Protein 5BPK (pdb70)

Nearest PDB structures (foldseek):
  2qmc-assembly1_B  TM=1.003E+00  e=9.556E-37  Helicobacter pylori
  3fnm-assembly2_D  TM=9.958E-01  e=1.438E-36  Helicobacter pylori
  2dbu-assembly1_B  TM=9.810E-01  e=2.357E-26  Escherichia coli K-12
  7d9x-assembly2_D  TM=9.218E-01  e=6.226E-23  Pseudomonas nitroreducens
  6xpc-assembly1_B  TM=9.062E-01  e=2.144E-18  Homo sapiens

Sequence (1072 aa):
ASYPPIKNTKVGLALSSHPLASEIGQKVLEEGGNAIDAAVAIGFALAVVHPAAGNIGGGGFAVIHLANGENVALDFREKAPLKATKNMFLDKQGNVVPKLSEDGYLAAGVPGTVAGMEAMLKKYGTKKLSQLIDPAIKLAENGYAISQRQAETLKEARERFLKYSSSKKYFFKKGHLDYQEGDLFVQKKDLAKTLNQIKTLGAKGFYQGQVAELIEKDMKKNGGIITKEDLASYNVKWRKPVVGSYRGYKIISMSPPSSGGTHLIQILNVMENADLSALGYGASKNIHIAAEAMRQAYADRSVVYMMGDADFVSVPVDKLINKAYAKKIFDTIQPDTVTPSSQIKPGMGQLTTTHYSVADRRWGNAVSVTYTINASYGSAASIDGAGFLLNNEMDDFSIKPGNPNLYGLVGGDANAIEANKRPLSSMSPTIVLKNNKVFLVVGSPGGSRIITTVLQVISNVIDYNMNISEAVSSAPRFHMQWLPDELRIEKFGMPADVKDNLTKMGYQIVTKPVMGDVNAIQVLPKTKGSVFYGSTDPRKEFASYPPIKNTKVGLALSSHPLASEIGQKVLEEGGNAIDAAVAIGFALAVVHPAAGNIGGGGFAVIHLANGENVALDFREKAPLKATKNMFLDKQGNVVPKLSEDGYLAAGVPGTVAGMEAMLKKYGTKKLSQLIDPAIKLAENGYAISQRQAETLKEARERFLKYSSSKKYFFKKGHLDYQEGDLFVQKDLAKTLNQIKTLGAKGFYQGQVAELIEKDMKKNGGIITKEDLASYNVKWRKPVVVGSYRGYKIIISMSPPSSGGTHLLIQILNVMENADLSSALGYGASKNIHIAAEAMRQAYADRSVYMMGDADFVVSVPVDKLINKAYAKKIFDTIQQPPDDTTVTPSSQIKPGMGQLTTTHYSVADRWGNAVSVTYTINASYGSAASIDGAGFLLNNEMDDFSIKPGNPNLYGLVGGDANAIEANKRPLSSMSPTIVLKNNKVFLVVGSPGGSRIITTVLQVISNVIDYNMNISEAVSSAPRFHMQWLPDELRIEKFGMPADVKDNLTKMGYQIVVTKPVMGDVNAIQVLPKTKGSVFYGSTDPRKEF

Foldseek 3Di:
DDDDDDDDDPQDFQDDPDPLLRVLLVVCSVVPKHNLLSVLLSLLQCCQVVVVPRHQQAFDKDWDQDPVGDTWIKGQGFAAFPPDDDQVQADPVSHGDPCCCPADAAVGGHGRSLVRSLVSCVPPIDDAPLSSNVSSLCCQAFFDFQAQVNLVVLVVCVVRLVVDPVSLVQQADPVSHHRHGGDGRHHVVSSVLSVLCNVPNLCSCLHDPNQVVSQVVCVVTVYDHHSVRSVPRDMDIDAFDWADAPHDIDTHHDPVDLVSLLVLLLSLLLSVDPAPVQDPPDPQSVQSSVLSNLQSVLLCVPQHHHCVVDPHPSVLSNDSVLSPVSNVPRDRPDHDDSVRHDHSSVPD/DFWDKDADQVQDIDIDDDDLPPDQAPVDDDPPPPHGHRVQVQLAQDDAPDQGPQGDGDDPVRHDDPPDGGDFPWDFDFDDDVNGTFKTKWWDFTLCGNQLRVQLVCCCPVVVDDNACSQAQWGWDADPVVQAIETEPVRADPVRVVVVVVVPHHYDYDHGGIWMWMWGWADDPPTIDIDIDTHPSPVD/DDDDDDDDDDQDAADDPDPLLRVLLVVCSVVPKDNLLSVLLSLLQCCQVVVVPRHQQAFDKDWDQDPVGDTWIKGQGFAQFPPDDDQPQADPVSHGDPCCCPADAAVGGQGRSLVRSLVSCVPPIDDASLVSNVSSLCCQAVFDFQAQVNLVVLVVCLVRLVVDPVSLVQQADPVSHHRDGGDTRHHVVSSVLSVLCSVPNLCSCLHDPNQCVSQVVCVVTVHDDHSVRSVPRDMDIGQFDWDDAPHDIDGHHDPVDLPSLLVLLLSLLLSVDPAPVVDPPDPQSVQSSVLSVLQSVLLCVPQHHHCVVPPHPSVLSNDSVLSPVSNVPRDRPDHDPSVRHDHSNVPD/DFWDKDADQVQDIDIDDDDLPPDLAPVDADPPPPHGHRVQVQLAADDAPDQGPQGDGDDDVRHDDPPDGRDFPWDFDFDDDVNGTFKTKWWDFTLCTNQLGVQLVCCCVVVVDDNACSQAQWGWDADPVVQAIETEVVRADPVRVVVVVVVPHHYDYDHGGIWMWMWGWADDPPTIDIDIDTHPSPPD

Structure (mmCIF, N/CA/C/O backbone):
data_5BPK
#
_entry.id   5BPK
#
_cell.length_a   53.777
_cell.length_b   112.006
_cell.length_c   91.854
_cell.angle_alpha   90.000
_cell.angle_beta   90.790
_cell.angle_gamma   90.000
#
_symmetry.space_group_name_H-M   'P 1 21 1'
#
loop_
_entity.id
_entity.type
_entity.pdbx_description
1 polymer 'Gamma-glutamyltranspeptidase (Ggt)'
2 polymer 'Gamma-glutamyltranspeptidase (Ggt)'
3 non-polymer 1,2-ETHANEDIOL
4 non-polymer '(2S)-amino[(5S)-4,5-dihydro-1,2-oxazol-5-yl]acetic acid'
5 water water
#
loop_
_atom_site.group_PDB
_atom_site.id
_atom_site.type_symbol
_atom_site.label_atom_id
_atom_site.label_alt_id
_atom_site.label_comp_id
_atom_site.label_asym_id
_atom_site.label_entity_id
_atom_site.label_seq_id
_atom_site.pdbx_PDB_ins_code
_atom_site.Cartn_x
_atom_site.Cartn_y
_atom_site.Cartn_z
_atom_site.occupancy
_atom_site.B_iso_or_equiv
_atom_site.auth_seq_id
_atom_site.auth_comp_id
_atom_site.auth_asym_id
_atom_site.auth_atom_id
_atom_site.pdbx_PDB_model_num
ATOM 1 N N . ALA A 1 27 ? 10.977 6.549 15.729 1.00 12.08 27 ALA A N 1
ATOM 2 C CA . ALA A 1 27 ? 9.999 5.415 15.733 1.00 13.67 27 ALA A CA 1
ATOM 3 C C . ALA A 1 27 ? 10.501 4.305 16.639 1.00 12.89 27 ALA A C 1
ATOM 4 O O . ALA A 1 27 ? 11.710 4.142 16.799 1.00 12.83 27 ALA A O 1
ATOM 6 N N . SER A 1 28 ? 9.563 3.539 17.205 1.00 12.49 28 SER A N 1
ATOM 7 C CA . SER A 1 28 ? 9.864 2.450 18.136 1.00 12.72 28 SER A CA 1
ATOM 8 C C . SER A 1 28 ? 9.298 1.155 17.600 1.00 9.86 28 SER A C 1
ATOM 9 O O . SER A 1 28 ? 8.287 1.145 16.899 1.00 12.86 28 SER A O 1
ATOM 12 N N . TYR A 1 29 ? 9.936 0.053 17.954 1.00 11.70 29 TYR A N 1
ATOM 13 C CA . TYR A 1 29 ? 9.434 -1.246 17.547 1.00 12.30 29 TYR A CA 1
ATOM 14 C C . TYR A 1 29 ? 8.075 -1.492 18.220 1.00 15.01 29 TYR A C 1
ATOM 15 O O . TYR A 1 29 ? 7.783 -0.933 19.290 1.00 13.13 29 TYR A O 1
ATOM 24 N N . PRO A 1 30 ? 7.213 -2.293 17.576 1.00 15.19 30 PRO A N 1
ATOM 25 C CA . PRO A 1 30 ? 5.899 -2.508 18.160 1.00 17.42 30 PRO A CA 1
ATOM 26 C C . PRO A 1 30 ? 5.987 -3.257 19.481 1.00 14.33 30 PRO A C 1
ATOM 27 O O . PRO A 1 30 ? 6.908 -4.054 19.689 1.00 14.05 30 PRO A O 1
ATOM 31 N N . PRO A 1 31 ? 5.039 -2.998 20.383 1.00 14.39 31 PRO A N 1
ATOM 32 C CA . PRO A 1 31 ? 4.971 -3.817 21.594 1.00 14.00 31 PRO A CA 1
ATOM 33 C C . PRO A 1 31 ? 4.796 -5.315 21.303 1.00 14.88 31 PRO A C 1
ATOM 34 O O . PRO A 1 31 ? 4.196 -5.707 20.287 1.00 15.92 31 PRO A O 1
ATOM 38 N N . ILE A 1 32 ? 5.316 -6.127 22.211 1.00 13.05 32 ILE A N 1
ATOM 39 C CA . ILE A 1 32 ? 4.989 -7.542 22.299 1.00 14.68 32 ILE A CA 1
ATOM 40 C C . ILE A 1 32 ? 3.487 -7.602 22.575 1.00 14.68 32 ILE A C 1
ATOM 41 O O . ILE A 1 32 ? 2.957 -6.753 23.303 1.00 14.60 32 ILE A O 1
ATOM 46 N N . LYS A 1 33 ? 2.802 -8.591 21.998 1.00 16.56 33 LYS A N 1
ATOM 47 C CA . LYS A 1 33 ? 1.353 -8.717 22.142 1.00 15.94 33 LYS A CA 1
ATOM 48 C C . LYS A 1 33 ? 0.950 -10.129 22.567 1.00 16.16 33 LYS A C 1
ATOM 49 O O . LYS A 1 33 ? 1.478 -11.113 22.052 1.00 17.18 33 LYS A O 1
ATOM 55 N N . ASN A 1 34 ? 0.034 -10.212 23.531 1.00 13.99 34 ASN A N 1
ATOM 56 C CA . ASN A 1 34 ? -0.619 -11.470 23.887 1.00 14.74 34 ASN A CA 1
ATOM 57 C C . ASN A 1 34 ? -2.099 -11.232 24.125 1.00 16.17 34 ASN A C 1
ATOM 58 O O . ASN A 1 34 ? -2.491 -10.215 24.706 1.00 16.61 34 ASN A O 1
ATOM 63 N N . THR A 1 35 ? -2.933 -12.157 23.652 1.00 16.47 35 THR A N 1
ATOM 64 C CA . THR A 1 35 ? -4.381 -12.018 23.801 1.00 19.16 35 THR A CA 1
ATOM 65 C C . THR A 1 35 ? -5.022 -13.213 24.513 1.00 19.37 35 THR A C 1
ATOM 66 O O . THR A 1 35 ? -6.251 -13.362 24.472 1.00 21.07 35 THR A O 1
ATOM 70 N N . LYS A 1 36 ? -4.204 -14.047 25.165 1.00 19.03 36 LYS A N 1
ATOM 71 C CA . LYS A 1 36 ? -4.673 -15.322 25.733 1.00 21.10 36 LYS A CA 1
ATOM 72 C C . LYS A 1 36 ? -4.358 -15.510 27.225 1.00 20.91 36 LYS A C 1
ATOM 73 O O . LYS A 1 36 ? -5.273 -15.671 28.041 1.00 26.22 36 LYS A O 1
ATOM 79 N N . VAL A 1 37 ? -3.072 -15.532 27.571 1.00 17.18 37 VAL A N 1
ATOM 80 C CA . VAL A 1 37 ? -2.632 -15.865 28.935 1.00 14.91 37 VAL A CA 1
ATOM 81 C C . VAL A 1 37 ? -1.884 -14.743 29.654 1.00 13.67 37 VAL A C 1
ATOM 82 O O . VAL A 1 37 ? -1.578 -14.860 30.835 1.00 14.45 37 VAL A O 1
ATOM 86 N N . GLY A 1 38 ? -1.600 -13.653 28.956 1.00 13.94 38 GLY A N 1
ATOM 87 C CA . GLY A 1 38 ? -0.873 -12.544 29.556 1.00 13.24 38 GLY A CA 1
ATOM 88 C C . GLY A 1 38 ? 0.589 -12.516 29.145 1.00 12.34 38 GLY A C 1
ATOM 89 O O . GLY A 1 38 ? 0.972 -13.124 28.145 1.00 12.61 38 GLY A O 1
ATOM 90 N N . LEU A 1 39 ? 1.398 -11.778 29.902 1.00 12.37 39 LEU A N 1
ATOM 91 C CA . LEU A 1 39 ? 2.826 -11.622 29.607 1.00 10.89 39 LEU A CA 1
ATOM 92 C C . LEU A 1 39 ? 3.663 -11.718 30.869 1.00 10.56 39 LEU A C 1
ATOM 93 O O . LEU A 1 39 ? 3.250 -11.269 31.947 1.00 11.37 39 LEU A O 1
ATOM 98 N N . ALA A 1 40 ? 4.847 -12.294 30.712 1.00 12.39 40 ALA A N 1
ATOM 99 C CA . ALA A 1 40 ? 5.865 -12.350 31.760 1.00 13.22 40 ALA A CA 1
ATOM 100 C C . ALA A 1 40 ? 7.162 -11.834 31.135 1.00 13.74 40 ALA A C 1
ATOM 101 O O . ALA A 1 40 ? 7.754 -12.504 30.283 1.00 14.80 40 ALA A O 1
ATOM 103 N N . LEU A 1 41 ? 7.585 -10.640 31.531 1.00 12.84 41 LEU A N 1
ATOM 104 C CA . LEU A 1 41 ? 8.724 -9.976 30.895 1.00 13.21 41 LEU A CA 1
ATOM 105 C C . LEU A 1 41 ? 9.850 -9.679 31.871 1.00 11.58 41 LEU A C 1
ATOM 106 O O . LEU A 1 41 ? 9.629 -9.074 32.924 1.00 12.25 41 LEU A O 1
ATOM 111 N N . SER A 1 42 ? 11.047 -10.107 31.494 1.00 10.57 42 SER A N 1
ATOM 112 C CA . SER A 1 42 ? 12.264 -9.878 32.257 1.00 12.01 42 SER A CA 1
ATOM 113 C C . SER A 1 42 ? 13.374 -9.432 31.308 1.00 11.91 42 SER A C 1
ATOM 114 O O . SER A 1 42 ? 13.193 -9.412 30.091 1.00 13.42 42 SER A O 1
ATOM 117 N N . SER A 1 43 ? 14.532 -9.109 31.877 1.00 10.80 43 SER A N 1
ATOM 118 C CA . SER A 1 43 ? 15.694 -8.692 31.106 1.00 11.97 43 SER A CA 1
ATOM 119 C C . SER A 1 43 ? 16.506 -9.845 30.508 1.00 13.85 43 SER A C 1
ATOM 120 O O . SER A 1 43 ? 17.524 -9.593 29.869 1.00 17.51 43 SER A O 1
ATOM 123 N N . HIS A 1 44 ? 16.099 -11.095 30.722 1.00 11.24 44 HIS A N 1
ATOM 124 C CA . HIS A 1 44 ? 16.789 -12.222 30.080 1.00 12.88 44 HIS A CA 1
ATOM 125 C C . HIS A 1 44 ? 15.776 -13.116 29.366 1.00 13.09 44 HIS A C 1
ATOM 126 O O . HIS A 1 44 ? 14.856 -13.628 29.997 1.00 13.45 44 HIS A O 1
ATOM 133 N N . PRO A 1 45 ? 15.947 -13.301 28.049 1.00 12.33 45 PRO A N 1
ATOM 134 C CA . PRO A 1 45 ? 14.969 -14.080 27.299 1.00 11.92 45 PRO A CA 1
ATOM 135 C C . PRO A 1 45 ? 14.730 -15.491 27.834 1.00 13.65 45 PRO A C 1
ATOM 136 O O . PRO A 1 45 ? 13.630 -15.978 27.715 1.00 15.33 45 PRO A O 1
ATOM 140 N N . LEU A 1 46 ? 15.740 -16.152 28.394 1.00 15.24 46 LEU A N 1
ATOM 141 C CA . LEU A 1 46 ? 15.511 -17.493 28.963 1.00 13.85 46 LEU A CA 1
ATOM 142 C C . LEU A 1 46 ? 14.574 -17.437 30.170 1.00 13.52 46 LEU A C 1
ATOM 143 O O . LEU A 1 46 ? 13.710 -18.301 30.325 1.00 15.61 46 LEU A O 1
ATOM 148 N N . ALA A 1 47 ? 14.720 -16.408 30.999 1.00 12.23 47 ALA A N 1
ATOM 149 C CA . ALA A 1 47 ? 13.841 -16.248 32.151 1.00 11.15 47 ALA A CA 1
ATOM 150 C C . ALA A 1 47 ? 12.430 -15.843 31.731 1.00 12.64 47 ALA A C 1
ATOM 151 O O . ALA A 1 47 ? 11.452 -16.341 32.284 1.00 13.27 47 ALA A O 1
ATOM 153 N N . SER A 1 48 ? 12.324 -14.954 30.744 1.00 12.25 48 SER A N 1
ATOM 154 C CA . SER A 1 48 ? 11.021 -14.542 30.240 1.00 13.01 48 SER A CA 1
ATOM 155 C C . SER A 1 48 ? 10.263 -15.738 29.674 1.00 12.91 48 SER A C 1
ATOM 156 O O . SER A 1 48 ? 9.072 -15.905 29.939 1.00 14.68 48 SER A O 1
ATOM 159 N N . GLU A 1 49 ? 10.973 -16.569 28.913 1.00 14.27 49 GLU A N 1
ATOM 160 C CA . GLU A 1 49 ? 10.405 -17.768 28.312 1.00 13.88 49 GLU A CA 1
ATOM 161 C C . GLU A 1 49 ? 9.878 -18.716 29.388 1.00 13.34 49 GLU A C 1
ATOM 162 O O . GLU A 1 49 ? 8.810 -19.309 29.223 1.00 13.27 49 GLU A O 1
ATOM 168 N N . ILE A 1 50 ? 10.628 -18.857 30.476 1.00 13.62 50 ILE A N 1
ATOM 169 C CA . ILE A 1 50 ? 10.223 -19.708 31.598 1.00 13.11 50 ILE A CA 1
ATOM 170 C C . ILE A 1 50 ? 8.933 -19.156 32.232 1.00 13.61 50 ILE A C 1
ATOM 171 O O . ILE A 1 50 ? 7.973 -19.901 32.452 1.00 15.23 50 ILE A O 1
ATOM 176 N N . GLY A 1 51 ? 8.903 -17.849 32.501 1.00 12.14 51 GLY A N 1
ATOM 177 C CA . GLY A 1 51 ? 7.703 -17.213 33.055 1.00 12.89 51 GLY A CA 1
ATOM 178 C C . GLY A 1 51 ? 6.497 -17.332 32.132 1.00 13.14 51 GLY A C 1
ATOM 179 O O . GLY A 1 51 ? 5.381 -17.606 32.571 1.00 13.71 51 GLY A O 1
ATOM 180 N N . GLN A 1 52 ? 6.730 -17.129 30.840 1.00 12.27 52 GLN A N 1
ATOM 181 C CA . GLN A 1 52 ? 5.658 -17.197 29.846 1.00 13.05 52 GLN A CA 1
ATOM 182 C C . GLN A 1 52 ? 5.082 -18.616 29.745 1.00 13.29 52 GLN A C 1
ATOM 183 O O . GLN A 1 52 ? 3.866 -18.786 29.607 1.00 13.64 52 GLN A O 1
ATOM 189 N N . LYS A 1 53 ? 5.949 -19.626 29.812 1.00 13.22 53 LYS A N 1
ATOM 190 C CA . LYS A 1 53 ? 5.519 -21.021 29.797 1.00 14.41 53 LYS A CA 1
ATOM 191 C C . LYS A 1 53 ? 4.655 -21.336 31.019 1.00 13.84 53 LYS A C 1
ATOM 192 O O . LYS A 1 53 ? 3.667 -22.054 30.896 1.00 15.31 53 LYS A O 1
ATOM 198 N N . VAL A 1 54 ? 4.995 -20.780 32.187 1.00 13.64 54 VAL A N 1
ATOM 199 C CA . VAL A 1 54 ? 4.139 -20.937 33.373 1.00 13.09 54 VAL A CA 1
ATOM 200 C C . VAL A 1 54 ? 2.718 -20.416 33.117 1.00 13.48 54 VAL A C 1
ATOM 201 O O . VAL A 1 54 ? 1.740 -21.101 33.425 1.00 14.67 54 VAL A O 1
ATOM 205 N N . LEU A 1 55 ? 2.602 -19.233 32.523 1.00 12.21 55 LEU A N 1
ATOM 206 C CA . LEU A 1 55 ? 1.290 -18.711 32.131 1.00 12.51 55 LEU A CA 1
ATOM 207 C C . LEU A 1 55 ? 0.592 -19.620 31.105 1.00 14.13 55 LEU A C 1
ATOM 208 O O . LEU A 1 55 ? -0.609 -19.893 31.231 1.00 15.40 55 LEU A O 1
ATOM 213 N N . GLU A 1 56 ? 1.332 -20.091 30.100 1.00 15.36 56 GLU A N 1
ATOM 214 C CA . GLU A 1 56 ? 0.765 -20.986 29.088 1.00 15.13 56 GLU A CA 1
ATOM 215 C C . GLU A 1 56 ? 0.241 -22.269 29.730 1.00 15.53 56 GLU A C 1
ATOM 216 O O . GLU A 1 56 ? -0.739 -22.853 29.263 1.00 19.44 56 GLU A O 1
ATOM 222 N N . GLU A 1 57 ? 0.877 -22.692 30.815 1.00 16.14 57 GLU A N 1
ATOM 223 C CA . GLU A 1 57 ? 0.518 -23.935 31.480 1.00 17.21 57 GLU A CA 1
ATOM 224 C C . GLU A 1 57 ? -0.509 -23.729 32.602 1.00 17.79 57 GLU A C 1
ATOM 225 O O . GLU A 1 57 ? -0.721 -24.614 33.426 1.00 20.43 57 GLU A O 1
ATOM 231 N N . GLY A 1 58 ? -1.148 -22.557 32.626 1.00 16.57 58 GLY A N 1
ATOM 232 C CA . GLY A 1 58 ? -2.242 -22.277 33.560 1.00 16.15 58 GLY A CA 1
ATOM 233 C C . GLY A 1 58 ? -1.873 -21.686 34.910 1.00 16.39 58 GLY A C 1
ATOM 234 O O . GLY A 1 58 ? -2.738 -21.522 35.780 1.00 16.93 58 GLY A O 1
ATOM 235 N N . GLY A 1 59 ? -0.596 -21.365 35.104 1.00 15.30 59 GLY A N 1
ATOM 236 C CA . GLY A 1 59 ? -0.172 -20.699 36.325 1.00 14.88 59 GLY A CA 1
ATOM 237 C C . GLY A 1 59 ? -0.656 -19.265 36.329 1.00 12.95 59 GLY A C 1
ATOM 238 O O . GLY A 1 59 ? -0.950 -18.707 35.276 1.00 13.78 59 GLY A O 1
ATOM 239 N N . ASN A 1 60 ? -0.733 -18.668 37.516 1.00 12.03 60 ASN A N 1
ATOM 240 C CA . ASN A 1 60 ? -1.089 -17.253 37.633 1.00 11.69 60 ASN A CA 1
ATOM 241 C C . ASN A 1 60 ? 0.165 -16.367 37.648 1.00 13.04 60 ASN A C 1
ATOM 242 O O . ASN A 1 60 ? 1.287 -16.862 37.535 1.00 11.95 60 ASN A O 1
ATOM 247 N N . ALA A 1 61 ? -0.039 -15.056 37.759 1.00 11.56 61 ALA A N 1
ATOM 248 C CA . ALA A 1 61 ? 1.068 -14.102 37.671 1.00 11.60 61 ALA A CA 1
ATOM 249 C C . ALA A 1 61 ? 2.120 -14.326 38.769 1.00 12.29 61 ALA A C 1
ATOM 250 O O . ALA A 1 61 ? 3.311 -14.076 38.546 1.00 13.18 61 ALA A O 1
ATOM 252 N N . ILE A 1 62 ? 1.682 -14.788 39.944 1.00 10.64 62 ILE A N 1
ATOM 253 C CA . ILE A 1 62 ? 2.595 -15.046 41.044 1.00 10.43 62 ILE A CA 1
ATOM 254 C C . ILE A 1 62 ? 3.461 -16.274 40.743 1.00 9.80 62 ILE A C 1
ATOM 255 O O . ILE A 1 62 ? 4.673 -16.243 40.940 1.00 11.83 62 ILE A O 1
ATOM 260 N N . ASP A 1 63 ? 2.829 -17.359 40.292 1.00 11.27 63 ASP A N 1
ATOM 261 C CA . ASP A 1 63 ? 3.570 -18.554 39.870 1.00 11.84 63 ASP A CA 1
ATOM 262 C C . ASP A 1 63 ? 4.680 -18.171 38.879 1.00 12.21 63 ASP A C 1
ATOM 263 O O . ASP A 1 63 ? 5.832 -18.567 39.046 1.00 12.87 63 ASP A O 1
ATOM 268 N N . ALA A 1 64 ? 4.323 -17.388 37.862 1.00 11.89 64 ALA A N 1
ATOM 269 C CA . ALA A 1 64 ? 5.275 -16.979 36.829 1.00 11.28 64 ALA A CA 1
ATOM 270 C C . ALA A 1 64 ? 6.383 -16.125 37.443 1.00 10.40 64 ALA A C 1
ATOM 271 O O . ALA A 1 64 ? 7.545 -16.297 37.111 1.00 11.32 64 ALA A O 1
ATOM 273 N N . ALA A 1 65 ? 6.011 -15.204 38.330 1.00 11.40 65 ALA A N 1
ATOM 274 C CA . ALA A 1 65 ? 6.983 -14.326 38.983 1.00 10.61 65 ALA A CA 1
ATOM 275 C C . ALA A 1 65 ? 7.995 -15.113 39.815 1.00 10.77 65 ALA A C 1
ATOM 276 O O . ALA A 1 65 ? 9.184 -14.787 39.838 1.00 10.57 65 ALA A O 1
ATOM 278 N N . VAL A 1 66 ? 7.530 -16.158 40.492 1.00 9.73 66 VAL A N 1
ATOM 279 C CA . VAL A 1 66 ? 8.416 -17.014 41.272 1.00 11.88 66 VAL A CA 1
ATOM 280 C C . VAL A 1 66 ? 9.390 -17.785 40.364 1.00 10.31 66 VAL A C 1
ATOM 281 O O . VAL A 1 66 ? 10.602 -17.827 40.625 1.00 12.17 66 VAL A O 1
ATOM 285 N N . ALA A 1 67 ? 8.882 -18.353 39.279 1.00 11.32 67 ALA A N 1
ATOM 286 C CA . ALA A 1 67 ? 9.735 -19.053 38.312 1.00 12.89 67 ALA A CA 1
ATOM 287 C C . ALA A 1 67 ? 10.821 -18.117 37.753 1.00 11.09 67 ALA A C 1
ATOM 288 O O . ALA A 1 67 ? 11.994 -18.489 37.660 1.00 12.99 67 ALA A O 1
ATOM 290 N N . ILE A 1 68 ? 10.432 -16.889 37.417 1.00 11.55 68 ILE A N 1
ATOM 291 C CA . ILE A 1 68 ? 11.373 -15.890 36.912 1.00 11.78 68 ILE A CA 1
ATOM 292 C C . ILE A 1 68 ? 12.434 -15.492 37.930 1.00 10.22 68 ILE A C 1
ATOM 293 O O . ILE A 1 68 ? 13.608 -15.401 37.575 1.00 11.33 68 ILE A O 1
ATOM 298 N N . GLY A 1 69 ? 12.023 -15.274 39.181 1.00 9.20 69 GLY A N 1
ATOM 299 C CA . GLY A 1 69 ? 12.950 -14.929 40.247 1.00 10.64 69 GLY A CA 1
ATOM 300 C C . GLY A 1 69 ? 14.071 -15.947 40.375 1.00 10.61 69 GLY A C 1
ATOM 301 O O . GLY A 1 69 ? 15.244 -15.595 40.486 1.00 11.74 69 GLY A O 1
ATOM 302 N N . PHE A 1 70 ? 13.730 -17.226 40.348 1.00 10.88 70 PHE A N 1
ATOM 303 C CA . PHE A 1 70 ? 14.781 -18.253 40.417 1.00 10.46 70 PHE A CA 1
ATOM 304 C C . PHE A 1 70 ? 15.585 -18.401 39.116 1.00 10.99 70 PHE A C 1
ATOM 305 O O . PHE A 1 70 ? 16.795 -18.627 39.164 1.00 11.18 70 PHE A O 1
ATOM 313 N N . ALA A 1 71 ? 14.924 -18.296 37.963 1.00 11.02 71 ALA A N 1
ATOM 314 C CA . ALA A 1 71 ? 15.628 -18.389 36.672 1.00 11.10 71 ALA A CA 1
ATOM 315 C C . ALA A 1 71 ? 16.674 -17.282 36.519 1.00 12.41 71 ALA A C 1
ATOM 316 O O . ALA A 1 71 ? 17.807 -17.552 36.136 1.00 11.52 71 ALA A O 1
ATOM 318 N N . LEU A 1 72 ? 16.313 -16.050 36.862 1.00 11.20 72 LEU A N 1
ATOM 319 C CA . LEU A 1 72 ? 17.264 -14.935 36.767 1.00 10.81 72 LEU A CA 1
ATOM 320 C C . LEU A 1 72 ? 18.453 -15.095 37.722 1.00 11.46 72 LEU A C 1
ATOM 321 O O . LEU A 1 72 ? 19.550 -14.594 37.447 1.00 12.10 72 LEU A O 1
ATOM 326 N N . ALA A 1 73 ? 18.238 -15.781 38.846 1.00 10.78 73 ALA A N 1
ATOM 327 C CA . ALA A 1 73 ? 19.334 -16.086 39.775 1.00 10.45 73 ALA A CA 1
ATOM 328 C C . ALA A 1 73 ? 20.441 -16.945 39.134 1.00 10.63 73 ALA A C 1
ATOM 329 O O . ALA A 1 73 ? 21.588 -16.951 39.609 1.00 11.53 73 ALA A O 1
ATOM 331 N N . VAL A 1 74 ? 20.089 -17.648 38.061 1.00 11.45 74 VAL A N 1
ATOM 332 C CA . VAL A 1 74 ? 21.010 -18.513 37.335 1.00 11.14 74 VAL A CA 1
ATOM 333 C C . VAL A 1 74 ? 21.536 -17.821 36.064 1.00 11.60 74 VAL A C 1
ATOM 334 O O . VAL A 1 74 ? 22.734 -17.785 35.835 1.00 12.25 74 VAL A O 1
ATOM 338 N N . VAL A 1 75 ? 20.644 -17.251 35.262 1.00 11.68 75 VAL A N 1
ATOM 339 C CA . VAL A 1 75 ? 21.024 -16.740 33.933 1.00 10.55 75 VAL A CA 1
ATOM 340 C C . VAL A 1 75 ? 21.435 -15.274 33.905 1.00 10.57 75 VAL A C 1
ATOM 341 O O . VAL A 1 75 ? 21.957 -14.806 32.893 1.00 12.55 75 VAL A O 1
ATOM 345 N N . HIS A 1 76 ? 21.201 -14.559 35.005 1.00 10.94 76 HIS A N 1
ATOM 346 C CA . HIS A 1 76 ? 21.552 -13.136 35.091 1.00 12.06 76 HIS A CA 1
ATOM 347 C C . HIS A 1 76 ? 22.216 -12.821 36.434 1.00 12.02 76 HIS A C 1
ATOM 348 O O . HIS A 1 76 ? 21.721 -11.987 37.194 1.00 12.84 76 HIS A O 1
ATOM 355 N N . PRO A 1 77 ? 23.354 -13.487 36.734 1.00 11.20 77 PRO A N 1
ATOM 356 C CA . PRO A 1 77 ? 23.960 -13.390 38.068 1.00 12.58 77 PRO A CA 1
ATOM 357 C C . PRO A 1 77 ? 24.521 -12.019 38.452 1.00 12.58 77 PRO A C 1
ATOM 358 O O . PRO A 1 77 ? 24.810 -11.788 39.629 1.00 12.87 77 PRO A O 1
ATOM 362 N N . ALA A 1 78 ? 24.640 -11.105 37.487 1.00 11.84 78 ALA A N 1
ATOM 363 C CA . ALA A 1 78 ? 24.990 -9.732 37.817 1.00 11.94 78 ALA A CA 1
ATOM 364 C C . ALA A 1 78 ? 23.917 -9.050 38.678 1.00 11.31 78 ALA A C 1
ATOM 365 O O . ALA A 1 78 ? 24.220 -8.115 39.415 1.00 12.36 78 ALA A O 1
ATOM 367 N N . ALA A 1 79 ? 22.673 -9.510 38.583 1.00 10.57 79 ALA A N 1
ATOM 368 C CA . ALA A 1 79 ? 21.528 -8.783 39.150 1.00 10.99 79 ALA A CA 1
ATOM 369 C C . ALA A 1 79 ? 20.502 -9.732 39.738 1.00 8.57 79 ALA A C 1
ATOM 370 O O . ALA A 1 79 ? 20.113 -9.598 40.910 1.00 11.54 79 ALA A O 1
ATOM 372 N N . GLY A 1 80 ? 20.040 -10.675 38.912 1.00 11.04 80 GLY A N 1
ATOM 373 C CA . GLY A 1 80 ? 19.243 -11.805 39.387 1.00 10.53 80 GLY A CA 1
ATOM 374 C C . GLY A 1 80 ? 20.032 -12.558 40.446 1.00 8.72 80 GLY A C 1
ATOM 375 O O . GLY A 1 80 ? 21.268 -12.613 40.389 1.00 12.81 80 GLY A O 1
ATOM 376 N N . ASN A 1 81 ? 19.344 -13.112 41.433 1.00 9.83 81 ASN A N 1
ATOM 377 C CA . ASN A 1 81 ? 20.017 -13.589 42.636 1.00 9.77 81 ASN A CA 1
ATOM 378 C C . ASN A 1 81 ? 19.170 -14.446 43.549 1.00 10.42 81 ASN A C 1
ATOM 379 O O . ASN A 1 81 ? 17.928 -14.374 43.527 1.00 10.72 81 ASN A O 1
ATOM 384 N N . ILE A 1 82 ? 19.869 -15.219 44.384 1.00 11.45 82 ILE A N 1
ATOM 385 C CA . ILE A 1 82 ? 19.336 -15.673 45.671 1.00 11.29 82 ILE A CA 1
ATOM 386 C C . ILE A 1 82 ? 20.079 -15.055 46.870 1.00 12.05 82 ILE A C 1
ATOM 387 O O . ILE A 1 82 ? 19.654 -15.216 48.007 1.00 12.21 82 ILE A O 1
ATOM 392 N N . GLY A 1 83 ? 21.191 -14.352 46.621 1.00 11.11 83 GLY A N 1
ATOM 393 C CA . GLY A 1 83 ? 21.973 -13.726 47.702 1.00 10.53 83 GLY A CA 1
ATOM 394 C C . GLY A 1 83 ? 21.650 -12.285 48.044 1.00 9.34 83 GLY A C 1
ATOM 395 O O . GLY A 1 83 ? 22.387 -11.655 48.812 1.00 11.29 83 GLY A O 1
ATOM 396 N N . GLY A 1 84 ? 20.553 -11.765 47.492 1.00 10.02 84 GLY A N 1
ATOM 397 C CA . GLY A 1 84 ? 20.142 -10.373 47.699 1.00 10.87 84 GLY A CA 1
ATOM 398 C C . GLY A 1 84 ? 18.714 -10.266 48.217 1.00 10.86 84 GLY A C 1
ATOM 399 O O . GLY A 1 84 ? 18.297 -11.027 49.078 1.00 10.76 84 GLY A O 1
ATOM 400 N N . GLY A 1 85 ? 17.954 -9.323 47.674 1.00 10.28 85 GLY A N 1
ATOM 401 C CA . GLY A 1 85 ? 16.601 -9.059 48.150 1.00 11.15 85 GLY A CA 1
ATOM 402 C C . GLY A 1 85 ? 15.899 -8.081 47.235 1.00 9.70 85 GLY A C 1
ATOM 403 O O . GLY A 1 85 ? 16.442 -7.659 46.194 1.00 10.42 85 GLY A O 1
ATOM 404 N N . GLY A 1 86 ? 14.684 -7.713 47.608 1.00 8.80 86 GLY A N 1
ATOM 405 C CA . GLY A 1 86 ? 13.898 -6.842 46.757 1.00 10.61 86 GLY A CA 1
ATOM 406 C C . GLY A 1 86 ? 12.474 -6.679 47.233 1.00 9.77 86 GLY A C 1
ATOM 407 O O . GLY A 1 86 ? 12.176 -6.922 48.393 1.00 9.30 86 GLY A O 1
ATOM 408 N N . PHE A 1 87 ? 11.613 -6.256 46.311 1.00 10.63 87 PHE A N 1
ATOM 409 C CA . PHE A 1 87 ? 10.223 -5.934 46.587 1.00 9.68 87 PHE A CA 1
ATOM 410 C C . PHE A 1 87 ? 9.318 -6.472 45.492 1.00 8.63 87 PHE A C 1
ATOM 411 O O . PHE A 1 87 ? 9.691 -6.479 44.306 1.00 10.29 87 PHE A O 1
ATOM 419 N N . ALA A 1 88 ? 8.103 -6.846 45.869 1.00 9.96 88 ALA A N 1
ATOM 420 C CA . ALA A 1 88 ? 7.074 -7.206 44.891 1.00 11.08 88 ALA A CA 1
ATOM 421 C C . ALA A 1 88 ? 5.821 -6.427 45.220 1.00 11.99 88 ALA A C 1
ATOM 422 O O . ALA A 1 88 ? 5.330 -6.491 46.345 1.00 13.60 88 ALA A O 1
ATOM 424 N N . VAL A 1 89 ? 5.326 -5.674 44.248 1.00 9.63 89 VAL A N 1
ATOM 425 C CA . VAL A 1 89 ? 4.049 -5.000 44.351 1.00 10.40 89 VAL A CA 1
ATOM 426 C C . VAL A 1 89 ? 3.049 -5.844 43.544 1.00 11.32 89 VAL A C 1
ATOM 427 O O . VAL A 1 89 ? 3.294 -6.204 42.376 1.00 9.76 89 VAL A O 1
ATOM 431 N N . ILE A 1 90 ? 1.934 -6.189 44.185 1.00 9.61 90 ILE A N 1
ATOM 432 C CA . ILE A 1 90 ? 1.020 -7.179 43.629 1.00 11.56 90 ILE A CA 1
ATOM 433 C C . ILE A 1 90 ? -0.397 -6.634 43.650 1.00 10.71 90 ILE A C 1
ATOM 434 O O . ILE A 1 90 ? -0.840 -6.129 44.674 1.00 12.53 90 ILE A O 1
ATOM 439 N N . HIS A 1 91 ? -1.083 -6.721 42.512 1.00 11.00 91 HIS A N 1
ATOM 440 C CA . HIS A 1 91 ? -2.512 -6.429 42.431 1.00 12.46 91 HIS A CA 1
ATOM 441 C C . HIS A 1 91 ? -3.211 -7.753 42.167 1.00 12.91 91 HIS A C 1
ATOM 442 O O . HIS A 1 91 ? -2.870 -8.452 41.219 1.00 12.95 91 HIS A O 1
ATOM 449 N N . LEU A 1 92 ? -4.157 -8.101 43.036 1.00 13.09 92 LEU A N 1
ATOM 450 C CA . LEU A 1 92 ? -4.869 -9.365 42.955 1.00 13.74 92 LEU A CA 1
ATOM 451 C C . LEU A 1 92 ? -6.182 -9.172 42.223 1.00 13.31 92 LEU A C 1
ATOM 452 O O . LEU A 1 92 ? -6.749 -8.066 42.191 1.00 14.58 92 LEU A O 1
ATOM 457 N N . ALA A 1 93 ? -6.668 -10.264 41.652 1.00 14.40 93 ALA A N 1
ATOM 458 C CA . ALA A 1 93 ? -7.914 -10.258 40.902 1.00 14.62 93 ALA A CA 1
ATOM 459 C C . ALA A 1 93 ? -9.091 -9.760 41.740 1.00 16.05 93 ALA A C 1
ATOM 460 O O . ALA A 1 93 ? -10.019 -9.183 41.196 1.00 17.51 93 ALA A O 1
ATOM 462 N N . ASN A 1 94 ? -9.042 -9.976 43.055 1.00 16.99 94 ASN A N 1
ATOM 463 C CA . ASN A 1 94 ? -10.091 -9.487 43.971 1.00 17.98 94 ASN A CA 1
ATOM 464 C C . ASN A 1 94 ? -10.004 -7.980 44.283 1.00 18.43 94 ASN A C 1
ATOM 465 O O . ASN A 1 94 ? -10.768 -7.476 45.111 1.00 21.02 94 ASN A O 1
ATOM 470 N N . GLY A 1 95 ? -9.077 -7.263 43.638 1.00 17.03 95 GLY A N 1
ATOM 471 C CA . GLY A 1 95 ? -8.952 -5.820 43.830 1.00 17.59 95 GLY A CA 1
ATOM 472 C C . GLY A 1 95 ? -7.988 -5.394 44.929 1.00 16.31 95 GLY A C 1
ATOM 473 O O . GLY A 1 95 ? -7.729 -4.196 45.098 1.00 18.19 95 GLY A O 1
ATOM 474 N N . GLU A 1 96 ? -7.465 -6.354 45.686 1.00 17.39 96 GLU A N 1
ATOM 475 C CA . GLU A 1 96 ? -6.508 -6.057 46.748 1.00 16.08 96 GLU A CA 1
ATOM 476 C C . GLU A 1 96 ? -5.163 -5.661 46.148 1.00 16.20 96 GLU A C 1
ATOM 477 O O . GLU A 1 96 ? -4.723 -6.224 45.134 1.00 15.79 96 GLU A O 1
ATOM 483 N N . ASN A 1 97 ? -4.517 -4.693 46.778 1.00 14.41 97 ASN A N 1
ATOM 484 C CA . ASN A 1 97 ? -3.150 -4.322 46.414 1.00 13.42 97 ASN A CA 1
ATOM 485 C C . ASN A 1 97 ? -2.246 -4.500 47.621 1.00 13.50 97 ASN A C 1
ATOM 486 O O . ASN A 1 97 ? -2.549 -4.006 48.709 1.00 15.59 97 ASN A O 1
ATOM 491 N N . VAL A 1 98 ? -1.151 -5.235 47.443 1.00 13.72 98 VAL A N 1
ATOM 492 C CA . VAL A 1 98 ? -0.254 -5.530 48.550 1.00 12.50 98 VAL A CA 1
ATOM 493 C C . VAL A 1 98 ? 1.179 -5.345 48.104 1.00 11.06 98 VAL A C 1
ATOM 494 O O . VAL A 1 98 ? 1.467 -5.370 46.905 1.00 13.25 98 VAL A O 1
ATOM 498 N N . ALA A 1 99 ? 2.062 -5.105 49.066 1.00 11.61 99 ALA A N 1
ATOM 499 C CA . ALA A 1 99 ? 3.488 -4.932 48.796 1.00 11.65 99 ALA A CA 1
ATOM 500 C C . ALA A 1 99 ? 4.242 -5.928 49.652 1.00 13.98 99 ALA A C 1
ATOM 501 O O . ALA A 1 99 ? 3.990 -6.027 50.855 1.00 18.17 99 ALA A O 1
ATOM 503 N N . LEU A 1 100 ? 5.125 -6.695 49.033 1.00 11.95 100 LEU A N 1
ATOM 504 C CA . LEU A 1 100 ? 5.967 -7.630 49.749 1.00 10.98 100 LEU A CA 1
ATOM 505 C C . LEU A 1 100 ? 7.382 -7.059 49.879 1.00 10.05 100 LEU A C 1
ATOM 506 O O . LEU A 1 100 ? 8.033 -6.765 48.887 1.00 10.35 100 LEU A O 1
ATOM 511 N N . ASP A 1 101 ? 7.820 -6.914 51.120 1.00 10.48 101 ASP A N 1
ATOM 512 C CA . ASP A 1 101 ? 9.158 -6.464 51.482 1.00 8.88 101 ASP A CA 1
ATOM 513 C C . ASP A 1 101 ? 9.994 -7.719 51.744 1.00 10.96 101 ASP A C 1
ATOM 514 O O . ASP A 1 101 ? 9.829 -8.375 52.781 1.00 11.03 101 ASP A O 1
ATOM 519 N N . PHE A 1 102 ? 10.879 -8.050 50.798 1.00 9.67 102 PHE A N 1
ATOM 520 C CA . PHE A 1 102 ? 11.932 -9.035 51.032 1.00 9.12 102 PHE A CA 1
ATOM 521 C C . PHE A 1 102 ? 13.328 -8.398 50.905 1.00 8.76 102 PHE A C 1
ATOM 522 O O . PHE A 1 102 ? 14.276 -8.986 50.396 1.00 9.92 102 PHE A O 1
ATOM 530 N N . ARG A 1 103 ? 13.419 -7.176 51.414 1.00 9.14 103 ARG A N 1
ATOM 531 C CA . ARG A 1 103 ? 14.672 -6.428 51.474 1.00 10.50 103 ARG A CA 1
ATOM 532 C C . ARG A 1 103 ? 15.624 -7.049 52.492 1.00 8.96 103 ARG A C 1
ATOM 533 O O . ARG A 1 103 ? 15.201 -7.541 53.540 1.00 10.45 103 ARG A O 1
ATOM 541 N N . GLU A 1 104 ? 16.926 -6.989 52.214 1.00 10.23 104 GLU A N 1
ATOM 542 C CA . GLU A 1 104 ? 17.911 -7.486 53.172 1.00 11.13 104 GLU A CA 1
ATOM 543 C C . GLU A 1 104 ? 17.862 -6.701 54.476 1.00 10.41 104 GLU A C 1
ATOM 544 O O . GLU A 1 104 ? 17.487 -5.521 54.499 1.00 11.42 104 GLU A O 1
ATOM 550 N N . LYS A 1 105 ? 18.268 -7.370 55.557 1.00 10.54 105 LYS A N 1
ATOM 551 C CA . LYS A 1 105 ? 18.391 -6.752 56.874 1.00 11.19 105 LYS A CA 1
ATOM 552 C C . LYS A 1 105 ? 19.849 -6.605 57.264 1.00 11.17 105 LYS A C 1
ATOM 553 O O . LYS A 1 105 ? 20.671 -7.508 56.997 1.00 11.51 105 LYS A O 1
ATOM 559 N N . ALA A 1 106 ? 20.169 -5.520 57.959 1.00 10.97 106 ALA A N 1
ATOM 560 C CA . ALA A 1 106 ? 21.480 -5.416 58.579 1.00 11.06 106 ALA A CA 1
ATOM 561 C C . ALA A 1 106 ? 21.613 -6.563 59.573 1.00 12.43 106 ALA A C 1
ATOM 562 O O . ALA A 1 106 ? 20.672 -6.842 60.302 1.00 12.65 106 ALA A O 1
ATOM 564 N N . PRO A 1 107 ? 22.789 -7.226 59.617 1.00 13.64 107 PRO A N 1
ATOM 565 C CA . PRO A 1 107 ? 22.912 -8.349 60.533 1.00 13.85 107 PRO A CA 1
ATOM 566 C C . PRO A 1 107 ? 22.824 -7.925 61.997 1.00 14.14 107 PRO A C 1
ATOM 567 O O . PRO A 1 107 ? 22.972 -6.737 62.324 1.00 15.33 107 PRO A O 1
ATOM 571 N N . LEU A 1 108 ? 22.615 -8.910 62.867 1.00 14.27 108 LEU A N 1
ATOM 572 C CA . LEU A 1 108 ? 22.446 -8.662 64.301 1.00 16.51 108 LEU A CA 1
ATOM 573 C C . LEU A 1 108 ? 23.650 -7.957 64.911 1.00 16.98 108 LEU A C 1
ATOM 574 O O . LEU A 1 108 ? 23.506 -7.185 65.866 1.00 19.39 108 LEU A O 1
ATOM 579 N N . LYS A 1 109 ? 24.837 -8.220 64.365 1.00 16.79 109 LYS A N 1
ATOM 580 C CA . LYS A 1 109 ? 26.064 -7.601 64.869 1.00 18.51 109 LYS A CA 1
ATOM 581 C C . LYS A 1 109 ? 26.401 -6.269 64.193 1.00 17.55 109 LYS A C 1
ATOM 582 O O . LYS A 1 109 ? 27.418 -5.666 64.493 1.00 19.45 109 LYS A O 1
ATOM 588 N N . ALA A 1 110 ? 25.527 -5.786 63.306 1.00 16.23 110 ALA A N 1
ATOM 589 C CA . ALA A 1 110 ? 25.731 -4.504 62.647 1.00 15.95 110 ALA A CA 1
ATOM 590 C C . ALA A 1 110 ? 25.699 -3.339 63.632 1.00 16.84 110 ALA A C 1
ATOM 591 O O . ALA A 1 110 ? 24.965 -3.362 64.619 1.00 18.55 110 ALA A O 1
ATOM 593 N N . THR A 1 111 ? 26.498 -2.319 63.339 1.00 17.42 111 THR A N 1
ATOM 594 C CA . THR A 1 111 ? 26.537 -1.099 64.136 1.00 17.43 111 THR A CA 1
ATOM 595 C C . THR A 1 111 ? 26.635 0.136 63.246 1.00 17.73 111 THR A C 1
ATOM 596 O O . THR A 1 111 ? 27.107 0.081 62.105 1.00 16.83 111 THR A O 1
ATOM 600 N N . LYS A 1 112 ? 26.192 1.256 63.799 1.00 16.62 112 LYS A N 1
ATOM 601 C CA . LYS A 1 112 ? 26.152 2.532 63.093 1.00 17.67 112 LYS A CA 1
ATOM 602 C C . LYS A 1 112 ? 27.449 2.862 62.340 1.00 18.24 112 LYS A C 1
ATOM 603 O O . LYS A 1 112 ? 27.429 3.229 61.169 1.00 19.82 112 LYS A O 1
ATOM 609 N N . ASN A 1 113 ? 28.583 2.727 63.020 1.00 18.42 113 ASN A N 1
ATOM 610 C CA . ASN A 1 113 ? 29.882 3.141 62.458 1.00 18.44 113 ASN A CA 1
ATOM 611 C C . ASN A 1 113 ? 30.751 1.988 61.955 1.00 19.13 113 ASN A C 1
ATOM 612 O O . ASN A 1 113 ? 31.966 2.149 61.785 1.00 19.00 113 ASN A O 1
ATOM 617 N N . MET A 1 114 ? 30.126 0.851 61.655 1.00 18.23 114 MET A N 1
ATOM 618 C CA . MET A 1 114 ? 30.856 -0.371 61.263 1.00 19.73 114 MET A CA 1
ATOM 619 C C . MET A 1 114 ? 31.780 -0.230 60.044 1.00 19.04 114 MET A C 1
ATOM 620 O O . MET A 1 114 ? 32.719 -1.016 59.895 1.00 20.76 114 MET A O 1
ATOM 625 N N . PHE A 1 115 ? 31.517 0.742 59.173 1.00 18.55 115 PHE A N 1
ATOM 626 C CA . PHE A 1 115 ? 32.330 0.932 57.970 1.00 19.11 115 PHE A CA 1
ATOM 627 C C . PHE A 1 115 ? 33.332 2.072 58.097 1.00 19.85 115 PHE A C 1
ATOM 628 O O . PHE A 1 115 ? 33.945 2.478 57.108 1.00 20.60 115 PHE A O 1
ATOM 636 N N . LEU A 1 116 ? 33.494 2.592 59.311 1.00 20.84 116 LEU A N 1
ATOM 637 C CA . LEU A 1 116 ? 34.412 3.706 59.541 1.00 21.94 116 LEU A CA 1
ATOM 638 C C . LEU A 1 116 ? 35.657 3.228 60.273 1.00 24.20 116 LEU A C 1
ATOM 639 O O . LEU A 1 116 ? 35.608 2.250 61.019 1.00 22.38 116 LEU A O 1
ATOM 644 N N . ASP A 1 117 ? 36.761 3.940 60.062 1.00 26.97 117 ASP A N 1
ATOM 645 C CA . ASP A 1 117 ? 38.006 3.677 60.793 1.00 29.28 117 ASP A CA 1
ATOM 646 C C . ASP A 1 117 ? 37.996 4.410 62.144 1.00 31.37 117 ASP A C 1
ATOM 647 O O . ASP A 1 117 ? 36.981 4.999 62.526 1.00 29.91 117 ASP A O 1
ATOM 652 N N . LYS A 1 118 ? 39.114 4.363 62.865 1.00 33.90 118 LYS A N 1
ATOM 653 C CA . LYS A 1 118 ? 39.217 5.010 64.183 1.00 35.89 118 LYS A CA 1
ATOM 654 C C . LYS A 1 118 ? 39.098 6.532 64.120 1.00 36.33 118 LYS A C 1
ATOM 655 O O . LYS A 1 118 ? 38.677 7.158 65.095 1.00 38.45 118 LYS A O 1
ATOM 661 N N . GLN A 1 119 ? 39.457 7.119 62.978 1.00 35.67 119 GLN A N 1
ATOM 662 C CA . GLN A 1 119 ? 39.326 8.565 62.762 1.00 35.96 119 GLN A CA 1
ATOM 663 C C . GLN A 1 119 ? 37.901 8.985 62.370 1.00 34.26 119 GLN A C 1
ATOM 664 O O . GLN A 1 119 ? 37.639 10.175 62.173 1.00 33.66 119 GLN A O 1
ATOM 670 N N . GLY A 1 120 ? 36.993 8.013 62.253 1.00 31.79 120 GLY A N 1
ATOM 671 C CA . GLY A 1 120 ? 35.623 8.265 61.817 1.00 29.64 120 GLY A CA 1
ATOM 672 C C . GLY A 1 120 ? 35.506 8.440 60.313 1.00 27.74 120 GLY A C 1
ATOM 673 O O . GLY A 1 120 ? 34.521 8.995 59.827 1.00 28.41 120 GLY A O 1
ATOM 674 N N . ASN A 1 121 ? 36.511 7.978 59.568 1.00 26.25 121 ASN A N 1
ATOM 675 C CA . ASN A 1 121 ? 36.500 8.106 58.112 1.00 25.38 121 ASN A CA 1
ATOM 676 C C . ASN A 1 121 ? 36.145 6.780 57.455 1.00 24.51 121 ASN A C 1
ATOM 677 O O . ASN A 1 121 ? 36.487 5.717 57.960 1.00 23.80 121 ASN A O 1
ATOM 682 N N . VAL A 1 122 ? 35.458 6.860 56.321 1.00 23.62 122 VAL A N 1
ATOM 683 C CA . VAL A 1 122 ? 35.062 5.663 55.580 1.00 21.84 122 VAL A CA 1
ATOM 684 C C . VAL A 1 122 ? 36.277 4.806 55.197 1.00 23.02 122 VAL A C 1
ATOM 685 O O . VAL A 1 122 ? 37.267 5.315 54.663 1.00 25.42 122 VAL A O 1
ATOM 689 N N . VAL A 1 123 ? 36.198 3.506 55.484 1.00 23.32 123 VAL A N 1
ATOM 690 C CA . VAL A 1 123 ? 37.207 2.543 55.029 1.00 23.11 123 VAL A CA 1
ATOM 691 C C . VAL A 1 123 ? 36.932 2.213 53.560 1.00 22.72 123 VAL A C 1
ATOM 692 O O . VAL A 1 123 ? 35.885 1.631 53.247 1.00 20.80 123 VAL A O 1
ATOM 696 N N . PRO A 1 124 ? 37.848 2.590 52.648 1.00 21.72 124 PRO A N 1
ATOM 697 C CA . PRO A 1 124 ? 37.579 2.374 51.223 1.00 22.65 124 PRO A CA 1
ATOM 698 C C . PRO A 1 124 ? 37.129 0.943 50.912 1.00 22.02 124 PRO A C 1
ATOM 699 O O . PRO A 1 124 ? 37.756 -0.021 51.378 1.00 22.11 124 PRO A O 1
ATOM 703 N N . LYS A 1 125 ? 36.014 0.834 50.182 1.00 20.97 125 LYS A N 1
ATOM 704 C CA . LYS A 1 125 ? 35.504 -0.438 49.637 1.00 19.94 125 LYS A CA 1
ATOM 705 C C . LYS A 1 125 ? 34.854 -1.383 50.662 1.00 18.18 125 LYS A C 1
ATOM 706 O O . LYS A 1 125 ? 34.328 -2.428 50.269 1.00 18.51 125 LYS A O 1
ATOM 712 N N . LEU A 1 126 ? 34.853 -1.042 51.954 1.00 16.81 126 LEU A N 1
ATOM 713 C CA . LEU A 1 126 ? 34.366 -1.986 52.958 1.00 17.08 126 LEU A CA 1
ATOM 714 C C . LEU A 1 126 ? 32.847 -2.198 52.820 1.00 16.94 126 LEU A C 1
ATOM 715 O O . LEU A 1 126 ? 32.353 -3.294 53.034 1.00 16.77 126 LEU A O 1
ATOM 720 N N . SER A 1 127 ? 32.129 -1.159 52.409 1.00 16.42 127 SER A N 1
ATOM 721 C CA . SER A 1 127 ? 30.683 -1.258 52.163 1.00 16.43 127 SER A CA 1
ATOM 722 C C . SER A 1 127 ? 30.347 -1.787 50.756 1.00 17.05 127 SER A C 1
ATOM 723 O O . SER A 1 127 ? 29.160 -1.939 50.415 1.00 16.93 127 SER A O 1
ATOM 726 N N . GLU A 1 128 ? 31.376 -2.067 49.950 1.00 16.69 128 GLU A N 1
ATOM 727 C CA . GLU A 1 128 ? 31.201 -2.357 48.516 1.00 16.55 128 GLU A CA 1
ATOM 728 C C . GLU A 1 128 ? 31.669 -3.755 48.087 1.00 16.46 128 GLU A C 1
ATOM 729 O O . GLU A 1 128 ? 30.964 -4.440 47.349 1.00 16.17 128 GLU A O 1
ATOM 735 N N . ASP A 1 129 ? 32.878 -4.137 48.503 1.00 15.34 129 ASP A N 1
ATOM 736 C CA . ASP A 1 129 ? 33.503 -5.403 48.115 1.00 17.05 129 ASP A CA 1
ATOM 737 C C . ASP A 1 129 ? 33.610 -6.312 49.338 1.00 15.80 129 ASP A C 1
ATOM 738 O O . ASP A 1 129 ? 34.124 -5.900 50.389 1.00 18.30 129 ASP A O 1
ATOM 743 N N . GLY A 1 130 ? 33.165 -7.557 49.200 1.00 14.91 130 GLY A N 1
ATOM 744 C CA . GLY A 1 130 ? 33.369 -8.575 50.221 1.00 14.78 130 GLY A CA 1
ATOM 745 C C . GLY A 1 130 ? 32.226 -8.818 51.183 1.00 15.89 130 GLY A C 1
ATOM 746 O O . GLY A 1 130 ? 31.102 -8.363 50.970 1.00 18.64 130 GLY A O 1
ATOM 747 N N . TYR A 1 131 ? 32.544 -9.512 52.270 1.00 14.58 131 TYR A N 1
ATOM 748 C CA . TYR A 1 131 ? 31.551 -10.180 53.106 1.00 16.21 131 TYR A CA 1
ATOM 749 C C . TYR A 1 131 ? 30.827 -9.264 54.104 1.00 14.82 131 TYR A C 1
ATOM 750 O O . TYR A 1 131 ? 29.664 -9.515 54.443 1.00 15.58 131 TYR A O 1
ATOM 759 N N . LEU A 1 132 ? 31.502 -8.208 54.558 1.00 14.53 132 LEU A N 1
ATOM 760 C CA . LEU A 1 132 ? 30.907 -7.244 55.491 1.00 14.77 132 LEU A CA 1
ATOM 761 C C . LEU A 1 132 ? 29.890 -6.329 54.788 1.00 14.62 132 LEU A C 1
ATOM 762 O O . LEU A 1 132 ? 29.037 -5.731 55.436 1.00 15.98 132 LEU A O 1
ATOM 767 N N . ALA A 1 133 ? 29.994 -6.233 53.464 1.00 13.50 133 ALA A N 1
ATOM 768 C CA . ALA A 1 133 ? 29.094 -5.402 52.658 1.00 12.51 133 ALA A CA 1
ATOM 769 C C . ALA A 1 133 ? 27.685 -5.980 52.553 1.00 11.85 133 ALA A C 1
ATOM 770 O O . ALA A 1 133 ? 26.781 -5.300 52.051 1.00 12.75 133 ALA A O 1
ATOM 772 N N . ALA A 1 134 ? 27.496 -7.223 52.994 1.00 12.13 134 ALA A N 1
ATOM 773 C CA . ALA A 1 134 ? 26.222 -7.944 52.775 1.00 12.48 134 ALA A CA 1
ATOM 774 C C . ALA A 1 134 ? 25.209 -7.795 53.903 1.00 13.18 134 ALA A C 1
ATOM 775 O O . ALA A 1 134 ? 25.542 -7.956 55.085 1.00 15.03 134 ALA A O 1
ATOM 777 N N . GLY A 1 135 ? 23.960 -7.522 53.523 1.00 13.82 135 GLY A N 1
ATOM 778 C CA . GLY A 1 135 ? 22.814 -7.704 54.403 1.00 13.17 135 GLY A CA 1
ATOM 779 C C . GLY A 1 135 ? 22.308 -9.137 54.339 1.00 11.92 135 GLY A C 1
ATOM 780 O O . GLY A 1 135 ? 22.679 -9.905 53.447 1.00 12.59 135 GLY A O 1
ATOM 781 N N . VAL A 1 136 ? 21.453 -9.504 55.289 1.00 11.51 136 VAL A N 1
ATOM 782 C CA . VAL A 1 136 ? 20.887 -10.856 55.321 1.00 11.02 136 VAL A CA 1
ATOM 783 C C . VAL A 1 136 ? 19.955 -11.052 54.114 1.00 11.34 136 VAL A C 1
ATOM 784 O O . VAL A 1 136 ? 18.998 -10.308 53.976 1.00 12.07 136 VAL A O 1
ATOM 788 N N . PRO A 1 137 ? 20.239 -12.039 53.229 1.00 11.84 137 PRO A N 1
ATOM 789 C CA . PRO A 1 137 ? 19.435 -12.171 52.001 1.00 12.67 137 PRO A CA 1
ATOM 790 C C . PRO A 1 137 ? 17.951 -12.460 52.243 1.00 11.66 137 PRO A C 1
ATOM 791 O O . PRO A 1 137 ? 17.607 -13.302 53.094 1.00 13.04 137 PRO A O 1
ATOM 795 N N . GLY A 1 138 ? 17.102 -11.789 51.470 1.00 9.50 138 GLY A N 1
ATOM 796 C CA . GLY A 1 138 ? 15.656 -11.946 51.540 1.00 10.43 138 GLY A CA 1
ATOM 797 C C . GLY A 1 138 ? 14.989 -12.622 50.362 1.00 10.24 138 GLY A C 1
ATOM 798 O O . GLY A 1 138 ? 13.832 -13.011 50.472 1.00 11.11 138 GLY A O 1
ATOM 799 N N . THR A 1 139 ? 15.689 -12.748 49.224 1.00 10.93 139 THR A N 1
ATOM 800 C CA . THR A 1 139 ? 15.051 -13.246 47.995 1.00 10.35 139 THR A CA 1
ATOM 801 C C . THR A 1 139 ? 14.354 -14.592 48.135 1.00 10.23 139 THR A C 1
ATOM 802 O O . THR A 1 139 ? 13.223 -14.732 47.701 1.00 10.77 139 THR A O 1
ATOM 806 N N . VAL A 1 140 ? 15.022 -15.579 48.727 1.00 11.13 140 VAL A N 1
ATOM 807 C CA . VAL A 1 140 ? 14.422 -16.908 48.803 1.00 10.55 140 VAL A CA 1
ATOM 808 C C . VAL A 1 140 ? 13.146 -16.879 49.663 1.00 9.96 140 VAL A C 1
ATOM 809 O O . VAL A 1 140 ? 12.110 -17.482 49.306 1.00 11.86 140 VAL A O 1
ATOM 813 N N . ALA A 1 141 ? 13.213 -16.145 50.768 1.00 11.19 141 ALA A N 1
ATOM 814 C CA . ALA A 1 141 ? 12.055 -15.954 51.638 1.00 10.59 141 ALA A CA 1
ATOM 815 C C . ALA A 1 141 ? 10.916 -15.229 50.909 1.00 9.83 141 ALA A C 1
ATOM 816 O O . ALA A 1 141 ? 9.738 -15.552 51.106 1.00 12.20 141 ALA A O 1
ATOM 818 N N . GLY A 1 142 ? 11.273 -14.255 50.071 1.00 9.85 142 GLY A N 1
ATOM 819 C CA . GLY A 1 142 ? 10.291 -13.503 49.308 1.00 11.12 142 GLY A CA 1
ATOM 820 C C . GLY A 1 142 ? 9.590 -14.365 48.278 1.00 10.98 142 GLY A C 1
ATOM 821 O O . GLY A 1 142 ? 8.360 -14.304 48.142 1.00 12.13 142 GLY A O 1
ATOM 822 N N . MET A 1 143 ? 10.365 -15.163 47.540 1.00 10.85 143 MET A N 1
ATOM 823 C CA . MET A 1 143 ? 9.774 -16.060 46.545 1.00 12.14 143 MET A CA 1
ATOM 824 C C . MET A 1 143 ? 8.797 -17.021 47.199 1.00 13.71 143 MET A C 1
ATOM 825 O O . MET A 1 143 ? 7.678 -17.200 46.707 1.00 13.85 143 MET A O 1
ATOM 830 N N . GLU A 1 144 ? 9.200 -17.619 48.319 1.00 13.42 144 GLU A N 1
ATOM 831 C CA . GLU A 1 144 ? 8.333 -18.584 48.990 1.00 14.48 144 GLU A CA 1
ATOM 832 C C . GLU A 1 144 ? 7.073 -17.920 49.561 1.00 14.29 144 GLU A C 1
ATOM 833 O O . GLU A 1 144 ? 5.965 -18.464 49.457 1.00 13.76 144 GLU A O 1
ATOM 839 N N . ALA A 1 145 ? 7.245 -16.756 50.174 1.00 13.79 145 ALA A N 1
ATOM 840 C CA . ALA A 1 145 ? 6.129 -16.019 50.768 1.00 14.21 145 ALA A CA 1
ATOM 841 C C . ALA A 1 145 ? 5.027 -15.721 49.752 1.00 13.72 145 ALA A C 1
ATOM 842 O O . ALA A 1 145 ? 3.843 -15.968 50.018 1.00 14.40 145 ALA A O 1
ATOM 844 N N . MET A 1 146 ? 5.391 -15.204 48.582 1.00 12.90 146 MET A N 1
ATOM 845 C CA . MET A 1 146 ? 4.344 -14.903 47.599 1.00 15.29 146 MET A CA 1
ATOM 846 C C . MET A 1 146 ? 3.725 -16.181 47.021 1.00 14.16 146 MET A C 1
ATOM 847 O O . MET A 1 146 ? 2.516 -16.239 46.823 1.00 14.89 146 MET A O 1
ATOM 852 N N . LEU A 1 147 ? 4.529 -17.216 46.804 1.00 14.09 147 LEU A N 1
ATOM 853 C CA . LEU A 1 147 ? 3.988 -18.479 46.305 1.00 14.26 147 LEU A CA 1
ATOM 854 C C . LEU A 1 147 ? 2.984 -19.076 47.288 1.00 15.50 147 LEU A C 1
ATOM 855 O O . LEU A 1 147 ? 1.878 -19.483 46.900 1.00 15.87 147 LEU A O 1
ATOM 860 N N . LYS A 1 148 ? 3.366 -19.125 48.560 1.00 14.32 148 LYS A N 1
ATOM 861 C CA . LYS A 1 148 ? 2.491 -19.680 49.589 1.00 16.70 148 LYS A CA 1
ATOM 862 C C . LYS A 1 148 ? 1.172 -18.924 49.716 1.00 15.83 148 LYS A C 1
ATOM 863 O O . LYS A 1 148 ? 0.121 -19.542 49.833 1.00 19.21 148 LYS A O 1
ATOM 869 N N . LYS A 1 149 ? 1.219 -17.593 49.695 1.00 16.27 149 LYS A N 1
ATOM 870 C CA . LYS A 1 149 ? 0.014 -16.790 49.945 1.00 16.38 149 LYS A CA 1
ATOM 871 C C . LYS A 1 149 ? -0.910 -16.688 48.728 1.00 15.99 149 LYS A C 1
ATOM 872 O O . LYS A 1 149 ? -2.136 -16.679 48.888 1.00 17.98 149 LYS A O 1
ATOM 878 N N . TYR A 1 150 ? -0.325 -16.615 47.529 1.00 15.49 150 TYR A N 1
ATOM 879 C CA . TYR A 1 150 ? -1.072 -16.254 46.321 1.00 16.20 150 TYR A CA 1
ATOM 880 C C . TYR A 1 150 ? -0.856 -17.134 45.092 1.00 16.68 150 TYR A C 1
ATOM 881 O O . TYR A 1 150 ? -1.537 -16.931 44.093 1.00 17.30 150 TYR A O 1
ATOM 890 N N . GLY A 1 151 ? 0.072 -18.087 45.148 1.00 16.24 151 GLY A N 1
ATOM 891 C CA . GLY A 1 151 ? 0.382 -18.944 44.001 1.00 18.01 151 GLY A CA 1
ATOM 892 C C . GLY A 1 151 ? -0.551 -20.139 43.920 1.00 17.83 151 GLY A C 1
ATOM 893 O O . GLY A 1 151 ? -1.357 -20.379 44.826 1.00 18.54 151 GLY A O 1
ATOM 894 N N . THR A 1 152 ? -0.441 -20.882 42.824 1.00 16.70 152 THR A N 1
ATOM 895 C CA . THR A 1 152 ? -1.225 -22.103 42.624 1.00 17.35 152 THR A CA 1
ATOM 896 C C . THR A 1 152 ? -0.379 -23.318 42.246 1.00 17.48 152 THR A C 1
ATOM 897 O O . THR A 1 152 ? -0.860 -24.448 42.344 1.00 19.73 152 THR A O 1
ATOM 901 N N . LYS A 1 153 ? 0.863 -23.104 41.814 1.00 16.71 153 LYS A N 1
ATOM 902 C CA . LYS A 1 153 ? 1.742 -24.200 41.407 1.00 18.50 153 LYS A CA 1
ATOM 903 C C . LYS A 1 153 ? 2.736 -24.555 42.496 1.00 20.11 153 LYS A C 1
ATOM 904 O O . LYS A 1 153 ? 2.949 -23.788 43.426 1.00 21.99 153 LYS A O 1
ATOM 910 N N . LYS A 1 154 ? 3.302 -25.750 42.392 1.00 21.04 154 LYS A N 1
ATOM 911 C CA . LYS A 1 154 ? 4.267 -26.230 43.375 1.00 23.42 154 LYS A CA 1
ATOM 912 C C . LYS A 1 154 ? 5.649 -25.626 43.137 1.00 22.18 154 LYS A C 1
ATOM 913 O O . LYS A 1 154 ? 6.075 -25.444 41.994 1.00 20.33 154 LYS A O 1
ATOM 919 N N . LEU A 1 155 ? 6.343 -25.310 44.225 1.00 23.96 155 LEU A N 1
ATOM 920 C CA . LEU A 1 155 ? 7.706 -24.793 44.134 1.00 24.17 155 LEU A CA 1
ATOM 921 C C . LEU A 1 155 ? 8.574 -25.659 43.218 1.00 23.61 155 LEU A C 1
ATOM 922 O O . LEU A 1 155 ? 9.317 -25.128 42.421 1.00 21.92 155 LEU A O 1
ATOM 927 N N . SER A 1 156 ? 8.469 -26.989 43.311 1.00 24.58 156 SER A N 1
ATOM 928 C CA . SER A 1 156 ? 9.294 -27.875 42.466 1.00 24.67 156 SER A CA 1
ATOM 929 C C . SER A 1 156 ? 9.142 -27.599 40.967 1.00 24.35 156 SER A C 1
ATOM 930 O O . SER A 1 156 ? 10.140 -27.550 40.225 1.00 27.45 156 SER A O 1
ATOM 933 N N . GLN A 1 157 ? 7.905 -27.406 40.522 1.00 23.08 157 GLN A N 1
ATOM 934 C CA . GLN A 1 157 ? 7.625 -27.113 39.118 1.00 24.69 157 GLN A CA 1
ATOM 935 C C . GLN A 1 157 ? 8.255 -25.791 38.701 1.00 22.34 157 GLN A C 1
ATOM 936 O O . GLN A 1 157 ? 8.738 -25.650 37.577 1.00 23.78 157 GLN A O 1
ATOM 942 N N . LEU A 1 158 ? 8.211 -24.817 39.604 1.00 19.11 158 LEU A N 1
ATOM 943 C CA . LEU A 1 158 ? 8.623 -23.453 39.281 1.00 15.90 158 LEU A CA 1
ATOM 944 C C . LEU A 1 158 ? 10.134 -23.262 39.349 1.00 15.58 158 LEU A C 1
ATOM 945 O O . LEU A 1 158 ? 10.685 -22.408 38.641 1.00 17.60 158 LEU A O 1
ATOM 950 N N . ILE A 1 159 ? 10.806 -24.060 40.175 1.00 15.39 159 ILE A N 1
ATOM 951 C CA . ILE A 1 159 ? 12.261 -23.942 40.356 1.00 15.76 159 ILE A CA 1
ATOM 952 C C . ILE A 1 159 ? 13.054 -24.901 39.454 1.00 15.48 159 ILE A C 1
ATOM 953 O O . ILE A 1 159 ? 14.235 -24.681 39.192 1.00 15.38 159 ILE A O 1
ATOM 958 N N . ASP A 1 160 ? 12.409 -25.955 38.964 1.00 14.80 160 ASP A N 1
ATOM 959 C CA . ASP A 1 160 ? 13.102 -26.915 38.108 1.00 16.42 160 ASP A CA 1
ATOM 960 C C . ASP A 1 160 ? 13.798 -26.276 36.897 1.00 15.57 160 ASP A C 1
ATOM 961 O O . ASP A 1 160 ? 14.924 -26.658 36.584 1.00 15.82 160 ASP A O 1
ATOM 966 N N . PRO A 1 161 ? 13.150 -25.300 36.218 1.00 15.03 161 PRO A N 1
ATOM 967 C CA . PRO A 1 161 ? 13.852 -24.724 35.057 1.00 14.93 161 PRO A CA 1
ATOM 968 C C . PRO A 1 161 ? 15.172 -24.050 35.422 1.00 15.30 161 PRO A C 1
ATOM 969 O O . PRO A 1 161 ? 16.164 -24.179 34.699 1.00 15.99 161 PRO A O 1
ATOM 973 N N . ALA A 1 162 ? 15.175 -23.345 36.542 1.00 14.00 162 ALA A N 1
ATOM 974 C CA . ALA A 1 162 ? 16.386 -22.730 37.049 1.00 13.11 162 ALA A CA 1
ATOM 975 C C . ALA A 1 162 ? 17.443 -23.784 37.370 1.00 14.05 162 ALA A C 1
ATOM 976 O O . ALA A 1 162 ? 18.606 -23.621 37.016 1.00 13.82 162 ALA A O 1
ATOM 978 N N . ILE A 1 163 ? 17.032 -24.873 38.021 1.00 13.81 163 ILE A N 1
ATOM 979 C CA . ILE A 1 163 ? 17.960 -25.957 38.357 1.00 12.65 163 ILE A CA 1
ATOM 980 C C . ILE A 1 163 ? 18.575 -26.556 37.087 1.00 14.88 163 ILE A C 1
ATOM 981 O O . ILE A 1 163 ? 19.790 -26.796 37.029 1.00 14.59 163 ILE A O 1
ATOM 986 N N . LYS A 1 164 ? 17.742 -26.773 36.071 1.00 13.99 164 LYS A N 1
ATOM 987 C CA . LYS A 1 164 ? 18.207 -27.314 34.787 1.00 17.31 164 LYS A CA 1
ATOM 988 C C . LYS A 1 164 ? 19.299 -26.433 34.171 1.00 16.32 164 LYS A C 1
ATOM 989 O O . LYS A 1 164 ? 20.310 -26.931 33.686 1.00 16.47 164 LYS A O 1
ATOM 995 N N . LEU A 1 165 ? 19.084 -25.120 34.201 1.00 14.68 165 LEU A N 1
ATOM 996 C CA . LEU A 1 165 ? 20.050 -24.173 33.655 1.00 14.04 165 LEU A CA 1
ATOM 997 C C . LEU A 1 165 ? 21.339 -24.115 34.473 1.00 13.44 165 LEU A C 1
ATOM 998 O O . LEU A 1 165 ? 22.414 -23.916 33.913 1.00 15.87 165 LEU A O 1
ATOM 1003 N N . ALA A 1 166 ? 21.235 -24.264 35.791 1.00 13.64 166 ALA A N 1
ATOM 1004 C CA . ALA A 1 166 ? 22.431 -24.296 36.633 1.00 13.18 166 ALA A CA 1
ATOM 1005 C C . ALA A 1 166 ? 23.256 -25.556 36.387 1.00 14.72 166 ALA A C 1
ATOM 1006 O O . ALA A 1 166 ? 24.479 -25.496 36.259 1.00 16.52 166 ALA A O 1
ATOM 1008 N N . GLU A 1 167 ? 22.579 -26.691 36.295 1.00 15.95 167 GLU A N 1
ATOM 1009 C CA . GLU A 1 167 ? 23.257 -27.972 36.114 1.00 17.83 167 GLU A CA 1
ATOM 1010 C C . GLU A 1 167 ? 23.858 -28.155 34.720 1.00 18.16 167 GLU A C 1
ATOM 1011 O O . GLU A 1 167 ? 24.974 -28.661 34.583 1.00 18.84 167 GLU A O 1
ATOM 1017 N N . ASN A 1 168 ? 23.113 -27.772 33.690 1.00 15.53 168 ASN A N 1
ATOM 1018 C CA . ASN A 1 168 ? 23.506 -28.056 32.308 1.00 17.22 168 ASN A CA 1
ATOM 1019 C C . ASN A 1 168 ? 24.215 -26.881 31.656 1.00 17.26 168 ASN A C 1
ATOM 1020 O O . ASN A 1 168 ? 24.940 -27.045 30.670 1.00 19.64 168 ASN A O 1
ATOM 1025 N N . GLY A 1 169 ? 23.983 -25.689 32.201 1.00 15.35 169 GLY A N 1
ATOM 1026 C CA . GLY A 1 169 ? 24.616 -24.486 31.716 1.00 15.54 169 GLY A CA 1
ATOM 1027 C C . GLY A 1 169 ? 23.893 -23.749 30.610 1.00 17.15 169 GLY A C 1
ATOM 1028 O O . GLY A 1 169 ? 22.875 -24.208 30.065 1.00 18.43 169 GLY A O 1
ATOM 1029 N N . TYR A 1 170 ? 24.432 -22.574 30.310 1.00 15.77 170 TYR A N 1
ATOM 1030 C CA . TYR A 1 170 ? 23.968 -21.732 29.216 1.00 16.85 170 TYR A CA 1
ATOM 1031 C C . TYR A 1 170 ? 25.157 -20.950 28.669 1.00 18.11 170 TYR A C 1
ATOM 1032 O O . TYR A 1 170 ? 26.175 -20.784 29.352 1.00 18.85 170 TYR A O 1
ATOM 1041 N N . ALA A 1 171 ? 25.030 -20.497 27.427 1.00 20.95 171 ALA A N 1
ATOM 1042 C CA . ALA A 1 171 ? 26.112 -19.796 26.753 1.00 21.48 171 ALA A CA 1
ATOM 1043 C C . ALA A 1 171 ? 26.207 -18.350 27.230 1.00 20.42 171 ALA A C 1
ATOM 1044 O O . ALA A 1 171 ? 25.204 -17.648 27.299 1.00 21.77 171 ALA A O 1
ATOM 1046 N N . ILE A 1 172 ? 27.424 -17.915 27.545 1.00 17.97 172 ILE A N 1
ATOM 1047 C CA . ILE A 1 172 ? 27.672 -16.544 27.969 1.00 18.67 172 ILE A CA 1
ATOM 1048 C C . ILE A 1 172 ? 27.415 -15.606 26.780 1.00 19.74 172 ILE A C 1
ATOM 1049 O O . ILE A 1 172 ? 27.910 -15.841 25.679 1.00 21.47 172 ILE A O 1
ATOM 1054 N N . SER A 1 173 ? 26.625 -14.560 27.002 1.00 21.28 173 SER A N 1
ATOM 1055 C CA . SER A 1 173 ? 26.319 -13.590 25.956 1.00 23.13 173 SER A CA 1
ATOM 1056 C C . SER A 1 173 ? 27.467 -12.591 25.827 1.00 21.84 173 SER A C 1
ATOM 1057 O O . SER A 1 173 ? 28.360 -12.549 26.680 1.00 21.97 173 SER A O 1
ATOM 1060 N N . GLN A 1 174 ? 27.449 -11.802 24.753 1.00 24.88 174 GLN A N 1
ATOM 1061 C CA . GLN A 1 174 ? 28.416 -10.718 24.583 1.00 24.98 174 GLN A CA 1
ATOM 1062 C C . GLN A 1 174 ? 28.391 -9.778 25.784 1.00 23.58 174 GLN A C 1
ATOM 1063 O O . GLN A 1 174 ? 29.443 -9.425 26.323 1.00 25.13 174 GLN A O 1
ATOM 1069 N N . ARG A 1 175 ? 27.193 -9.370 26.196 1.00 24.00 175 ARG A N 1
ATOM 1070 C CA . ARG A 1 175 ? 27.050 -8.416 27.294 1.00 22.81 175 ARG A CA 1
ATOM 1071 C C . ARG A 1 175 ? 27.554 -9.021 28.603 1.00 19.69 175 ARG A C 1
ATOM 1072 O O . ARG A 1 175 ? 28.212 -8.337 29.378 1.00 20.19 175 ARG A O 1
ATOM 1080 N N . GLN A 1 176 ? 27.268 -10.303 28.828 1.00 18.84 176 GLN A N 1
ATOM 1081 C CA . GLN A 1 176 ? 27.751 -10.984 30.034 1.00 18.52 176 GLN A CA 1
ATOM 1082 C C . GLN A 1 176 ? 29.275 -11.117 30.047 1.00 18.08 176 GLN A C 1
ATOM 1083 O O . GLN A 1 176 ? 29.890 -10.936 31.086 1.00 16.40 176 GLN A O 1
ATOM 1089 N N . ALA A 1 177 ? 29.877 -11.422 28.896 1.00 18.56 177 ALA A N 1
ATOM 1090 C CA . ALA A 1 177 ? 31.338 -11.408 28.788 1.00 18.44 177 ALA A CA 1
ATOM 1091 C C . ALA A 1 177 ? 31.869 -10.041 29.232 1.00 18.18 177 ALA A C 1
ATOM 1092 O O . ALA A 1 177 ? 32.857 -9.973 29.957 1.00 19.52 177 ALA A O 1
ATOM 1094 N N . GLU A 1 178 ? 31.200 -8.967 28.800 1.00 20.83 178 GLU A N 1
ATOM 1095 C CA . GLU A 1 178 ? 31.628 -7.601 29.121 1.00 21.57 178 GLU A CA 1
ATOM 1096 C C . GLU A 1 178 ? 31.511 -7.296 30.621 1.00 19.58 178 GLU A C 1
ATOM 1097 O O . GLU A 1 178 ? 32.457 -6.803 31.233 1.00 19.74 178 GLU A O 1
ATOM 1103 N N . THR A 1 179 ? 30.363 -7.609 31.214 1.00 19.59 179 THR A N 1
ATOM 1104 C CA . THR A 1 179 ? 30.151 -7.300 32.630 1.00 17.05 179 THR A CA 1
ATOM 1105 C C . THR A 1 179 ? 31.047 -8.183 33.511 1.00 16.50 179 THR A C 1
ATOM 1106 O O . THR A 1 179 ? 31.585 -7.721 34.523 1.00 17.31 179 THR A O 1
ATOM 1110 N N . LEU A 1 180 ? 31.231 -9.443 33.116 1.00 16.60 180 LEU A N 1
ATOM 1111 C CA . LEU A 1 180 ? 32.172 -10.311 33.817 1.00 17.30 180 LEU A CA 1
ATOM 1112 C C . LEU A 1 180 ? 33.577 -9.691 33.815 1.00 18.61 180 LEU A C 1
ATOM 1113 O O . LEU A 1 180 ? 34.231 -9.632 34.858 1.00 17.15 180 LEU A O 1
ATOM 1118 N N . LYS A 1 181 ? 34.022 -9.200 32.662 1.00 19.51 181 LYS A N 1
ATOM 1119 C CA . LYS A 1 181 ? 35.340 -8.550 32.572 1.00 21.67 181 LYS A CA 1
ATOM 1120 C C . LYS A 1 181 ? 35.448 -7.331 33.477 1.00 19.32 181 LYS A C 1
ATOM 1121 O O . LYS A 1 181 ? 36.478 -7.115 34.114 1.00 21.00 181 LYS A O 1
ATOM 1127 N N . GLU A 1 182 ? 34.381 -6.540 33.547 1.00 20.23 182 GLU A N 1
ATOM 1128 C CA . GLU A 1 182 ? 34.392 -5.356 34.404 1.00 19.58 182 GLU A CA 1
ATOM 1129 C C . GLU A 1 182 ? 34.476 -5.696 35.903 1.00 18.73 182 GLU A C 1
ATOM 1130 O O . GLU A 1 182 ? 35.002 -4.896 36.680 1.00 19.35 182 GLU A O 1
ATOM 1136 N N . ALA A 1 183 ? 33.991 -6.881 36.291 1.00 17.93 183 ALA A N 1
ATOM 1137 C CA . ALA A 1 183 ? 34.005 -7.336 37.689 1.00 15.55 183 ALA A CA 1
ATOM 1138 C C . ALA A 1 183 ? 35.215 -8.205 38.025 1.00 16.14 183 ALA A C 1
ATOM 1139 O O . ALA A 1 183 ? 35.416 -8.592 39.178 1.00 14.74 183 ALA A O 1
ATOM 1141 N N . ARG A 1 184 ? 36.003 -8.518 37.004 1.00 17.74 184 ARG A N 1
ATOM 1142 C CA . ARG A 1 184 ? 37.098 -9.475 37.108 1.00 18.14 184 ARG A CA 1
ATOM 1143 C C . ARG A 1 184 ? 38.008 -9.254 38.322 1.00 18.45 184 ARG A C 1
ATOM 1144 O O . ARG A 1 184 ? 38.296 -10.186 39.081 1.00 16.82 184 ARG A O 1
ATOM 1152 N N . GLU A 1 185 ? 38.462 -8.019 38.500 1.00 18.36 185 GLU A N 1
ATOM 1153 C CA . GLU A 1 185 ? 39.389 -7.700 39.589 1.00 18.82 185 GLU A CA 1
ATOM 1154 C C . GLU A 1 185 ? 38.735 -7.808 40.970 1.00 17.17 185 GLU A C 1
ATOM 1155 O O . GLU A 1 185 ? 39.398 -8.116 41.957 1.00 20.47 185 GLU A O 1
ATOM 1161 N N . ARG A 1 186 ? 37.427 -7.570 41.028 1.00 16.62 186 ARG A N 1
ATOM 1162 C CA . ARG A 1 186 ? 36.675 -7.738 42.265 1.00 14.83 186 ARG A CA 1
ATOM 1163 C C . ARG A 1 186 ? 36.571 -9.220 42.622 1.00 15.36 186 ARG A C 1
ATOM 1164 O O . ARG A 1 186 ? 36.829 -9.600 43.759 1.00 16.44 186 ARG A O 1
ATOM 1172 N N . PHE A 1 187 ? 36.220 -10.055 41.637 1.00 15.21 187 PHE A N 1
ATOM 1173 C CA . PHE A 1 187 ? 36.120 -11.504 41.847 1.00 13.76 187 PHE A CA 1
ATOM 1174 C C . PHE A 1 187 ? 37.430 -12.079 42.366 1.00 15.22 187 PHE A C 1
ATOM 1175 O O . PHE A 1 187 ? 37.438 -12.961 43.216 1.00 14.58 187 PHE A O 1
ATOM 1183 N N . LEU A 1 188 ? 38.540 -11.574 41.839 1.00 15.59 188 LEU A N 1
ATOM 1184 C CA . LEU A 1 188 ? 39.860 -12.114 42.166 1.00 14.86 188 LEU A CA 1
ATOM 1185 C C . LEU A 1 188 ? 40.274 -11.846 43.616 1.00 14.46 188 LEU A C 1
ATOM 1186 O O . LEU A 1 188 ? 41.260 -12.416 44.092 1.00 16.16 188 LEU A O 1
ATOM 1191 N N . LYS A 1 189 ? 39.525 -10.998 44.320 1.00 15.42 189 LYS A N 1
ATOM 1192 C CA . LYS A 1 189 ? 39.740 -10.805 45.751 1.00 16.03 189 LYS A CA 1
ATOM 1193 C C . LYS A 1 189 ? 39.252 -11.954 46.635 1.00 16.28 189 LYS A C 1
ATOM 1194 O O . LYS A 1 189 ? 39.635 -12.023 47.813 1.00 16.94 189 LYS A O 1
ATOM 1200 N N . TYR A 1 190 ? 38.401 -12.837 46.089 1.00 15.66 190 TYR A N 1
ATOM 1201 C CA . TYR A 1 190 ? 37.693 -13.860 46.877 1.00 14.79 190 TYR A CA 1
ATOM 1202 C C . TYR A 1 190 ? 37.911 -15.250 46.310 1.00 16.43 190 TYR A C 1
ATOM 1203 O O . TYR A 1 190 ? 37.635 -15.499 45.132 1.00 16.53 190 TYR A O 1
ATOM 1212 N N . SER A 1 191 ? 38.448 -16.142 47.142 1.00 16.50 191 SER A N 1
ATOM 1213 C CA . SER A 1 191 ? 38.686 -17.523 46.721 1.00 16.81 191 SER A CA 1
ATOM 1214 C C . SER A 1 191 ? 37.401 -18.200 46.252 1.00 15.80 191 SER A C 1
ATOM 1215 O O . SER A 1 191 ? 37.436 -18.960 45.306 1.00 16.14 191 SER A O 1
ATOM 1218 N N . SER A 1 192 ? 36.268 -17.910 46.902 1.00 15.22 192 SER A N 1
ATOM 1219 C CA . SER A 1 192 ? 34.986 -18.475 46.487 1.00 14.68 192 SER A CA 1
ATOM 1220 C C . SER A 1 192 ? 34.613 -18.078 45.053 1.00 13.86 192 SER A C 1
ATOM 1221 O O . SER A 1 192 ? 34.329 -18.944 44.226 1.00 14.53 192 SER A O 1
ATOM 1224 N N . SER A 1 193 ? 34.676 -16.781 44.746 1.00 13.36 193 SER A N 1
ATOM 1225 C CA . SER A 1 193 ? 34.334 -16.285 43.421 1.00 13.44 193 SER A CA 1
ATOM 1226 C C . SER A 1 193 ? 35.315 -16.697 42.326 1.00 13.99 193 SER A C 1
ATOM 1227 O O . SER A 1 193 ? 34.930 -16.834 41.160 1.00 16.11 193 SER A O 1
ATOM 1230 N N . LYS A 1 194 ? 36.582 -16.894 42.698 1.00 14.78 194 LYS A N 1
ATOM 1231 C CA . LYS A 1 194 ? 37.568 -17.442 41.773 1.00 15.32 194 LYS A CA 1
ATOM 1232 C C . LYS A 1 194 ? 37.196 -18.838 41.277 1.00 14.74 194 LYS A C 1
ATOM 1233 O O . LYS A 1 194 ? 37.564 -19.208 40.161 1.00 16.57 194 LYS A O 1
ATOM 1239 N N . LYS A 1 195 ? 36.478 -19.602 42.102 1.00 15.27 195 LYS A N 1
ATOM 1240 C CA . LYS A 1 195 ? 35.991 -20.925 41.708 1.00 15.68 195 LYS A CA 1
ATOM 1241 C C . LYS A 1 195 ? 34.864 -20.833 40.687 1.00 15.90 195 LYS A C 1
ATOM 1242 O O . LYS A 1 195 ? 34.832 -21.585 39.708 1.00 18.86 195 LYS A O 1
ATOM 1248 N N . TYR A 1 196 ? 33.943 -19.905 40.921 1.00 14.82 196 TYR A N 1
ATOM 1249 C CA . TYR A 1 196 ? 32.676 -19.873 40.189 1.00 13.75 196 TYR A CA 1
ATOM 1250 C C . TYR A 1 196 ? 32.679 -19.013 38.931 1.00 15.51 196 TYR A C 1
ATOM 1251 O O . TYR A 1 196 ? 31.893 -19.264 38.017 1.00 16.93 196 TYR A O 1
ATOM 1260 N N . PHE A 1 197 ? 33.525 -17.985 38.887 1.00 13.37 197 PHE A N 1
ATOM 1261 C CA . PHE A 1 197 ? 33.458 -17.007 37.795 1.00 14.08 197 PHE A CA 1
ATOM 1262 C C . PHE A 1 197 ? 34.675 -17.005 36.880 1.00 14.21 197 PHE A C 1
ATOM 1263 O O . PHE A 1 197 ? 34.861 -16.083 36.091 1.00 17.05 197 PHE A O 1
ATOM 1271 N N . PHE A 1 198 ? 35.483 -18.057 36.982 1.00 14.45 198 PHE A N 1
ATOM 1272 C CA . PHE A 1 198 ? 36.576 -18.320 36.065 1.00 13.75 198 PHE A CA 1
ATOM 1273 C C . PHE A 1 198 ? 36.528 -19.789 35.647 1.00 15.72 198 PHE A C 1
ATOM 1274 O O . PHE A 1 198 ? 36.002 -20.641 36.382 1.00 16.29 198 PHE A O 1
ATOM 1282 N N . LYS A 1 199 ? 37.064 -20.060 34.459 1.00 16.19 199 LYS A N 1
ATOM 1283 C CA . LYS A 1 199 ? 37.243 -21.417 33.952 1.00 18.69 199 LYS A CA 1
ATOM 1284 C C . LYS A 1 199 ? 38.521 -22.018 34.524 1.00 19.13 199 LYS A C 1
ATOM 1285 O O . LYS A 1 199 ? 39.320 -21.314 35.137 1.00 18.54 199 LYS A O 1
ATOM 1291 N N . LYS A 1 200 ? 38.718 -23.320 34.295 1.00 20.47 200 LYS A N 1
ATOM 1292 C CA . LYS A 1 200 ? 39.939 -24.028 34.702 1.00 20.34 200 LYS A CA 1
ATOM 1293 C C . LYS A 1 200 ? 41.194 -23.226 34.349 1.00 20.36 200 LYS A C 1
ATOM 1294 O O . LYS A 1 200 ? 41.300 -22.691 33.246 1.00 21.14 200 LYS A O 1
ATOM 1300 N N . GLY A 1 201 ? 42.133 -23.159 35.291 1.00 20.25 201 GLY A N 1
ATOM 1301 C CA . GLY A 1 201 ? 43.349 -22.349 35.139 1.00 19.37 201 GLY A CA 1
ATOM 1302 C C . GLY A 1 201 ? 43.102 -20.880 35.430 1.00 20.09 201 GLY A C 1
ATOM 1303 O O . GLY A 1 201 ? 43.911 -20.035 35.047 1.00 20.43 201 GLY A O 1
ATOM 1304 N N . HIS A 1 202 ? 41.986 -20.590 36.105 1.00 19.21 202 HIS A N 1
ATOM 1305 C CA . HIS A 1 202 ? 41.534 -19.223 36.392 1.00 17.39 202 HIS A CA 1
ATOM 1306 C C . HIS A 1 202 ? 41.529 -18.356 35.145 1.00 16.83 202 HIS A C 1
ATOM 1307 O O . HIS A 1 202 ? 42.009 -17.212 35.149 1.00 17.00 202 HIS A O 1
ATOM 1314 N N . LEU A 1 203 ? 40.968 -18.907 34.073 1.00 18.72 203 LEU A N 1
ATOM 1315 C CA . LEU A 1 203 ? 40.865 -18.197 32.813 1.00 17.06 203 LEU A CA 1
ATOM 1316 C C . LEU A 1 203 ? 39.504 -17.503 32.709 1.00 16.89 203 LEU A C 1
ATOM 1317 O O . LEU A 1 203 ? 38.509 -17.986 33.258 1.00 17.68 203 LEU A O 1
ATOM 1322 N N . ASP A 1 204 ? 39.478 -16.355 32.034 1.00 18.17 204 ASP A N 1
ATOM 1323 C CA . ASP A 1 204 ? 38.242 -15.577 31.886 1.00 17.68 204 ASP A CA 1
ATOM 1324 C C . ASP A 1 204 ? 37.205 -16.326 31.057 1.00 17.67 204 ASP A C 1
ATOM 1325 O O . ASP A 1 204 ? 37.547 -16.921 30.034 1.00 17.91 204 ASP A O 1
ATOM 1330 N N . TYR A 1 205 ? 35.942 -16.270 31.484 1.00 16.80 205 TYR A N 1
ATOM 1331 C CA . TYR A 1 205 ? 34.819 -16.698 30.646 1.00 17.17 205 TYR A CA 1
ATOM 1332 C C . TYR A 1 205 ? 34.659 -15.719 29.492 1.00 19.51 205 TYR A C 1
ATOM 1333 O O . TYR A 1 205 ? 34.771 -14.502 29.681 1.00 20.80 205 TYR A O 1
ATOM 1342 N N . GLN A 1 206 ? 34.421 -16.270 28.302 1.00 20.91 206 GLN A N 1
ATOM 1343 C CA . GLN A 1 206 ? 34.307 -15.509 27.070 1.00 22.22 206 GLN A CA 1
ATOM 1344 C C . GLN A 1 206 ? 32.947 -15.736 26.439 1.00 22.16 206 GLN A C 1
ATOM 1345 O O . GLN A 1 206 ? 32.241 -16.700 26.766 1.00 21.21 206 GLN A O 1
ATOM 1351 N N . GLU A 1 207 ? 32.588 -14.843 25.528 1.00 22.04 207 GLU A N 1
ATOM 1352 C CA . GLU A 1 207 ? 31.323 -14.953 24.801 1.00 22.75 207 GLU A CA 1
ATOM 1353 C C . GLU A 1 207 ? 31.205 -16.320 24.127 1.00 22.84 207 GLU A C 1
ATOM 1354 O O . GLU A 1 207 ? 32.112 -16.747 23.404 1.00 23.85 207 GLU A O 1
ATOM 1360 N N . GLY A 1 208 ? 30.090 -17.000 24.381 1.00 22.43 208 GLY A N 1
ATOM 1361 C CA . GLY A 1 208 ? 29.817 -18.313 23.808 1.00 21.88 208 GLY A CA 1
ATOM 1362 C C . GLY A 1 208 ? 30.228 -19.503 24.659 1.00 20.89 208 GLY A C 1
ATOM 1363 O O . GLY A 1 208 ? 29.828 -20.627 24.363 1.00 23.87 208 GLY A O 1
ATOM 1364 N N . ASP A 1 209 ? 31.017 -19.275 25.712 1.00 19.40 209 ASP A N 1
ATOM 1365 C CA . ASP A 1 209 ? 31.405 -20.348 26.634 1.00 19.38 209 ASP A CA 1
ATOM 1366 C C . ASP A 1 209 ? 30.191 -20.842 27.400 1.00 19.25 209 ASP A C 1
ATOM 1367 O O . ASP A 1 209 ? 29.332 -20.048 27.761 1.00 19.21 209 ASP A O 1
ATOM 1372 N N . LEU A 1 210 ? 30.153 -22.148 27.662 1.00 19.14 210 LEU A N 1
ATOM 1373 C CA . LEU A 1 210 ? 29.128 -22.755 28.507 1.00 18.54 210 LEU A CA 1
ATOM 1374 C C . LEU A 1 210 ? 29.444 -22.457 29.971 1.00 17.53 210 LEU A C 1
ATOM 1375 O O . LEU A 1 210 ? 30.523 -22.800 30.471 1.00 19.63 210 LEU A O 1
ATOM 1380 N N . PHE A 1 211 ? 28.501 -21.803 30.642 1.00 15.86 211 PHE A N 1
ATOM 1381 C CA . PHE A 1 211 ? 28.631 -21.418 32.046 1.00 14.49 211 PHE A CA 1
ATOM 1382 C C . PHE A 1 211 ? 27.749 -22.354 32.880 1.00 14.79 211 PHE A C 1
ATOM 1383 O O . PHE A 1 211 ? 26.519 -22.274 32.819 1.00 14.65 211 PHE A O 1
ATOM 1391 N N . VAL A 1 212 ? 28.399 -23.241 33.633 1.00 14.76 212 VAL A N 1
ATOM 1392 C CA . VAL A 1 212 ? 27.738 -24.255 34.449 1.00 15.89 212 VAL A CA 1
ATOM 1393 C C . VAL A 1 212 ? 27.929 -23.888 35.913 1.00 15.75 212 VAL A C 1
ATOM 1394 O O . VAL A 1 212 ? 29.014 -23.442 36.309 1.00 16.48 212 VAL A O 1
ATOM 1398 N N . GLN A 1 213 ? 26.874 -24.064 36.709 1.00 14.90 213 GLN A N 1
ATOM 1399 C CA . GLN A 1 213 ? 26.877 -23.650 38.118 1.00 15.11 213 GLN A CA 1
ATOM 1400 C C . GLN A 1 213 ? 26.427 -24.782 39.029 1.00 13.88 213 GLN A C 1
ATOM 1401 O O . GLN A 1 213 ? 25.308 -24.790 39.545 1.00 14.87 213 GLN A O 1
ATOM 1407 N N A LYS A 1 214 ? 27.330 -25.736 39.233 0.50 13.56 214 LYS A N 1
ATOM 1408 N N B LYS A 1 214 ? 27.326 -25.749 39.220 0.50 14.21 214 LYS A N 1
ATOM 1409 C CA A LYS A 1 214 ? 27.020 -26.962 39.936 0.50 13.52 214 LYS A CA 1
ATOM 1410 C CA B LYS A 1 214 ? 27.023 -26.967 39.956 0.50 14.69 214 LYS A CA 1
ATOM 1411 C C A LYS A 1 214 ? 26.642 -26.743 41.409 0.50 13.58 214 LYS A C 1
ATOM 1412 C C B LYS A 1 214 ? 26.616 -26.712 41.405 0.50 14.12 214 LYS A C 1
ATOM 1413 O O A LYS A 1 214 ? 25.689 -27.347 41.896 0.50 15.79 214 LYS A O 1
ATOM 1414 O O B LYS A 1 214 ? 25.617 -27.254 41.873 0.50 16.09 214 LYS A O 1
ATOM 1425 N N . ASP A 1 215 ? 27.393 -25.895 42.113 1.00 13.88 215 ASP A N 1
ATOM 1426 C CA . ASP A 1 215 ? 27.093 -25.589 43.522 1.00 13.83 215 ASP A CA 1
ATOM 1427 C C . ASP A 1 215 ? 25.778 -24.815 43.653 1.00 13.33 215 ASP A C 1
ATOM 1428 O O . ASP A 1 215 ? 25.006 -25.051 44.590 1.00 15.01 215 ASP A O 1
ATOM 1433 N N . LEU A 1 216 ? 25.514 -23.899 42.719 1.00 13.91 216 LEU A N 1
ATOM 1434 C CA . LEU A 1 216 ? 24.227 -23.195 42.710 1.00 12.31 216 LEU A CA 1
ATOM 1435 C C . LEU A 1 216 ? 23.076 -24.190 42.530 1.00 12.75 216 LEU A C 1
ATOM 1436 O O . LEU A 1 216 ? 22.036 -24.074 43.191 1.00 13.98 216 LEU A O 1
ATOM 1441 N N . ALA A 1 217 ? 23.265 -25.179 41.660 1.00 13.76 217 ALA A N 1
ATOM 1442 C CA . ALA A 1 217 ? 22.230 -26.196 41.454 1.00 15.20 217 ALA A CA 1
ATOM 1443 C C . ALA A 1 217 ? 21.964 -26.976 42.748 1.00 15.40 217 ALA A C 1
ATOM 1444 O O . ALA A 1 217 ? 20.813 -27.260 43.075 1.00 16.89 217 ALA A O 1
ATOM 1446 N N . LYS A 1 218 ? 23.028 -27.295 43.489 1.00 15.52 218 LYS A N 1
ATOM 1447 C CA . LYS A 1 218 ? 22.891 -27.943 44.798 1.00 17.03 218 LYS A CA 1
ATOM 1448 C C . LYS A 1 218 ? 22.038 -27.094 45.748 1.00 16.29 218 LYS A C 1
ATOM 1449 O O . LYS A 1 218 ? 21.153 -27.594 46.418 1.00 17.63 218 LYS A O 1
ATOM 1455 N N . THR A 1 219 ? 22.323 -25.802 45.805 1.00 14.19 219 THR A N 1
ATOM 1456 C CA . THR A 1 219 ? 21.571 -24.906 46.684 1.00 13.31 219 THR A CA 1
ATOM 1457 C C . THR A 1 219 ? 20.096 -24.815 46.279 1.00 14.69 219 THR A C 1
ATOM 1458 O O . THR A 1 219 ? 19.201 -24.888 47.129 1.00 13.52 219 THR A O 1
ATOM 1462 N N . LEU A 1 220 ? 19.858 -24.661 44.980 1.00 14.10 220 LEU A N 1
ATOM 1463 C CA . LEU A 1 220 ? 18.500 -24.620 44.444 1.00 13.86 220 LEU A CA 1
ATOM 1464 C C . LEU A 1 220 ? 17.757 -25.920 44.724 1.00 14.96 220 LEU A C 1
ATOM 1465 O O . LEU A 1 220 ? 16.559 -25.910 45.024 1.00 15.12 220 LEU A O 1
ATOM 1470 N N . ASN A 1 221 ? 18.474 -27.037 44.663 1.00 15.64 221 ASN A N 1
ATOM 1471 C CA . ASN A 1 221 ? 17.863 -28.332 44.985 1.00 15.77 221 ASN A CA 1
ATOM 1472 C C . ASN A 1 221 ? 17.462 -28.461 46.461 1.00 15.92 221 ASN A C 1
ATOM 1473 O O . ASN A 1 221 ? 16.448 -29.090 46.769 1.00 16.88 221 ASN A O 1
ATOM 1478 N N . GLN A 1 222 ? 18.249 -27.871 47.360 1.00 15.43 222 GLN A N 1
ATOM 1479 C CA . GLN A 1 222 ? 17.888 -27.799 48.779 1.00 17.04 222 GLN A CA 1
ATOM 1480 C C . GLN A 1 222 ? 16.597 -27.009 48.968 1.00 16.56 222 GLN A C 1
ATOM 1481 O O . GLN A 1 222 ? 15.724 -27.394 49.757 1.00 18.32 222 GLN A O 1
ATOM 1487 N N . ILE A 1 223 ? 16.472 -25.922 48.217 1.00 14.88 223 ILE A N 1
ATOM 1488 C CA . ILE A 1 223 ? 15.281 -25.093 48.268 1.00 16.80 223 ILE A CA 1
ATOM 1489 C C . ILE A 1 223 ? 14.087 -25.862 47.700 1.00 16.76 223 ILE A C 1
ATOM 1490 O O . ILE A 1 223 ? 13.010 -25.847 48.287 1.00 17.61 223 ILE A O 1
ATOM 1495 N N . LYS A 1 224 ? 14.296 -26.547 46.574 1.00 15.48 224 LYS A N 1
ATOM 1496 C CA . LYS A 1 224 ? 13.256 -27.378 45.964 1.00 17.60 224 LYS A CA 1
ATOM 1497 C C . LYS A 1 224 ? 12.711 -28.390 46.967 1.00 18.81 224 LYS A C 1
ATOM 1498 O O . LYS A 1 224 ? 11.503 -28.570 47.070 1.00 20.36 224 LYS A O 1
ATOM 1504 N N . THR A 1 225 ? 13.612 -29.042 47.695 1.00 17.42 225 THR A N 1
ATOM 1505 C CA . THR A 1 225 ? 13.248 -30.155 48.579 1.00 19.60 225 THR A CA 1
ATOM 1506 C C . THR A 1 225 ? 12.674 -29.716 49.930 1.00 19.36 225 THR A C 1
ATOM 1507 O O . THR A 1 225 ? 11.748 -30.356 50.446 1.00 22.08 225 THR A O 1
ATOM 1511 N N . LEU A 1 226 ? 13.219 -28.633 50.489 1.00 19.47 226 LEU A N 1
ATOM 1512 C CA . LEU A 1 226 ? 12.896 -28.179 51.845 1.00 20.24 226 LEU A CA 1
ATOM 1513 C C . LEU A 1 226 ? 12.199 -26.818 51.912 1.00 19.93 226 LEU A C 1
ATOM 1514 O O . LEU A 1 226 ? 11.823 -26.368 52.998 1.00 20.82 226 LEU A O 1
ATOM 1519 N N . GLY A 1 227 ? 12.043 -26.151 50.770 1.00 18.94 227 GLY A N 1
ATOM 1520 C CA . GLY A 1 227 ? 11.532 -24.786 50.754 1.00 18.76 227 GLY A CA 1
ATOM 1521 C C . GLY A 1 227 ? 12.590 -23.813 51.229 1.00 17.33 227 GLY A C 1
ATOM 1522 O O . GLY A 1 227 ? 13.796 -24.096 51.157 1.00 16.67 227 GLY A O 1
ATOM 1523 N N . ALA A 1 228 ? 12.135 -22.663 51.725 1.00 16.58 228 ALA A N 1
ATOM 1524 C CA . ALA A 1 228 ? 13.024 -21.592 52.168 1.00 16.75 228 ALA A CA 1
ATOM 1525 C C . ALA A 1 228 ? 13.963 -22.062 53.283 1.00 16.90 228 ALA A C 1
ATOM 1526 O O . ALA A 1 228 ? 15.098 -21.607 53.367 1.00 16.09 228 ALA A O 1
ATOM 1528 N N . LYS A 1 229 ? 13.508 -23.007 54.112 1.00 17.41 229 LYS A N 1
ATOM 1529 C CA . LYS A 1 229 ? 14.373 -23.565 55.155 1.00 19.17 229 LYS A CA 1
ATOM 1530 C C . LYS A 1 229 ? 15.646 -24.224 54.596 1.00 18.06 229 LYS A C 1
ATOM 1531 O O . LYS A 1 229 ? 16.647 -24.338 55.311 1.00 18.45 229 LYS A O 1
ATOM 1537 N N . GLY A 1 230 ? 15.614 -24.632 53.324 1.00 16.69 230 GLY A N 1
ATOM 1538 C CA . GLY A 1 230 ? 16.802 -25.153 52.642 1.00 16.80 230 GLY A CA 1
ATOM 1539 C C . GLY A 1 230 ? 17.883 -24.118 52.385 1.00 15.94 230 GLY A C 1
ATOM 1540 O O . GLY A 1 230 ? 19.040 -24.462 52.102 1.00 17.74 230 GLY A O 1
ATOM 1541 N N . PHE A 1 231 ? 17.507 -22.844 52.473 1.00 15.80 231 PHE A N 1
ATOM 1542 C CA . PHE A 1 231 ? 18.447 -21.737 52.374 1.00 14.85 231 PHE A CA 1
ATOM 1543 C C . PHE A 1 231 ? 18.802 -21.183 53.754 1.00 14.63 231 PHE A C 1
ATOM 1544 O O . PHE A 1 231 ? 19.985 -20.948 54.042 1.00 14.42 231 PHE A O 1
ATOM 1552 N N . TYR A 1 232 ? 17.781 -20.948 54.584 1.00 14.28 232 TYR A N 1
ATOM 1553 C CA . TYR A 1 232 ? 17.942 -20.224 55.855 1.00 13.94 232 TYR A CA 1
ATOM 1554 C C . TYR A 1 232 ? 18.330 -21.101 57.055 1.00 15.79 232 TYR A C 1
ATOM 1555 O O . TYR A 1 232 ? 18.640 -20.566 58.123 1.00 15.98 232 TYR A O 1
ATOM 1564 N N . GLN A 1 233 ? 18.300 -22.425 56.874 1.00 16.46 233 GLN A N 1
ATOM 1565 C CA . GLN A 1 233 ? 18.692 -23.382 57.910 1.00 19.03 233 GLN A CA 1
ATOM 1566 C C . GLN A 1 233 ? 19.509 -24.519 57.285 1.00 19.53 233 GLN A C 1
ATOM 1567 O O . GLN A 1 233 ? 19.778 -24.522 56.087 1.00 18.18 233 GLN A O 1
ATOM 1573 N N . GLY A 1 234 ? 19.923 -25.483 58.099 1.00 21.23 234 GLY A N 1
ATOM 1574 C CA . GLY A 1 234 ? 20.631 -26.651 57.577 1.00 20.72 234 GLY A CA 1
ATOM 1575 C C . GLY A 1 234 ? 21.974 -26.353 56.927 1.00 19.38 234 GLY A C 1
ATOM 1576 O O . GLY A 1 234 ? 22.661 -25.395 57.304 1.00 19.05 234 GLY A O 1
ATOM 1577 N N . GLN A 1 235 ? 22.342 -27.180 55.943 1.00 20.15 235 GLN A N 1
ATOM 1578 C CA . GLN A 1 235 ? 23.684 -27.145 55.336 1.00 20.23 235 GLN A CA 1
ATOM 1579 C C . GLN A 1 235 ? 24.027 -25.811 54.675 1.00 19.67 235 GLN A C 1
ATOM 1580 O O . GLN A 1 235 ? 25.144 -25.333 54.808 1.00 18.37 235 GLN A O 1
ATOM 1586 N N . VAL A 1 236 ? 23.081 -25.218 53.949 1.00 19.13 236 VAL A N 1
ATOM 1587 C CA . VAL A 1 236 ? 23.357 -23.937 53.293 1.00 17.53 236 VAL A CA 1
ATOM 1588 C C . VAL A 1 236 ? 23.612 -22.833 54.331 1.00 17.99 236 VAL A C 1
ATOM 1589 O O . VAL A 1 236 ? 24.536 -22.035 54.171 1.00 17.62 236 VAL A O 1
ATOM 1593 N N . ALA A 1 237 ? 22.818 -22.801 55.405 1.00 16.97 237 ALA A N 1
ATOM 1594 C CA . ALA A 1 237 ? 23.017 -21.802 56.460 1.00 17.41 237 ALA A CA 1
ATOM 1595 C C . ALA A 1 237 ? 24.385 -22.004 57.111 1.00 17.61 237 ALA A C 1
ATOM 1596 O O . ALA A 1 237 ? 25.060 -21.045 57.447 1.00 17.28 237 ALA A O 1
ATOM 1598 N N . GLU A 1 238 ? 24.785 -23.267 57.244 1.00 18.36 238 GLU A N 1
ATOM 1599 C CA . GLU A 1 238 ? 26.100 -23.617 57.772 1.00 20.19 238 GLU A CA 1
ATOM 1600 C C . GLU A 1 238 ? 27.227 -23.082 56.867 1.00 17.77 238 GLU A C 1
ATOM 1601 O O . GLU A 1 238 ? 28.206 -22.514 57.351 1.00 19.12 238 GLU A O 1
ATOM 1607 N N . LEU A 1 239 ? 27.081 -23.255 55.557 1.00 17.64 239 LEU A N 1
ATOM 1608 C CA . LEU A 1 239 ? 28.060 -22.733 54.596 1.00 15.47 239 LEU A CA 1
ATOM 1609 C C . LEU A 1 239 ? 28.161 -21.210 54.658 1.00 16.60 239 LEU A C 1
ATOM 1610 O O . LEU A 1 239 ? 29.247 -20.652 54.531 1.00 16.70 239 LEU A O 1
ATOM 1615 N N . ILE A 1 240 ? 27.024 -20.540 54.852 1.00 15.95 240 ILE A N 1
ATOM 1616 C CA . ILE A 1 240 ? 27.027 -19.081 54.913 1.00 15.08 240 ILE A CA 1
ATOM 1617 C C . ILE A 1 240 ? 27.789 -18.623 56.164 1.00 16.67 240 ILE A C 1
ATOM 1618 O O . ILE A 1 240 ? 28.695 -17.805 56.074 1.00 17.26 240 ILE A O 1
ATOM 1623 N N . GLU A 1 241 ? 27.442 -19.171 57.324 1.00 17.15 241 GLU A N 1
ATOM 1624 C CA . GLU A 1 241 ? 28.086 -18.750 58.568 1.00 19.04 241 GLU A CA 1
ATOM 1625 C C . GLU A 1 241 ? 29.586 -19.034 58.514 1.00 18.23 241 GLU A C 1
ATOM 1626 O O . GLU A 1 241 ? 30.391 -18.194 58.899 1.00 18.46 241 GLU A O 1
ATOM 1632 N N . LYS A 1 242 ? 29.944 -20.212 58.016 1.00 18.20 242 LYS A N 1
ATOM 1633 C CA . LYS A 1 242 ? 31.349 -20.614 57.933 1.00 19.53 242 LYS A CA 1
ATOM 1634 C C . LYS A 1 242 ? 32.169 -19.654 57.081 1.00 19.00 242 LYS A C 1
ATOM 1635 O O . LYS A 1 242 ? 33.236 -19.176 57.505 1.00 18.77 242 LYS A O 1
ATOM 1641 N N . ASP A 1 243 ? 31.675 -19.367 55.879 1.00 18.95 243 ASP A N 1
ATOM 1642 C CA . ASP A 1 243 ? 32.389 -18.492 54.954 1.00 17.70 243 ASP A CA 1
ATOM 1643 C C . ASP A 1 243 ? 32.460 -17.059 55.504 1.00 17.20 243 ASP A C 1
ATOM 1644 O O . ASP A 1 243 ? 33.471 -16.371 55.335 1.00 16.23 243 ASP A O 1
ATOM 1649 N N . MET A 1 244 ? 31.391 -16.623 56.176 1.00 16.36 244 MET A N 1
ATOM 1650 C CA . MET A 1 244 ? 31.381 -15.326 56.858 1.00 17.05 244 MET A CA 1
ATOM 1651 C C . MET A 1 244 ? 32.477 -15.226 57.921 1.00 19.13 244 MET A C 1
ATOM 1652 O O . MET A 1 244 ? 33.241 -14.258 57.941 1.00 20.08 244 MET A O 1
ATOM 1657 N N . LYS A 1 245 ? 32.545 -16.228 58.794 1.00 18.70 245 LYS A N 1
ATOM 1658 C CA . LYS A 1 245 ? 33.565 -16.272 59.849 1.00 21.81 245 LYS A CA 1
ATOM 1659 C C . LYS A 1 245 ? 34.987 -16.244 59.269 1.00 22.87 245 LYS A C 1
ATOM 1660 O O . LYS A 1 245 ? 35.861 -15.557 59.786 1.00 24.41 245 LYS A O 1
ATOM 1666 N N . LYS A 1 246 ? 35.191 -16.982 58.180 1.00 22.27 246 LYS A N 1
ATOM 1667 C CA . LYS A 1 246 ? 36.494 -17.096 57.511 1.00 24.36 246 LYS A CA 1
ATOM 1668 C C . LYS A 1 246 ? 36.990 -15.801 56.862 1.00 22.82 246 LYS A C 1
ATOM 1669 O O . LYS A 1 246 ? 38.198 -15.572 56.773 1.00 24.89 246 LYS A O 1
ATOM 1675 N N . ASN A 1 247 ? 36.063 -14.947 56.430 1.00 20.12 247 ASN A N 1
ATOM 1676 C CA . ASN A 1 247 ? 36.381 -13.829 55.554 1.00 21.03 247 ASN A CA 1
ATOM 1677 C C . ASN A 1 247 ? 35.946 -12.460 56.084 1.00 21.08 247 ASN A C 1
ATOM 1678 O O . ASN A 1 247 ? 35.747 -11.524 55.312 1.00 24.23 247 ASN A O 1
ATOM 1683 N N . GLY A 1 248 ? 35.786 -12.353 57.397 1.00 22.32 248 GLY A N 1
ATOM 1684 C CA . GLY A 1 248 ? 35.571 -11.060 58.037 1.00 23.02 248 GLY A CA 1
ATOM 1685 C C . GLY A 1 248 ? 34.152 -10.523 57.945 1.00 22.12 248 GLY A C 1
ATOM 1686 O O . GLY A 1 248 ? 33.925 -9.329 58.137 1.00 22.78 248 GLY A O 1
ATOM 1687 N N . GLY A 1 249 ? 33.201 -11.401 57.652 1.00 20.21 249 GLY A N 1
ATOM 1688 C CA . GLY A 1 249 ? 31.788 -11.033 57.625 1.00 19.32 249 GLY A CA 1
ATOM 1689 C C . GLY A 1 249 ? 31.133 -11.330 58.957 1.00 18.34 249 GLY A C 1
ATOM 1690 O O . GLY A 1 249 ? 31.752 -11.931 59.838 1.00 17.89 249 GLY A O 1
ATOM 1691 N N . ILE A 1 250 ? 29.859 -10.964 59.088 1.00 17.45 250 ILE A N 1
ATOM 1692 C CA . ILE A 1 250 ? 29.157 -11.090 60.363 1.00 17.24 250 ILE A CA 1
ATOM 1693 C C . ILE A 1 250 ? 27.806 -11.827 60.331 1.00 17.63 250 ILE A C 1
ATOM 1694 O O . ILE A 1 250 ? 27.173 -12.002 61.373 1.00 17.36 250 ILE A O 1
ATOM 1699 N N . ILE A 1 251 ? 27.368 -12.279 59.160 1.00 17.40 251 ILE A N 1
ATOM 1700 C CA . ILE A 1 251 ? 26.098 -13.000 59.069 1.00 16.06 251 ILE A CA 1
ATOM 1701 C C . ILE A 1 251 ? 26.260 -14.404 59.642 1.00 18.34 251 ILE A C 1
ATOM 1702 O O . ILE A 1 251 ? 27.223 -15.110 59.331 1.00 19.18 251 ILE A O 1
ATOM 1707 N N . THR A 1 252 ? 25.314 -14.774 60.498 1.00 19.43 252 THR A N 1
ATOM 1708 C CA . THR A 1 252 ? 25.340 -16.036 61.217 1.00 19.10 252 THR A CA 1
ATOM 1709 C C . THR A 1 252 ? 24.075 -16.852 60.960 1.00 18.37 252 THR A C 1
ATOM 1710 O O . THR A 1 252 ? 23.102 -16.368 60.373 1.00 17.75 252 THR A O 1
ATOM 1714 N N . LYS A 1 253 ? 24.074 -18.087 61.446 1.00 18.07 253 LYS A N 1
ATOM 1715 C CA . LYS A 1 253 ? 22.872 -18.913 61.405 1.00 18.70 253 LYS A CA 1
ATOM 1716 C C . LYS A 1 253 ? 21.688 -18.246 62.124 1.00 17.96 253 LYS A C 1
ATOM 1717 O O . LYS A 1 253 ? 20.540 -18.449 61.736 1.00 18.14 253 LYS A O 1
ATOM 1723 N N . GLU A 1 254 ? 21.968 -17.462 63.163 1.00 17.48 254 GLU A N 1
ATOM 1724 C CA . GLU A 1 254 ? 20.917 -16.756 63.892 1.00 17.32 254 GLU A CA 1
ATOM 1725 C C . GLU A 1 254 ? 20.270 -15.678 63.016 1.00 16.63 254 GLU A C 1
ATOM 1726 O O . GLU A 1 254 ? 19.042 -15.521 63.019 1.00 18.71 254 GLU A O 1
ATOM 1732 N N . ASP A 1 255 ? 21.088 -14.958 62.255 1.00 17.05 255 ASP A N 1
ATOM 1733 C CA . ASP A 1 255 ? 20.567 -13.974 61.300 1.00 16.21 255 ASP A CA 1
ATOM 1734 C C . ASP A 1 255 ? 19.637 -14.645 60.297 1.00 15.26 255 ASP A C 1
ATOM 1735 O O . ASP A 1 255 ? 18.543 -14.161 60.017 1.00 16.23 255 ASP A O 1
ATOM 1740 N N . LEU A 1 256 ? 20.081 -15.773 59.760 1.00 14.93 256 LEU A N 1
ATOM 1741 C CA . LEU A 1 256 ? 19.351 -16.446 58.694 1.00 15.57 256 LEU A CA 1
ATOM 1742 C C . LEU A 1 256 ? 18.031 -17.003 59.225 1.00 14.48 256 LEU A C 1
ATOM 1743 O O . LEU A 1 256 ? 16.990 -16.832 58.592 1.00 14.47 256 LEU A O 1
ATOM 1748 N N . ALA A 1 257 ? 18.071 -17.632 60.406 1.00 16.43 257 ALA A N 1
ATOM 1749 C CA . ALA A 1 257 ? 16.867 -18.207 61.015 1.00 17.41 257 ALA A CA 1
ATOM 1750 C C . ALA A 1 257 ? 15.839 -17.148 61.432 1.00 17.37 257 ALA A C 1
ATOM 1751 O O . ALA A 1 257 ? 14.649 -17.458 61.567 1.00 19.90 257 ALA A O 1
ATOM 1753 N N . SER A 1 258 ? 16.303 -15.911 61.631 1.00 15.56 258 SER A N 1
ATOM 1754 C CA . SER A 1 258 ? 15.431 -14.793 62.008 1.00 15.19 258 SER A CA 1
ATOM 1755 C C . SER A 1 258 ? 15.014 -13.874 60.841 1.00 13.30 258 SER A C 1
ATOM 1756 O O . SER A 1 258 ? 14.290 -12.884 61.061 1.00 13.65 258 SER A O 1
ATOM 1759 N N . TYR A 1 259 ? 15.416 -14.200 59.615 1.00 13.22 259 TYR A N 1
ATOM 1760 C CA . TYR A 1 259 ? 15.033 -13.367 58.469 1.00 12.33 259 TYR A CA 1
ATOM 1761 C C . TYR A 1 259 ? 13.531 -13.491 58.247 1.00 12.91 259 TYR A C 1
ATOM 1762 O O . TYR A 1 259 ? 13.000 -14.604 58.166 1.00 14.78 259 TYR A O 1
ATOM 1771 N N . ASN A 1 260 ? 12.869 -12.341 58.127 1.00 16.00 260 ASN A N 1
ATOM 1772 C CA . ASN A 1 260 ? 11.427 -12.258 57.966 1.00 18.19 260 ASN A CA 1
ATOM 1773 C C . ASN A 1 260 ? 11.058 -11.349 56.794 1.00 15.61 260 ASN A C 1
ATOM 1774 O O . ASN A 1 260 ? 11.561 -10.231 56.716 1.00 17.23 260 ASN A O 1
ATOM 1779 N N . VAL A 1 261 ? 10.228 -11.828 55.866 1.00 13.87 261 VAL A N 1
ATOM 1780 C CA . VAL A 1 261 ? 9.567 -10.909 54.917 1.00 13.60 261 VAL A CA 1
ATOM 1781 C C . VAL A 1 261 ? 8.500 -10.137 55.671 1.00 12.54 261 VAL A C 1
ATOM 1782 O O . VAL A 1 261 ? 8.097 -10.532 56.765 1.00 13.09 261 VAL A O 1
ATOM 1786 N N . LYS A 1 262 ? 8.061 -9.023 55.095 1.00 12.28 262 LYS A N 1
ATOM 1787 C CA . LYS A 1 262 ? 6.929 -8.283 55.618 1.00 12.29 262 LYS A CA 1
ATOM 1788 C C . LYS A 1 262 ? 5.954 -7.950 54.509 1.00 11.64 262 LYS A C 1
ATOM 1789 O O . LYS A 1 262 ? 6.329 -7.393 53.479 1.00 12.88 262 LYS A O 1
ATOM 1795 N N . TRP A 1 263 ? 4.696 -8.329 54.710 1.00 12.86 263 TRP A N 1
ATOM 1796 C CA . TRP A 1 263 ? 3.620 -7.855 53.853 1.00 13.32 263 TRP A CA 1
ATOM 1797 C C . TRP A 1 263 ? 3.202 -6.479 54.329 1.00 12.65 263 TRP A C 1
ATOM 1798 O O . TRP A 1 263 ? 2.744 -6.315 55.465 1.00 15.40 263 TRP A O 1
ATOM 1809 N N . ARG A 1 264 ? 3.380 -5.490 53.466 1.00 12.14 264 ARG A N 1
ATOM 1810 C CA . ARG A 1 264 ? 3.134 -4.106 53.813 1.00 11.81 264 ARG A CA 1
ATOM 1811 C C . ARG A 1 264 ? 2.057 -3.531 52.917 1.00 12.05 264 ARG A C 1
ATOM 1812 O O . ARG A 1 264 ? 1.824 -4.012 51.804 1.00 13.53 264 ARG A O 1
ATOM 1820 N N . LYS A 1 265 ? 1.432 -2.462 53.388 1.00 11.92 265 LYS A N 1
ATOM 1821 C CA . LYS A 1 265 ? 0.571 -1.671 52.540 1.00 13.14 265 LYS A CA 1
ATOM 1822 C C . LYS A 1 265 ? 1.438 -0.940 51.520 1.00 12.22 265 LYS A C 1
ATOM 1823 O O . LYS A 1 265 ? 2.485 -0.386 51.876 1.00 13.32 265 LYS A O 1
ATOM 1829 N N . PRO A 1 266 ? 1.043 -0.983 50.242 1.00 12.97 266 PRO A N 1
ATOM 1830 C CA . PRO A 1 266 ? 1.743 -0.157 49.275 1.00 13.08 266 PRO A CA 1
ATOM 1831 C C . PRO A 1 266 ? 1.465 1.311 49.526 1.00 11.33 266 PRO A C 1
ATOM 1832 O O . PRO A 1 266 ? 0.498 1.656 50.214 1.00 13.80 266 PRO A O 1
ATOM 1836 N N . VAL A 1 267 ? 2.312 2.166 48.978 1.00 11.93 267 VAL A N 1
ATOM 1837 C CA . VAL A 1 267 ? 1.988 3.577 48.909 1.00 11.30 267 VAL A CA 1
ATOM 1838 C C . VAL A 1 267 ? 1.117 3.784 47.665 1.00 11.51 267 VAL A C 1
ATOM 1839 O O . VAL A 1 267 ? 1.391 3.231 46.586 1.00 12.12 267 VAL A O 1
ATOM 1843 N N . VAL A 1 268 ? 0.035 4.534 47.853 1.00 14.08 268 VAL A N 1
ATOM 1844 C CA . VAL A 1 268 ? -1.001 4.708 46.839 1.00 13.31 268 VAL A CA 1
ATOM 1845 C C . VAL A 1 268 ? -1.240 6.184 46.590 1.00 13.95 268 VAL A C 1
ATOM 1846 O O . VAL A 1 268 ? -1.286 6.993 47.521 1.00 15.91 268 VAL A O 1
ATOM 1850 N N . GLY A 1 269 ? -1.346 6.529 45.317 1.00 12.11 269 GLY A N 1
ATOM 1851 C CA . GLY A 1 269 ? -1.676 7.881 44.893 1.00 12.59 269 GLY A CA 1
ATOM 1852 C C . GLY A 1 269 ? -2.560 7.886 43.669 1.00 13.03 269 GLY A C 1
ATOM 1853 O O . GLY A 1 269 ? -3.025 6.842 43.218 1.00 13.79 269 GLY A O 1
ATOM 1854 N N . SER A 1 270 ? -2.815 9.080 43.155 1.00 13.96 270 SER A N 1
ATOM 1855 C CA . SER A 1 270 ? -3.604 9.252 41.941 1.00 15.30 270 SER A CA 1
ATOM 1856 C C . SER A 1 270 ? -2.911 10.237 41.011 1.00 13.44 270 SER A C 1
ATOM 1857 O O . SER A 1 270 ? -2.254 11.194 41.459 1.00 14.09 270 SER A O 1
ATOM 1860 N N . TYR A 1 271 ? -3.056 9.980 39.715 1.00 13.12 271 TYR A N 1
ATOM 1861 C CA . TYR A 1 271 ? -2.553 10.869 38.683 1.00 12.86 271 TYR A CA 1
ATOM 1862 C C . TYR A 1 271 ? -3.543 10.877 37.518 1.00 13.51 271 TYR A C 1
ATOM 1863 O O . TYR A 1 271 ? -3.701 9.881 36.813 1.00 13.58 271 TYR A O 1
ATOM 1872 N N . ARG A 1 272 ? -4.227 12.002 37.348 1.00 14.79 272 ARG A N 1
ATOM 1873 C CA . ARG A 1 272 ? -5.157 12.199 36.223 1.00 15.52 272 ARG A CA 1
ATOM 1874 C C . ARG A 1 272 ? -6.161 11.063 36.027 1.00 16.60 272 ARG A C 1
ATOM 1875 O O . ARG A 1 272 ? -6.404 10.622 34.901 1.00 18.01 272 ARG A O 1
ATOM 1883 N N . GLY A 1 273 ? -6.734 10.591 37.130 1.00 16.61 273 GLY A N 1
ATOM 1884 C CA . GLY A 1 273 ? -7.776 9.572 37.078 1.00 17.54 273 GLY A CA 1
ATOM 1885 C C . GLY A 1 273 ? -7.294 8.132 37.165 1.00 16.51 273 GLY A C 1
ATOM 1886 O O . GLY A 1 273 ? -8.113 7.211 37.160 1.00 20.74 273 GLY A O 1
ATOM 1887 N N . TYR A 1 274 ? -5.973 7.947 37.217 1.00 13.49 274 TYR A N 1
ATOM 1888 C CA . TYR A 1 274 ? -5.357 6.631 37.394 1.00 12.80 274 TYR A CA 1
ATOM 1889 C C . TYR A 1 274 ? -4.827 6.467 38.816 1.00 13.19 274 TYR A C 1
ATOM 1890 O O . TYR A 1 274 ? -4.366 7.440 39.427 1.00 14.39 274 TYR A O 1
ATOM 1899 N N . LYS A 1 275 ? -4.868 5.236 39.325 1.00 11.23 275 LYS A N 1
ATOM 1900 C CA . LYS A 1 275 ? -4.360 4.944 40.666 1.00 13.63 275 LYS A CA 1
ATOM 1901 C C . LYS A 1 275 ? -2.949 4.401 40.533 1.00 13.18 275 LYS A C 1
ATOM 1902 O O . LYS A 1 275 ? -2.691 3.509 39.718 1.00 12.71 275 LYS A O 1
ATOM 1908 N N . ILE A 1 276 ? -2.035 4.972 41.313 1.00 12.19 276 ILE A N 1
ATOM 1909 C CA . ILE A 1 276 ? -0.630 4.572 41.329 1.00 12.81 276 ILE A CA 1
ATOM 1910 C C . ILE A 1 276 ? -0.402 3.720 42.576 1.00 12.06 276 ILE A C 1
ATOM 1911 O O . ILE A 1 276 ? -0.658 4.184 43.692 1.00 12.85 276 ILE A O 1
ATOM 1916 N N . ILE A 1 277 ? 0.053 2.479 42.375 1.00 11.57 277 ILE A N 1
ATOM 1917 C CA . ILE A 1 277 ? 0.360 1.533 43.462 1.00 11.72 277 ILE A CA 1
ATOM 1918 C C . ILE A 1 277 ? 1.853 1.251 43.407 1.00 10.22 277 ILE A C 1
ATOM 1919 O O . ILE A 1 277 ? 2.333 0.687 42.429 1.00 10.94 277 ILE A O 1
ATOM 1924 N N . SER A 1 278 ? 2.588 1.613 44.451 1.00 9.39 278 SER A N 1
ATOM 1925 C CA . SER A 1 278 ? 4.041 1.450 44.429 1.00 10.04 278 SER A CA 1
ATOM 1926 C C . SER A 1 278 ? 4.616 1.097 45.796 1.00 11.11 278 SER A C 1
ATOM 1927 O O . SER A 1 278 ? 3.865 0.924 46.776 1.00 10.31 278 SER A O 1
ATOM 1930 N N . MET A 1 279 ? 5.941 0.956 45.859 1.00 10.62 279 MET A N 1
ATOM 1931 C CA . MET A 1 279 ? 6.566 0.413 47.061 1.00 10.52 279 MET A CA 1
ATOM 1932 C C . MET A 1 279 ? 6.785 1.442 48.150 1.00 8.22 279 MET A C 1
ATOM 1933 O O . MET A 1 279 ? 7.350 2.517 47.921 1.00 11.23 279 MET A O 1
ATOM 1938 N N . SER A 1 280 ? 6.342 1.055 49.338 1.00 10.86 280 SER A N 1
ATOM 1939 C CA . SER A 1 280 ? 6.413 1.845 50.556 1.00 10.65 280 SER A CA 1
ATOM 1940 C C . SER A 1 280 ? 7.753 1.610 51.266 1.00 10.27 280 SER A C 1
ATOM 1941 O O . SER A 1 280 ? 8.554 0.786 50.821 1.00 11.78 280 SER A O 1
ATOM 1944 N N . PRO A 1 281 ? 7.996 2.315 52.392 1.00 10.13 281 PRO A N 1
ATOM 1945 C CA . PRO A 1 281 ? 9.217 2.039 53.135 1.00 10.26 281 PRO A CA 1
ATOM 1946 C C . PRO A 1 281 ? 9.349 0.551 53.454 1.00 10.61 281 PRO A C 1
ATOM 1947 O O . PRO A 1 281 ? 8.368 -0.084 53.830 1.00 10.81 281 PRO A O 1
ATOM 1951 N N . PRO A 1 282 ? 10.560 -0.010 53.333 1.00 11.00 282 PRO A N 1
ATOM 1952 C CA . PRO A 1 282 ? 11.875 0.618 53.277 1.00 10.57 282 PRO A CA 1
ATOM 1953 C C . PRO A 1 282 ? 12.382 1.067 51.906 1.00 10.40 282 PRO A C 1
ATOM 1954 O O . PRO A 1 282 ? 13.555 1.408 51.788 1.00 11.16 282 PRO A O 1
ATOM 1958 N N . SER A 1 283 ? 11.521 1.097 50.895 1.00 10.69 283 SER A N 1
ATOM 1959 C CA . SER A 1 283 ? 11.842 1.874 49.703 1.00 9.48 283 SER A CA 1
ATOM 1960 C C . SER A 1 283 ? 11.341 3.314 49.837 1.00 10.71 283 SER A C 1
ATOM 1961 O O . SER A 1 283 ? 10.317 3.567 50.468 1.00 11.53 283 SER A O 1
ATOM 1964 N N . SER A 1 284 ? 12.086 4.236 49.234 1.00 10.58 284 SER A N 1
ATOM 1965 C CA . SER A 1 284 ? 11.669 5.618 49.041 1.00 10.44 284 SER A CA 1
ATOM 1966 C C . SER A 1 284 ? 10.975 5.774 47.686 1.00 12.04 284 SER A C 1
ATOM 1967 O O . SER A 1 284 ? 10.372 6.813 47.408 1.00 12.34 284 SER A O 1
ATOM 1970 N N . GLY A 1 285 ? 11.054 4.743 46.847 1.00 10.90 285 GLY A N 1
ATOM 1971 C CA . GLY A 1 285 ? 10.680 4.881 45.443 1.00 11.06 285 GLY A CA 1
ATOM 1972 C C . GLY A 1 285 ? 9.234 5.267 45.190 1.00 11.06 285 GLY A C 1
ATOM 1973 O O . GLY A 1 285 ? 8.953 6.231 44.482 1.00 10.34 285 GLY A O 1
ATOM 1974 N N . GLY A 1 286 ? 8.319 4.517 45.785 1.00 10.20 286 GLY A N 1
ATOM 1975 C CA . GLY A 1 286 ? 6.893 4.779 45.601 1.00 10.50 286 GLY A CA 1
ATOM 1976 C C . GLY A 1 286 ? 6.485 6.156 46.105 1.00 12.36 286 GLY A C 1
ATOM 1977 O O . GLY A 1 286 ? 5.688 6.865 45.466 1.00 10.67 286 GLY A O 1
ATOM 1978 N N . THR A 1 287 ? 7.039 6.548 47.248 1.00 9.89 287 THR A N 1
ATOM 1979 C CA . THR A 1 287 ? 6.684 7.825 47.847 1.00 10.54 287 THR A CA 1
ATOM 1980 C C . THR A 1 287 ? 7.085 8.969 46.935 1.00 9.90 287 THR A C 1
ATOM 1981 O O . THR A 1 287 ? 6.273 9.847 46.638 1.00 10.34 287 THR A O 1
ATOM 1985 N N . HIS A 1 288 ? 8.342 8.982 46.500 1.00 9.99 288 HIS A N 1
ATOM 1986 C CA . HIS A 1 288 ? 8.805 10.070 45.647 1.00 9.64 288 HIS A CA 1
ATOM 1987 C C . HIS A 1 288 ? 8.217 10.029 44.227 1.00 10.65 288 HIS A C 1
ATOM 1988 O O . HIS A 1 288 ? 8.017 11.078 43.615 1.00 11.49 288 HIS A O 1
ATOM 1995 N N . LEU A 1 289 ? 7.931 8.833 43.721 1.00 9.86 289 LEU A N 1
ATOM 1996 C CA . LEU A 1 289 ? 7.248 8.674 42.438 1.00 10.06 289 LEU A CA 1
ATOM 1997 C C . LEU A 1 289 ? 5.916 9.405 42.494 1.00 10.01 289 LEU A C 1
ATOM 1998 O O . LEU A 1 289 ? 5.605 10.217 41.634 1.00 11.16 289 LEU A O 1
ATOM 2003 N N . ILE A 1 290 ? 5.159 9.156 43.558 1.00 9.75 290 ILE A N 1
ATOM 2004 C CA . ILE A 1 290 ? 3.825 9.743 43.706 1.00 11.23 290 ILE A CA 1
ATOM 2005 C C . ILE A 1 290 ? 3.921 11.252 43.971 1.00 10.02 290 ILE A C 1
ATOM 2006 O O . ILE A 1 290 ? 3.139 12.033 43.431 1.00 11.10 290 ILE A O 1
ATOM 2011 N N . GLN A 1 291 ? 4.885 11.643 44.805 1.00 10.57 291 GLN A N 1
ATOM 2012 C CA . GLN A 1 291 ? 5.181 13.053 45.068 1.00 10.64 291 GLN A CA 1
ATOM 2013 C C . GLN A 1 291 ? 5.448 13.837 43.773 1.00 10.87 291 GLN A C 1
ATOM 2014 O O . GLN A 1 291 ? 4.874 14.908 43.559 1.00 10.79 291 GLN A O 1
ATOM 2020 N N . ILE A 1 292 ? 6.315 13.304 42.916 1.00 9.26 292 ILE A N 1
ATOM 2021 C CA . ILE A 1 292 ? 6.741 14.014 41.700 1.00 10.26 292 ILE A CA 1
ATOM 2022 C C . ILE A 1 292 ? 5.569 14.099 40.702 1.00 10.58 292 ILE A C 1
ATOM 2023 O O . ILE A 1 292 ? 5.293 15.156 40.127 1.00 10.89 292 ILE A O 1
ATOM 2028 N N . LEU A 1 293 ? 4.869 12.993 40.515 1.00 12.12 293 LEU A N 1
ATOM 2029 C CA . LEU A 1 293 ? 3.623 12.997 39.744 1.00 11.70 293 LEU A CA 1
ATOM 2030 C C . LEU A 1 293 ? 2.607 14.015 40.278 1.00 11.61 293 LEU A C 1
ATOM 2031 O O . LEU A 1 293 ? 1.956 14.713 39.493 1.00 12.12 293 LEU A O 1
ATOM 2036 N N . ASN A 1 294 ? 2.453 14.088 41.599 1.00 10.95 294 ASN A N 1
ATOM 2037 C CA . ASN A 1 294 ? 1.546 15.061 42.201 1.00 12.04 294 ASN A CA 1
ATOM 2038 C C . ASN A 1 294 ? 1.907 16.474 41.792 1.00 11.68 294 ASN A C 1
ATOM 2039 O O . ASN A 1 294 ? 1.014 17.268 41.520 1.00 14.26 294 ASN A O 1
ATOM 2044 N N . VAL A 1 295 ? 3.202 16.806 41.810 1.00 12.15 295 VAL A N 1
ATOM 2045 C CA . VAL A 1 295 ? 3.636 18.151 41.414 1.00 11.78 295 VAL A CA 1
ATOM 2046 C C . VAL A 1 295 ? 3.262 18.383 39.944 1.00 11.38 295 VAL A C 1
ATOM 2047 O O . VAL A 1 295 ? 2.652 19.400 39.596 1.00 13.43 295 VAL A O 1
ATOM 2051 N N . MET A 1 296 ? 3.621 17.421 39.099 1.00 13.66 296 MET A N 1
ATOM 2052 C CA . MET A 1 296 ? 3.390 17.487 37.654 1.00 12.73 296 MET A CA 1
ATOM 2053 C C . MET A 1 296 ? 1.899 17.614 37.297 1.00 14.66 296 MET A C 1
ATOM 2054 O O . MET A 1 296 ? 1.541 18.245 36.289 1.00 14.37 296 MET A O 1
ATOM 2059 N N . GLU A 1 297 ? 1.042 17.014 38.121 1.00 12.88 297 GLU A N 1
ATOM 2060 C CA . GLU A 1 297 ? -0.411 17.003 37.879 1.00 11.29 297 GLU A CA 1
ATOM 2061 C C . GLU A 1 297 ? -0.998 18.417 37.800 1.00 13.04 297 GLU A C 1
ATOM 2062 O O . GLU A 1 297 ? -2.063 18.625 37.186 1.00 16.47 297 GLU A O 1
ATOM 2068 N N . ASN A 1 298 ? -0.321 19.377 38.424 1.00 13.48 298 ASN A N 1
ATOM 2069 C CA . ASN A 1 298 ? -0.764 20.771 38.392 1.00 13.64 298 ASN A CA 1
ATOM 2070 C C . ASN A 1 298 ? -0.614 21.465 37.042 1.00 15.12 298 ASN A C 1
ATOM 2071 O O . ASN A 1 298 ? -1.145 22.568 36.849 1.00 16.94 298 ASN A O 1
ATOM 2076 N N . ALA A 1 299 ? 0.095 20.830 36.118 1.00 16.21 299 ALA A N 1
ATOM 2077 C CA . ALA A 1 299 ? 0.271 21.362 34.779 1.00 15.52 299 ALA A CA 1
ATOM 2078 C C . ALA A 1 299 ? -0.425 20.459 33.757 1.00 16.52 299 ALA A C 1
ATOM 2079 O O . ALA A 1 299 ? -0.492 19.245 33.941 1.00 15.97 299 ALA A O 1
ATOM 2081 N N . ASP A 1 300 ? -0.936 21.049 32.679 1.00 15.65 300 ASP A N 1
ATOM 2082 C CA . ASP A 1 300 ? -1.418 20.270 31.538 1.00 16.26 300 ASP A CA 1
ATOM 2083 C C . ASP A 1 300 ? -0.219 19.926 30.657 1.00 15.12 300 ASP A C 1
ATOM 2084 O O . ASP A 1 300 ? 0.088 20.617 29.692 1.00 16.54 300 ASP A O 1
ATOM 2089 N N . LEU A 1 301 ? 0.461 18.840 30.993 1.00 13.35 301 LEU A N 1
ATOM 2090 C CA . LEU A 1 301 ? 1.651 18.456 30.246 1.00 14.09 301 LEU A CA 1
ATOM 2091 C C . LEU A 1 301 ? 1.309 18.056 28.806 1.00 11.96 301 LEU A C 1
ATOM 2092 O O . LEU A 1 301 ? 2.086 18.324 27.887 1.00 13.43 301 LEU A O 1
ATOM 2097 N N . SER A 1 302 ? 0.135 17.458 28.596 1.00 13.30 302 SER A N 1
ATOM 2098 C CA . SER A 1 302 ? -0.251 16.990 27.260 1.00 14.22 302 SER A CA 1
ATOM 2099 C C . SER A 1 302 ? -0.272 18.119 26.223 1.00 14.76 302 SER A C 1
ATOM 2100 O O . SER A 1 302 ? -0.057 17.874 25.042 1.00 17.11 302 SER A O 1
ATOM 2103 N N . ALA A 1 303 ? -0.539 19.347 26.669 1.00 15.94 303 ALA A N 1
ATOM 2104 C CA . ALA A 1 303 ? -0.670 20.486 25.766 1.00 15.22 303 ALA A CA 1
ATOM 2105 C C . ALA A 1 303 ? 0.588 20.726 24.941 1.00 15.15 303 ALA A C 1
ATOM 2106 O O . ALA A 1 303 ? 0.495 21.026 23.753 1.00 18.02 303 ALA A O 1
ATOM 2108 N N . LEU A 1 304 ? 1.758 20.630 25.574 1.00 13.69 304 LEU A N 1
ATOM 2109 C CA . LEU A 1 304 ? 3.016 20.869 24.874 1.00 16.16 304 LEU A CA 1
ATOM 2110 C C . LEU A 1 304 ? 3.692 19.586 24.417 1.00 14.90 304 LEU A C 1
ATOM 2111 O O . LEU A 1 304 ? 4.511 19.622 23.510 1.00 16.99 304 LEU A O 1
ATOM 2116 N N . GLY A 1 305 ? 3.347 18.464 25.046 1.00 13.57 305 GLY A N 1
ATOM 2117 C CA . GLY A 1 305 ? 3.793 17.154 24.595 1.00 14.61 305 GLY A CA 1
ATOM 2118 C C . GLY A 1 305 ? 5.171 16.729 25.060 1.00 13.50 305 GLY A C 1
ATOM 2119 O O . GLY A 1 305 ? 5.877 17.456 25.767 1.00 14.20 305 GLY A O 1
ATOM 2120 N N . TYR A 1 306 ? 5.528 15.511 24.663 1.00 12.93 306 TYR A N 1
ATOM 2121 C CA . TYR A 1 306 ? 6.811 14.904 25.010 1.00 11.70 306 TYR A CA 1
ATOM 2122 C C . TYR A 1 306 ? 7.999 15.786 24.630 1.00 11.29 306 TYR A C 1
ATOM 2123 O O . TYR A 1 306 ? 8.077 16.301 23.518 1.00 11.08 306 TYR A O 1
ATOM 2132 N N . GLY A 1 307 ? 8.934 15.932 25.562 1.00 12.81 307 GLY A N 1
ATOM 2133 C CA . GLY A 1 307 ? 10.201 16.591 25.279 1.00 12.67 307 GLY A CA 1
ATOM 2134 C C . GLY A 1 307 ? 10.190 18.110 25.287 1.00 12.56 307 GLY A C 1
ATOM 2135 O O . GLY A 1 307 ? 11.211 18.723 24.994 1.00 12.84 307 GLY A O 1
ATOM 2136 N N . ALA A 1 308 ? 9.056 18.724 25.624 1.00 11.88 308 ALA A N 1
ATOM 2137 C CA . ALA A 1 308 ? 8.982 20.180 25.702 1.00 11.52 308 ALA A CA 1
ATOM 2138 C C . ALA A 1 308 ? 9.803 20.671 26.899 1.00 10.24 308 ALA A C 1
ATOM 2139 O O . ALA A 1 308 ? 9.693 20.111 27.998 1.00 11.29 308 ALA A O 1
ATOM 2141 N N . SER A 1 309 ? 10.597 21.728 26.713 1.00 11.59 309 SER A N 1
ATOM 2142 C CA . SER A 1 309 ? 11.412 22.254 27.834 1.00 13.08 309 SER A CA 1
ATOM 2143 C C . SER A 1 309 ? 10.549 22.704 29.034 1.00 14.37 309 SER A C 1
ATOM 2144 O O . SER A 1 309 ? 10.936 22.494 30.173 1.00 11.99 309 SER A O 1
ATOM 2147 N N . LYS A 1 310 ? 9.376 23.283 28.788 1.00 13.37 310 LYS A N 1
ATOM 2148 C CA . LYS A 1 310 ? 8.503 23.676 29.901 1.00 14.05 310 LYS A CA 1
ATOM 2149 C C . LYS A 1 310 ? 8.123 22.462 30.749 1.00 13.80 310 LYS A C 1
ATOM 2150 O O . LYS A 1 310 ? 8.061 22.549 31.983 1.00 15.31 310 LYS A O 1
ATOM 2156 N N . ASN A 1 311 ? 7.847 21.337 30.092 1.00 12.79 311 ASN A N 1
ATOM 2157 C CA . ASN A 1 311 ? 7.415 20.134 30.793 1.00 11.41 311 ASN A CA 1
ATOM 2158 C C . ASN A 1 311 ? 8.562 19.476 31.553 1.00 12.98 311 ASN A C 1
ATOM 2159 O O . ASN A 1 311 ? 8.388 19.056 32.699 1.00 12.61 311 ASN A O 1
ATOM 2164 N N . ILE A 1 312 ? 9.732 19.422 30.918 1.00 12.17 312 ILE A N 1
ATOM 2165 C CA . ILE A 1 312 ? 10.951 18.878 31.536 1.00 10.95 312 ILE A CA 1
ATOM 2166 C C . ILE A 1 312 ? 11.303 19.694 32.793 1.00 12.63 312 ILE A C 1
ATOM 2167 O O . ILE A 1 312 ? 11.672 19.130 33.840 1.00 13.68 312 ILE A O 1
ATOM 2172 N N . HIS A 1 313 ? 11.177 21.019 32.673 1.00 12.97 313 HIS A N 1
ATOM 2173 C CA . HIS A 1 313 ? 11.429 21.953 33.781 1.00 13.43 313 HIS A CA 1
ATOM 2174 C C . HIS A 1 313 ? 10.543 21.667 34.997 1.00 13.12 313 HIS A C 1
ATOM 2175 O O . HIS A 1 313 ? 11.031 21.551 36.128 1.00 12.48 313 HIS A O 1
ATOM 2182 N N . ILE A 1 314 ? 9.243 21.517 34.773 1.00 11.69 314 ILE A N 1
ATOM 2183 C CA . ILE A 1 314 ? 8.322 21.224 35.874 1.00 12.21 314 ILE A CA 1
ATOM 2184 C C . ILE A 1 314 ? 8.705 19.907 36.560 1.00 11.87 314 ILE A C 1
ATOM 2185 O O . ILE A 1 314 ? 8.813 19.835 37.794 1.00 12.84 314 ILE A O 1
ATOM 2190 N N . ALA A 1 315 ? 8.918 18.866 35.761 1.00 12.25 315 ALA A N 1
ATOM 2191 C CA . ALA A 1 315 ? 9.340 17.556 36.293 1.00 11.44 315 ALA A CA 1
ATOM 2192 C C . ALA A 1 315 ? 10.653 17.633 37.061 1.00 10.69 315 ALA A C 1
ATOM 2193 O O . ALA A 1 315 ? 10.776 17.039 38.140 1.00 10.64 315 ALA A O 1
ATOM 2195 N N . ALA A 1 316 ? 11.639 18.313 36.485 1.00 10.62 316 ALA A N 1
ATOM 2196 C CA . ALA A 1 316 ? 12.975 18.377 37.071 1.00 9.99 316 ALA A CA 1
ATOM 2197 C C . ALA A 1 316 ? 12.978 19.139 38.398 1.00 10.95 316 ALA A C 1
ATOM 2198 O O . ALA A 1 316 ? 13.701 18.770 39.321 1.00 11.31 316 ALA A O 1
ATOM 2200 N N . GLU A 1 317 ? 12.216 20.232 38.482 1.00 11.44 317 GLU A N 1
ATOM 2201 C CA . GLU A 1 317 ? 12.114 20.944 39.759 1.00 10.76 317 GLU A CA 1
ATOM 2202 C C . GLU A 1 317 ? 11.391 20.114 40.830 1.00 11.57 317 GLU A C 1
ATOM 2203 O O . GLU A 1 317 ? 11.764 20.145 42.015 1.00 13.07 317 GLU A O 1
ATOM 2209 N N . ALA A 1 318 ? 10.382 19.341 40.425 1.00 10.82 318 ALA A N 1
ATOM 2210 C CA . ALA A 1 318 ? 9.722 18.434 41.358 1.00 10.28 318 ALA A CA 1
ATOM 2211 C C . ALA A 1 318 ? 10.698 17.361 41.848 1.00 10.38 318 ALA A C 1
ATOM 2212 O O . ALA A 1 318 ? 10.726 17.054 43.034 1.00 12.21 318 ALA A O 1
ATOM 2214 N N . MET A 1 319 ? 11.486 16.798 40.932 1.00 10.55 319 MET A N 1
ATOM 2215 C CA . MET A 1 319 ? 12.516 15.811 41.272 1.00 10.35 319 MET A CA 1
ATOM 2216 C C . MET A 1 319 ? 13.514 16.389 42.267 1.00 11.19 319 MET A C 1
ATOM 2217 O O . MET A 1 319 ? 13.879 15.741 43.229 1.00 11.61 319 MET A O 1
ATOM 2222 N N . ARG A 1 320 ? 13.961 17.609 42.005 1.00 10.61 320 ARG A N 1
ATOM 2223 C CA . ARG A 1 320 ? 14.946 18.267 42.857 1.00 10.51 320 ARG A CA 1
ATOM 2224 C C . ARG A 1 320 ? 14.473 18.301 44.297 1.00 10.54 320 ARG A C 1
ATOM 2225 O O . ARG A 1 320 ? 15.229 17.952 45.198 1.00 12.41 320 ARG A O 1
ATOM 2233 N N . GLN A 1 321 ? 13.229 18.721 44.516 1.00 9.95 321 GLN A N 1
ATOM 2234 C CA . GLN A 1 321 ? 12.676 18.776 45.867 1.00 10.73 321 GLN A CA 1
ATOM 2235 C C . GLN A 1 321 ? 12.518 17.384 46.472 1.00 11.53 321 GLN A C 1
ATOM 2236 O O . GLN A 1 321 ? 12.840 17.177 47.644 1.00 12.69 321 GLN A O 1
ATOM 2242 N N . ALA A 1 322 ? 12.019 16.439 45.675 1.00 10.87 322 ALA A N 1
ATOM 2243 C CA . ALA A 1 322 ? 11.813 15.080 46.146 1.00 11.79 322 ALA A CA 1
ATOM 2244 C C . ALA A 1 322 ? 13.102 14.445 46.660 1.00 10.50 322 ALA A C 1
ATOM 2245 O O . ALA A 1 322 ? 13.097 13.797 47.711 1.00 10.56 322 ALA A O 1
ATOM 2247 N N . TYR A 1 323 ? 14.202 14.623 45.924 1.00 9.56 323 TYR A N 1
ATOM 2248 C CA . TYR A 1 323 ? 15.477 14.011 46.327 1.00 11.01 323 TYR A CA 1
ATOM 2249 C C . TYR A 1 323 ? 16.079 14.711 47.541 1.00 10.76 323 TYR A C 1
ATOM 2250 O O . TYR A 1 323 ? 16.724 14.066 48.361 1.00 12.51 323 TYR A O 1
ATOM 2259 N N . ALA A 1 324 ? 15.839 16.015 47.690 1.00 11.20 324 ALA A N 1
ATOM 2260 C CA . ALA A 1 324 ? 16.237 16.688 48.923 1.00 11.99 324 ALA A CA 1
ATOM 2261 C C . ALA A 1 324 ? 15.461 16.087 50.099 1.00 11.99 324 ALA A C 1
ATOM 2262 O O . ALA A 1 324 ? 16.033 15.788 51.152 1.00 12.74 324 ALA A O 1
ATOM 2264 N N . ASP A 1 325 ? 14.158 15.895 49.904 1.00 12.40 325 ASP A N 1
ATOM 2265 C CA . ASP A 1 325 ? 13.306 15.332 50.951 1.00 11.36 325 ASP A CA 1
ATOM 2266 C C . ASP A 1 325 ? 13.783 13.931 51.313 1.00 10.09 325 ASP A C 1
ATOM 2267 O O . ASP A 1 325 ? 13.855 13.574 52.478 1.00 11.77 325 ASP A O 1
ATOM 2272 N N . ARG A 1 326 ? 14.142 13.152 50.304 1.00 10.93 326 ARG A N 1
ATOM 2273 C CA . ARG A 1 326 ? 14.647 11.790 50.509 1.00 10.48 326 ARG A CA 1
ATOM 2274 C C . ARG A 1 326 ? 15.813 11.736 51.490 1.00 11.28 326 ARG A C 1
ATOM 2275 O O . ARG A 1 326 ? 15.874 10.850 52.349 1.00 12.97 326 ARG A O 1
ATOM 2283 N N . SER A 1 327 ? 16.726 12.690 51.359 1.00 11.46 327 SER A N 1
ATOM 2284 C CA . SER A 1 327 ? 17.976 12.712 52.123 1.00 12.10 327 SER A CA 1
ATOM 2285 C C . SER A 1 327 ? 17.800 12.872 53.646 1.00 11.94 327 SER A C 1
ATOM 2286 O O . SER A 1 327 ? 18.704 12.528 54.407 1.00 14.24 327 SER A O 1
ATOM 2289 N N A VAL A 1 328 ? 16.649 13.402 54.056 0.50 12.28 328 VAL A N 1
ATOM 2290 N N B VAL A 1 328 ? 16.658 13.391 54.093 0.50 12.35 328 VAL A N 1
ATOM 2291 C CA A VAL A 1 328 ? 16.344 13.653 55.462 0.50 12.17 328 VAL A CA 1
ATOM 2292 C CA B VAL A 1 328 ? 16.415 13.551 55.534 0.50 12.27 328 VAL A CA 1
ATOM 2293 C C A VAL A 1 328 ? 15.279 12.707 56.009 0.50 12.20 328 VAL A C 1
ATOM 2294 C C B VAL A 1 328 ? 15.222 12.769 56.074 0.50 12.24 328 VAL A C 1
ATOM 2295 O O A VAL A 1 328 ? 15.439 12.136 57.089 0.50 13.60 328 VAL A O 1
ATOM 2296 O O B VAL A 1 328 ? 15.224 12.385 57.245 0.50 12.18 328 VAL A O 1
ATOM 2303 N N . TYR A 1 329 ? 14.193 12.537 55.261 1.00 12.75 329 TYR A N 1
ATOM 2304 C CA . TYR A 1 329 ? 12.973 11.897 55.791 1.00 11.00 329 TYR A CA 1
ATOM 2305 C C . TYR A 1 329 ? 12.857 10.392 55.633 1.00 12.21 329 TYR A C 1
ATOM 2306 O O . TYR A 1 329 ? 12.030 9.780 56.315 1.00 15.98 329 TYR A O 1
ATOM 2315 N N A MET A 1 330 ? 13.660 9.791 54.758 0.50 12.05 330 MET A N 1
ATOM 2316 N N B MET A 1 330 ? 13.698 9.803 54.783 0.50 10.67 330 MET A N 1
ATOM 2317 C CA A MET A 1 330 ? 13.416 8.407 54.356 0.50 12.66 330 MET A CA 1
ATOM 2318 C CA B MET A 1 330 ? 13.511 8.421 54.350 0.50 10.25 330 MET A CA 1
ATOM 2319 C C A MET A 1 330 ? 14.381 7.382 54.971 0.50 11.98 330 MET A C 1
ATOM 2320 C C B MET A 1 330 ? 14.413 7.391 55.031 0.50 10.43 330 MET A C 1
ATOM 2321 O O A MET A 1 330 ? 15.599 7.577 55.021 0.50 12.43 330 MET A O 1
ATOM 2322 O O B MET A 1 330 ? 15.623 7.588 55.190 0.50 9.59 330 MET A O 1
ATOM 2331 N N . GLY A 1 331 ? 13.789 6.291 55.447 1.00 11.00 331 GLY A N 1
ATOM 2332 C CA . GLY A 1 331 ? 14.505 5.148 56.018 1.00 11.16 331 GLY A CA 1
ATOM 2333 C C . GLY A 1 331 ? 13.499 4.040 56.290 1.00 11.84 331 GLY A C 1
ATOM 2334 O O . GLY A 1 331 ? 12.329 4.145 55.917 1.00 12.16 331 GLY A O 1
ATOM 2335 N N . ASP A 1 332 ? 13.951 2.981 56.944 1.00 11.32 332 ASP A N 1
ATOM 2336 C CA . ASP A 1 332 ? 13.078 1.870 57.349 1.00 10.44 332 ASP A CA 1
ATOM 2337 C C . ASP A 1 332 ? 12.119 2.363 58.443 1.00 10.35 332 ASP A C 1
ATOM 2338 O O . ASP A 1 332 ? 12.543 2.662 59.558 1.00 10.48 332 ASP A O 1
ATOM 2343 N N . ALA A 1 333 ? 10.826 2.408 58.123 1.00 10.78 333 ALA A N 1
ATOM 2344 C CA . ALA A 1 333 ? 9.809 2.917 59.043 1.00 10.96 333 ALA A CA 1
ATOM 2345 C C . ALA A 1 333 ? 9.612 2.059 60.289 1.00 11.14 333 ALA A C 1
ATOM 2346 O O . ALA A 1 333 ? 8.962 2.485 61.245 1.00 11.97 333 ALA A O 1
ATOM 2348 N N . ASP A 1 334 ? 10.173 0.848 60.287 1.00 10.76 334 ASP A N 1
ATOM 2349 C CA . ASP A 1 334 ? 10.158 0.024 61.490 1.00 11.99 334 ASP A CA 1
ATOM 2350 C C . ASP A 1 334 ? 11.118 0.555 62.555 1.00 11.34 334 ASP A C 1
ATOM 2351 O O . ASP A 1 334 ? 11.058 0.103 63.701 1.00 12.99 334 ASP A O 1
ATOM 2356 N N . PHE A 1 335 ? 12.010 1.479 62.167 1.00 12.05 335 PHE A N 1
ATOM 2357 C CA . PHE A 1 335 ? 13.022 2.054 63.053 1.00 12.91 335 PHE A CA 1
ATOM 2358 C C . PHE A 1 335 ? 12.940 3.562 63.220 1.00 13.16 335 PHE A C 1
ATOM 2359 O O . PHE A 1 335 ? 13.362 4.073 64.245 1.00 14.96 335 PHE A O 1
ATOM 2367 N N . VAL A 1 336 ? 12.474 4.262 62.184 1.00 12.44 336 VAL A N 1
ATOM 2368 C CA . VAL A 1 336 ? 12.398 5.719 62.178 1.00 12.87 336 VAL A CA 1
ATOM 2369 C C . VAL A 1 336 ? 11.021 6.161 61.687 1.00 11.56 336 VAL A C 1
ATOM 2370 O O . VAL A 1 336 ? 10.290 5.401 61.044 1.00 13.24 336 VAL A O 1
ATOM 2374 N N . SER A 1 337 ? 10.658 7.392 62.017 1.00 11.24 337 SER A N 1
ATOM 2375 C CA . SER A 1 337 ? 9.382 7.950 61.593 1.00 12.13 337 SER A CA 1
ATOM 2376 C C . SER A 1 337 ? 9.523 8.511 60.183 1.00 13.99 337 SER A C 1
ATOM 2377 O O . SER A 1 337 ? 10.331 9.412 59.951 1.00 17.75 337 SER A O 1
ATOM 2380 N N . VAL A 1 338 ? 8.726 7.987 59.253 1.00 12.84 338 VAL A N 1
ATOM 2381 C CA . VAL A 1 338 ? 8.796 8.397 57.852 1.00 12.60 338 VAL A CA 1
ATOM 2382 C C . VAL A 1 338 ? 7.468 9.045 57.468 1.00 13.51 338 VAL A C 1
ATOM 2383 O O . VAL A 1 338 ? 6.415 8.396 57.537 1.00 14.52 338 VAL A O 1
ATOM 2387 N N . PRO A 1 339 ? 7.497 10.343 57.101 1.00 13.09 339 PRO A N 1
ATOM 2388 C CA . PRO A 1 339 ? 6.259 11.091 56.863 1.00 13.75 339 PRO A CA 1
ATOM 2389 C C . PRO A 1 339 ? 5.693 10.857 55.456 1.00 12.67 339 PRO A C 1
ATOM 2390 O O . PRO A 1 339 ? 5.505 11.797 54.678 1.00 13.02 339 PRO A O 1
ATOM 2394 N N . VAL A 1 340 ? 5.375 9.604 55.154 1.00 12.84 340 VAL A N 1
ATOM 2395 C CA . VAL A 1 340 ? 4.928 9.238 53.811 1.00 12.58 340 VAL A CA 1
ATOM 2396 C C . VAL A 1 340 ? 3.685 10.035 53.440 1.00 12.36 340 VAL A C 1
ATOM 2397 O O . VAL A 1 340 ? 3.627 10.616 52.363 1.00 12.72 340 VAL A O 1
ATOM 2401 N N . ASP A 1 341 ? 2.717 10.079 54.352 1.00 13.94 341 ASP A N 1
ATOM 2402 C CA . ASP A 1 341 ? 1.444 10.754 54.095 1.00 14.91 341 ASP A CA 1
ATOM 2403 C C . ASP A 1 341 ? 1.634 12.239 53.793 1.00 15.00 341 ASP A C 1
ATOM 2404 O O . ASP A 1 341 ? 0.922 12.783 52.954 1.00 15.37 341 ASP A O 1
ATOM 2409 N N . LYS A 1 342 ? 2.578 12.890 54.470 1.00 13.64 342 LYS A N 1
ATOM 2410 C CA . LYS A 1 342 ? 2.863 14.306 54.197 1.00 14.06 342 LYS A CA 1
ATOM 2411 C C . LYS A 1 342 ? 3.545 14.486 52.842 1.00 12.90 342 LYS A C 1
ATOM 2412 O O . LYS A 1 342 ? 3.242 15.423 52.111 1.00 16.02 342 LYS A O 1
ATOM 2418 N N . LEU A 1 343 ? 4.475 13.596 52.512 1.00 12.58 343 LEU A N 1
ATOM 2419 C CA . LEU A 1 343 ? 5.209 13.692 51.254 1.00 11.94 343 LEU A CA 1
ATOM 2420 C C . LEU A 1 343 ? 4.324 13.457 50.020 1.00 11.44 343 LEU A C 1
ATOM 2421 O O . LEU A 1 343 ? 4.586 14.036 48.968 1.00 11.80 343 LEU A O 1
ATOM 2426 N N . ILE A 1 344 ? 3.291 12.623 50.153 1.00 13.25 344 ILE A N 1
ATOM 2427 C CA . ILE A 1 344 ? 2.384 12.336 49.035 1.00 13.26 344 ILE A CA 1
ATOM 2428 C C . ILE A 1 344 ? 1.111 13.175 49.074 1.00 13.63 344 ILE A C 1
ATOM 2429 O O . ILE A 1 344 ? 0.206 12.966 48.267 1.00 14.04 344 ILE A O 1
ATOM 2434 N N . ASN A 1 345 ? 1.038 14.114 50.015 1.00 14.63 345 ASN A N 1
ATOM 2435 C CA . ASN A 1 345 ? -0.117 15.016 50.117 1.00 15.43 345 ASN A CA 1
ATOM 2436 C C . ASN A 1 345 ? -0.153 15.954 48.916 1.00 14.61 345 ASN A C 1
ATOM 2437 O O . ASN A 1 345 ? 0.826 16.620 48.623 1.00 14.13 345 ASN A O 1
ATOM 2442 N N . LYS A 1 346 ? -1.292 16.015 48.230 1.00 15.18 346 LYS A N 1
ATOM 2443 C CA . LYS A 1 346 ? -1.404 16.880 47.062 1.00 14.90 346 LYS A CA 1
ATOM 2444 C C . LYS A 1 346 ? -1.274 18.375 47.378 1.00 14.15 346 LYS A C 1
ATOM 2445 O O . LYS A 1 346 ? -0.827 19.121 46.524 1.00 15.14 346 LYS A O 1
ATOM 2451 N N . ALA A 1 347 ? -1.620 18.800 48.597 1.00 15.23 347 ALA A N 1
ATOM 2452 C CA . ALA A 1 347 ? -1.426 20.199 49.001 1.00 15.67 347 ALA A CA 1
ATOM 2453 C C . ALA A 1 347 ? 0.063 20.560 49.091 1.00 14.45 347 ALA A C 1
ATOM 2454 O O . ALA A 1 347 ? 0.467 21.670 48.734 1.00 16.98 347 ALA A O 1
ATOM 2456 N N . TYR A 1 348 ? 0.878 19.635 49.585 1.00 14.35 348 TYR A N 1
ATOM 2457 C CA . TYR A 1 348 ? 2.327 19.827 49.601 1.00 12.54 348 TYR A CA 1
ATOM 2458 C C . TYR A 1 348 ? 2.876 19.936 48.175 1.00 13.09 348 TYR A C 1
ATOM 2459 O O . TYR A 1 348 ? 3.726 20.781 47.879 1.00 15.46 348 TYR A O 1
ATOM 2468 N N . ALA A 1 349 ? 2.405 19.052 47.303 1.00 14.28 349 ALA A N 1
ATOM 2469 C CA . ALA A 1 349 ? 2.811 19.068 45.900 1.00 12.59 349 ALA A CA 1
ATOM 2470 C C . ALA A 1 349 ? 2.436 20.391 45.233 1.00 15.05 349 ALA A C 1
ATOM 2471 O O . ALA A 1 349 ? 3.193 20.918 44.418 1.00 16.29 349 ALA A O 1
ATOM 2473 N N . LYS A 1 350 ? 1.256 20.909 45.573 1.00 16.45 350 LYS A N 1
ATOM 2474 C CA . LYS A 1 350 ? 0.799 22.195 45.040 1.00 17.99 350 LYS A CA 1
ATOM 2475 C C . LYS A 1 350 ? 1.738 23.327 45.492 1.00 16.75 350 LYS A C 1
ATOM 2476 O O . LYS A 1 350 ? 2.097 24.198 44.687 1.00 17.00 350 LYS A O 1
ATOM 2482 N N . LYS A 1 351 ? 2.138 23.311 46.766 1.00 16.79 351 LYS A N 1
ATOM 2483 C CA . LYS A 1 351 ? 3.106 24.281 47.292 1.00 18.5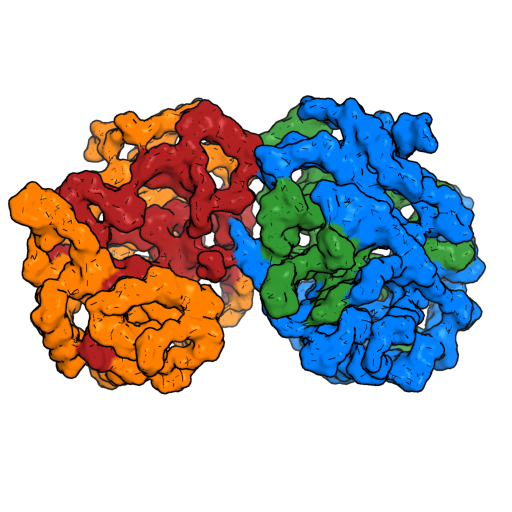7 351 LYS A CA 1
ATOM 2484 C C . LYS A 1 351 ? 4.439 24.226 46.541 1.00 17.34 351 LYS A C 1
ATOM 2485 O O . LYS A 1 351 ? 5.026 25.255 46.214 1.00 18.70 351 LYS A O 1
ATOM 2491 N N . ILE A 1 352 ? 4.905 23.019 46.256 1.00 16.41 352 ILE A N 1
ATOM 2492 C CA . ILE A 1 352 ? 6.101 22.845 45.448 1.00 14.59 352 ILE A CA 1
ATOM 2493 C C . ILE A 1 352 ? 5.891 23.427 44.045 1.00 15.47 352 ILE A C 1
ATOM 2494 O O . ILE A 1 352 ? 6.685 24.253 43.570 1.00 16.99 352 ILE A O 1
ATOM 2499 N N . PHE A 1 353 ? 4.797 23.025 43.404 1.00 13.86 353 PHE A N 1
ATOM 2500 C CA . PHE A 1 353 ? 4.481 23.511 42.061 1.00 14.12 353 PHE A CA 1
ATOM 2501 C C . PHE A 1 353 ? 4.492 25.049 41.986 1.00 16.53 353 PHE A C 1
ATOM 2502 O O . PHE A 1 353 ? 5.051 25.627 41.056 1.00 16.36 353 PHE A O 1
ATOM 2510 N N . ASP A 1 354 ? 3.910 25.697 42.988 1.00 16.21 354 ASP A N 1
ATOM 2511 C CA . ASP A 1 354 ? 3.758 27.158 42.970 1.00 18.97 354 ASP A CA 1
ATOM 2512 C C . ASP A 1 354 ? 5.101 27.899 43.075 1.00 19.64 354 ASP A C 1
ATOM 2513 O O . ASP A 1 354 ? 5.172 29.094 42.743 1.00 20.80 354 ASP A O 1
ATOM 2518 N N . THR A 1 355 ? 6.157 27.209 43.523 1.00 19.83 355 THR A N 1
ATOM 2519 C CA . THR A 1 355 ? 7.510 27.795 43.561 1.00 19.85 355 THR A CA 1
ATOM 2520 C C . THR A 1 355 ? 8.250 27.722 42.214 1.00 20.81 355 THR A C 1
ATOM 2521 O O . THR A 1 355 ? 9.309 28.341 42.040 1.00 22.63 355 THR A O 1
ATOM 2525 N N . ILE A 1 356 ? 7.713 26.957 41.269 1.00 20.92 356 ILE A N 1
ATOM 2526 C CA . ILE A 1 356 ? 8.377 26.762 39.992 1.00 20.21 356 ILE A CA 1
ATOM 2527 C C . ILE A 1 356 ? 8.119 27.981 39.107 1.00 22.37 356 ILE A C 1
ATOM 2528 O O . ILE A 1 356 ? 6.970 28.316 38.819 1.00 23.15 356 ILE A O 1
ATOM 2533 N N . GLN A 1 357 ? 9.204 28.640 38.711 1.00 25.43 357 GLN A N 1
ATOM 2534 C CA . GLN A 1 357 ? 9.151 29.829 37.863 1.00 27.42 357 GLN A CA 1
ATOM 2535 C C . GLN A 1 357 ? 9.309 29.420 36.402 1.00 27.16 357 GLN A C 1
ATOM 2536 O O . GLN A 1 357 ? 9.996 28.453 36.101 1.00 26.00 357 GLN A O 1
ATOM 2542 N N . PRO A 1 358 ? 8.677 30.161 35.478 1.00 28.80 358 PRO A N 1
ATOM 2543 C CA . PRO A 1 358 ? 8.761 29.766 34.066 1.00 29.16 358 PRO A CA 1
ATOM 2544 C C . PRO A 1 358 ? 10.164 29.868 33.452 1.00 27.67 358 PRO A C 1
ATOM 2545 O O . PRO A 1 358 ? 10.487 29.127 32.522 1.00 30.22 358 PRO A O 1
ATOM 2549 N N . ASP A 1 359 ? 10.990 30.764 33.980 1.00 27.19 359 ASP A N 1
ATOM 2550 C CA . ASP A 1 359 ? 12.244 31.131 33.326 1.00 26.91 359 ASP A CA 1
ATOM 2551 C C . ASP A 1 359 ? 13.501 30.762 34.105 1.00 24.39 359 ASP A C 1
ATOM 2552 O O . ASP A 1 359 ? 14.613 31.023 33.634 1.00 24.49 359 ASP A O 1
ATOM 2557 N N . THR A 1 360 ? 13.337 30.154 35.280 1.00 22.87 360 THR A N 1
ATOM 2558 C CA . THR A 1 360 ? 14.476 29.902 36.155 1.00 21.04 360 THR A CA 1
ATOM 2559 C C . THR A 1 360 ? 14.301 28.669 37.051 1.00 18.49 360 THR A C 1
ATOM 2560 O O . THR A 1 360 ? 13.194 28.188 37.293 1.00 20.18 360 THR A O 1
ATOM 2564 N N . VAL A 1 361 ? 15.433 28.167 37.519 1.00 19.31 361 VAL A N 1
ATOM 2565 C CA . VAL A 1 361 ? 15.483 27.036 38.438 1.00 17.32 361 VAL A CA 1
ATOM 2566 C C . VAL A 1 361 ? 15.701 27.537 39.866 1.00 16.24 361 VAL A C 1
ATOM 2567 O O . VAL A 1 361 ? 16.082 28.693 40.089 1.00 17.06 361 VAL A O 1
ATOM 2571 N N . THR A 1 362 ? 15.456 26.663 40.829 1.00 16.08 362 THR A N 1
ATOM 2572 C CA . THR A 1 362 ? 15.902 26.887 42.199 1.00 14.73 362 THR A CA 1
ATOM 2573 C C . THR A 1 362 ? 17.154 26.032 42.349 1.00 14.92 362 THR A C 1
ATOM 2574 O O . THR A 1 362 ? 17.072 24.808 42.286 1.00 15.98 362 THR A O 1
ATOM 2578 N N . PRO A 1 363 ? 18.330 26.660 42.517 1.00 13.02 363 PRO A N 1
ATOM 2579 C CA . PRO A 1 363 ? 19.508 25.818 42.687 1.00 15.38 363 PRO A CA 1
ATOM 2580 C C . PRO A 1 363 ? 19.392 24.910 43.911 1.00 14.30 363 PRO A C 1
ATOM 2581 O O . PRO A 1 363 ? 18.757 25.271 44.901 1.00 14.63 363 PRO A O 1
ATOM 2585 N N . SER A 1 364 ? 20.023 23.749 43.834 1.00 14.41 364 SER A N 1
ATOM 2586 C CA . SER A 1 364 ? 19.986 22.782 44.920 1.00 14.67 364 SER A CA 1
ATOM 2587 C C . SER A 1 364 ? 20.502 23.365 46.240 1.00 14.98 364 SER A C 1
ATOM 2588 O O . SER A 1 364 ? 20.019 22.996 47.315 1.00 15.95 364 SER A O 1
ATOM 2591 N N . SER A 1 365 ? 21.456 24.290 46.157 1.00 16.44 365 SER A N 1
ATOM 2592 C CA . SER A 1 365 ? 21.963 24.969 47.355 1.00 17.01 365 SER A CA 1
ATOM 2593 C C . SER A 1 365 ? 20.893 25.750 48.143 1.00 16.47 365 SER A C 1
ATOM 2594 O O . SER A 1 365 ? 21.085 26.030 49.323 1.00 19.25 365 SER A O 1
ATOM 2597 N N . GLN A 1 366 ? 19.783 26.101 47.495 1.00 14.29 366 GLN A N 1
ATOM 2598 C CA . GLN A 1 366 ? 18.688 26.845 48.139 1.00 13.86 366 GLN A CA 1
ATOM 2599 C C . GLN A 1 366 ? 17.524 25.964 48.587 1.00 15.73 366 GLN A C 1
ATOM 2600 O O . GLN A 1 366 ? 16.608 26.445 49.256 1.00 17.09 366 GLN A O 1
ATOM 2606 N N . ILE A 1 367 ? 17.556 24.681 48.224 1.00 13.75 367 ILE A N 1
ATOM 2607 C CA . ILE A 1 367 ? 16.458 23.782 48.546 1.00 14.67 367 ILE A CA 1
ATOM 2608 C C . ILE A 1 367 ? 16.513 23.396 50.020 1.00 15.18 367 ILE A C 1
ATOM 2609 O O . ILE A 1 367 ? 17.588 23.118 50.559 1.00 16.69 367 ILE A O 1
ATOM 2614 N N . LYS A 1 368 ? 15.350 23.413 50.659 1.00 14.71 368 LYS A N 1
ATOM 2615 C CA . LYS A 1 368 ? 15.206 22.948 52.030 1.00 17.48 368 LYS A CA 1
ATOM 2616 C C . LYS A 1 368 ? 14.317 21.707 52.020 1.00 16.93 368 LYS A C 1
ATOM 2617 O O . LYS A 1 368 ? 13.225 21.730 51.453 1.00 15.73 368 LYS A O 1
ATOM 2623 N N . PRO A 1 369 ? 14.779 20.621 52.651 1.00 18.47 369 PRO A N 1
ATOM 2624 C CA . PRO A 1 369 ? 13.891 19.482 52.819 1.00 17.20 369 PRO A CA 1
ATOM 2625 C C . PRO A 1 369 ? 12.546 19.870 53.463 1.00 16.81 369 PRO A C 1
ATOM 2626 O O . PRO A 1 369 ? 12.514 20.604 54.466 1.00 18.44 369 PRO A O 1
ATOM 2630 N N . GLY A 1 370 ? 11.457 19.405 52.854 1.00 16.63 370 GLY A N 1
ATOM 2631 C CA . GLY A 1 370 ? 10.102 19.737 53.267 1.00 16.96 370 GLY A CA 1
ATOM 2632 C C . GLY A 1 370 ? 9.685 21.166 52.995 1.00 18.77 370 GLY A C 1
ATOM 2633 O O . GLY A 1 370 ? 8.626 21.587 53.455 1.00 19.26 370 GLY A O 1
ATOM 2634 N N . MET A 1 371 ? 10.515 21.888 52.232 1.00 19.03 371 MET A N 1
ATOM 2635 C CA . MET A 1 371 ? 10.400 23.338 52.037 1.00 21.24 371 MET A CA 1
ATOM 2636 C C . M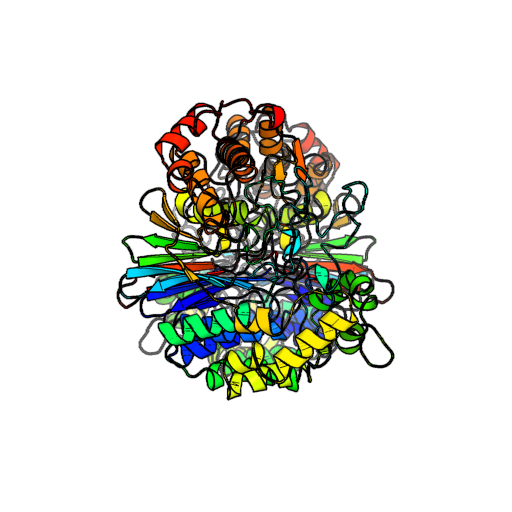ET A 1 371 ? 10.460 24.089 53.367 1.00 25.11 371 MET A C 1
ATOM 2637 O O . MET A 1 371 ? 10.006 25.228 53.457 1.00 27.20 371 MET A O 1
ATOM 2642 N N . GLY A 1 372 ? 11.037 23.442 54.384 1.00 26.23 372 GLY A N 1
ATOM 2643 C CA . GLY A 1 372 ? 11.107 23.991 55.737 1.00 28.13 372 GLY A CA 1
ATOM 2644 C C . GLY A 1 372 ? 9.782 24.088 56.478 1.00 29.75 372 GLY A C 1
ATOM 2645 O O . GLY A 1 372 ? 9.701 24.761 57.507 1.00 31.02 372 GLY A O 1
ATOM 2646 N N . GLN A 1 373 ? 8.746 23.417 55.978 1.00 31.69 373 GLN A N 1
ATOM 2647 C CA . GLN A 1 373 ? 7.403 23.535 56.552 1.00 33.31 373 GLN A CA 1
ATOM 2648 C C . GLN A 1 373 ? 6.655 22.200 56.706 1.00 33.27 373 GLN A C 1
ATOM 2649 O O . GLN A 1 373 ? 5.453 22.200 56.990 1.00 35.47 373 GLN A O 1
ATOM 2655 N N . LEU A 1 374 ? 7.352 21.071 56.551 1.00 31.51 374 LEU A N 1
ATOM 2656 C CA . LEU A 1 374 ? 6.692 19.757 56.600 1.00 31.43 374 LEU A CA 1
ATOM 2657 C C . LEU A 1 374 ? 6.152 19.456 57.999 1.00 32.20 374 LEU A C 1
ATOM 2658 O O . LEU A 1 374 ? 5.023 18.982 58.147 1.00 33.72 374 LEU A O 1
ATOM 2663 N N A THR B 2 1 ? 20.831 -4.429 39.752 0.50 14.89 380 THR C N 1
ATOM 2664 N N B THR B 2 1 ? 20.074 -5.989 40.477 0.50 12.38 380 THR C N 1
ATOM 2665 C CA A THR B 2 1 ? 19.363 -4.643 39.868 0.50 14.91 380 THR C CA 1
ATOM 2666 C CA B THR B 2 1 ? 19.373 -4.751 40.036 0.50 14.03 380 THR C CA 1
ATOM 2667 C C A THR B 2 1 ? 18.727 -5.146 38.594 0.50 12.47 380 THR C C 1
ATOM 2668 C C B THR B 2 1 ? 18.700 -5.049 38.675 0.50 12.45 380 THR C C 1
ATOM 2669 O O A THR B 2 1 ? 19.265 -5.008 37.498 0.50 9.65 380 THR C O 1
ATOM 2670 O O B THR B 2 1 ? 19.220 -4.726 37.613 0.50 12.93 380 THR C O 1
ATOM 2677 N N . THR B 2 2 ? 17.537 -5.704 38.739 1.00 11.52 381 THR C N 1
ATOM 2678 C CA . THR B 2 2 ? 16.760 -6.085 37.569 1.00 11.35 381 THR C CA 1
ATOM 2679 C C . THR B 2 2 ? 15.276 -6.061 37.938 1.00 9.87 381 THR C C 1
ATOM 2680 O O . THR B 2 2 ? 14.912 -6.304 39.084 1.00 10.40 381 THR C O 1
ATOM 2684 N N . HIS B 2 3 ? 14.442 -5.669 36.976 1.00 9.75 382 HIS C N 1
ATOM 2685 C CA . HIS B 2 3 ? 13.004 -5.594 37.177 1.00 9.93 382 HIS C CA 1
ATOM 2686 C C . HIS B 2 3 ? 12.285 -6.565 36.247 1.00 8.93 382 HIS C C 1
ATOM 2687 O O . HIS B 2 3 ? 12.634 -6.677 35.071 1.00 9.46 382 HIS C O 1
ATOM 2694 N N . TYR B 2 4 ? 11.259 -7.236 36.759 1.00 7.61 383 TYR C N 1
ATOM 2695 C CA . TYR B 2 4 ? 10.366 -7.996 35.894 1.00 8.93 383 TYR C CA 1
ATOM 2696 C C . TYR B 2 4 ? 8.890 -7.779 36.230 1.00 9.94 383 TYR C C 1
ATOM 2697 O O . TYR B 2 4 ? 8.545 -7.455 37.351 1.00 10.08 383 TYR C O 1
ATOM 2706 N N . SER B 2 5 ? 8.046 -7.943 35.212 1.00 9.15 384 SER C N 1
ATOM 2707 C CA . SER B 2 5 ? 6.650 -7.583 35.250 1.00 10.25 384 SER C CA 1
ATOM 2708 C C . SER B 2 5 ? 5.827 -8.741 34.703 1.00 8.80 384 SER C C 1
ATOM 2709 O O . SER B 2 5 ? 6.167 -9.303 33.648 1.00 9.94 384 SER C O 1
ATOM 2712 N N . VAL B 2 6 ? 4.730 -9.060 35.390 1.00 9.61 385 VAL C N 1
ATOM 2713 C CA . VAL B 2 6 ? 3.862 -10.158 34.992 1.00 10.59 385 VAL C CA 1
ATOM 2714 C C . VAL B 2 6 ? 2.400 -9.737 35.121 1.00 10.69 385 VAL C C 1
ATOM 2715 O O . VAL B 2 6 ? 2.013 -9.119 36.106 1.00 11.01 385 VAL C O 1
ATOM 2719 N N . ALA B 2 7 ? 1.592 -10.102 34.134 1.00 11.72 386 ALA C N 1
ATOM 2720 C CA . ALA B 2 7 ? 0.142 -9.915 34.218 1.00 9.51 386 ALA C CA 1
ATOM 2721 C C . ALA B 2 7 ? -0.540 -11.119 33.591 1.00 11.17 386 ALA C C 1
ATOM 2722 O O . ALA B 2 7 ? -0.146 -11.538 32.491 1.00 11.68 386 ALA C O 1
ATOM 2724 N N . ASP B 2 8 ? -1.524 -11.684 34.301 1.00 12.29 387 ASP C N 1
ATOM 2725 C CA . ASP B 2 8 ? -2.218 -12.892 33.851 1.00 11.92 387 ASP C CA 1
ATOM 2726 C C . ASP B 2 8 ? -3.636 -12.599 33.334 1.00 12.20 387 ASP C C 1
ATOM 2727 O O . ASP B 2 8 ? -4.086 -11.455 33.338 1.00 12.78 387 ASP C O 1
ATOM 2732 N N A ARG B 2 9 ? -4.326 -13.636 32.870 0.50 12.70 388 ARG C N 1
ATOM 2733 N N B ARG B 2 9 ? -4.326 -13.637 32.876 0.50 13.08 388 ARG C N 1
ATOM 2734 C CA A ARG B 2 9 ? -5.633 -13.462 32.235 0.50 12.91 388 ARG C CA 1
ATOM 2735 C CA B ARG B 2 9 ? -5.627 -13.464 32.232 0.50 13.63 388 ARG C CA 1
ATOM 2736 C C A ARG B 2 9 ? -6.749 -13.113 33.219 0.50 13.88 388 ARG C C 1
ATOM 2737 C C B ARG B 2 9 ? -6.759 -13.148 33.213 0.50 14.23 388 ARG C C 1
ATOM 2738 O O A ARG B 2 9 ? -7.793 -12.590 32.815 0.50 15.86 388 ARG C O 1
ATOM 2739 O O B ARG B 2 9 ? -7.829 -12.691 32.798 0.50 16.11 388 ARG C O 1
ATOM 2754 N N . TRP B 2 10 ? -6.528 -13.390 34.503 1.00 13.90 389 TRP C N 1
ATOM 2755 C CA . TRP B 2 10 ? -7.562 -13.189 35.517 1.00 14.24 389 TRP C CA 1
ATOM 2756 C C . TRP B 2 10 ? -7.583 -11.792 36.109 1.00 14.78 389 TRP C C 1
ATOM 2757 O O . TRP B 2 10 ? -8.539 -11.420 36.780 1.00 17.60 389 TRP C O 1
ATOM 2768 N N . GLY B 2 11 ? -6.520 -11.031 35.887 1.00 15.17 390 GLY C N 1
ATOM 2769 C CA . GLY B 2 11 ? -6.403 -9.696 36.446 1.00 14.13 390 GLY C CA 1
ATOM 2770 C C . GLY B 2 11 ? -5.391 -9.556 37.561 1.00 14.06 390 GLY C C 1
ATOM 2771 O O . GLY B 2 11 ? -5.297 -8.500 38.175 1.00 15.97 390 GLY C O 1
ATOM 2772 N N . ASN B 2 12 ? -4.638 -10.606 37.851 1.00 13.33 391 ASN C N 1
ATOM 2773 C CA . ASN B 2 12 ? -3.503 -10.457 38.750 1.00 12.43 391 ASN C CA 1
ATOM 2774 C C . ASN B 2 12 ? -2.340 -9.788 38.016 1.00 13.24 391 ASN C C 1
ATOM 2775 O O . ASN B 2 12 ? -2.159 -9.978 36.815 1.00 13.74 391 ASN C O 1
ATOM 2780 N N . ALA B 2 13 ? -1.554 -9.013 38.754 1.00 11.99 392 ALA C N 1
ATOM 2781 C CA . ALA B 2 13 ? -0.316 -8.451 38.233 1.00 11.67 392 ALA C CA 1
ATOM 2782 C C . ALA B 2 13 ? 0.716 -8.381 39.346 1.00 11.42 392 ALA C C 1
ATOM 2783 O O . ALA B 2 13 ? 0.375 -8.111 40.507 1.00 11.34 392 ALA C O 1
ATOM 2785 N N . VAL B 2 14 ? 1.971 -8.636 38.978 1.00 10.58 393 VAL C N 1
ATOM 2786 C CA . VAL B 2 14 ? 3.079 -8.714 39.914 1.00 11.25 393 VAL C CA 1
ATOM 2787 C C . VAL B 2 14 ? 4.243 -7.946 39.290 1.00 10.01 393 VAL C C 1
ATOM 2788 O O . VAL B 2 14 ? 4.652 -8.224 38.157 1.00 10.62 393 VAL C O 1
ATOM 2792 N N . SER B 2 15 ? 4.766 -6.985 40.040 1.00 9.41 394 SER C N 1
ATOM 2793 C CA . SER B 2 15 ? 5.860 -6.142 39.600 1.00 9.39 394 SER C CA 1
ATOM 2794 C C . SER B 2 15 ? 6.987 -6.326 40.613 1.00 9.75 394 SER C C 1
ATOM 2795 O O . SER B 2 15 ? 6.815 -6.013 41.793 1.00 9.86 394 SER C O 1
ATOM 2798 N N . VAL B 2 16 ? 8.103 -6.910 40.165 1.00 9.50 395 VAL C N 1
ATOM 2799 C CA . VAL B 2 16 ? 9.188 -7.305 41.061 1.00 9.19 395 VAL C CA 1
ATOM 2800 C C . VAL B 2 16 ? 10.491 -6.618 40.664 1.00 8.37 395 VAL C C 1
ATOM 2801 O O . VAL B 2 16 ? 10.942 -6.761 39.521 1.00 8.84 395 VAL C O 1
ATOM 2805 N N . THR B 2 17 ? 11.069 -5.853 41.586 1.00 8.36 396 THR C N 1
ATOM 2806 C CA . THR B 2 17 ? 12.436 -5.368 41.428 1.00 8.83 396 THR C CA 1
ATOM 2807 C C . THR B 2 17 ? 13.278 -6.018 42.508 1.00 8.99 396 THR C C 1
ATOM 2808 O O . THR B 2 17 ? 12.947 -5.968 43.718 1.00 10.06 396 THR C O 1
ATOM 2812 N N . TYR B 2 18 ? 14.362 -6.658 42.096 1.00 8.52 397 TYR C N 1
ATOM 2813 C CA . TYR B 2 18 ? 15.241 -7.290 43.079 1.00 9.41 397 TYR C CA 1
ATOM 2814 C C . TYR B 2 18 ? 16.691 -7.254 42.619 1.00 8.75 397 TYR C C 1
ATOM 2815 O O . TYR B 2 18 ? 16.986 -6.878 41.467 1.00 9.55 397 TYR C O 1
ATOM 2824 N N . THR B 2 19 ? 17.607 -7.576 43.527 1.00 9.79 398 THR C N 1
ATOM 2825 C CA . THR B 2 19 ? 18.975 -7.103 43.358 1.00 10.38 398 THR C CA 1
ATOM 2826 C C . THR B 2 19 ? 19.962 -7.658 44.365 1.00 10.85 398 THR C C 1
ATOM 2827 O O . THR B 2 19 ? 19.580 -8.076 45.455 1.00 10.67 398 THR C O 1
ATOM 2831 N N . ILE B 2 20 ? 21.234 -7.619 43.975 1.00 10.40 399 ILE C N 1
ATOM 2832 C CA . ILE B 2 20 ? 22.356 -7.748 44.895 1.00 10.86 399 ILE C CA 1
ATOM 2833 C C . ILE B 2 20 ? 23.139 -6.417 45.017 1.00 11.33 399 ILE C C 1
ATOM 2834 O O . ILE B 2 20 ? 24.225 -6.377 45.574 1.00 12.43 399 ILE C O 1
ATOM 2839 N N . ASN B 2 21 ? 22.498 -5.346 44.537 1.00 10.66 400 ASN C N 1
ATOM 2840 C CA . ASN B 2 21 ? 22.968 -3.961 44.498 1.00 11.86 400 ASN C CA 1
ATOM 2841 C C . ASN B 2 21 ? 23.873 -3.683 43.292 1.00 10.92 400 ASN C C 1
ATOM 2842 O O . ASN B 2 21 ? 23.363 -3.520 42.184 1.00 13.94 400 ASN C O 1
ATOM 2847 N N . ALA B 2 22 ? 25.191 -3.619 43.478 1.00 11.67 401 ALA C N 1
ATOM 2848 C CA . ALA B 2 22 ? 26.082 -3.412 42.343 1.00 11.22 401 ALA C CA 1
ATOM 2849 C C . ALA B 2 22 ? 26.028 -4.606 41.387 1.00 10.88 401 ALA C C 1
ATOM 2850 O O . ALA B 2 22 ? 25.462 -5.642 41.694 1.00 12.52 401 ALA C O 1
ATOM 2852 N N . SER B 2 23 ? 26.601 -4.426 40.207 1.00 11.44 402 SER C N 1
ATOM 2853 C CA . SER B 2 23 ? 26.789 -5.520 39.287 1.00 13.02 402 SER C CA 1
ATOM 2854 C C . SER B 2 23 ? 27.643 -6.592 39.968 1.00 11.30 402 SER C C 1
ATOM 2855 O O . SER B 2 23 ? 28.797 -6.336 40.361 1.00 13.57 402 SER C O 1
ATOM 2858 N N . TYR B 2 24 ? 27.066 -7.789 40.107 1.00 11.06 403 TYR C N 1
ATOM 2859 C CA . TYR B 2 24 ? 27.673 -8.928 40.821 1.00 12.41 403 TYR C CA 1
ATOM 2860 C C . TYR B 2 24 ? 27.807 -8.689 42.334 1.00 12.31 403 TYR C C 1
ATOM 2861 O O . TYR B 2 24 ? 28.579 -9.360 43.017 1.00 11.61 403 TYR C O 1
ATOM 2870 N N . GLY B 2 25 ? 27.015 -7.752 42.847 1.00 12.54 404 GLY C N 1
ATOM 2871 C CA . GLY B 2 25 ? 26.894 -7.529 44.281 1.00 10.69 404 GLY C CA 1
ATOM 2872 C C . GLY B 2 25 ? 28.229 -7.148 44.880 1.00 12.66 404 GLY C C 1
ATOM 2873 O O . GLY B 2 25 ? 28.938 -6.265 44.355 1.00 13.16 404 GLY C O 1
ATOM 2874 N N . SER B 2 26 ? 28.573 -7.829 45.969 1.00 12.09 405 SER C N 1
ATOM 2875 C CA . SER B 2 26 ? 29.829 -7.602 46.674 1.00 13.07 405 SER C CA 1
ATOM 2876 C C . SER B 2 26 ? 31.020 -8.258 45.982 1.00 13.36 405 SER C C 1
ATOM 2877 O O . SER B 2 26 ? 32.157 -8.108 46.435 1.00 13.86 405 SER C O 1
ATOM 2880 N N . ALA B 2 27 ? 30.741 -9.000 44.911 1.00 13.55 406 ALA C N 1
ATOM 2881 C CA . ALA B 2 27 ? 31.714 -9.822 44.187 1.00 13.83 406 ALA C CA 1
ATOM 2882 C C . ALA B 2 27 ? 32.207 -11.060 44.951 1.00 12.87 406 ALA C C 1
ATOM 2883 O O . ALA B 2 27 ? 33.010 -11.826 44.409 1.00 14.73 406 ALA C O 1
ATOM 2885 N N . ALA B 2 28 ? 31.726 -11.258 46.182 1.00 13.41 407 ALA C N 1
ATOM 2886 C CA . ALA B 2 28 ? 32.093 -12.421 47.006 1.00 14.89 407 ALA C CA 1
ATOM 2887 C C . ALA B 2 28 ? 30.962 -13.433 47.010 1.00 14.18 407 ALA C C 1
ATOM 2888 O O . ALA B 2 28 ? 29.801 -13.084 47.260 1.00 14.36 407 ALA C O 1
ATOM 2890 N N . SER B 2 29 ? 31.310 -14.686 46.749 1.00 13.80 408 SER C N 1
ATOM 2891 C CA . SER B 2 29 ? 30.356 -15.775 46.737 1.00 13.31 408 SER C CA 1
ATOM 2892 C C . SER B 2 29 ? 30.435 -16.552 48.048 1.00 13.45 408 SER C C 1
ATOM 2893 O O . SER B 2 29 ? 31.458 -16.521 48.739 1.00 14.25 408 SER C O 1
ATOM 2896 N N . ILE B 2 30 ? 29.365 -17.265 48.379 1.00 13.51 409 ILE C N 1
ATOM 2897 C CA . ILE B 2 30 ? 29.399 -18.208 49.499 1.00 13.44 409 ILE C CA 1
ATOM 2898 C C . ILE B 2 30 ? 29.970 -19.549 49.020 1.00 13.73 409 ILE C C 1
ATOM 2899 O O . ILE B 2 30 ? 29.367 -20.252 48.206 1.00 15.67 409 ILE C O 1
ATOM 2904 N N . ASP B 2 31 ? 31.173 -19.868 49.504 1.00 14.16 410 ASP C N 1
ATOM 2905 C CA . ASP B 2 31 ? 31.877 -21.078 49.073 1.00 15.02 410 ASP C CA 1
ATOM 2906 C C . ASP B 2 31 ? 31.055 -22.317 49.406 1.00 14.72 410 ASP C C 1
ATOM 2907 O O . ASP B 2 31 ? 30.635 -22.521 50.552 1.00 15.65 410 ASP C O 1
ATOM 2912 N N . GLY B 2 32 ? 30.807 -23.132 48.387 1.00 14.54 411 GLY C N 1
ATOM 2913 C CA . GLY B 2 32 ? 29.996 -24.322 48.529 1.00 15.13 411 GLY C CA 1
ATOM 2914 C C . GLY B 2 32 ? 28.546 -24.148 48.113 1.00 14.57 411 GLY C C 1
ATOM 2915 O O . GLY B 2 32 ? 27.866 -25.144 47.846 1.00 16.95 411 GLY C O 1
ATOM 2916 N N . ALA B 2 33 ? 28.070 -22.898 48.066 1.00 13.53 412 ALA C N 1
ATOM 2917 C CA . ALA B 2 33 ? 26.660 -22.607 47.756 1.00 12.76 412 ALA C CA 1
ATOM 2918 C C . ALA B 2 33 ? 26.422 -21.988 46.365 1.00 12.70 412 ALA C C 1
ATOM 2919 O O . ALA B 2 33 ? 25.286 -21.937 45.891 1.00 13.69 412 ALA C O 1
ATOM 2921 N N . GLY B 2 34 ? 27.474 -21.502 45.719 1.00 12.43 413 GLY C N 1
ATOM 2922 C CA . GLY B 2 34 ? 27.362 -21.068 44.323 1.00 12.00 413 GLY C CA 1
ATOM 2923 C C . GLY B 2 34 ? 26.638 -19.755 44.046 1.00 13.22 413 GLY C C 1
ATOM 2924 O O . GLY B 2 34 ? 26.287 -19.489 42.898 1.00 15.92 413 GLY C O 1
ATOM 2925 N N . PHE B 2 35 ? 26.413 -18.927 45.068 1.00 12.50 414 PHE C N 1
ATOM 2926 C CA . PHE B 2 35 ? 25.754 -17.636 44.848 1.00 11.99 414 PHE C CA 1
ATOM 2927 C C . PHE B 2 35 ? 26.562 -16.447 45.358 1.00 10.98 414 PHE C C 1
ATOM 2928 O O . PHE B 2 35 ? 27.331 -16.559 46.313 1.00 13.36 414 PHE C O 1
ATOM 2936 N N . LEU B 2 36 ? 26.374 -15.308 44.697 1.00 10.93 415 LEU C N 1
ATOM 2937 C CA . LEU B 2 36 ? 27.009 -14.058 45.092 1.00 10.84 415 LEU C CA 1
ATOM 2938 C C . LEU B 2 36 ? 26.260 -13.360 46.219 1.00 11.13 415 LEU C C 1
ATOM 2939 O O . LEU B 2 36 ? 25.029 -13.323 46.232 1.00 11.65 415 LEU C O 1
ATOM 2944 N N . LEU B 2 37 ? 27.020 -12.805 47.154 1.00 12.46 416 LEU C N 1
ATOM 2945 C CA . LEU B 2 37 ? 26.470 -11.936 48.199 1.00 12.35 416 LEU C CA 1
ATOM 2946 C C . LEU B 2 37 ? 26.161 -10.537 47.667 1.00 12.65 416 LEU C C 1
ATOM 2947 O O . LEU B 2 37 ? 26.881 -9.988 46.823 1.00 13.71 416 LEU C O 1
ATOM 2952 N N . ASN B 2 38 ? 25.092 -9.960 48.191 1.00 10.30 417 ASN C N 1
ATOM 2953 C CA . ASN B 2 38 ? 24.770 -8.560 47.952 1.00 12.28 417 ASN C CA 1
ATOM 2954 C C . ASN B 2 38 ? 25.786 -7.628 48.591 1.00 11.60 417 ASN C C 1
ATOM 2955 O O . ASN B 2 38 ? 26.492 -8.017 49.526 1.00 12.71 417 ASN C O 1
ATOM 2960 N N . ASN B 2 39 ? 25.867 -6.400 48.076 1.00 11.37 418 ASN C N 1
ATOM 2961 C CA . ASN B 2 39 ? 26.494 -5.305 48.829 1.00 11.66 418 ASN C CA 1
ATOM 2962 C C . ASN B 2 39 ? 25.451 -4.242 49.187 1.00 11.36 418 ASN C C 1
ATOM 2963 O O . ASN B 2 39 ? 25.667 -3.029 49.043 1.00 12.59 418 ASN C O 1
ATOM 2968 N N . GLU B 2 40 ? 24.310 -4.722 49.681 1.00 10.58 419 GLU C N 1
ATOM 2969 C CA . GLU B 2 40 ? 23.200 -3.836 50.018 1.00 11.35 419 GLU C CA 1
ATOM 2970 C C . GLU B 2 40 ? 23.494 -2.932 51.217 1.00 12.17 419 GLU C C 1
ATOM 2971 O O . GLU B 2 40 ? 22.789 -1.941 51.426 1.00 11.89 419 GLU C O 1
ATOM 2977 N N . MET B 2 41 ? 24.517 -3.244 52.009 1.00 12.48 420 MET C N 1
ATOM 2978 C CA . MET B 2 41 ? 24.850 -2.355 53.138 1.00 13.83 420 MET C CA 1
ATOM 2979 C C . MET B 2 41 ? 25.238 -0.949 52.693 1.00 12.70 420 MET C C 1
ATOM 2980 O O . MET B 2 41 ? 25.068 -0.010 53.457 1.00 14.17 420 MET C O 1
ATOM 2985 N N . ASP B 2 42 ? 25.736 -0.794 51.465 1.00 14.33 421 ASP C N 1
ATOM 2986 C CA . ASP B 2 42 ? 26.049 0.543 50.917 1.00 15.44 421 ASP C CA 1
ATOM 2987 C C . ASP B 2 42 ? 24.808 1.423 50.654 1.00 14.65 421 ASP C C 1
ATOM 2988 O O . ASP B 2 42 ? 24.935 2.606 50.339 1.00 15.63 421 ASP C O 1
ATOM 2993 N N . ASP B 2 43 ? 23.615 0.845 50.718 1.00 13.22 422 ASP C N 1
ATOM 2994 C CA . ASP B 2 43 ? 22.401 1.647 50.616 1.00 11.28 422 ASP C CA 1
ATOM 2995 C C . ASP B 2 43 ? 22.034 2.337 51.928 1.00 11.96 422 ASP C C 1
ATOM 2996 O O . ASP B 2 43 ? 21.159 3.195 51.930 1.00 14.52 422 ASP C O 1
ATOM 3001 N N . PHE B 2 44 ? 22.680 1.963 53.030 1.00 12.16 423 PHE C N 1
ATOM 3002 C CA . PHE B 2 44 ? 22.633 2.777 54.262 1.00 12.51 423 PHE C CA 1
ATOM 3003 C C . PHE B 2 44 ? 23.481 4.028 54.087 1.00 12.87 423 PHE C C 1
ATOM 3004 O O . PHE B 2 44 ? 24.405 4.065 53.269 1.00 13.49 423 PHE C O 1
ATOM 3012 N N . SER B 2 45 ? 23.187 5.041 54.893 1.00 13.13 424 SER C N 1
ATOM 3013 C CA . SER B 2 45 ? 24.143 6.113 55.120 1.00 14.58 424 SER C CA 1
ATOM 3014 C C . SER B 2 45 ? 25.162 5.575 56.116 1.00 14.96 424 SER C C 1
ATOM 3015 O O . SER B 2 45 ? 24.829 5.319 57.278 1.00 17.46 424 SER C O 1
ATOM 3018 N N . ILE B 2 46 ? 26.394 5.370 55.651 1.00 15.13 425 ILE C N 1
ATOM 3019 C CA . ILE B 2 46 ? 27.454 4.811 56.493 1.00 16.52 425 ILE C CA 1
ATOM 3020 C C . ILE B 2 46 ? 28.200 5.886 57.304 1.00 17.78 425 ILE C C 1
ATOM 3021 O O . ILE B 2 46 ? 28.944 5.564 58.228 1.00 19.73 425 ILE C O 1
ATOM 3026 N N . LYS B 2 47 ? 27.960 7.145 56.936 1.00 18.40 426 LYS C N 1
ATOM 3027 C CA . LYS B 2 47 ? 28.471 8.334 57.609 1.00 19.88 426 LYS C CA 1
ATOM 3028 C C . LYS B 2 47 ? 27.611 9.522 57.142 1.00 19.81 426 LYS C C 1
ATOM 3029 O O . LYS B 2 47 ? 27.316 9.629 55.948 1.00 18.75 426 LYS C O 1
ATOM 3035 N N . PRO B 2 48 ? 27.186 10.407 58.067 1.00 20.50 427 PRO C N 1
ATOM 3036 C CA . PRO B 2 48 ? 26.298 11.493 57.629 1.00 20.89 427 PRO C CA 1
ATOM 3037 C C . PRO B 2 48 ? 26.889 12.334 56.505 1.00 20.19 427 PRO C C 1
ATOM 3038 O O . PRO B 2 48 ? 28.040 12.772 56.602 1.00 22.41 427 PRO C O 1
ATOM 3042 N N . GLY B 2 49 ? 26.109 12.537 55.443 1.00 20.94 428 GLY C N 1
ATOM 3043 C CA . GLY B 2 49 ? 26.551 13.319 54.287 1.00 19.81 428 GLY C CA 1
ATOM 3044 C C . GLY B 2 49 ? 27.473 12.604 53.309 1.00 20.26 428 GLY C C 1
ATOM 3045 O O . GLY B 2 49 ? 27.862 13.182 52.301 1.00 20.70 428 GLY C O 1
ATOM 3046 N N . ASN B 2 50 ? 27.828 11.350 53.581 1.00 19.33 429 ASN C N 1
ATOM 3047 C CA . ASN B 2 50 ? 28.696 10.600 52.662 1.00 20.82 429 ASN C CA 1
ATOM 3048 C C . ASN B 2 50 ? 27.885 10.081 51.468 1.00 18.48 429 ASN C C 1
ATOM 3049 O O . ASN B 2 50 ? 26.894 9.394 51.678 1.00 20.79 429 ASN C O 1
ATOM 3054 N N . PRO B 2 51 ? 28.297 10.415 50.224 1.00 19.16 430 PRO C N 1
ATOM 3055 C CA . PRO B 2 51 ? 27.572 9.924 49.049 1.00 17.86 430 PRO C CA 1
ATOM 3056 C C . PRO B 2 51 ? 27.885 8.461 48.780 1.00 17.62 430 PRO C C 1
ATOM 3057 O O . PRO B 2 51 ? 29.046 8.061 48.840 1.00 18.63 430 PRO C O 1
ATOM 3061 N N . ASN B 2 52 ? 26.859 7.675 48.455 1.00 16.34 431 ASN C N 1
ATOM 3062 C CA . ASN B 2 52 ? 27.044 6.251 48.157 1.00 16.41 431 ASN C CA 1
ATOM 3063 C C . ASN B 2 52 ? 27.267 6.018 46.661 1.00 16.56 431 ASN C C 1
ATOM 3064 O O . ASN B 2 52 ? 27.538 6.965 45.920 1.00 17.20 431 ASN C O 1
ATOM 3069 N N . LEU B 2 53 ? 27.167 4.761 46.230 1.00 15.61 432 LEU C N 1
ATOM 3070 C CA . LEU B 2 53 ? 27.411 4.381 44.829 1.00 17.21 432 LEU C CA 1
ATOM 3071 C C . LEU B 2 53 ? 26.577 5.190 43.826 1.00 16.62 432 LEU C C 1
ATOM 3072 O O . LEU B 2 53 ? 26.987 5.351 42.677 1.00 18.03 432 LEU C O 1
ATOM 3077 N N . TYR B 2 54 ? 25.413 5.681 44.253 1.00 15.36 433 TYR C N 1
ATOM 3078 C CA . TYR B 2 54 ? 24.525 6.449 43.363 1.00 16.77 433 TYR C CA 1
ATOM 3079 C C . TYR B 2 54 ? 24.515 7.951 43.671 1.00 15.87 433 TYR C C 1
ATOM 3080 O O . TYR B 2 54 ? 23.691 8.695 43.135 1.00 17.02 433 TYR C O 1
ATOM 3089 N N . GLY B 2 55 ? 25.447 8.394 44.513 1.00 16.33 434 GLY C N 1
ATOM 3090 C CA . GLY B 2 55 ? 25.514 9.801 44.915 1.00 16.08 434 GLY C CA 1
ATOM 3091 C C . GLY B 2 55 ? 24.402 10.230 45.858 1.00 18.58 434 GLY C C 1
ATOM 3092 O O . GLY B 2 55 ? 24.120 11.421 46.007 1.00 20.78 434 GLY C O 1
ATOM 3093 N N . LEU B 2 56 ? 23.745 9.260 46.484 1.00 16.87 435 LEU C N 1
ATOM 3094 C CA . LEU B 2 56 ? 22.697 9.545 47.451 1.00 16.72 435 LEU C CA 1
ATOM 3095 C C . LEU B 2 56 ? 23.326 9.745 48.832 1.00 15.91 435 LEU C C 1
ATOM 3096 O O . LEU B 2 56 ? 24.333 9.110 49.179 1.00 16.44 435 LEU C O 1
ATOM 3101 N N . VAL B 2 57 ? 22.726 10.642 49.603 1.00 16.64 436 VAL C N 1
ATOM 3102 C CA . VAL B 2 57 ? 23.202 10.996 50.933 1.00 15.96 436 VAL C CA 1
ATOM 3103 C C . VAL B 2 57 ? 22.104 10.835 51.970 1.00 16.45 436 VAL C C 1
ATOM 3104 O O . VAL B 2 57 ? 20.901 10.773 51.652 1.00 17.34 436 VAL C O 1
ATOM 3108 N N . GLY B 2 58 ? 22.526 10.785 53.221 1.00 16.45 437 GLY C N 1
ATOM 3109 C CA . GLY B 2 58 ? 21.592 10.643 54.317 1.00 15.77 437 GLY C CA 1
ATOM 3110 C C . GLY B 2 58 ? 22.157 11.079 55.639 1.00 16.21 437 GLY C C 1
ATOM 3111 O O . GLY B 2 58 ? 23.236 11.681 55.712 1.00 16.35 437 GLY C O 1
ATOM 3112 N N . GLY B 2 59 ? 21.416 10.756 56.687 1.00 15.72 438 GLY C N 1
ATOM 3113 C CA . GLY B 2 59 ? 21.796 11.112 58.050 1.00 14.61 438 GLY C CA 1
ATOM 3114 C C . GLY B 2 59 ? 21.252 10.076 59.008 1.00 16.28 438 GLY C C 1
ATOM 3115 O O . GLY B 2 59 ? 21.575 8.891 58.895 1.00 19.32 438 GLY C O 1
ATOM 3116 N N . ASP B 2 60 ? 20.400 10.507 59.928 1.00 16.82 439 ASP C N 1
ATOM 3117 C CA . ASP B 2 60 ? 19.872 9.614 60.957 1.00 18.50 439 ASP C CA 1
ATOM 3118 C C . ASP B 2 60 ? 18.842 8.612 60.433 1.00 16.70 439 ASP C C 1
ATOM 3119 O O . ASP B 2 60 ? 18.840 7.443 60.822 1.00 16.73 439 ASP C O 1
ATOM 3124 N N . ALA B 2 61 ? 17.964 9.061 59.548 1.00 13.50 440 ALA C N 1
ATOM 3125 C CA . ALA B 2 61 ? 16.837 8.238 59.143 1.00 13.24 440 ALA C CA 1
ATOM 3126 C C . ALA B 2 61 ? 17.309 6.943 58.482 1.00 12.93 440 ALA C C 1
ATOM 3127 O O . ALA B 2 61 ? 16.718 5.892 58.704 1.00 12.48 440 ALA C O 1
ATOM 3129 N N . ASN B 2 62 ? 18.384 7.024 57.694 1.00 13.55 441 ASN C N 1
ATOM 3130 C CA . ASN B 2 62 ? 18.931 5.852 56.991 1.00 12.20 441 ASN C CA 1
ATOM 3131 C C . ASN B 2 62 ? 20.293 5.390 57.531 1.00 13.53 441 ASN C C 1
ATOM 3132 O O . ASN B 2 62 ? 21.104 4.784 56.807 1.00 12.16 441 ASN C O 1
ATOM 3137 N N . ALA B 2 63 ? 20.541 5.660 58.811 1.00 13.68 442 ALA C N 1
ATOM 3138 C CA . ALA B 2 63 ? 21.720 5.130 59.488 1.00 12.59 442 ALA C CA 1
ATOM 3139 C C . ALA B 2 63 ? 21.578 3.624 59.752 1.00 11.66 442 ALA C C 1
ATOM 3140 O O . ALA B 2 63 ? 20.467 3.064 59.816 1.00 12.80 442 ALA C O 1
ATOM 3142 N N . ILE B 2 64 ? 22.708 2.972 59.951 1.00 13.58 443 ILE C N 1
ATOM 3143 C CA . ILE B 2 64 ? 22.730 1.542 60.225 1.00 14.06 443 ILE C CA 1
ATOM 3144 C C . ILE B 2 64 ? 22.290 1.249 61.659 1.00 15.57 443 ILE C C 1
ATOM 3145 O O . ILE B 2 64 ? 22.719 1.925 62.601 1.00 16.89 443 ILE C O 1
ATOM 3150 N N . GLU B 2 65 ? 21.409 0.266 61.800 1.00 15.13 444 GLU C N 1
ATOM 3151 C CA . GLU B 2 65 ? 21.067 -0.353 63.087 1.00 15.08 444 GLU C CA 1
ATOM 3152 C C . GLU B 2 65 ? 20.888 -1.850 62.845 1.00 13.68 444 GLU C C 1
ATOM 3153 O O . GLU B 2 65 ? 20.468 -2.261 61.754 1.00 13.77 444 GLU C O 1
ATOM 3159 N N . ALA B 2 66 ? 21.173 -2.665 63.855 1.00 13.24 445 ALA C N 1
ATOM 3160 C CA . ALA B 2 66 ? 20.983 -4.111 63.721 1.00 12.71 445 ALA C CA 1
ATOM 3161 C C . ALA B 2 66 ? 19.549 -4.399 63.298 1.00 14.22 445 ALA C C 1
ATOM 3162 O O . ALA B 2 66 ? 18.618 -3.768 63.808 1.00 14.10 445 ALA C O 1
ATOM 3164 N N . ASN B 2 67 ? 19.405 -5.318 62.336 1.00 13.00 446 ASN C N 1
ATOM 3165 C CA . ASN B 2 67 ? 18.112 -5.769 61.767 1.00 12.18 446 ASN C CA 1
ATOM 3166 C C . ASN B 2 67 ? 17.387 -4.785 60.856 1.00 11.30 446 ASN C C 1
ATOM 3167 O O . ASN B 2 67 ? 16.374 -5.143 60.249 1.00 11.80 446 ASN C O 1
ATOM 3172 N N . LYS B 2 68 ? 17.886 -3.557 60.755 1.00 10.75 447 LYS C N 1
ATOM 3173 C CA . LYS B 2 68 ? 17.217 -2.519 59.961 1.00 10.42 447 LYS C CA 1
ATOM 3174 C C . LYS B 2 68 ? 17.429 -2.787 58.463 1.00 10.35 447 LYS C C 1
ATOM 3175 O O . LYS B 2 68 ? 18.452 -3.308 58.057 1.00 10.32 447 LYS C O 1
ATOM 3181 N N . ARG B 2 69 ? 16.449 -2.418 57.648 1.00 10.43 448 ARG C N 1
ATOM 3182 C CA . ARG B 2 69 ? 16.538 -2.612 56.202 1.00 8.22 448 ARG C CA 1
ATOM 3183 C C . ARG B 2 69 ? 17.055 -1.325 55.562 1.00 11.56 448 ARG C C 1
ATOM 3184 O O . ARG B 2 69 ? 16.504 -0.264 55.806 1.00 12.85 448 ARG C O 1
ATOM 3192 N N . PRO B 2 70 ? 18.107 -1.415 54.733 1.00 10.37 449 PRO C N 1
ATOM 3193 C CA . PRO B 2 70 ? 18.646 -0.193 54.138 1.00 11.87 449 PRO C CA 1
ATOM 3194 C C . PRO B 2 70 ? 17.673 0.429 53.149 1.00 9.73 449 PRO C C 1
ATOM 3195 O O . PRO B 2 70 ? 17.007 -0.295 52.401 1.00 10.76 449 PRO C O 1
ATOM 3199 N N . LEU B 2 71 ? 17.604 1.760 53.144 1.00 10.23 450 LEU C N 1
ATOM 3200 C CA . LEU B 2 71 ? 16.709 2.470 52.247 1.00 10.58 450 LEU C CA 1
ATOM 3201 C C . LEU B 2 71 ? 16.985 2.115 50.788 1.00 10.67 450 LEU C C 1
ATOM 3202 O O . LEU B 2 71 ? 18.129 2.110 50.356 1.00 10.47 450 LEU C O 1
ATOM 3207 N N . SER B 2 72 ? 15.911 1.856 50.048 1.00 9.14 451 SER C N 1
ATOM 3208 C CA . SER B 2 72 ? 15.978 1.577 48.614 1.00 8.90 451 SER C CA 1
ATOM 3209 C C . SER B 2 72 ? 15.358 2.719 47.796 1.00 10.40 451 SER C C 1
ATOM 3210 O O . SER B 2 72 ? 14.623 3.558 48.322 1.00 11.52 451 SER C O 1
ATOM 3213 N N . SER B 2 73 ? 15.665 2.717 46.503 1.00 9.74 452 SER C N 1
ATOM 3214 C CA . SER B 2 73 ? 14.979 3.538 45.503 1.00 7.23 452 SER C CA 1
ATOM 3215 C C . SER B 2 73 ? 14.092 2.704 44.585 1.00 8.94 452 SER C C 1
ATOM 3216 O O . SER B 2 73 ? 13.444 3.247 43.688 1.00 10.46 452 SER C O 1
ATOM 3219 N N . MET B 2 74 ? 14.075 1.387 44.785 1.00 8.66 453 MET C N 1
ATOM 3220 C CA . MET B 2 74 ? 13.306 0.496 43.901 1.00 9.48 453 MET C CA 1
ATOM 3221 C C . MET B 2 74 ? 11.810 0.827 43.933 1.00 11.40 453 MET C C 1
ATOM 3222 O O . MET B 2 74 ? 11.218 1.031 45.008 1.00 10.50 453 MET C O 1
ATOM 3227 N N . SER B 2 75 ? 11.234 0.909 42.741 1.00 11.56 454 SER C N 1
ATOM 3228 C CA . SER B 2 75 ? 9.884 1.425 42.543 1.00 9.70 454 SER C CA 1
ATOM 3229 C C . SER B 2 75 ? 9.027 0.493 41.687 1.00 11.08 454 SER C C 1
ATOM 3230 O O . SER B 2 75 ? 8.447 0.927 40.680 1.00 11.71 454 SER C O 1
ATOM 3233 N N . PRO B 2 76 ? 8.940 -0.793 42.074 1.00 10.22 455 PRO C N 1
ATOM 3234 C CA . PRO B 2 76 ? 8.017 -1.641 41.322 1.00 8.50 455 PRO C CA 1
ATOM 3235 C C . PRO B 2 76 ? 6.625 -1.069 41.480 1.00 8.15 455 PRO C C 1
ATOM 3236 O O . PRO B 2 76 ? 6.220 -0.720 42.594 1.00 10.58 455 PRO C O 1
ATOM 3240 N N . THR B 2 77 ? 5.926 -0.912 40.364 1.00 9.04 456 THR C N 1
ATOM 3241 C CA . THR B 2 77 ? 4.695 -0.131 40.316 1.00 9.40 456 THR C CA 1
ATOM 3242 C C . THR B 2 77 ? 3.640 -0.793 39.447 1.00 10.57 456 THR C C 1
ATOM 3243 O O . THR B 2 77 ? 3.939 -1.391 38.404 1.00 11.68 456 THR C O 1
ATOM 3247 N N . ILE B 2 78 ? 2.397 -0.636 39.879 1.00 10.50 457 ILE C N 1
ATOM 3248 C CA . ILE B 2 78 ? 1.230 -1.011 39.099 1.00 11.10 457 ILE C CA 1
ATOM 3249 C C . ILE B 2 78 ? 0.324 0.219 39.023 1.00 11.30 457 ILE C C 1
ATOM 3250 O O . ILE B 2 78 ? 0.054 0.862 40.043 1.00 10.57 457 ILE C O 1
ATOM 3255 N N . VAL B 2 79 ? -0.120 0.553 37.817 1.00 11.98 458 VAL C N 1
ATOM 3256 C CA . VAL B 2 79 ? -1.077 1.632 37.618 1.00 10.72 458 VAL C CA 1
ATOM 3257 C C . VAL B 2 79 ? -2.413 0.994 37.273 1.00 12.04 458 VAL C C 1
ATOM 3258 O O . VAL B 2 79 ? -2.472 0.083 36.441 1.00 11.82 458 VAL C O 1
ATOM 3262 N N . LEU B 2 80 ? -3.470 1.468 37.928 1.00 12.85 459 LEU C N 1
ATOM 3263 C CA . LEU B 2 80 ? -4.824 0.958 37.711 1.00 13.28 459 LEU C CA 1
ATOM 3264 C C . LEU B 2 80 ? -5.693 2.006 37.057 1.00 14.72 459 LEU C C 1
ATOM 3265 O O . LEU B 2 80 ? -5.534 3.200 37.296 1.00 15.02 459 LEU C O 1
ATOM 3270 N N . LYS B 2 81 ? -6.633 1.527 36.248 1.00 16.56 460 LYS C N 1
ATOM 3271 C CA . LYS B 2 81 ? -7.664 2.358 35.647 1.00 18.07 460 LYS C CA 1
ATOM 3272 C C . LYS B 2 81 ? -8.982 1.697 36.021 1.00 20.28 460 LYS C C 1
ATOM 3273 O O . LYS B 2 81 ? -9.217 0.551 35.659 1.00 19.32 460 LYS C O 1
ATOM 3279 N N . ASN B 2 82 ? -9.807 2.392 36.801 1.00 23.15 461 ASN C N 1
ATOM 3280 C CA . ASN B 2 82 ? -11.068 1.824 37.303 1.00 26.75 461 ASN C CA 1
ATOM 3281 C C . ASN B 2 82 ? -10.825 0.526 38.095 1.00 25.71 461 ASN C C 1
ATOM 3282 O O . ASN B 2 82 ? -11.551 -0.462 37.944 1.00 28.15 461 ASN C O 1
ATOM 3287 N N . ASN B 2 83 ? -9.789 0.549 38.937 1.00 25.18 462 ASN C N 1
ATOM 3288 C CA . ASN B 2 83 ? -9.362 -0.597 39.753 1.00 24.84 462 ASN C CA 1
ATOM 3289 C C . ASN B 2 83 ? -8.956 -1.845 38.958 1.00 22.09 462 ASN C C 1
ATOM 3290 O O . ASN B 2 83 ? -8.899 -2.934 39.519 1.00 23.67 462 ASN C O 1
ATOM 3295 N N . LYS B 2 84 ? -8.658 -1.676 37.667 1.00 19.24 463 LYS C N 1
ATOM 3296 C CA . LYS B 2 84 ? -8.177 -2.773 36.815 1.00 18.57 463 LYS C CA 1
ATOM 3297 C C . LYS B 2 84 ? -6.757 -2.458 36.355 1.00 15.56 463 LYS C C 1
ATOM 3298 O O . LYS B 2 84 ? -6.399 -1.306 36.185 1.00 14.71 463 LYS C O 1
ATOM 3304 N N . VAL B 2 85 ? -5.956 -3.493 36.157 1.00 13.82 464 VAL C N 1
ATOM 3305 C CA . VAL B 2 85 ? -4.560 -3.327 35.753 1.00 13.72 464 VAL C CA 1
ATOM 3306 C C . VAL B 2 85 ? -4.492 -2.576 34.431 1.00 13.14 464 VAL C C 1
ATOM 3307 O O . VAL B 2 85 ? -5.164 -2.950 33.451 1.00 16.04 464 VAL C O 1
ATOM 3311 N N . PHE B 2 86 ? -3.701 -1.506 34.430 1.00 12.58 465 PHE C N 1
ATOM 3312 C CA . PHE B 2 86 ? -3.434 -0.696 33.241 1.00 11.45 465 PHE C CA 1
ATOM 3313 C C . PHE B 2 86 ? -1.949 -0.767 32.857 1.00 11.30 465 PHE C C 1
ATOM 3314 O O . PHE B 2 86 ? -1.621 -1.017 31.695 1.00 11.82 465 PHE C O 1
ATOM 3322 N N . LEU B 2 87 ? -1.060 -0.526 33.823 1.00 12.20 466 LEU C N 1
ATOM 3323 C CA . LEU B 2 87 ? 0.385 -0.662 33.610 1.00 11.75 466 LEU C CA 1
ATOM 3324 C C . LEU B 2 87 ? 1.058 -1.463 34.715 1.00 10.13 466 LEU C C 1
ATOM 3325 O O . LEU B 2 87 ? 0.681 -1.361 35.880 1.00 10.76 466 LEU C O 1
ATOM 3330 N N . VAL B 2 88 ? 2.056 -2.258 34.332 1.00 8.75 467 VAL C N 1
ATOM 3331 C CA . VAL B 2 88 ? 2.967 -2.920 35.260 1.00 9.86 467 VAL C CA 1
ATOM 3332 C C . VAL B 2 88 ? 4.364 -2.468 34.850 1.00 10.41 467 VAL C C 1
ATOM 3333 O O . VAL B 2 88 ? 4.789 -2.683 33.713 1.00 11.16 467 VAL C O 1
ATOM 3337 N N . VAL B 2 89 ? 5.065 -1.797 35.754 1.00 12.43 468 VAL C N 1
ATOM 3338 C CA . VAL B 2 89 ? 6.295 -1.121 35.381 1.00 11.73 468 VAL C CA 1
ATOM 3339 C C . VAL B 2 89 ? 7.306 -1.073 36.529 1.00 10.97 468 VAL C C 1
ATOM 3340 O O . VAL B 2 89 ? 6.948 -1.090 37.698 1.00 11.75 468 VAL C O 1
ATOM 3344 N N . GLY B 2 90 ? 8.577 -1.030 36.162 1.00 9.53 469 GLY C N 1
ATOM 3345 C CA . GLY B 2 90 ? 9.671 -0.902 37.112 1.00 9.32 469 GLY C CA 1
ATOM 3346 C C . GLY B 2 90 ? 10.987 -0.903 36.363 1.00 9.21 469 GLY C C 1
ATOM 3347 O O . GLY B 2 90 ? 11.011 -1.099 35.140 1.00 9.77 469 GLY C O 1
ATOM 3348 N N . SER B 2 91 ? 12.075 -0.665 37.095 1.00 10.19 470 SER C N 1
ATOM 3349 C CA . SER B 2 91 ? 13.403 -0.569 36.513 1.00 9.98 470 SER C CA 1
ATOM 3350 C C . SER B 2 91 ? 14.483 -0.674 37.566 1.00 11.15 470 SER C C 1
ATOM 3351 O O . SER B 2 91 ? 14.241 -0.341 38.731 1.00 10.13 470 SER C O 1
ATOM 3354 N N . PRO B 2 92 ? 15.678 -1.127 37.161 1.00 10.80 471 PRO C N 1
ATOM 3355 C CA . PRO B 2 92 ? 16.881 -0.903 37.930 1.00 11.80 471 PRO C CA 1
ATOM 3356 C C . PRO B 2 92 ? 17.448 0.490 37.696 1.00 11.69 471 PRO C C 1
ATOM 3357 O O . PRO B 2 92 ? 16.899 1.258 36.908 1.00 11.82 471 PRO C O 1
ATOM 3361 N N . GLY B 2 93 ? 18.538 0.816 38.381 1.00 11.78 472 GLY C N 1
ATOM 3362 C CA . GLY B 2 93 ? 19.213 2.095 38.181 1.00 12.75 472 GLY C CA 1
ATOM 3363 C C . GLY B 2 93 ? 19.544 2.887 39.431 1.00 13.40 472 GLY C C 1
ATOM 3364 O O . GLY B 2 93 ? 19.931 4.035 39.326 1.00 15.47 472 GLY C O 1
ATOM 3365 N N . GLY B 2 94 ? 19.399 2.280 40.607 1.00 13.59 473 GLY C N 1
ATOM 3366 C CA . GLY B 2 94 ? 19.637 2.971 41.875 1.00 14.79 473 GLY C CA 1
ATOM 3367 C C . GLY B 2 94 ? 18.834 4.255 41.968 1.00 13.93 473 GLY C C 1
ATOM 3368 O O . GLY B 2 94 ? 17.626 4.244 41.832 1.00 13.36 473 GLY C O 1
ATOM 3369 N N . SER B 2 95 ? 19.517 5.373 42.194 1.00 13.43 474 SER C N 1
ATOM 3370 C CA . SER B 2 95 ? 18.844 6.664 42.285 1.00 14.25 474 SER C CA 1
ATOM 3371 C C . SER B 2 95 ? 18.010 7.017 41.038 1.00 14.19 474 SER C C 1
ATOM 3372 O O . SER B 2 95 ? 17.036 7.770 41.136 1.00 16.76 474 SER C O 1
ATOM 3375 N N . ARG B 2 96 ? 18.382 6.487 39.874 1.00 12.67 475 ARG C N 1
ATOM 3376 C CA . ARG B 2 96 ? 17.673 6.803 38.628 1.00 12.76 475 ARG C CA 1
ATOM 3377 C C . ARG B 2 96 ? 16.350 6.045 38.479 1.00 10.94 475 ARG C C 1
ATOM 3378 O O . ARG B 2 96 ? 15.571 6.357 37.594 1.00 11.75 475 ARG C O 1
ATOM 3386 N N . ILE B 2 97 ? 16.084 5.071 39.346 1.00 10.49 476 ILE C N 1
ATOM 3387 C CA . ILE B 2 97 ? 14.863 4.271 39.224 1.00 10.41 476 ILE C CA 1
ATOM 3388 C C . ILE B 2 97 ? 13.623 5.153 39.256 1.00 10.07 476 ILE C C 1
ATOM 3389 O O . ILE B 2 97 ? 12.733 5.018 38.406 1.00 10.74 476 ILE C O 1
ATOM 3394 N N . ILE B 2 98 ? 13.571 6.052 40.242 1.00 11.73 477 ILE C N 1
ATOM 3395 C CA . ILE B 2 98 ? 12.364 6.821 40.508 1.00 10.24 477 ILE C CA 1
ATOM 3396 C C . ILE B 2 98 ? 12.015 7.645 39.285 1.00 8.94 477 ILE C C 1
ATOM 3397 O O . ILE B 2 98 ? 10.854 7.674 38.839 1.00 10.58 477 ILE C O 1
ATOM 3402 N N . THR B 2 99 ? 13.028 8.287 38.710 1.00 9.57 478 THR C N 1
ATOM 3403 C CA . THR B 2 99 ? 12.781 9.170 37.578 1.00 9.32 478 THR C CA 1
ATOM 3404 C C . THR B 2 99 ? 12.503 8.377 36.283 1.00 8.57 478 THR C C 1
ATOM 3405 O O . THR B 2 99 ? 11.661 8.777 35.470 1.00 9.83 478 THR C O 1
ATOM 3409 N N . THR B 2 100 ? 13.166 7.231 36.112 1.00 9.04 479 THR C N 1
ATOM 3410 C CA . THR B 2 100 ? 12.899 6.369 34.962 1.00 9.96 479 THR C CA 1
ATOM 3411 C C . THR B 2 100 ? 11.440 5.900 34.961 1.00 8.86 479 THR C C 1
ATOM 3412 O O . THR B 2 100 ? 10.742 6.024 33.950 1.00 10.57 479 THR C O 1
ATOM 3416 N N . VAL B 2 101 ? 10.975 5.406 36.109 1.00 8.79 480 VAL C N 1
ATOM 3417 C CA . VAL B 2 101 ? 9.615 4.866 36.183 1.00 8.98 480 VAL C CA 1
ATOM 3418 C C . VAL B 2 101 ? 8.566 5.985 35.973 1.00 9.25 480 VAL C C 1
ATOM 3419 O O . VAL B 2 101 ? 7.589 5.801 35.252 1.00 10.81 480 VAL C O 1
ATOM 3423 N N . LEU B 2 102 ? 8.797 7.142 36.599 1.00 9.98 481 LEU C N 1
ATOM 3424 C CA . LEU B 2 102 ? 7.956 8.333 36.419 1.00 12.59 481 LEU C CA 1
ATOM 3425 C C . LEU B 2 102 ? 7.766 8.674 34.941 1.00 10.26 481 LEU C C 1
ATOM 3426 O O . LEU B 2 102 ? 6.659 8.950 34.486 1.00 10.47 481 LEU C O 1
ATOM 3431 N N . GLN B 2 103 ? 8.863 8.652 34.195 1.00 9.53 482 GLN C N 1
ATOM 3432 C CA . GLN B 2 103 ? 8.842 9.062 32.805 1.00 10.99 482 GLN C CA 1
ATOM 3433 C C . GLN B 2 103 ? 8.041 8.087 31.946 1.00 9.47 482 GLN C C 1
ATOM 3434 O O . GLN B 2 103 ? 7.249 8.513 31.101 1.00 10.89 482 GLN C O 1
ATOM 3440 N N . VAL B 2 104 ? 8.207 6.789 32.184 1.00 10.78 483 VAL C N 1
ATOM 3441 C CA . VAL B 2 104 ? 7.458 5.784 31.423 1.00 10.20 483 VAL C CA 1
ATOM 3442 C C . VAL B 2 104 ? 5.960 5.965 31.657 1.00 9.87 483 VAL C C 1
ATOM 3443 O O . VAL B 2 104 ? 5.162 5.992 30.710 1.00 11.38 483 VAL C O 1
ATOM 3447 N N . ILE B 2 105 ? 5.582 6.120 32.923 1.00 10.48 484 ILE C N 1
ATOM 3448 C CA . ILE B 2 105 ? 4.182 6.323 33.268 1.00 11.63 484 ILE C CA 1
ATOM 3449 C C . ILE B 2 105 ? 3.599 7.595 32.630 1.00 9.91 484 ILE C C 1
ATOM 3450 O O . ILE B 2 105 ? 2.506 7.566 32.056 1.00 10.67 484 ILE C O 1
ATOM 3455 N N . SER B 2 106 ? 4.324 8.701 32.745 1.00 10.74 485 SER C N 1
ATOM 3456 C CA . SER B 2 106 ? 3.913 9.971 32.155 1.00 10.50 485 SER C CA 1
ATOM 3457 C C . SER B 2 106 ? 3.814 9.861 30.641 1.00 10.42 485 SER C C 1
ATOM 3458 O O . SER B 2 106 ? 2.892 10.403 30.039 1.00 10.39 485 SER C O 1
ATOM 3461 N N . ASN B 2 107 ? 4.776 9.178 30.019 1.00 10.68 486 ASN C N 1
ATOM 3462 C CA . ASN B 2 107 ? 4.756 9.039 28.563 1.00 10.61 486 ASN C CA 1
ATOM 3463 C C . ASN B 2 107 ? 3.466 8.374 28.075 1.00 9.11 486 ASN C C 1
ATOM 3464 O O . ASN B 2 107 ? 2.905 8.760 27.051 1.00 11.56 486 ASN C O 1
ATOM 3469 N N . VAL B 2 108 ? 3.007 7.354 28.791 1.00 11.55 487 VAL C N 1
ATOM 3470 C CA . VAL B 2 108 ? 1.710 6.772 28.483 1.00 10.39 487 VAL C CA 1
ATOM 3471 C C . VAL B 2 108 ? 0.538 7.720 28.802 1.00 11.31 487 VAL C C 1
ATOM 3472 O O . VAL B 2 108 ? -0.301 7.993 27.943 1.00 13.05 487 VAL C O 1
ATOM 3476 N N . ILE B 2 109 ? 0.450 8.176 30.052 1.00 11.83 488 ILE C N 1
ATOM 3477 C CA . ILE B 2 109 ? -0.734 8.923 30.514 1.00 12.52 488 ILE C CA 1
ATOM 3478 C C . ILE B 2 109 ? -0.809 10.342 29.946 1.00 12.59 488 ILE C C 1
ATOM 3479 O O . ILE B 2 109 ? -1.868 10.785 29.486 1.00 15.04 488 ILE C O 1
ATOM 3484 N N . ASP B 2 110 ? 0.316 11.052 29.970 1.00 11.21 489 ASP C N 1
ATOM 3485 C CA . ASP B 2 110 ? 0.348 12.426 29.487 1.00 11.60 489 ASP C CA 1
ATOM 3486 C C . ASP B 2 110 ? 0.421 12.533 27.974 1.00 12.52 489 ASP C C 1
ATOM 3487 O O . ASP B 2 110 ? -0.254 13.384 27.386 1.00 14.40 489 ASP C O 1
ATOM 3492 N N . TYR B 2 111 ? 1.222 11.676 27.347 1.00 12.65 490 TYR C N 1
ATOM 3493 C CA . TYR B 2 111 ? 1.548 11.847 25.932 1.00 12.78 490 TYR C CA 1
ATOM 3494 C C . TYR B 2 111 ? 0.961 10.781 24.997 1.00 12.17 490 TYR C C 1
ATOM 3495 O O . TYR B 2 111 ? 1.123 10.875 23.782 1.00 13.48 490 TYR C O 1
ATOM 3504 N N . ASN B 2 112 ? 0.260 9.794 25.564 1.00 12.87 491 ASN C N 1
ATOM 3505 C CA . ASN B 2 112 ? -0.434 8.755 24.791 1.00 13.87 491 ASN C CA 1
ATOM 3506 C C . ASN B 2 112 ? 0.512 7.925 23.921 1.00 12.18 491 ASN C C 1
ATOM 3507 O O . ASN B 2 112 ? 0.155 7.481 22.821 1.00 13.83 491 ASN C O 1
ATOM 3512 N N . MET B 2 113 ? 1.715 7.689 24.439 1.00 12.15 492 MET C N 1
ATOM 3513 C CA . MET B 2 113 ? 2.632 6.735 23.835 1.00 11.64 492 MET C CA 1
ATOM 3514 C C . MET B 2 113 ? 2.165 5.320 24.107 1.00 11.56 492 MET C C 1
ATOM 3515 O O . MET B 2 113 ? 1.620 5.052 25.182 1.00 13.06 492 MET C O 1
ATOM 3520 N N . ASN B 2 114 ? 2.382 4.419 23.139 1.00 11.58 493 ASN C N 1
ATOM 3521 C CA . ASN B 2 114 ? 2.264 2.996 23.409 1.00 12.74 493 ASN C CA 1
ATOM 3522 C C . ASN B 2 114 ? 3.414 2.564 24.328 1.00 12.05 493 ASN C C 1
ATOM 3523 O O . ASN B 2 114 ? 4.335 3.341 24.610 1.00 11.91 493 ASN C O 1
ATOM 3528 N N . ILE B 2 115 ? 3.328 1.366 24.878 1.00 12.19 494 ILE C N 1
ATOM 3529 C CA . ILE B 2 115 ? 4.280 0.993 25.920 1.00 12.52 494 ILE C CA 1
ATOM 3530 C C . ILE B 2 115 ? 5.710 0.868 25.397 1.00 11.85 494 ILE C C 1
ATOM 3531 O O . ILE B 2 115 ? 6.660 1.151 26.135 1.00 11.74 494 ILE C O 1
ATOM 3536 N N . SER B 2 116 ? 5.873 0.470 24.130 1.00 10.57 495 SER C N 1
ATOM 3537 C CA . SER B 2 116 ? 7.200 0.438 23.513 1.00 10.51 495 SER C CA 1
ATOM 3538 C C . SER B 2 116 ? 7.806 1.837 23.356 1.00 10.83 495 SER C C 1
ATOM 3539 O O . SER B 2 116 ? 8.978 2.065 23.680 1.00 12.32 495 SER C O 1
ATOM 3542 N N . GLU B 2 117 ? 6.996 2.762 22.850 1.00 10.12 496 GLU C N 1
ATOM 3543 C CA . GLU B 2 117 ? 7.395 4.160 22.722 1.00 10.05 496 GLU C CA 1
ATOM 3544 C C . GLU B 2 117 ? 7.729 4.768 24.094 1.00 10.66 496 GLU C C 1
ATOM 3545 O O . GLU B 2 117 ? 8.758 5.456 24.261 1.00 11.63 496 GLU C O 1
ATOM 3551 N N . ALA B 2 118 ? 6.867 4.508 25.073 1.00 11.70 497 ALA C N 1
ATOM 3552 C CA . ALA B 2 118 ? 7.056 5.047 26.418 1.00 11.49 497 ALA C CA 1
ATOM 3553 C C . ALA B 2 118 ? 8.378 4.588 27.035 1.00 10.25 497 ALA C C 1
ATOM 3554 O O . ALA B 2 118 ? 9.027 5.354 27.759 1.00 12.63 497 ALA C O 1
ATOM 3556 N N . VAL B 2 119 ? 8.755 3.333 26.777 1.00 9.28 498 VAL C N 1
ATOM 3557 C CA . VAL B 2 119 ? 10.021 2.782 27.280 1.00 10.24 498 VAL C CA 1
ATOM 3558 C C . VAL B 2 119 ? 11.265 3.264 26.493 1.00 10.54 498 VAL C C 1
ATOM 3559 O O . VAL B 2 119 ? 12.287 3.618 27.093 1.00 11.38 498 VAL C O 1
ATOM 3563 N N A SER B 2 120 ? 11.185 3.268 25.165 0.50 11.13 499 SER C N 1
ATOM 3564 N N B SER B 2 120 ? 11.185 3.267 25.164 0.50 10.05 499 SER C N 1
ATOM 3565 C CA A SER B 2 120 ? 12.331 3.671 24.343 0.50 12.47 499 SER C CA 1
ATOM 3566 C CA B SER B 2 120 ? 12.333 3.670 24.346 0.50 10.60 499 SER C CA 1
ATOM 3567 C C A SER B 2 120 ? 12.650 5.163 24.439 0.50 11.83 499 SER C C 1
ATOM 3568 C C B SER B 2 120 ? 12.658 5.159 24.476 0.50 10.78 499 SER C C 1
ATOM 3569 O O A SER B 2 120 ? 13.803 5.559 24.267 0.50 12.02 499 SER C O 1
ATOM 3570 O O B SER B 2 120 ? 13.823 5.547 24.376 0.50 10.96 499 SER C O 1
ATOM 3575 N N . ALA B 2 121 ? 11.635 5.980 24.710 1.00 10.75 500 ALA C N 1
ATOM 3576 C CA . ALA B 2 121 ? 11.791 7.444 24.728 1.00 12.14 500 ALA C CA 1
ATOM 3577 C C . ALA B 2 121 ? 12.971 7.870 25.604 1.00 12.12 500 ALA C C 1
ATOM 3578 O O . ALA B 2 121 ? 13.140 7.345 26.718 1.00 12.05 500 ALA C O 1
ATOM 3580 N N . PRO B 2 122 ? 13.795 8.807 25.102 1.00 10.64 501 PRO C N 1
ATOM 3581 C CA . PRO B 2 122 ? 14.910 9.290 25.909 1.00 10.89 501 PRO C CA 1
ATOM 3582 C C . PRO B 2 122 ? 14.474 9.832 27.270 1.00 10.57 501 PRO C C 1
ATOM 3583 O O . PRO B 2 122 ? 13.383 10.385 27.392 1.00 11.53 501 PRO C O 1
ATOM 3587 N N . ARG B 2 123 ? 15.345 9.659 28.263 1.00 10.85 502 ARG C N 1
ATOM 3588 C CA . ARG B 2 123 ? 15.063 9.975 29.660 1.00 10.94 502 ARG C CA 1
ATOM 3589 C C . ARG B 2 123 ? 15.995 11.067 30.164 1.00 10.30 502 ARG C C 1
ATOM 3590 O O . ARG B 2 123 ? 17.138 11.155 29.716 1.00 10.44 502 ARG C O 1
ATOM 3598 N N . PHE B 2 124 ? 15.494 11.895 31.085 1.00 11.34 503 PHE C N 1
ATOM 3599 C CA . PHE B 2 124 ? 16.319 12.877 31.803 1.00 11.29 503 PHE C CA 1
ATOM 3600 C C . PHE B 2 124 ? 16.249 12.564 33.290 1.00 11.88 503 PHE C C 1
ATOM 3601 O O . PHE B 2 124 ? 15.455 11.737 33.721 1.00 12.43 503 PHE C O 1
ATOM 3609 N N . HIS B 2 125 ? 17.095 13.218 34.073 1.00 10.46 504 HIS C N 1
ATOM 3610 C CA . HIS B 2 125 ? 17.190 12.917 35.494 1.00 10.19 504 HIS C CA 1
ATOM 3611 C C . HIS B 2 125 ? 17.761 14.097 36.265 1.00 10.92 504 HIS C C 1
ATOM 3612 O O . HIS B 2 125 ? 18.743 14.703 35.849 1.00 12.52 504 HIS C O 1
ATOM 3619 N N . MET B 2 126 ? 17.129 14.388 37.394 1.00 10.86 505 MET C N 1
ATOM 3620 C CA . MET B 2 126 ? 17.607 15.353 38.374 1.00 11.01 505 MET C CA 1
ATOM 3621 C C . MET B 2 126 ? 17.457 14.714 39.750 1.00 10.97 505 MET C C 1
ATOM 3622 O O . MET B 2 126 ? 16.373 14.277 40.103 1.00 12.94 505 MET C O 1
ATOM 3627 N N . GLN B 2 127 ? 18.558 14.641 40.498 1.00 11.00 506 GLN C N 1
ATOM 3628 C CA . GLN B 2 127 ? 18.541 14.074 41.858 1.00 10.21 506 GLN C CA 1
ATOM 3629 C C . GLN B 2 127 ? 19.071 15.032 42.923 1.00 11.93 506 GLN C C 1
ATOM 3630 O O . GLN B 2 127 ? 19.475 14.595 44.009 1.00 12.88 506 GLN C O 1
ATOM 3636 N N . TRP B 2 128 ? 19.026 16.331 42.615 1.00 11.28 507 TRP C N 1
ATOM 3637 C CA . TRP B 2 128 ? 19.323 17.423 43.558 1.00 11.12 507 TRP C CA 1
ATOM 3638 C C . TRP B 2 128 ? 20.833 17.550 43.812 1.00 11.89 507 TRP C C 1
ATOM 3639 O O . TRP B 2 128 ? 21.418 18.600 43.531 1.00 14.37 507 TRP C O 1
ATOM 3650 N N . LEU B 2 129 ? 21.465 16.489 44.307 1.00 13.38 508 LEU C N 1
ATOM 3651 C CA . LEU B 2 129 ? 22.924 16.403 44.344 1.00 13.54 508 LEU C CA 1
ATOM 3652 C C . LEU B 2 129 ? 23.337 15.137 43.595 1.00 13.42 508 LEU C C 1
ATOM 3653 O O . LEU B 2 129 ? 22.866 14.057 43.927 1.00 14.41 508 LEU C O 1
ATOM 3658 N N . PRO B 2 130 ? 24.191 15.267 42.560 1.00 13.08 509 PRO C N 1
ATOM 3659 C CA . PRO B 2 130 ? 24.733 16.501 42.027 1.00 13.81 509 PRO C CA 1
ATOM 3660 C C . PRO B 2 130 ? 23.652 17.375 41.408 1.00 14.16 509 PRO C C 1
ATOM 3661 O O . PRO B 2 130 ? 22.604 16.870 40.980 1.00 13.83 509 PRO C O 1
ATOM 3665 N N . ASP B 2 131 ? 23.912 18.678 41.386 1.00 13.92 510 ASP C N 1
ATOM 3666 C CA . ASP B 2 131 ? 22.970 19.647 40.840 1.00 14.29 510 ASP C CA 1
ATOM 3667 C C . ASP B 2 131 ? 23.220 19.751 39.339 1.00 15.22 510 ASP C C 1
ATOM 3668 O O . ASP B 2 131 ? 23.932 20.637 38.847 1.00 16.07 510 ASP C O 1
ATOM 3673 N N . GLU B 2 132 ? 22.621 18.806 38.631 1.00 13.35 511 GLU C N 1
ATOM 3674 C CA . GLU B 2 132 ? 22.802 18.663 37.183 1.00 13.55 511 GLU C CA 1
ATOM 3675 C C . GLU B 2 132 ? 21.546 18.052 36.576 1.00 12.96 511 GLU C C 1
ATOM 3676 O O . GLU B 2 132 ? 20.832 17.294 37.234 1.00 14.85 511 GLU C O 1
ATOM 3682 N N . LEU B 2 133 ? 21.280 18.391 35.320 1.00 11.78 512 LEU C N 1
ATOM 3683 C CA . LEU B 2 133 ? 20.211 17.728 34.570 1.00 13.77 512 LEU C CA 1
ATOM 3684 C C . LEU B 2 133 ? 20.887 16.701 33.674 1.00 13.28 512 LEU C C 1
ATOM 3685 O O . LEU B 2 133 ? 21.533 17.044 32.678 1.00 13.30 512 LEU C O 1
ATOM 3690 N N . ARG B 2 134 ? 20.758 15.439 34.058 1.00 12.37 513 ARG C N 1
ATOM 3691 C CA . ARG B 2 134 ? 21.370 14.339 33.339 1.00 13.42 513 ARG C CA 1
ATOM 3692 C C . ARG B 2 134 ? 20.470 13.936 32.177 1.00 11.63 513 ARG C C 1
ATOM 3693 O O . ARG B 2 134 ? 19.263 13.745 32.358 1.00 12.41 513 ARG C O 1
ATOM 3701 N N . ILE B 2 135 ? 21.070 13.822 30.994 1.00 10.74 514 ILE C N 1
ATOM 3702 C CA . ILE B 2 135 ? 20.368 13.395 29.785 1.00 11.14 514 ILE C CA 1
ATOM 3703 C C . ILE B 2 135 ? 21.095 12.227 29.105 1.00 11.16 514 ILE C C 1
ATOM 3704 O O . ILE B 2 135 ? 22.219 11.867 29.491 1.00 12.08 514 ILE C O 1
ATOM 3709 N N . GLU B 2 136 ? 20.457 11.670 28.077 1.00 12.28 515 GLU C N 1
ATOM 3710 C CA . GLU B 2 136 ? 21.020 10.578 27.273 1.00 11.05 515 GLU C CA 1
ATOM 3711 C C . GLU B 2 136 ? 21.424 11.092 25.909 1.00 10.79 515 GLU C C 1
ATOM 3712 O O . GLU B 2 136 ? 20.872 12.081 25.414 1.00 12.29 515 GLU C O 1
ATOM 3718 N N . LYS B 2 137 ? 22.381 10.403 25.291 1.00 12.40 516 LYS C N 1
ATOM 3719 C CA . LYS B 2 137 ? 22.876 10.807 23.978 1.00 14.21 516 LYS C CA 1
ATOM 3720 C C . LYS B 2 137 ? 21.713 10.839 22.981 1.00 13.40 516 LYS C C 1
ATOM 3721 O O . LYS B 2 137 ? 20.881 9.938 22.968 1.00 13.73 516 LYS C O 1
ATOM 3727 N N . PHE B 2 138 ? 21.678 11.884 22.155 1.00 14.43 517 PHE C N 1
ATOM 3728 C CA . PHE B 2 138 ? 20.626 12.119 21.154 1.00 13.53 517 PHE C CA 1
ATOM 3729 C C . PHE B 2 138 ? 19.251 12.386 21.754 1.00 13.14 517 PHE C C 1
ATOM 3730 O O . PHE B 2 138 ? 18.258 12.466 21.030 1.00 17.03 517 PHE C O 1
ATOM 3738 N N . GLY B 2 139 ? 19.188 12.541 23.073 1.00 12.83 518 GLY C N 1
ATOM 3739 C CA . GLY B 2 139 ? 17.916 12.637 23.762 1.00 11.79 518 GLY C CA 1
ATOM 3740 C C . GLY B 2 139 ? 17.310 14.022 23.830 1.00 12.46 518 GLY C C 1
ATOM 3741 O O . GLY B 2 139 ? 16.121 14.158 24.120 1.00 14.96 518 GLY C O 1
ATOM 3742 N N . MET B 2 140 ? 18.118 15.051 23.581 1.00 13.18 519 MET C N 1
ATOM 3743 C CA . MET B 2 140 ? 17.672 16.435 23.707 1.00 14.01 519 MET C CA 1
ATOM 3744 C C . MET B 2 140 ? 18.290 17.299 22.607 1.00 14.12 519 MET C C 1
ATOM 3745 O O . MET B 2 140 ? 19.515 17.449 22.556 1.00 15.25 519 MET C O 1
ATOM 3750 N N . PRO B 2 141 ? 17.449 17.880 21.738 1.00 12.85 520 PRO C N 1
ATOM 3751 C CA . PRO B 2 141 ? 17.990 18.682 20.628 1.00 13.65 520 PRO C CA 1
ATOM 3752 C C . PRO B 2 141 ? 18.422 20.061 21.101 1.00 13.72 520 PRO C C 1
ATOM 3753 O O . PRO B 2 141 ? 18.018 20.496 22.171 1.00 13.66 520 PRO C O 1
ATOM 3757 N N . ALA B 2 142 ? 19.237 20.721 20.290 1.00 12.03 521 ALA C N 1
ATOM 3758 C CA . ALA B 2 142 ? 19.820 22.021 20.611 1.00 12.48 521 ALA C CA 1
ATOM 3759 C C . ALA B 2 142 ? 18.803 23.009 21.177 1.00 12.89 521 ALA C C 1
ATOM 3760 O O . ALA B 2 142 ? 19.069 23.659 22.195 1.00 14.60 521 ALA C O 1
ATOM 3762 N N . ASP B 2 143 ? 17.650 23.133 20.527 1.00 13.19 522 ASP C N 1
ATOM 3763 C CA . ASP B 2 143 ? 16.670 24.164 20.916 1.00 14.18 522 ASP C CA 1
ATOM 3764 C C . ASP B 2 143 ? 16.213 23.963 22.368 1.00 13.28 522 ASP C C 1
ATOM 3765 O O . ASP B 2 143 ? 16.073 24.923 23.136 1.00 14.36 522 ASP C O 1
ATOM 3770 N N . VAL B 2 144 ? 15.982 22.702 22.739 1.00 11.30 523 VAL C N 1
ATOM 3771 C CA . VAL B 2 144 ? 15.539 22.360 24.094 1.00 10.78 523 VAL C CA 1
ATOM 3772 C C . VAL B 2 144 ? 16.690 22.544 25.097 1.00 12.64 523 VAL C C 1
ATOM 3773 O O . VAL B 2 144 ? 16.500 23.142 26.154 1.00 14.07 523 VAL C O 1
ATOM 3777 N N . LYS B 2 145 ? 17.870 22.031 24.767 1.00 12.83 524 LYS C N 1
ATOM 3778 C CA . LYS B 2 145 ? 19.061 22.212 25.608 1.00 14.22 524 LYS C CA 1
ATOM 3779 C C . LYS B 2 145 ? 19.294 23.686 25.924 1.00 15.81 524 LYS C C 1
ATOM 3780 O O . LYS B 2 145 ? 19.550 24.054 27.070 1.00 17.19 524 LYS C O 1
ATOM 3786 N N . ASP B 2 146 ? 19.211 24.527 24.895 1.00 15.10 525 ASP C N 1
ATOM 3787 C CA . ASP B 2 146 ? 19.500 25.959 25.044 1.00 16.79 525 ASP C CA 1
ATOM 3788 C C . ASP B 2 146 ? 18.506 26.646 25.972 1.00 16.61 525 ASP C C 1
ATOM 3789 O O . ASP B 2 146 ? 18.890 27.482 26.808 1.00 17.21 525 ASP C O 1
ATOM 3794 N N . ASN B 2 147 ? 17.225 26.338 25.793 1.00 16.60 526 ASN C N 1
ATOM 3795 C CA . ASN B 2 147 ? 16.189 26.879 26.659 1.00 15.67 526 ASN C CA 1
ATOM 3796 C C . ASN B 2 147 ? 16.312 26.403 28.102 1.00 15.69 526 ASN C C 1
ATOM 3797 O O . ASN B 2 147 ? 16.094 27.181 29.021 1.00 16.68 526 ASN C O 1
ATOM 3802 N N . LEU B 2 148 ? 16.656 25.136 28.310 1.00 13.95 527 LEU C N 1
ATOM 3803 C CA . LEU B 2 148 ? 16.863 24.656 29.674 1.00 13.30 527 LEU C CA 1
ATOM 3804 C C . LEU B 2 148 ? 18.139 25.247 30.308 1.00 13.74 527 LEU C C 1
ATOM 3805 O O . LEU B 2 148 ? 18.135 25.588 31.505 1.00 15.60 527 LEU C O 1
ATOM 3810 N N . THR B 2 149 ? 19.203 25.389 29.515 1.00 15.44 528 THR C N 1
ATOM 3811 C CA . THR B 2 149 ? 20.445 26.021 29.985 1.00 16.87 528 THR C CA 1
ATOM 3812 C C . THR B 2 149 ? 20.221 27.482 30.385 1.00 17.74 528 THR C C 1
ATOM 3813 O O . THR B 2 149 ? 20.768 27.944 31.401 1.00 17.87 528 THR C O 1
ATOM 3817 N N . LYS B 2 150 ? 19.400 28.182 29.608 1.00 18.90 529 LYS C N 1
ATOM 3818 C CA . LYS B 2 150 ? 19.012 29.571 29.883 1.00 19.76 529 LYS C CA 1
ATOM 3819 C C . LYS B 2 150 ? 18.252 29.701 31.212 1.00 19.54 529 LYS C C 1
ATOM 3820 O O . LYS B 2 150 ? 18.320 30.741 31.873 1.00 20.25 529 LYS C O 1
ATOM 3826 N N . MET B 2 151 ? 17.526 28.650 31.591 1.00 17.86 530 MET C N 1
ATOM 3827 C CA . MET B 2 151 ? 16.855 28.586 32.895 1.00 18.43 530 MET C CA 1
ATOM 3828 C C . MET B 2 151 ? 17.818 28.397 34.062 1.00 17.92 530 MET C C 1
ATOM 3829 O O . MET B 2 151 ? 17.469 28.717 35.213 1.00 18.45 530 MET C O 1
ATOM 3834 N N . GLY B 2 152 ? 18.998 27.846 33.784 1.00 17.91 531 GLY C N 1
ATOM 3835 C CA . GLY B 2 152 ? 19.996 27.584 34.812 1.00 17.94 531 GLY C CA 1
ATOM 3836 C C . GLY B 2 152 ? 20.408 26.139 35.029 1.00 17.13 531 GLY C C 1
ATOM 3837 O O . GLY B 2 152 ? 21.204 25.865 35.918 1.00 19.11 531 GLY C O 1
ATOM 3838 N N . TYR B 2 153 ? 19.909 25.208 34.216 1.00 15.80 532 TYR C N 1
ATOM 3839 C CA . TYR B 2 153 ? 20.332 23.808 34.337 1.00 15.18 532 TYR C CA 1
ATOM 3840 C C . TYR B 2 153 ? 21.764 23.633 33.821 1.00 15.62 532 TYR C C 1
ATOM 3841 O O . TYR B 2 153 ? 22.149 24.236 32.812 1.00 17.38 532 TYR C O 1
ATOM 3850 N N . GLN B 2 154 ? 22.534 22.794 34.510 1.00 16.14 533 GLN C N 1
ATOM 3851 C CA . GLN B 2 154 ? 23.814 22.312 34.013 1.00 18.00 533 GLN C CA 1
ATOM 3852 C C . GLN B 2 154 ? 23.528 20.951 33.405 1.00 15.59 533 GLN C C 1
ATOM 3853 O O . GLN B 2 154 ? 23.319 19.982 34.130 1.00 15.98 533 GLN C O 1
ATOM 3859 N N . ILE B 2 155 ? 23.501 20.893 32.079 1.00 15.33 534 ILE C N 1
ATOM 3860 C CA . ILE B 2 155 ? 23.087 19.689 31.359 1.00 14.13 534 ILE C CA 1
ATOM 3861 C C . ILE B 2 155 ? 24.311 18.835 31.092 1.00 13.56 534 ILE C C 1
ATOM 3862 O O . ILE B 2 155 ? 25.332 19.336 30.600 1.00 18.21 534 ILE C O 1
ATOM 3867 N N . VAL B 2 156 ? 24.209 17.552 31.429 1.00 13.21 535 VAL C N 1
ATOM 3868 C CA . VAL B 2 156 ? 25.304 16.606 31.264 1.00 13.94 535 VAL C CA 1
ATOM 3869 C C . VAL B 2 156 ? 24.782 15.342 30.578 1.00 13.78 535 VAL C C 1
ATOM 3870 O O . VAL B 2 156 ? 23.753 14.782 30.974 1.00 12.95 535 VAL C O 1
ATOM 3874 N N . THR B 2 157 ? 25.489 14.912 29.539 1.00 15.40 536 THR C N 1
ATOM 3875 C CA . THR B 2 157 ? 25.132 13.694 28.832 1.00 13.35 536 THR C CA 1
ATOM 3876 C C . THR B 2 157 ? 25.932 12.551 29.447 1.00 14.19 536 THR C C 1
ATOM 3877 O O . THR B 2 157 ? 27.168 12.597 29.487 1.00 14.72 536 THR C O 1
ATOM 3881 N N . LYS B 2 158 ? 25.212 11.539 29.928 1.00 13.00 537 LYS C N 1
ATOM 3882 C CA . LYS B 2 158 ? 25.779 10.394 30.614 1.00 12.81 537 LYS C CA 1
ATOM 3883 C C . LYS B 2 158 ? 25.207 9.100 30.033 1.00 12.25 537 LYS C C 1
ATOM 3884 O O . LYS B 2 158 ? 24.311 9.141 29.193 1.00 13.56 537 LYS C O 1
ATOM 3890 N N . PRO B 2 159 ? 25.729 7.941 30.469 1.00 13.68 538 PRO C N 1
ATOM 3891 C CA . PRO B 2 159 ? 25.231 6.681 29.910 1.00 13.67 538 PRO C CA 1
ATOM 3892 C C . PRO B 2 159 ? 23.731 6.491 30.080 1.00 14.36 538 PRO C C 1
ATOM 3893 O O . PRO B 2 159 ? 23.128 7.091 30.961 1.00 13.81 538 PRO C O 1
ATOM 3897 N N . VAL B 2 160 ? 23.138 5.645 29.245 1.00 11.61 539 VAL C N 1
ATOM 3898 C CA . VAL B 2 160 ? 21.707 5.421 29.312 1.00 11.69 539 VAL C CA 1
ATOM 3899 C C . VAL B 2 160 ? 21.284 4.943 30.697 1.00 9.57 539 VAL C C 1
ATOM 3900 O O . VAL B 2 160 ? 22.011 4.204 31.381 1.00 12.61 539 VAL C O 1
ATOM 3904 N N . MET B 2 161 ? 20.068 5.336 31.062 1.00 10.04 540 MET C N 1
ATOM 3905 C CA . MET B 2 161 ? 19.518 5.130 32.379 1.00 11.51 540 MET C CA 1
ATOM 3906 C C . MET B 2 161 ? 18.385 4.123 32.332 1.00 11.13 540 MET C C 1
ATOM 3907 O O . MET B 2 161 ? 17.401 4.346 31.641 1.00 11.17 540 MET C O 1
ATOM 3912 N N . GLY B 2 162 ? 18.523 3.032 33.075 1.00 12.78 541 GLY C N 1
ATOM 3913 C CA . GLY B 2 162 ? 17.407 2.133 33.330 1.00 12.89 541 GLY C CA 1
ATOM 3914 C C . GLY B 2 162 ? 17.323 0.928 32.424 1.00 12.38 541 GLY C C 1
ATOM 3915 O O . GLY B 2 162 ? 18.033 0.819 31.416 1.00 12.06 541 GLY C O 1
ATOM 3916 N N . ASP B 2 163 ? 16.403 0.036 32.781 1.00 11.38 542 ASP C N 1
ATOM 3917 C CA . ASP B 2 163 ? 16.106 -1.156 31.986 1.00 10.52 542 ASP C CA 1
ATOM 3918 C C . ASP B 2 163 ? 14.694 -1.606 32.360 1.00 11.77 542 ASP C C 1
ATOM 3919 O O . ASP B 2 163 ? 14.485 -2.461 33.211 1.00 11.24 542 ASP C O 1
ATOM 3924 N N . VAL B 2 164 ? 13.727 -0.959 31.735 1.00 9.94 543 VAL C N 1
ATOM 3925 C CA . VAL B 2 164 ? 12.327 -1.144 32.043 1.00 10.06 543 VAL C CA 1
ATOM 3926 C C . VAL B 2 164 ? 11.738 -2.335 31.296 1.00 10.01 543 VAL C C 1
AT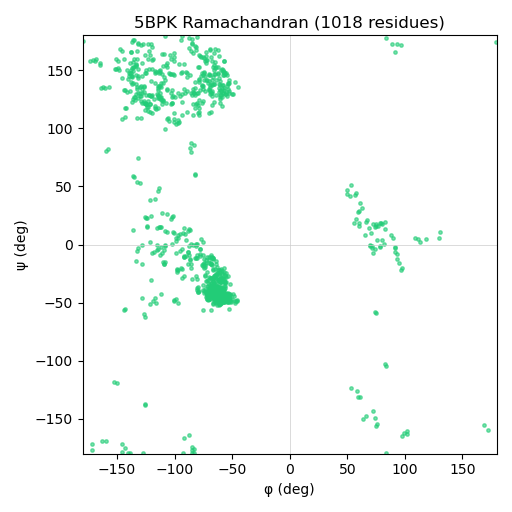OM 3927 O O . VAL B 2 164 ? 11.886 -2.459 30.086 1.00 11.39 543 VAL C O 1
ATOM 3931 N N . ASN B 2 165 ? 11.086 -3.216 32.047 1.00 9.99 544 ASN C N 1
ATOM 3932 C CA . ASN B 2 165 ? 10.242 -4.245 31.491 1.00 9.46 544 ASN C CA 1
ATOM 3933 C C . ASN B 2 165 ? 8.836 -3.911 31.950 1.00 9.50 544 ASN C C 1
ATOM 3934 O O . ASN B 2 165 ? 8.569 -3.864 33.153 1.00 10.81 544 ASN C O 1
ATOM 3939 N N . ALA B 2 166 ? 7.961 -3.630 30.993 1.00 9.33 545 ALA C N 1
ATOM 3940 C CA . ALA B 2 166 ? 6.656 -3.076 31.292 1.00 10.14 545 ALA C CA 1
ATOM 3941 C C . ALA B 2 166 ? 5.541 -3.732 30.473 1.00 10.29 545 ALA C C 1
ATOM 3942 O O . ALA B 2 166 ? 5.768 -4.222 29.359 1.00 11.87 545 ALA C O 1
ATOM 3944 N N . ILE B 2 167 ? 4.345 -3.739 31.054 1.00 11.25 546 ILE C N 1
ATOM 3945 C CA . ILE B 2 167 ? 3.144 -4.287 30.427 1.00 11.01 546 ILE C CA 1
ATOM 3946 C C . ILE B 2 167 ? 2.031 -3.261 30.500 1.00 12.23 546 ILE C C 1
ATOM 3947 O O . ILE B 2 167 ? 1.870 -2.590 31.528 1.00 12.56 546 ILE C O 1
ATOM 3952 N N . GLN B 2 168 ? 1.309 -3.104 29.388 1.00 11.32 547 GLN C N 1
ATOM 3953 C CA . GLN B 2 168 ? 0.068 -2.359 29.366 1.00 12.26 547 GLN C CA 1
ATOM 3954 C C . GLN B 2 168 ? -1.071 -3.325 29.054 1.00 13.05 547 GLN C C 1
ATOM 3955 O O . GLN B 2 168 ? -0.962 -4.170 28.154 1.00 13.82 547 GLN C O 1
ATOM 3961 N N . VAL B 2 169 ? -2.173 -3.178 29.787 1.00 12.19 548 VAL C N 1
ATOM 3962 C CA . VAL B 2 169 ? -3.335 -4.045 29.611 1.00 12.00 548 VAL C CA 1
ATOM 3963 C C . VAL B 2 169 ? -4.530 -3.180 29.216 1.00 15.08 548 VAL C C 1
ATOM 3964 O O . VAL B 2 169 ? -4.837 -2.176 29.877 1.00 16.28 548 VAL C O 1
ATOM 3968 N N . LEU B 2 170 ? -5.198 -3.578 28.137 1.00 17.20 549 LEU C N 1
ATOM 3969 C CA . LEU B 2 170 ? -6.371 -2.854 27.637 1.00 18.85 549 LEU C CA 1
ATOM 3970 C C . LEU B 2 170 ? -7.536 -3.812 27.442 1.00 21.70 549 LEU C C 1
ATOM 3971 O O . LEU B 2 170 ? -7.340 -4.982 27.074 1.00 19.99 549 LEU C O 1
ATOM 3976 N N . PRO B 2 171 ? -8.760 -3.323 27.698 1.00 27.17 550 PRO C N 1
ATOM 3977 C CA . PRO B 2 171 ? -9.933 -4.173 27.566 1.00 29.31 550 PRO C CA 1
ATOM 3978 C C . PRO B 2 171 ? -10.300 -4.435 26.113 1.00 30.57 550 PRO C C 1
ATOM 3979 O O . PRO B 2 171 ? -10.043 -3.599 25.241 1.00 30.75 550 PRO C O 1
ATOM 3983 N N . LYS B 2 172 ? -10.867 -5.609 25.863 1.00 32.70 551 LYS C N 1
ATOM 3984 C CA . LYS B 2 172 ? -11.573 -5.874 24.612 1.00 36.02 551 LYS C CA 1
ATOM 3985 C C . LYS B 2 172 ? -12.870 -6.606 24.955 1.00 37.15 551 LYS C C 1
ATOM 3986 O O . LYS B 2 172 ? -13.126 -6.892 26.131 1.00 37.01 551 LYS C O 1
ATOM 3992 N N . THR B 2 173 ? -13.703 -6.874 23.947 1.00 38.54 552 THR C N 1
ATOM 3993 C CA . THR B 2 173 ? -15.014 -7.497 24.170 1.00 38.43 552 THR C CA 1
ATOM 3994 C C . THR B 2 173 ? -14.881 -8.775 24.992 1.00 37.67 552 THR C C 1
ATOM 3995 O O . THR B 2 173 ? -15.508 -8.914 26.041 1.00 38.74 552 THR C O 1
ATOM 3999 N N . LYS B 2 174 ? -14.054 -9.696 24.510 1.00 37.08 553 LYS C N 1
ATOM 4000 C CA . LYS B 2 174 ? -13.764 -10.939 25.218 1.00 37.10 553 LYS C CA 1
ATOM 4001 C C . LYS B 2 174 ? -12.371 -10.849 25.830 1.00 36.81 553 LYS C C 1
ATOM 4002 O O . LYS B 2 174 ? -11.370 -10.910 25.119 1.00 37.52 553 LYS C O 1
ATOM 4008 N N . GLY B 2 175 ? -12.311 -10.681 27.147 1.00 35.12 554 GLY C N 1
ATOM 4009 C CA . GLY B 2 175 ? -11.038 -10.619 27.856 1.00 33.22 554 GLY C CA 1
ATOM 4010 C C . GLY B 2 175 ? -10.287 -9.324 27.607 1.00 29.60 554 GLY C C 1
ATOM 4011 O O . GLY B 2 175 ? -10.894 -8.260 27.472 1.00 29.86 554 GLY C O 1
ATOM 4012 N N . SER B 2 176 ? -8.961 -9.428 27.530 1.00 27.54 555 SER C N 1
ATOM 4013 C CA . SER B 2 176 ? -8.077 -8.264 27.424 1.00 24.09 555 SER C CA 1
ATOM 4014 C C . SER B 2 176 ? -6.964 -8.499 26.417 1.00 21.09 555 SER C C 1
ATOM 4015 O O . SER B 2 176 ? -6.718 -9.636 26.002 1.00 21.79 555 SER C O 1
ATOM 4018 N N . VAL B 2 177 ? -6.295 -7.412 26.030 1.00 16.93 556 VAL C N 1
ATOM 4019 C CA . VAL B 2 177 ? -5.068 -7.489 25.259 1.00 16.72 556 VAL C CA 1
ATOM 4020 C C . VAL B 2 177 ? -3.913 -6.998 26.127 1.00 14.07 556 VAL C C 1
ATOM 4021 O O . VAL B 2 177 ? -4.032 -5.995 26.830 1.00 16.99 556 VAL C O 1
ATOM 4025 N N . PHE B 2 178 ? -2.810 -7.733 26.075 1.00 13.65 557 PHE C N 1
ATOM 4026 C CA . PHE B 2 178 ? -1.601 -7.420 26.817 1.00 12.22 557 PHE C CA 1
ATOM 4027 C C . PHE B 2 178 ? -0.514 -6.966 25.854 1.00 12.55 557 PHE C C 1
ATOM 4028 O O . PHE B 2 178 ? -0.175 -7.688 24.917 1.00 14.72 557 PHE C O 1
ATOM 4036 N N . TYR B 2 179 ? 0.018 -5.769 26.099 1.00 12.64 558 TYR C N 1
ATOM 4037 C CA . TYR B 2 179 ? 1.120 -5.210 25.325 1.00 13.05 558 TYR C CA 1
ATOM 4038 C C . TYR B 2 179 ? 2.335 -5.087 26.227 1.00 12.75 558 TYR C C 1
ATOM 4039 O O . TYR B 2 179 ? 2.227 -4.632 27.363 1.00 15.10 558 TYR C O 1
ATOM 4048 N N . GLY B 2 180 ? 3.489 -5.507 25.724 1.00 12.87 559 GLY C N 1
ATOM 4049 C CA . GLY B 2 180 ? 4.709 -5.481 26.504 1.00 13.01 559 GLY C CA 1
ATOM 4050 C C . GLY B 2 180 ? 5.867 -4.799 25.821 1.00 11.32 559 GLY C C 1
ATOM 4051 O O . GLY B 2 180 ? 5.930 -4.709 24.600 1.00 12.70 559 GLY C O 1
ATOM 4052 N N . SER B 2 181 ? 6.799 -4.321 26.633 1.00 11.47 560 SER C N 1
ATOM 4053 C CA . SER B 2 181 ? 8.045 -3.810 26.120 1.00 11.20 560 SER C CA 1
ATOM 4054 C C . SER B 2 181 ? 9.193 -4.140 27.056 1.00 10.50 560 SER C C 1
ATOM 4055 O O . SER B 2 181 ? 9.100 -3.958 28.281 1.00 11.32 560 SER C O 1
ATOM 4058 N N . THR B 2 182 ? 10.265 -4.636 26.451 1.00 11.83 561 THR C N 1
ATOM 4059 C CA . THR B 2 182 ? 11.578 -4.639 27.056 1.00 10.43 561 THR C CA 1
ATOM 4060 C C . THR B 2 182 ? 12.218 -3.272 26.769 1.00 10.65 561 THR C C 1
ATOM 4061 O O . THR B 2 182 ? 11.608 -2.394 26.150 1.00 11.83 561 THR C O 1
ATOM 4065 N N . ASP B 2 183 ? 13.440 -3.080 27.237 1.00 10.78 562 ASP C N 1
ATOM 4066 C CA . ASP B 2 183 ? 14.103 -1.795 27.100 1.00 10.74 562 ASP C CA 1
ATOM 4067 C C . ASP B 2 183 ? 15.285 -1.925 26.139 1.00 11.60 562 ASP C C 1
ATOM 4068 O O . ASP B 2 183 ? 16.144 -2.783 26.345 1.00 15.93 562 ASP C O 1
ATOM 4073 N N . PRO B 2 184 ? 15.344 -1.068 25.097 1.00 13.80 563 PRO C N 1
ATOM 4074 C CA . PRO B 2 184 ? 16.506 -1.132 24.204 1.00 15.49 563 PRO C CA 1
ATOM 4075 C C . PRO B 2 184 ? 17.850 -0.937 24.928 1.00 15.84 563 PRO C C 1
ATOM 4076 O O . PRO B 2 184 ? 18.886 -1.372 24.429 1.00 19.01 563 PRO C O 1
ATOM 4080 N N . ARG B 2 185 ? 17.819 -0.335 26.117 1.00 13.56 564 ARG C N 1
ATOM 4081 C CA . ARG B 2 185 ? 19.041 -0.046 26.885 1.00 14.21 564 ARG C CA 1
ATOM 4082 C C . ARG B 2 185 ? 19.677 -1.272 27.538 1.00 18.06 564 ARG C C 1
ATOM 4083 O O . ARG B 2 185 ? 20.805 -1.1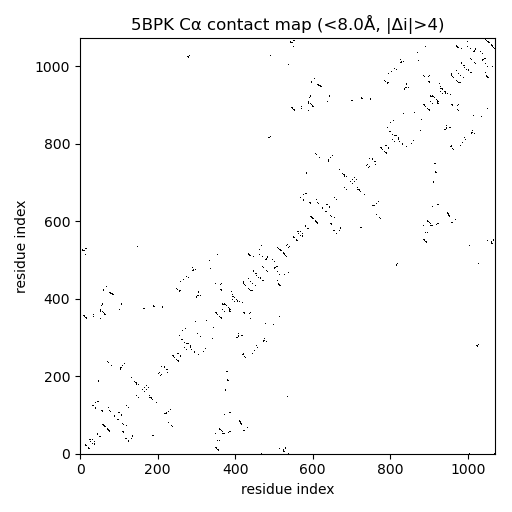97 27.995 1.00 20.46 564 ARG C O 1
ATOM 4091 N N . LYS B 2 186 ? 18.949 -2.385 27.574 1.00 20.96 565 LYS C N 1
ATOM 4092 C CA . LYS B 2 186 ? 19.373 -3.588 28.291 1.00 25.32 565 LYS C CA 1
ATOM 4093 C C . LYS B 2 186 ? 20.839 -3.957 28.019 1.00 29.01 565 LYS C C 1
ATOM 4094 O O . LYS B 2 186 ? 21.595 -4.192 28.962 1.00 30.97 565 LYS C O 1
ATOM 4100 N N . GLU B 2 187 ? 21.234 -3.986 26.742 1.00 30.73 566 GLU C N 1
ATOM 4101 C CA . GLU B 2 187 ? 22.575 -4.464 26.337 1.00 35.47 566 GLU C CA 1
ATOM 4102 C C . GLU B 2 187 ? 23.669 -3.387 26.267 1.00 37.95 566 GLU C C 1
ATOM 4103 O O . GLU B 2 187 ? 24.778 -3.657 25.794 1.00 38.99 566 GLU C O 1
ATOM 4109 N N . PHE B 2 188 ? 23.377 -2.183 26.748 1.00 39.96 567 PHE C N 1
ATOM 4110 C CA . PHE B 2 188 ? 24.318 -1.070 26.637 1.00 42.53 567 PHE C CA 1
ATOM 4111 C C . PHE B 2 188 ? 25.357 -1.131 27.749 1.00 44.55 567 PHE C C 1
ATOM 4112 O O . PHE B 2 188 ? 26.518 -1.461 27.502 1.00 47.28 567 PHE C O 1
ATOM 4120 N N . ALA C 1 27 ? 16.393 5.834 23.273 1.00 14.29 27 ALA B N 1
ATOM 4121 C CA . ALA C 1 27 ? 17.382 4.733 23.013 1.00 11.61 27 ALA B CA 1
ATOM 4122 C C . ALA C 1 27 ? 16.867 3.797 21.927 1.00 12.08 27 ALA B C 1
ATOM 4123 O O . ALA C 1 27 ? 15.648 3.652 21.755 1.00 13.27 27 ALA B O 1
ATOM 4125 N N . SER C 1 28 ? 17.800 3.169 21.210 1.00 12.79 28 SER B N 1
ATOM 4126 C CA . SER C 1 28 ? 17.489 2.227 20.142 1.00 11.70 28 SER B CA 1
ATOM 4127 C C . SER C 1 28 ? 18.057 0.858 20.445 1.00 11.38 28 SER B C 1
ATOM 4128 O O . SER C 1 28 ? 19.078 0.734 21.117 1.00 14.24 28 SER B O 1
ATOM 4131 N N . TYR C 1 29 ? 17.400 -0.174 19.934 1.00 11.00 29 TYR B N 1
ATOM 4132 C CA . TYR C 1 29 ? 17.911 -1.532 20.080 1.00 11.18 29 TYR B CA 1
ATOM 4133 C C . TYR C 1 29 ? 19.276 -1.652 19.378 1.00 12.73 29 TYR B C 1
ATOM 4134 O O . TYR C 1 29 ? 19.550 -0.945 18.391 1.00 14.87 29 TYR B O 1
ATOM 4143 N N . PRO C 1 30 ? 20.165 -2.498 19.921 1.00 14.31 30 PRO B N 1
ATOM 4144 C CA . PRO C 1 30 ? 21.470 -2.670 19.296 1.00 15.60 30 PRO B CA 1
ATOM 4145 C C . PRO C 1 30 ? 21.381 -3.138 17.835 1.00 13.58 30 PRO B C 1
ATOM 4146 O O . PRO C 1 30 ? 20.475 -3.905 17.476 1.00 13.77 30 PRO B O 1
ATOM 4150 N N . PRO C 1 31 ? 22.319 -2.690 16.994 1.00 13.42 31 PRO B N 1
ATOM 4151 C CA . PRO C 1 31 ? 22.367 -3.252 15.653 1.00 12.53 31 PRO B CA 1
ATOM 4152 C C . PRO C 1 31 ? 22.570 -4.773 15.638 1.00 12.66 31 PRO B C 1
ATOM 4153 O O . PRO C 1 31 ? 23.192 -5.341 16.550 1.00 15.32 31 PRO B O 1
ATOM 4157 N N . ILE C 1 32 ? 22.040 -5.400 14.591 1.00 12.06 32 ILE B N 1
ATOM 4158 C CA . ILE C 1 32 ? 22.374 -6.762 14.222 1.00 12.76 32 ILE B CA 1
ATOM 4159 C C . ILE C 1 32 ? 23.876 -6.789 13.932 1.00 13.05 32 ILE B C 1
ATOM 4160 O O . ILE C 1 32 ? 24.413 -5.840 13.359 1.00 13.06 32 ILE B O 1
ATOM 4165 N N . LYS C 1 33 ? 24.561 -7.852 14.349 1.00 14.14 33 LYS B N 1
ATOM 4166 C CA . LYS C 1 33 ? 26.006 -7.952 14.175 1.00 14.49 33 LYS B CA 1
ATOM 4167 C C . LYS C 1 33 ? 26.417 -9.268 13.502 1.00 14.67 33 LYS B C 1
ATOM 4168 O O . LYS C 1 33 ? 25.949 -10.350 13.870 1.00 17.20 33 LYS B O 1
ATOM 4174 N N . ASN C 1 34 ? 27.308 -9.163 12.513 1.00 12.66 34 ASN B N 1
ATOM 4175 C CA . ASN C 1 34 ? 27.961 -10.330 11.918 1.00 13.33 34 ASN B CA 1
ATOM 4176 C C . ASN C 1 34 ? 29.451 -10.030 11.741 1.00 14.96 34 ASN B C 1
ATOM 4177 O O . ASN C 1 34 ? 29.822 -8.912 11.380 1.00 15.95 34 ASN B O 1
ATOM 4182 N N . THR C 1 35 ? 30.300 -11.012 12.035 1.00 15.74 35 THR B N 1
ATOM 4183 C CA . THR C 1 35 ? 31.749 -10.846 11.888 1.00 17.42 35 THR B CA 1
ATOM 4184 C C . THR C 1 35 ? 32.370 -11.911 10.981 1.00 18.35 35 THR B C 1
ATOM 4185 O O . THR C 1 35 ? 33.594 -12.093 11.000 1.00 21.77 35 THR B O 1
ATOM 4189 N N . LYS C 1 36 ? 31.545 -12.612 10.201 1.00 17.90 36 LYS B N 1
ATOM 4190 C CA . LYS C 1 36 ? 32.002 -13.798 9.468 1.00 19.23 36 LYS B CA 1
ATOM 4191 C C . LYS C 1 36 ? 31.697 -13.729 7.972 1.00 18.91 36 LYS B C 1
ATOM 4192 O O . LYS C 1 36 ? 32.606 -13.768 7.147 1.00 21.40 36 LYS B O 1
ATOM 4198 N N . VAL C 1 37 ? 30.418 -13.625 7.624 1.00 14.96 37 VAL B N 1
ATOM 4199 C CA . VAL C 1 37 ? 29.996 -13.691 6.224 1.00 13.67 37 VAL B CA 1
ATOM 4200 C C . VAL C 1 37 ? 29.285 -12.427 5.711 1.00 12.95 37 VAL B C 1
ATOM 4201 O O . VAL C 1 37 ? 29.006 -12.327 4.524 1.00 12.48 37 VAL B O 1
ATOM 4205 N N . GLY C 1 38 ? 28.999 -11.480 6.600 1.00 13.60 38 GLY B N 1
ATOM 4206 C CA . GLY C 1 38 ? 28.294 -10.256 6.231 1.00 13.19 38 GLY B CA 1
ATOM 4207 C C . GLY C 1 38 ? 26.837 -10.324 6.629 1.00 12.35 38 GLY B C 1
ATOM 4208 O O . GLY C 1 38 ? 26.452 -11.130 7.485 1.00 11.98 38 GLY B O 1
ATOM 4209 N N . LEU C 1 39 ? 26.027 -9.471 6.010 1.00 10.86 39 LEU B N 1
ATOM 4210 C CA . LEU C 1 39 ? 24.603 -9.379 6.318 1.00 11.80 39 LEU B CA 1
ATOM 4211 C C . LEU C 1 39 ? 23.775 -9.228 5.053 1.00 12.40 39 LEU B C 1
ATOM 4212 O O . LEU C 1 39 ? 24.210 -8.596 4.075 1.00 10.68 39 LEU B O 1
ATOM 4217 N N . ALA C 1 40 ? 22.570 -9.789 5.115 1.00 11.20 40 ALA B N 1
ATOM 4218 C CA . ALA C 1 40 ? 21.556 -9.664 4.076 1.00 11.79 40 ALA B CA 1
ATOM 4219 C C . ALA C 1 40 ? 20.234 -9.308 4.765 1.00 12.24 40 ALA B C 1
ATOM 4220 O O . ALA C 1 40 ? 19.653 -10.142 5.472 1.00 13.91 40 ALA B O 1
ATOM 4222 N N . LEU C 1 41 ? 19.777 -8.063 4.580 1.00 11.23 41 LEU B N 1
ATOM 4223 C CA . LEU C 1 41 ? 18.643 -7.527 5.327 1.00 12.37 41 LEU B CA 1
ATOM 4224 C C . LEU C 1 41 ? 17.512 -7.061 4.428 1.00 9.57 41 LEU B C 1
ATOM 4225 O O . LEU C 1 41 ? 17.726 -6.275 3.492 1.00 11.13 41 LEU B O 1
ATOM 4230 N N . SER C 1 42 ? 16.308 -7.540 4.742 1.00 10.40 42 SER B N 1
ATOM 4231 C CA . SER C 1 42 ? 15.081 -7.167 4.048 1.00 11.02 42 SER B CA 1
ATOM 4232 C C . SER C 1 42 ? 13.955 -6.919 5.049 1.00 11.03 42 SER B C 1
ATOM 4233 O O . SER C 1 42 ? 14.111 -7.143 6.251 1.00 11.09 42 SER B O 1
ATOM 4236 N N . SER C 1 43 ? 12.815 -6.465 4.537 1.00 12.38 43 SER B N 1
ATOM 4237 C CA . SER C 1 43 ? 11.635 -6.211 5.374 1.00 13.16 43 SER B CA 1
ATOM 4238 C C . SER C 1 43 ? 10.818 -7.454 5.712 1.00 13.35 43 SER B C 1
ATOM 4239 O O . SER C 1 43 ? 9.804 -7.345 6.399 1.00 16.26 43 SER B O 1
ATOM 4242 N N . HIS C 1 44 ? 11.224 -8.637 5.249 1.00 11.45 44 HIS B N 1
ATOM 4243 C CA . HIS C 1 44 ? 10.559 -9.852 5.699 1.00 12.33 44 HIS B CA 1
ATOM 4244 C C . HIS C 1 44 ? 11.579 -10.841 6.250 1.00 10.73 44 HIS B C 1
ATOM 4245 O O . HIS C 1 44 ? 12.511 -11.222 5.544 1.00 12.29 44 HIS B O 1
ATOM 4252 N N . PRO C 1 45 ? 11.390 -11.275 7.506 1.00 12.32 45 PRO B N 1
ATOM 4253 C CA . PRO C 1 45 ? 12.362 -12.188 8.113 1.00 14.09 45 PRO B CA 1
ATOM 4254 C C . PRO C 1 45 ? 12.621 -13.493 7.348 1.00 12.85 45 PRO B C 1
ATOM 4255 O O . PRO C 1 45 ? 13.735 -14.016 7.424 1.00 14.94 45 PRO B O 1
ATOM 4259 N N . LEU C 1 46 ? 11.611 -14.034 6.659 1.00 11.96 46 LEU B N 1
ATOM 4260 C CA . LEU C 1 46 ? 11.813 -15.254 5.850 1.00 12.07 46 LEU B CA 1
ATOM 4261 C C . LEU C 1 46 ? 12.761 -14.999 4.672 1.00 11.05 46 LEU B C 1
ATOM 4262 O O . LEU C 1 46 ? 13.617 -15.825 4.354 1.00 14.29 46 LEU B O 1
ATOM 4267 N N . ALA C 1 47 ? 12.643 -13.830 4.061 1.00 11.38 47 ALA B N 1
ATOM 4268 C CA . ALA C 1 47 ? 13.502 -13.463 2.935 1.00 11.22 47 ALA B CA 1
ATOM 4269 C C . ALA C 1 47 ? 14.918 -13.115 3.425 1.00 11.11 47 ALA B C 1
ATOM 4270 O O . ALA C 1 47 ? 15.908 -13.501 2.814 1.00 12.51 47 ALA B O 1
ATOM 4272 N N . SER C 1 48 ? 15.005 -12.422 4.559 1.00 11.00 48 SER B N 1
ATOM 4273 C CA . SER C 1 48 ? 16.300 -12.107 5.154 1.00 11.07 48 SER B CA 1
ATOM 4274 C C . SER C 1 48 ? 17.072 -13.385 5.502 1.00 12.06 48 SER B C 1
ATOM 4275 O O . SER C 1 48 ? 18.277 -13.497 5.236 1.00 12.60 48 SER B O 1
ATOM 4278 N N . GLU C 1 49 ? 16.365 -14.343 6.100 1.00 12.37 49 GLU B N 1
ATOM 4279 C CA . GLU C 1 49 ? 16.960 -15.634 6.456 1.00 12.75 49 GLU B CA 1
ATOM 4280 C C . GLU C 1 49 ? 17.496 -16.341 5.207 1.00 11.84 49 GLU B C 1
ATOM 4281 O O . GLU C 1 49 ? 18.588 -16.932 5.225 1.00 13.36 49 GLU B O 1
ATOM 4287 N N . ILE C 1 50 ? 16.721 -16.298 4.127 1.00 10.97 50 ILE B N 1
ATOM 4288 C CA . ILE C 1 50 ? 17.132 -16.904 2.859 1.00 11.63 50 ILE B CA 1
ATOM 4289 C C . ILE C 1 50 ? 18.413 -16.257 2.351 1.00 11.97 50 ILE B C 1
ATOM 4290 O O . ILE C 1 50 ? 19.356 -16.960 1.995 1.00 12.51 50 ILE B O 1
ATOM 4295 N N . GLY C 1 51 ? 18.466 -14.929 2.352 1.00 12.11 51 GLY B N 1
ATOM 4296 C CA . GLY C 1 51 ? 19.663 -14.246 1.881 1.00 11.82 51 GLY B CA 1
ATOM 4297 C C . GLY C 1 51 ? 20.867 -14.486 2.775 1.00 11.62 51 GLY B C 1
ATOM 4298 O O . GLY C 1 51 ? 21.992 -14.662 2.285 1.00 10.69 51 GLY B O 1
ATOM 4299 N N . GLN C 1 52 ? 20.638 -14.490 4.093 1.00 9.60 52 GLN B N 1
ATOM 4300 C CA . GLN C 1 52 ? 21.709 -14.753 5.038 1.00 10.00 52 GLN B CA 1
ATOM 4301 C C . GLN C 1 52 ? 22.266 -16.174 4.861 1.00 11.28 52 GLN B C 1
ATOM 4302 O O . GLN C 1 52 ? 23.486 -16.385 4.967 1.00 13.51 52 GLN B O 1
ATOM 4308 N N . LYS C 1 53 ? 21.385 -17.137 4.594 1.00 11.27 53 LYS B N 1
ATOM 4309 C CA . LYS C 1 53 ? 21.815 -18.522 4.366 1.00 11.93 53 LYS B CA 1
ATOM 4310 C C . LYS C 1 53 ? 22.702 -18.604 3.115 1.00 12.76 53 LYS B C 1
ATOM 4311 O O . LYS C 1 53 ? 23.713 -19.315 3.115 1.00 13.37 53 LYS B O 1
ATOM 4317 N N . VAL C 1 54 ? 22.356 -17.848 2.072 1.00 12.47 54 VAL B N 1
ATOM 4318 C CA . VAL C 1 54 ? 23.188 -17.800 0.862 1.00 11.43 54 VAL B CA 1
ATOM 4319 C C . VAL C 1 54 ? 24.602 -17.332 1.233 1.00 11.59 54 VAL B C 1
ATOM 4320 O O . VAL C 1 54 ? 25.579 -17.937 0.801 1.00 14.57 54 VAL B O 1
ATOM 4324 N N . LEU C 1 55 ? 24.712 -16.282 2.055 1.00 11.35 55 LEU B N 1
ATOM 4325 C CA . LEU C 1 55 ? 26.034 -15.827 2.511 1.00 12.05 55 LEU B CA 1
ATOM 4326 C C . LEU C 1 55 ? 26.751 -16.904 3.320 1.00 13.45 55 LEU B C 1
ATOM 4327 O O . LEU C 1 55 ? 27.945 -17.140 3.119 1.00 14.54 55 LEU B O 1
ATOM 4332 N N . GLU C 1 56 ? 26.022 -17.555 4.224 1.00 13.65 56 GLU B N 1
ATOM 4333 C CA . GLU C 1 56 ? 26.581 -18.644 5.048 1.00 15.25 56 GLU B CA 1
ATOM 4334 C C . GLU C 1 56 ? 27.106 -19.811 4.192 1.00 14.21 56 GLU B C 1
ATOM 4335 O O . GLU C 1 56 ? 28.080 -20.487 4.559 1.00 16.16 56 GLU B O 1
ATOM 4341 N N . GLU C 1 57 ? 26.458 -20.030 3.050 1.00 12.96 57 GLU B N 1
ATOM 4342 C CA . GLU C 1 57 ? 26.809 -21.096 2.109 1.00 14.75 57 GLU B CA 1
ATOM 4343 C C . GLU C 1 57 ? 27.851 -20.684 1.074 1.00 14.03 57 GLU B C 1
ATOM 4344 O O . GLU C 1 57 ? 28.066 -21.401 0.097 1.00 16.97 57 GLU B O 1
ATOM 4350 N N . GLY C 1 58 ? 28.489 -19.531 1.279 1.00 13.95 58 GLY B N 1
ATOM 4351 C CA . GLY C 1 58 ? 29.591 -19.083 0.432 1.00 14.24 58 GLY B CA 1
ATOM 4352 C C . GLY C 1 58 ? 29.223 -18.281 -0.799 1.00 15.18 58 GLY B C 1
ATOM 4353 O O . GLY C 1 58 ? 30.093 -17.993 -1.629 1.00 16.18 58 GLY B O 1
ATOM 4354 N N . GLY C 1 59 ? 27.951 -17.907 -0.936 1.00 13.68 59 GLY B N 1
ATOM 4355 C CA . GLY C 1 59 ? 27.561 -17.023 -2.023 1.00 13.77 59 GLY B CA 1
ATOM 4356 C C . GLY C 1 59 ? 28.011 -15.599 -1.759 1.00 12.66 59 GLY B C 1
ATOM 4357 O O . GLY C 1 59 ? 28.302 -15.220 -0.620 1.00 13.61 59 GLY B O 1
ATOM 4358 N N . ASN C 1 60 ? 28.076 -14.805 -2.817 1.00 13.16 60 ASN B N 1
ATOM 4359 C CA . ASN C 1 60 ? 28.450 -13.405 -2.668 1.00 11.76 60 ASN B CA 1
ATOM 4360 C C . ASN C 1 60 ? 27.208 -12.523 -2.518 1.00 11.63 60 ASN B C 1
ATOM 4361 O O . ASN C 1 60 ? 26.076 -13.022 -2.530 1.00 11.93 60 ASN B O 1
ATOM 4366 N N . ALA C 1 61 ? 27.420 -11.220 -2.369 1.00 11.36 61 ALA B N 1
ATOM 4367 C CA . ALA C 1 61 ? 26.307 -10.298 -2.119 1.00 10.00 61 ALA B CA 1
ATOM 4368 C C . ALA C 1 61 ? 25.272 -10.299 -3.249 1.00 10.60 61 ALA B C 1
ATOM 4369 O O . ALA C 1 61 ? 24.098 -10.107 -2.987 1.00 12.18 61 ALA B O 1
ATOM 4371 N N . ILE C 1 62 ? 25.710 -10.524 -4.492 1.00 9.38 62 ILE B N 1
ATOM 4372 C CA . ILE C 1 62 ? 24.790 -10.604 -5.632 1.00 10.78 62 ILE B CA 1
ATOM 4373 C C . ILE C 1 62 ? 23.923 -11.866 -5.556 1.00 9.99 62 ILE B C 1
ATOM 4374 O O . ILE C 1 62 ? 22.699 -11.797 -5.718 1.00 11.55 62 ILE B O 1
ATOM 4379 N N . ASP C 1 63 ? 24.555 -13.010 -5.285 1.00 11.36 63 ASP B N 1
ATOM 4380 C CA . ASP C 1 63 ? 23.830 -14.277 -5.107 1.00 10.29 63 ASP B CA 1
ATOM 4381 C C . ASP C 1 63 ? 22.709 -14.114 -4.059 1.00 10.02 63 ASP B C 1
ATOM 4382 O O . ASP C 1 63 ? 21.570 -14.507 -4.299 1.00 12.06 63 ASP B O 1
ATOM 4387 N N . ALA C 1 64 ? 23.053 -13.543 -2.906 1.00 10.37 64 ALA B N 1
ATOM 4388 C CA . ALA C 1 64 ? 22.098 -13.339 -1.818 1.00 10.66 64 ALA B CA 1
ATOM 4389 C C . ALA C 1 64 ? 20.993 -12.365 -2.239 1.00 10.07 64 ALA B C 1
ATOM 4390 O O . ALA C 1 64 ? 19.826 -12.584 -1.929 1.00 11.34 64 ALA B O 1
ATOM 4392 N N . ALA C 1 65 ? 21.358 -11.297 -2.959 1.00 9.67 65 ALA B N 1
ATOM 4393 C CA . ALA C 1 65 ? 20.370 -10.327 -3.454 1.00 10.56 65 ALA B CA 1
ATOM 4394 C C . ALA C 1 65 ? 19.340 -10.949 -4.406 1.00 9.40 65 ALA B C 1
ATOM 4395 O O . ALA C 1 65 ? 18.154 -10.607 -4.368 1.00 9.92 65 ALA B O 1
ATOM 4397 N N . VAL C 1 66 ? 19.803 -11.852 -5.274 1.00 10.72 66 VAL B N 1
ATOM 4398 C CA . VAL C 1 66 ? 18.925 -12.528 -6.209 1.00 11.25 66 VAL B CA 1
ATOM 4399 C C . VAL C 1 66 ? 17.952 -13.443 -5.451 1.00 10.63 66 VAL B C 1
ATOM 4400 O O . VAL C 1 66 ? 16.752 -13.436 -5.716 1.00 12.93 66 VAL B O 1
ATOM 4404 N N . ALA C 1 67 ? 18.466 -14.190 -4.476 1.00 11.24 67 ALA B N 1
ATOM 4405 C CA . ALA C 1 67 ? 17.628 -15.045 -3.648 1.00 10.74 67 ALA B CA 1
ATOM 4406 C C . ALA C 1 67 ? 16.543 -14.258 -2.890 1.00 10.21 67 ALA B C 1
ATOM 4407 O O . ALA C 1 67 ? 15.378 -14.658 -2.861 1.00 12.75 67 ALA B O 1
ATOM 4409 N N . ILE C 1 68 ? 16.921 -13.104 -2.359 1.00 9.55 68 ILE B N 1
ATOM 4410 C CA . ILE C 1 68 ? 15.990 -12.240 -1.648 1.00 9.45 68 ILE B CA 1
ATOM 4411 C C . ILE C 1 68 ? 14.938 -11.682 -2.599 1.00 8.97 68 ILE B C 1
ATOM 4412 O O . ILE C 1 68 ? 13.757 -11.652 -2.258 1.00 10.31 68 ILE B O 1
ATOM 4417 N N . GLY C 1 69 ? 15.356 -11.268 -3.798 1.00 8.83 69 GLY B N 1
ATOM 4418 C CA . GLY C 1 69 ? 14.410 -10.717 -4.771 1.00 10.30 69 GLY B CA 1
ATOM 4419 C C . GLY C 1 69 ? 13.284 -11.685 -5.079 1.00 9.54 69 GLY B C 1
ATOM 4420 O O . GLY C 1 69 ? 12.109 -11.315 -5.138 1.00 9.76 69 GLY B O 1
ATOM 4421 N N . PHE C 1 70 ? 13.627 -12.954 -5.247 1.00 9.96 70 PHE B N 1
ATOM 4422 C CA . PHE C 1 70 ? 12.601 -13.954 -5.539 1.00 11.14 70 PHE B CA 1
ATOM 4423 C C . PHE C 1 70 ? 11.797 -14.310 -4.298 1.00 10.16 70 PHE B C 1
ATOM 4424 O O . PHE C 1 70 ? 10.578 -14.472 -4.390 1.00 11.32 70 PHE B O 1
ATOM 4432 N N . ALA C 1 71 ? 12.460 -14.400 -3.147 1.00 10.82 71 ALA B N 1
ATOM 4433 C CA . ALA C 1 71 ? 11.778 -14.710 -1.887 1.00 10.54 71 ALA B CA 1
ATOM 4434 C C . ALA C 1 71 ? 10.716 -13.653 -1.529 1.00 10.38 71 ALA B C 1
ATOM 4435 O O . ALA C 1 71 ? 9.591 -14.004 -1.149 1.00 10.33 71 ALA B O 1
ATOM 4437 N N . LEU C 1 72 ? 11.058 -12.371 -1.680 1.00 10.25 72 LEU B N 1
ATOM 4438 C CA . LEU C 1 72 ? 10.117 -11.301 -1.367 1.00 11.21 72 LEU B CA 1
ATOM 4439 C C . LEU C 1 72 ? 8.915 -11.299 -2.316 1.00 10.18 72 LEU B C 1
ATOM 4440 O O . LEU C 1 72 ? 7.815 -10.878 -1.924 1.00 9.88 72 LEU B O 1
ATOM 4445 N N . ALA C 1 73 ? 9.118 -11.773 -3.555 1.00 9.95 73 ALA B N 1
ATOM 4446 C CA . ALA C 1 73 ? 8.019 -11.902 -4.516 1.00 9.11 73 ALA B CA 1
ATOM 4447 C C . ALA C 1 73 ? 6.937 -12.865 -4.040 1.00 10.51 73 ALA B C 1
ATOM 4448 O O . ALA C 1 73 ? 5.800 -12.794 -4.514 1.00 11.91 73 ALA B O 1
ATOM 4450 N N . VAL C 1 74 ? 7.307 -13.763 -3.129 1.00 10.75 74 VAL B N 1
ATOM 4451 C CA . VAL C 1 74 ? 6.389 -14.727 -2.539 1.00 10.90 74 VAL B CA 1
ATOM 4452 C C . VAL C 1 74 ? 5.849 -14.270 -1.172 1.00 10.24 74 VAL B C 1
ATOM 4453 O O . VAL C 1 74 ? 4.638 -14.270 -0.953 1.00 11.04 74 VAL B O 1
ATOM 4457 N N . VAL C 1 75 ? 6.744 -13.863 -0.268 1.00 9.86 75 VAL B N 1
ATOM 4458 C CA . VAL C 1 75 ? 6.356 -13.588 1.128 1.00 9.89 75 VAL B CA 1
ATOM 4459 C C . VAL C 1 75 ? 5.955 -12.135 1.414 1.00 9.86 75 VAL B C 1
ATOM 4460 O O . VAL C 1 75 ? 5.437 -11.852 2.486 1.00 11.36 75 VAL B O 1
ATOM 4464 N N . HIS C 1 76 ? 6.174 -11.225 0.459 1.00 10.83 76 HIS B N 1
ATOM 4465 C CA . HIS C 1 76 ? 5.826 -9.810 0.641 1.00 11.20 76 HIS B CA 1
ATOM 4466 C C . HIS C 1 76 ? 5.121 -9.257 -0.610 1.00 10.24 76 HIS B C 1
ATOM 4467 O O . HIS C 1 76 ? 5.572 -8.298 -1.217 1.00 10.08 76 HIS B O 1
ATOM 4474 N N . PRO C 1 77 ? 3.989 -9.867 -1.000 1.00 12.12 77 PRO B N 1
ATOM 4475 C CA . PRO C 1 77 ? 3.358 -9.517 -2.287 1.00 11.41 77 PRO B CA 1
ATOM 4476 C C . PRO C 1 77 ? 2.841 -8.083 -2.421 1.00 10.15 77 PRO B C 1
ATOM 4477 O O . PRO C 1 77 ? 2.554 -7.662 -3.531 1.00 11.12 77 PRO B O 1
ATOM 4481 N N . ALA C 1 78 ? 2.722 -7.345 -1.316 1.00 9.69 78 ALA B N 1
ATOM 4482 C CA . ALA C 1 78 ? 2.388 -5.920 -1.407 1.00 9.07 78 ALA B CA 1
ATOM 4483 C C . ALA C 1 78 ? 3.458 -5.112 -2.140 1.00 10.70 78 ALA B C 1
ATOM 4484 O O . ALA C 1 78 ? 3.162 -4.051 -2.684 1.00 10.26 78 ALA B O 1
ATOM 4486 N N . ALA C 1 79 ? 4.692 -5.616 -2.143 1.00 10.46 79 ALA B N 1
ATOM 4487 C CA . ALA C 1 79 ? 5.864 -4.835 -2.548 1.00 11.66 79 ALA B CA 1
ATOM 4488 C C . ALA C 1 79 ? 6.892 -5.678 -3.293 1.00 10.44 79 ALA B C 1
ATOM 4489 O O . ALA C 1 79 ? 7.276 -5.337 -4.409 1.00 11.34 79 ALA B O 1
ATOM 4491 N N . GLY C 1 80 ? 7.357 -6.763 -2.667 1.00 10.77 80 GLY B N 1
ATOM 4492 C CA . GLY C 1 80 ? 8.148 -7.775 -3.373 1.00 10.67 80 GLY B CA 1
ATOM 4493 C C . GLY C 1 80 ? 7.351 -8.307 -4.557 1.00 9.31 80 GLY B C 1
ATOM 4494 O O . GLY C 1 80 ? 6.123 -8.342 -4.502 1.00 10.65 80 GLY B O 1
ATOM 4495 N N . ASN C 1 81 ? 8.029 -8.693 -5.637 1.00 8.76 81 ASN B N 1
ATOM 4496 C CA . ASN C 1 81 ? 7.342 -8.928 -6.898 1.00 10.28 81 ASN B CA 1
ATOM 4497 C C . ASN C 1 81 ? 8.193 -9.616 -7.960 1.00 9.82 81 ASN B C 1
ATOM 4498 O O . ASN C 1 81 ? 9.426 -9.574 -7.914 1.00 11.92 81 ASN B O 1
ATOM 4503 N N . ILE C 1 82 ? 7.503 -10.248 -8.905 1.00 9.24 82 ILE B N 1
ATOM 4504 C CA . ILE C 1 82 ? 8.022 -10.467 -10.246 1.00 9.83 82 ILE B CA 1
ATOM 4505 C C . ILE C 1 82 ? 7.264 -9.626 -11.310 1.00 10.02 82 ILE B C 1
ATOM 4506 O O . ILE C 1 82 ? 7.664 -9.583 -12.469 1.00 10.94 82 ILE B O 1
ATOM 4511 N N . GLY C 1 83 ? 6.188 -8.949 -10.916 1.00 9.92 83 GLY B N 1
ATOM 4512 C CA . GLY C 1 83 ? 5.412 -8.132 -11.844 1.00 9.89 83 GLY B CA 1
ATOM 4513 C C . GLY C 1 83 ? 5.733 -6.652 -11.922 1.00 9.62 83 GLY B C 1
ATOM 4514 O O . GLY C 1 83 ? 5.002 -5.912 -12.584 1.00 10.77 83 GLY B O 1
ATOM 4515 N N . GLY C 1 84 ? 6.823 -6.228 -11.283 1.00 9.89 84 GLY B N 1
ATOM 4516 C CA . GLY C 1 84 ? 7.224 -4.838 -11.268 1.00 8.97 84 GLY B CA 1
ATOM 4517 C C . GLY C 1 84 ? 8.654 -4.674 -11.748 1.00 8.90 84 GLY B C 1
ATOM 4518 O O . GLY C 1 84 ? 9.064 -5.285 -12.730 1.00 9.95 84 GLY B O 1
ATOM 4519 N N . GLY C 1 85 ? 9.408 -3.820 -11.066 1.00 10.05 85 GLY B N 1
ATOM 4520 C CA . GLY C 1 85 ? 10.793 -3.563 -11.419 1.00 9.02 85 GLY B CA 1
ATOM 4521 C C . GLY C 1 85 ? 11.481 -2.717 -10.372 1.00 9.92 85 GLY B C 1
ATOM 4522 O O . GLY C 1 85 ? 10.945 -2.491 -9.284 1.00 9.71 85 GLY B O 1
ATOM 4523 N N . GLY C 1 86 ? 12.697 -2.280 -10.688 1.00 8.78 86 GLY B N 1
ATOM 4524 C CA . GLY C 1 86 ? 13.483 -1.519 -9.747 1.00 7.88 86 GLY B CA 1
ATOM 4525 C C . GLY C 1 86 ? 14.906 -1.346 -10.187 1.00 7.54 86 GLY B C 1
ATOM 4526 O O . GLY C 1 86 ? 15.224 -1.406 -11.399 1.00 8.45 86 GLY B O 1
ATOM 4527 N N . PHE C 1 87 ? 15.763 -1.131 -9.194 1.00 9.17 87 PHE B N 1
ATOM 4528 C CA . PHE C 1 87 ? 17.172 -0.813 -9.406 1.00 8.11 87 PHE B CA 1
ATOM 4529 C C . PHE C 1 87 ? 18.062 -1.523 -8.402 1.00 7.97 87 PHE B C 1
ATOM 4530 O O . PHE C 1 87 ? 17.679 -1.700 -7.239 1.00 10.52 87 PHE B O 1
ATOM 4538 N N . ALA C 1 88 ? 19.269 -1.872 -8.849 1.00 9.34 88 ALA B N 1
ATOM 4539 C CA . ALA C 1 88 ? 20.328 -2.416 -7.997 1.00 9.94 88 ALA B CA 1
ATOM 4540 C C . ALA C 1 88 ? 21.565 -1.537 -8.177 1.00 12.11 88 ALA B C 1
ATOM 4541 O O . ALA C 1 88 ? 22.054 -1.385 -9.297 1.00 12.85 88 ALA B O 1
ATOM 4543 N N . VAL C 1 89 ? 22.043 -0.952 -7.083 1.00 11.68 89 VAL B N 1
ATOM 4544 C CA . VAL C 1 89 ? 23.315 -0.250 -7.061 1.00 9.57 89 VAL B CA 1
ATOM 4545 C C . VAL C 1 89 ? 24.325 -1.185 -6.401 1.00 10.02 89 VAL B C 1
ATOM 4546 O O . VAL C 1 89 ? 24.092 -1.710 -5.305 1.00 9.84 89 VAL B O 1
ATOM 4550 N N . ILE C 1 90 ? 25.440 -1.402 -7.094 1.00 9.84 90 ILE B N 1
ATOM 4551 C CA . ILE C 1 90 ? 26.376 -2.469 -6.746 1.00 10.95 90 ILE B CA 1
ATOM 4552 C C . ILE C 1 90 ? 27.805 -1.918 -6.642 1.00 11.00 90 ILE B C 1
ATOM 4553 O O . ILE C 1 90 ? 28.278 -1.248 -7.559 1.00 12.08 90 ILE B O 1
ATOM 4558 N N . HIS C 1 91 ? 28.471 -2.196 -5.523 1.00 11.38 91 HIS B N 1
ATOM 4559 C CA . HIS C 1 91 ? 29.892 -1.945 -5.382 1.00 11.75 91 HIS B CA 1
ATOM 4560 C C . HIS C 1 91 ? 30.590 -3.293 -5.398 1.00 12.77 91 HIS B C 1
ATOM 4561 O O . HIS C 1 91 ? 30.282 -4.161 -4.578 1.00 12.97 91 HIS B O 1
ATOM 4568 N N . LEU C 1 92 ? 31.503 -3.473 -6.348 1.00 13.14 92 LEU B N 1
ATOM 4569 C CA . LEU C 1 92 ? 32.254 -4.717 -6.472 1.00 14.37 92 LEU B CA 1
ATOM 4570 C C . LEU C 1 92 ? 33.557 -4.650 -5.684 1.00 14.12 92 LEU B C 1
ATOM 4571 O O . LEU C 1 92 ? 34.109 -3.560 -5.438 1.00 16.18 92 LEU B O 1
ATOM 4576 N N . ALA C 1 93 ? 34.055 -5.829 -5.307 1.00 14.54 93 ALA B N 1
ATOM 4577 C CA . ALA C 1 93 ? 35.297 -5.940 -4.556 1.00 14.71 93 ALA B CA 1
ATOM 4578 C C . ALA C 1 93 ? 36.484 -5.336 -5.295 1.00 16.42 93 ALA B C 1
ATOM 4579 O O . ALA C 1 93 ? 37.401 -4.836 -4.653 1.00 17.08 93 ALA B O 1
ATOM 4581 N N . ASN C 1 94 ? 36.440 -5.348 -6.629 1.00 17.69 94 ASN B N 1
ATOM 4582 C CA . ASN C 1 94 ? 37.475 -4.705 -7.462 1.00 18.23 94 ASN B CA 1
ATOM 4583 C C . ASN C 1 94 ? 37.392 -3.167 -7.521 1.00 18.79 94 ASN B C 1
ATOM 4584 O O . ASN C 1 94 ? 38.194 -2.528 -8.215 1.00 20.55 94 ASN B O 1
ATOM 4589 N N . GLY C 1 95 ? 36.435 -2.575 -6.798 1.00 16.46 95 GLY B N 1
ATOM 4590 C CA . GLY C 1 95 ? 36.305 -1.122 -6.698 1.00 16.44 95 GLY B CA 1
ATOM 4591 C C . GLY C 1 95 ? 35.351 -0.499 -7.702 1.00 17.00 95 GLY B C 1
ATOM 4592 O O . GLY C 1 95 ? 35.061 0.697 -7.621 1.00 19.80 95 GLY B O 1
ATOM 4593 N N . GLU C 1 96 ? 34.873 -1.282 -8.660 1.00 17.43 96 GLU B N 1
ATOM 4594 C CA . GLU C 1 96 ? 33.898 -0.784 -9.624 1.00 17.79 96 GLU B CA 1
ATOM 4595 C C . GLU C 1 96 ? 32.540 -0.536 -8.967 1.00 15.56 96 GLU B C 1
ATOM 4596 O O . GLU C 1 96 ? 32.093 -1.296 -8.103 1.00 16.24 96 GLU B O 1
ATOM 4602 N N . ASN C 1 97 ? 31.895 0.551 -9.373 1.00 14.63 97 ASN B N 1
ATOM 4603 C CA . ASN C 1 97 ? 30.528 0.841 -8.952 1.00 13.55 97 ASN B CA 1
ATOM 4604 C C . ASN C 1 97 ? 29.635 0.863 -10.177 1.00 14.14 97 ASN B C 1
ATOM 4605 O O . ASN C 1 97 ? 29.916 1.589 -11.122 1.00 16.20 97 ASN B O 1
ATOM 4610 N N . VAL C 1 98 ? 28.571 0.067 -10.167 1.00 13.16 98 VAL B N 1
ATOM 4611 C CA . VAL C 1 98 ? 27.674 -0.033 -11.310 1.00 13.89 98 VAL B CA 1
ATOM 4612 C C . VAL C 1 98 ? 26.237 0.059 -10.831 1.00 12.98 98 VAL B C 1
ATOM 4613 O O . VAL C 1 98 ? 25.954 -0.228 -9.672 1.00 14.48 98 VAL B O 1
ATOM 4617 N N . ALA C 1 99 ? 25.349 0.491 -11.725 1.00 12.97 99 ALA B N 1
ATOM 4618 C CA . ALA C 1 99 ? 23.914 0.567 -11.452 1.00 12.30 99 ALA B CA 1
ATOM 4619 C C . ALA C 1 99 ? 23.173 -0.271 -12.485 1.00 13.40 99 ALA B C 1
ATOM 4620 O O . ALA C 1 99 ? 23.422 -0.148 -13.691 1.00 17.91 99 ALA B O 1
ATOM 4622 N N . LEU C 1 100 ? 22.304 -1.155 -12.009 1.00 11.14 100 LEU B N 1
ATOM 4623 C CA . LEU C 1 100 ? 21.440 -1.921 -12.880 1.00 9.84 100 LEU B CA 1
ATOM 4624 C C . LEU C 1 100 ? 20.028 -1.352 -12.878 1.00 9.84 100 LEU B C 1
ATOM 4625 O O . LEU C 1 100 ? 19.370 -1.276 -11.834 1.00 11.56 100 LEU B O 1
ATOM 4630 N N . ASP C 1 101 ? 19.580 -0.982 -14.072 1.00 10.45 101 ASP B N 1
ATOM 4631 C CA . ASP C 1 101 ? 18.252 -0.455 -14.326 1.00 9.45 101 ASP B CA 1
ATOM 4632 C C . ASP C 1 101 ? 17.382 -1.609 -14.819 1.00 10.74 101 ASP B C 1
ATOM 4633 O O . ASP C 1 101 ? 17.574 -2.119 -15.943 1.00 11.45 101 ASP B O 1
ATOM 4638 N N . PHE C 1 102 ? 16.485 -2.062 -13.947 1.00 11.35 102 PHE B N 1
ATOM 4639 C CA . PHE C 1 102 ? 15.438 -3.023 -14.322 1.00 8.49 102 PHE B CA 1
ATOM 4640 C C . PHE C 1 102 ? 14.064 -2.418 -14.042 1.00 8.55 102 PHE B C 1
ATOM 4641 O O . PHE C 1 102 ? 13.121 -3.079 -13.587 1.00 9.18 102 PHE B O 1
ATOM 4649 N N . ARG C 1 103 ? 13.985 -1.126 -14.325 1.00 7.99 103 ARG B N 1
ATOM 4650 C CA . ARG C 1 103 ? 12.738 -0.360 -14.224 1.00 9.31 103 ARG B CA 1
ATOM 4651 C C . ARG C 1 103 ? 11.759 -0.776 -15.324 1.00 9.40 103 ARG B C 1
ATOM 4652 O O . ARG C 1 103 ? 12.177 -1.084 -16.452 1.00 9.49 103 ARG B O 1
ATOM 4660 N N . GLU C 1 104 ? 10.460 -0.751 -15.030 1.00 11.37 104 GLU B N 1
ATOM 4661 C CA . GLU C 1 104 ? 9.471 -1.066 -16.064 1.00 10.86 104 GLU B CA 1
ATOM 4662 C C . GLU C 1 104 ? 9.503 -0.037 -17.200 1.00 10.30 104 GLU B C 1
ATOM 4663 O O . GLU C 1 104 ? 9.853 1.137 -17.005 1.00 10.81 104 GLU B O 1
ATOM 4669 N N . LYS C 1 105 ? 9.106 -0.491 -18.384 1.00 11.45 105 LYS B N 1
ATOM 4670 C CA . LYS C 1 105 ? 9.006 0.353 -19.562 1.00 10.39 105 LYS B CA 1
ATOM 4671 C C . LYS C 1 105 ? 7.531 0.594 -19.911 1.00 12.00 105 LYS B C 1
ATOM 4672 O O . LYS C 1 105 ? 6.699 -0.301 -19.821 1.00 11.36 105 LYS B O 1
ATOM 4678 N N . ALA C 1 106 ? 7.214 1.806 -20.339 1.00 10.46 106 ALA B N 1
ATOM 4679 C CA . ALA C 1 106 ? 5.941 2.050 -21.010 1.00 10.70 106 ALA B CA 1
ATOM 4680 C C . ALA C 1 106 ? 5.822 1.063 -22.166 1.00 11.40 106 ALA B C 1
ATOM 4681 O O . ALA C 1 106 ? 6.797 0.819 -22.867 1.00 11.50 106 ALA B O 1
ATOM 4683 N N . PRO C 1 107 ? 4.628 0.484 -22.376 1.00 13.41 107 PRO B N 1
ATOM 4684 C CA . PRO C 1 107 ? 4.510 -0.454 -23.481 1.00 12.16 107 PRO B CA 1
ATOM 4685 C C . PRO C 1 107 ? 4.781 0.164 -24.859 1.00 10.93 107 PRO B C 1
ATOM 4686 O O . PRO C 1 107 ? 4.740 1.383 -25.028 1.00 12.71 107 PRO B O 1
ATOM 4690 N N . LEU C 1 108 ? 5.047 -0.704 -25.823 1.00 11.77 108 LEU B N 1
ATOM 4691 C CA . LEU C 1 108 ? 5.272 -0.314 -27.214 1.00 12.12 108 LEU B CA 1
ATOM 4692 C C . LEU C 1 108 ? 4.153 0.569 -27.786 1.00 13.45 108 LEU B C 1
ATOM 4693 O O . LEU C 1 108 ? 4.412 1.434 -28.634 1.00 15.78 108 LEU B O 1
ATOM 4698 N N . LYS C 1 109 ? 2.920 0.327 -27.341 1.00 14.67 109 LYS B N 1
ATOM 4699 C CA . LYS C 1 109 ? 1.739 1.074 -27.814 1.00 14.96 109 LYS B CA 1
ATOM 4700 C C . LYS C 1 109 ? 1.318 2.226 -26.907 1.00 16.13 109 LYS B C 1
ATOM 4701 O O . LYS C 1 109 ? 0.276 2.850 -27.147 1.00 16.06 109 LYS B O 1
ATOM 4707 N N . ALA C 1 110 ? 2.131 2.538 -25.899 1.00 14.11 110 ALA B N 1
ATOM 4708 C CA . ALA C 1 110 ? 1.836 3.632 -24.990 1.00 14.64 110 ALA B CA 1
ATOM 4709 C C . ALA C 1 110 ? 1.876 4.959 -25.743 1.00 15.88 110 ALA B C 1
ATOM 4710 O O . ALA C 1 110 ? 2.647 5.119 -26.691 1.00 16.84 110 ALA B O 1
ATOM 4712 N N . THR C 1 111 ? 1.022 5.892 -25.330 1.00 16.83 111 THR B N 1
ATOM 4713 C CA . THR C 1 111 ? 1.030 7.250 -25.870 1.00 18.08 111 THR B CA 1
ATOM 4714 C C . THR C 1 111 ? 0.901 8.289 -24.762 1.00 16.92 111 THR B C 1
ATOM 4715 O O . THR C 1 111 ? 0.435 7.995 -23.657 1.00 15.34 111 THR B O 1
ATOM 4719 N N . LYS C 1 112 ? 1.311 9.511 -25.078 1.00 16.40 112 LYS B N 1
ATOM 4720 C CA . LYS C 1 112 ? 1.347 10.615 -24.115 1.00 16.82 112 LYS B CA 1
ATOM 4721 C C . LYS C 1 112 ? 0.029 10.797 -23.347 1.00 17.41 112 LYS B C 1
ATOM 4722 O O . LYS C 1 112 ? 0.029 10.956 -22.118 1.00 16.40 112 LYS B O 1
ATOM 4728 N N . ASN C 1 113 ? -1.091 10.788 -24.069 1.00 18.62 113 ASN B N 1
ATOM 4729 C CA . ASN C 1 113 ? -2.389 11.103 -23.474 1.00 19.09 113 ASN B CA 1
ATOM 4730 C C . ASN C 1 113 ? -3.258 9.877 -23.194 1.00 18.65 113 ASN B C 1
ATOM 4731 O O . ASN C 1 113 ? -4.473 9.998 -23.071 1.00 20.66 113 ASN B O 1
ATOM 4736 N N . MET C 1 114 ? -2.626 8.709 -23.037 1.00 17.26 114 MET B N 1
ATOM 4737 C CA . MET C 1 114 ? -3.350 7.438 -22.897 1.00 18.16 114 MET B CA 1
ATOM 4738 C C . MET C 1 114 ? -4.264 7.344 -21.662 1.00 15.78 114 MET B C 1
ATOM 4739 O O . MET C 1 114 ? -5.195 6.539 -21.653 1.00 18.63 114 MET B O 1
ATOM 4744 N N . PHE C 1 115 ? -4.000 8.159 -20.636 1.00 15.80 115 PHE B N 1
ATOM 4745 C CA . PHE C 1 115 ? -4.806 8.164 -19.413 1.00 15.88 115 PHE B CA 1
ATOM 4746 C C . PHE C 1 115 ? -5.825 9.307 -19.347 1.00 17.35 115 PHE B C 1
ATOM 4747 O O . PHE C 1 115 ? -6.461 9.512 -18.312 1.00 18.78 115 PHE B O 1
ATOM 4755 N N . LEU C 1 116 ? -6.005 10.020 -20.456 1.00 18.02 116 LEU B N 1
ATOM 4756 C CA . LEU C 1 116 ? -6.945 11.139 -20.502 1.00 18.75 116 LEU B CA 1
ATOM 4757 C C . LEU C 1 116 ? -8.163 10.825 -21.362 1.00 20.88 116 LEU B C 1
ATOM 4758 O O . LEU C 1 116 ? -8.086 10.029 -22.300 1.00 20.41 116 LEU B O 1
ATOM 4763 N N . ASP C 1 117 ? -9.280 11.481 -21.054 1.00 23.69 117 ASP B N 1
ATOM 4764 C CA . ASP C 1 117 ? -10.496 11.345 -21.865 1.00 25.46 117 ASP B CA 1
ATOM 4765 C C . ASP C 1 117 ? -10.459 12.269 -23.093 1.00 27.48 117 ASP B C 1
ATOM 4766 O O . ASP C 1 117 ? -9.450 12.925 -23.356 1.00 25.72 117 ASP B O 1
ATOM 4771 N N . LYS C 1 118 ? -11.552 12.296 -23.853 1.00 30.51 118 LYS B N 1
ATOM 4772 C CA . LYS C 1 118 ? -11.661 13.155 -25.038 1.00 32.06 118 LYS B CA 1
ATOM 4773 C C . LYS C 1 118 ? -11.451 14.644 -24.736 1.00 32.25 118 LYS B C 1
ATOM 4774 O O . LYS C 1 118 ? -10.949 15.379 -25.586 1.00 33.43 118 LYS B O 1
ATOM 4780 N N . GLN C 1 119 ? -11.826 15.079 -23.532 1.00 32.11 119 GLN B N 1
ATOM 4781 C CA . GLN C 1 119 ? -11.671 16.476 -23.121 1.00 31.68 119 GLN B CA 1
ATOM 4782 C C . GLN C 1 119 ? -10.283 16.796 -22.529 1.00 29.66 119 GLN B C 1
ATOM 4783 O O . GLN C 1 119 ? -10.018 17.939 -22.139 1.00 28.49 119 GLN B O 1
ATOM 4789 N N . GLY C 1 120 ? -9.402 15.793 -22.460 1.00 26.17 120 GLY B N 1
ATOM 4790 C CA . GLY C 1 120 ? -8.047 15.986 -21.943 1.00 25.50 120 GLY B CA 1
ATOM 4791 C C . GLY C 1 120 ? -7.960 15.926 -20.430 1.00 23.99 120 GLY B C 1
ATOM 4792 O O . GLY C 1 120 ? -6.991 16.404 -19.837 1.00 25.71 120 GLY B O 1
ATOM 4793 N N . ASN C 1 121 ? -8.967 15.333 -19.798 1.00 23.34 121 ASN B N 1
ATOM 4794 C CA . ASN C 1 121 ? -8.991 15.210 -18.345 1.00 23.53 121 ASN B CA 1
ATOM 4795 C C . ASN C 1 121 ? -8.648 13.791 -17.929 1.00 21.46 121 ASN B C 1
ATOM 4796 O O . ASN C 1 121 ? -8.957 12.826 -18.633 1.00 21.25 121 ASN B O 1
ATOM 4801 N N . VAL C 1 122 ? -7.988 13.673 -16.786 1.00 18.46 122 VAL B N 1
ATOM 4802 C CA . VAL C 1 122 ? -7.604 12.368 -16.269 1.00 18.76 122 VAL B CA 1
ATOM 4803 C C . VAL C 1 122 ? -8.820 11.469 -16.079 1.00 19.14 122 VAL B C 1
ATOM 4804 O O . VAL C 1 122 ? -9.837 11.878 -15.490 1.00 21.69 122 VAL B O 1
ATOM 4808 N N . VAL C 1 123 ? -8.725 10.251 -16.606 1.00 18.37 123 VAL B N 1
ATOM 4809 C CA . VAL C 1 123 ? -9.719 9.217 -16.361 1.00 19.52 123 VAL B CA 1
ATOM 4810 C C . VAL C 1 123 ? -9.459 8.626 -14.970 1.00 19.75 123 VAL B C 1
ATOM 4811 O O . VAL C 1 123 ? -8.383 8.052 -14.733 1.00 18.63 123 VAL B O 1
ATOM 4815 N N . PRO C 1 124 ? -10.422 8.770 -14.037 1.00 20.13 124 PRO B N 1
ATOM 4816 C CA . PRO C 1 124 ? -10.165 8.318 -12.662 1.00 20.97 124 PRO B CA 1
ATOM 4817 C C . PRO C 1 124 ? -9.742 6.860 -12.580 1.00 20.30 124 PRO B C 1
ATOM 4818 O O . PRO C 1 124 ? -10.381 6.008 -13.180 1.00 21.09 124 PRO B O 1
ATOM 4822 N N . LYS C 1 125 ? -8.642 6.617 -11.863 1.00 19.51 125 LYS B N 1
ATOM 4823 C CA . LYS C 1 125 ? -8.113 5.279 -11.560 1.00 19.30 125 LYS B CA 1
ATOM 4824 C C . LYS C 1 125 ? -7.470 4.512 -12.724 1.00 17.58 125 LYS B C 1
ATOM 4825 O O . LYS C 1 125 ? -6.980 3.397 -12.515 1.00 16.82 125 LYS B O 1
ATOM 4831 N N . LEU C 1 126 ? -7.441 5.076 -13.931 1.00 17.48 126 LEU B N 1
ATOM 4832 C CA . LEU C 1 126 ? -6.927 4.323 -15.078 1.00 15.35 126 LEU B CA 1
ATOM 4833 C C . LEU C 1 126 ? -5.406 4.085 -14.942 1.00 14.01 126 LEU B C 1
ATOM 4834 O O . LEU C 1 126 ? -4.903 3.035 -15.360 1.00 16.33 126 LEU B O 1
ATOM 4839 N N . SER C 1 127 ? -4.688 5.037 -14.335 1.00 15.27 127 SER B N 1
ATOM 4840 C CA . SER C 1 127 ? -3.239 4.901 -14.104 1.00 14.85 127 SER B CA 1
ATOM 4841 C C . SER C 1 127 ? -2.894 4.185 -12.802 1.00 14.91 127 SER B C 1
ATOM 4842 O O . SER C 1 127 ? -1.703 3.980 -12.506 1.00 15.83 127 SER B O 1
ATOM 4845 N N . GLU C 1 128 ? -3.920 3.804 -12.036 1.00 15.53 128 GLU B N 1
ATOM 4846 C CA . GLU C 1 128 ? -3.741 3.256 -10.681 1.00 14.56 128 GLU B CA 1
ATOM 4847 C C . GLU C 1 128 ? -4.218 1.814 -10.538 1.00 14.25 128 GLU B C 1
ATOM 4848 O O . GLU C 1 128 ? -3.527 1.000 -9.948 1.00 16.03 128 GLU B O 1
ATOM 4854 N N . ASP C 1 129 ? -5.407 1.521 -11.056 1.00 15.04 129 ASP B N 1
ATOM 4855 C CA . ASP C 1 129 ? -6.051 0.231 -10.881 1.00 14.74 129 ASP B CA 1
ATOM 4856 C C . ASP C 1 129 ? -6.174 -0.475 -12.222 1.00 14.18 129 ASP B C 1
ATOM 4857 O O . ASP C 1 129 ? -6.678 0.100 -13.190 1.00 16.45 129 ASP B O 1
ATOM 4862 N N . GLY C 1 130 ? -5.743 -1.728 -12.283 1.00 13.81 130 GLY B N 1
ATOM 4863 C CA . GLY C 1 130 ? -5.964 -2.544 -13.468 1.00 13.72 130 GLY B CA 1
ATOM 4864 C C . GLY C 1 130 ? -4.823 -2.691 -14.442 1.00 14.23 130 GLY B C 1
ATOM 4865 O O . GLY C 1 130 ? -3.669 -2.412 -14.125 1.00 16.56 130 GLY B O 1
ATOM 4866 N N . TYR C 1 131 ? -5.163 -3.119 -15.649 1.00 14.07 131 TYR B N 1
ATOM 4867 C CA . TYR C 1 131 ? -4.183 -3.661 -16.576 1.00 13.74 131 TYR B CA 1
ATOM 4868 C C . TYR C 1 131 ? -3.462 -2.585 -17.401 1.00 13.97 131 TYR B C 1
ATOM 4869 O O . TYR C 1 131 ? -2.311 -2.782 -17.774 1.00 14.98 131 TYR B O 1
ATOM 4878 N N . LEU C 1 132 ? -4.128 -1.460 -17.682 1.00 14.07 132 LEU B N 1
ATOM 4879 C CA . LEU C 1 132 ? -3.490 -0.345 -18.388 1.00 14.71 132 LEU B CA 1
ATOM 4880 C C . LEU C 1 132 ? -2.486 0.431 -17.512 1.00 13.63 132 LEU B C 1
ATOM 4881 O O . LEU C 1 132 ? -1.629 1.150 -18.032 1.00 14.49 132 LEU B O 1
ATOM 4886 N N . ALA C 1 133 ? -2.567 0.264 -16.192 1.00 12.98 133 ALA B N 1
ATOM 4887 C CA . ALA C 1 133 ? -1.644 0.950 -15.264 1.00 13.27 133 ALA B CA 1
ATOM 4888 C C . ALA C 1 133 ? -0.251 0.343 -15.247 1.00 13.34 133 ALA B C 1
ATOM 4889 O O . ALA C 1 133 ? 0.672 0.914 -14.654 1.00 14.21 133 ALA B O 1
ATOM 4891 N N . ALA C 1 134 ? -0.094 -0.805 -15.895 1.00 13.23 134 ALA B N 1
ATOM 4892 C CA . ALA C 1 134 ? 1.147 -1.575 -15.814 1.00 11.14 134 ALA B CA 1
ATOM 4893 C C . ALA C 1 134 ? 2.185 -1.192 -16.872 1.00 11.23 134 ALA B C 1
ATOM 4894 O O . ALA C 1 134 ? 1.869 -1.090 -18.056 1.00 14.50 134 ALA B O 1
ATOM 4896 N N . GLY C 1 135 ? 3.427 -0.993 -16.422 1.00 10.33 135 GLY B N 1
ATOM 4897 C CA . GLY C 1 135 ? 4.588 -1.018 -17.315 1.00 10.20 135 GLY B CA 1
ATOM 4898 C C . GLY C 1 135 ? 5.060 -2.451 -17.528 1.00 10.63 135 GLY B C 1
ATOM 4899 O O . GLY C 1 135 ? 4.661 -3.362 -16.814 1.00 11.53 135 GLY B O 1
ATOM 4900 N N . VAL C 1 136 ? 5.888 -2.658 -18.539 1.00 11.34 136 VAL B N 1
ATOM 4901 C CA . VAL C 1 136 ? 6.460 -3.968 -18.821 1.00 11.68 136 VAL B CA 1
ATOM 4902 C C . VAL C 1 136 ? 7.397 -4.367 -17.668 1.00 10.46 136 VAL B C 1
ATOM 4903 O O . VAL C 1 136 ? 8.329 -3.639 -17.352 1.00 10.89 136 VAL B O 1
ATOM 4907 N N . PRO C 1 137 ? 7.143 -5.517 -17.020 1.00 10.84 137 PRO B N 1
ATOM 4908 C CA . PRO C 1 137 ? 7.924 -5.852 -15.821 1.00 11.85 137 PRO B CA 1
ATOM 4909 C C . PRO C 1 137 ? 9.395 -6.113 -16.087 1.00 10.71 137 PRO B C 1
ATOM 4910 O O . PRO C 1 137 ? 9.723 -6.765 -17.075 1.00 11.84 137 PRO B O 1
ATOM 4914 N N . GLY C 1 138 ? 10.252 -5.592 -15.205 1.00 9.70 138 GLY B N 1
ATOM 4915 C CA . GLY C 1 138 ? 11.691 -5.750 -15.313 1.00 10.68 138 GLY B CA 1
ATOM 4916 C C . GLY C 1 138 ? 12.351 -6.648 -14.294 1.00 8.85 138 GLY B C 1
ATOM 4917 O O . GLY C 1 138 ? 13.487 -7.076 -14.509 1.00 9.58 138 GLY B O 1
ATOM 4918 N N . THR C 1 139 ? 11.663 -6.954 -13.191 1.00 9.62 139 THR B N 1
ATOM 4919 C CA . THR C 1 139 ? 12.299 -7.681 -12.074 1.00 9.52 139 THR B CA 1
ATOM 4920 C C . THR C 1 139 ? 13.002 -8.980 -12.456 1.00 9.64 139 THR B C 1
ATOM 4921 O O . THR C 1 139 ? 14.146 -9.207 -12.063 1.00 11.53 139 THR B O 1
ATOM 4925 N N . VAL C 1 140 ? 12.337 -9.838 -13.220 1.00 10.25 140 VAL B N 1
ATOM 4926 C CA . VAL C 1 140 ? 12.935 -11.136 -13.540 1.00 11.50 140 VAL B CA 1
ATOM 4927 C C . VAL C 1 140 ? 14.207 -10.951 -14.390 1.00 10.02 140 VAL B C 1
ATOM 4928 O O . VAL C 1 140 ? 15.240 -11.611 -14.149 1.00 10.55 140 VAL B O 1
ATOM 4932 N N . ALA C 1 141 ? 14.134 -10.055 -15.371 1.00 10.66 141 ALA B N 1
ATOM 4933 C CA . ALA C 1 141 ? 15.294 -9.730 -16.205 1.00 10.90 141 ALA B CA 1
ATOM 4934 C C . ALA C 1 141 ? 16.443 -9.176 -15.365 1.00 10.53 141 ALA B C 1
ATOM 4935 O O . ALA C 1 141 ? 17.612 -9.512 -15.583 1.00 12.92 141 ALA B O 1
ATOM 4937 N N . GLY C 1 142 ? 16.098 -8.336 -14.390 1.00 10.81 142 GLY B N 1
ATOM 4938 C CA . GLY C 1 142 ? 17.091 -7.750 -13.510 1.00 12.64 142 GLY B CA 1
ATOM 4939 C C . GLY C 1 142 ? 17.791 -8.761 -12.635 1.00 11.60 142 GLY B C 1
ATOM 4940 O O . GLY C 1 142 ? 19.015 -8.733 -12.497 1.00 12.11 142 GLY B O 1
ATOM 4941 N N . MET C 1 143 ? 17.017 -9.656 -12.034 1.00 11.56 143 MET B N 1
ATOM 4942 C CA . MET C 1 143 ? 17.599 -10.705 -11.210 1.00 11.61 143 MET B CA 1
ATOM 4943 C C . MET C 1 143 ? 18.594 -11.533 -12.026 1.00 11.64 143 MET B C 1
ATOM 4944 O O . MET C 1 143 ? 19.737 -11.765 -11.591 1.00 12.14 143 MET B O 1
ATOM 4949 N N . GLU C 1 144 ? 18.167 -11.968 -13.208 1.00 12.36 144 GLU B N 1
ATOM 4950 C CA . GLU C 1 144 ? 19.018 -12.786 -14.065 1.00 13.51 144 GLU B CA 1
ATOM 4951 C C . GLU C 1 144 ? 20.260 -12.008 -14.502 1.00 13.06 144 GLU B C 1
ATOM 4952 O O . GLU C 1 144 ? 21.365 -12.557 -14.495 1.00 13.22 144 GLU B O 1
ATOM 4958 N N . ALA C 1 145 ? 20.085 -10.741 -14.888 1.00 12.28 145 ALA B N 1
ATOM 4959 C CA . ALA C 1 145 ? 21.204 -9.943 -15.397 1.00 12.28 145 ALA B CA 1
ATOM 4960 C C . ALA C 1 145 ? 22.311 -9.809 -14.353 1.00 12.04 145 ALA B C 1
ATOM 4961 O O . ALA C 1 145 ? 23.495 -10.007 -14.655 1.00 14.27 145 ALA B O 1
ATOM 4963 N N . MET C 1 146 ? 21.950 -9.483 -13.114 1.00 12.38 146 MET B N 1
ATOM 4964 C CA . MET C 1 146 ? 23.001 -9.326 -12.116 1.00 13.86 146 MET B CA 1
ATOM 4965 C C . MET C 1 146 ? 23.628 -10.669 -11.755 1.00 13.03 146 MET B C 1
ATOM 4966 O O . MET C 1 146 ? 24.832 -10.725 -11.530 1.00 14.57 146 MET B O 1
ATOM 4971 N N . LEU C 1 147 ? 22.839 -11.745 -11.748 1.00 12.77 147 LEU B N 1
ATOM 4972 C CA . LEU C 1 147 ? 23.395 -13.067 -11.447 1.00 13.58 147 LEU B CA 1
ATOM 4973 C C . LEU C 1 147 ? 24.412 -13.492 -12.507 1.00 13.63 147 LEU B C 1
ATOM 4974 O O . LEU C 1 147 ? 25.511 -13.945 -12.173 1.00 16.34 147 LEU B O 1
ATOM 4979 N N . LYS C 1 148 ? 24.039 -13.350 -13.773 1.00 14.31 148 LYS B N 1
ATOM 4980 C CA . LYS C 1 148 ? 24.921 -13.717 -14.891 1.00 15.70 148 LYS B CA 1
ATOM 4981 C C . LYS C 1 148 ? 26.242 -12.931 -14.884 1.00 15.93 148 LYS B C 1
ATOM 4982 O O . LYS C 1 148 ? 27.302 -13.494 -15.152 1.00 19.41 148 LYS B O 1
ATOM 4988 N N . LYS C 1 149 ? 26.177 -11.635 -14.585 1.00 15.33 149 LYS B N 1
ATOM 4989 C CA . LYS C 1 149 ? 27.368 -10.793 -14.659 1.00 14.91 149 LYS B CA 1
ATOM 4990 C C . LYS C 1 149 ? 28.292 -10.940 -13.448 1.00 15.01 149 LYS B C 1
ATOM 4991 O O . LYS C 1 149 ? 29.520 -10.947 -13.590 1.00 17.55 149 LYS B O 1
ATOM 4997 N N . TYR C 1 150 ? 27.708 -11.044 -12.255 1.00 14.12 150 TYR B N 1
ATOM 4998 C CA . TYR C 1 150 ? 28.486 -10.927 -11.021 1.00 15.33 150 TYR B CA 1
ATOM 4999 C C . TYR C 1 150 ? 28.242 -12.011 -9.971 1.00 15.35 150 TYR B C 1
ATOM 5000 O O . TYR C 1 150 ? 28.893 -12.003 -8.924 1.00 16.96 150 TYR B O 1
ATOM 5009 N N . GLY C 1 151 ? 27.316 -12.933 -10.235 1.00 16.24 151 GLY B N 1
ATOM 5010 C CA . GLY C 1 151 ? 26.995 -13.993 -9.286 1.00 16.28 151 GLY B CA 1
ATOM 5011 C C . GLY C 1 151 ? 27.930 -15.182 -9.420 1.00 16.85 151 GLY B C 1
ATOM 5012 O O . GLY C 1 151 ? 28.739 -15.244 -10.354 1.00 17.53 151 GLY B O 1
ATOM 5013 N N . THR C 1 152 ? 27.786 -16.134 -8.500 1.00 15.33 152 THR B N 1
ATOM 5014 C CA . THR C 1 152 ? 28.585 -17.366 -8.480 1.00 16.97 152 THR B CA 1
ATOM 5015 C C . THR C 1 152 ? 27.758 -18.625 -8.263 1.00 18.11 152 THR B C 1
ATOM 5016 O O . THR C 1 152 ? 28.268 -19.738 -8.447 1.00 20.94 152 THR B O 1
ATOM 5020 N N . LYS C 1 153 ? 26.502 -18.473 -7.842 1.00 17.43 153 LYS B N 1
ATOM 5021 C CA . LYS C 1 153 ? 25.636 -19.626 -7.606 1.00 19.01 153 LYS B CA 1
ATOM 5022 C C . LYS C 1 153 ? 24.654 -19.769 -8.761 1.00 19.77 153 LYS B C 1
ATOM 5023 O O . LYS C 1 153 ? 24.413 -18.822 -9.513 1.00 20.71 153 LYS B O 1
ATOM 5029 N N . LYS C 1 154 ? 24.103 -20.971 -8.908 1.00 21.39 154 LYS B N 1
ATOM 5030 C CA . LYS C 1 154 ? 23.111 -21.236 -9.946 1.00 22.29 154 LYS B CA 1
ATOM 5031 C C . LYS C 1 154 ? 21.748 -20.627 -9.590 1.00 21.26 154 LYS B C 1
ATOM 5032 O O . LYS C 1 154 ? 21.338 -20.655 -8.427 1.00 20.55 154 LYS B O 1
ATOM 5038 N N . LEU C 1 155 ? 21.056 -20.084 -10.591 1.00 20.74 155 LEU B N 1
ATOM 5039 C CA . LEU C 1 155 ? 19.701 -19.525 -10.398 1.00 22.39 155 LEU B CA 1
ATOM 5040 C C . LEU C 1 155 ? 18.792 -20.549 -9.738 1.00 21.31 155 LEU B C 1
ATOM 5041 O O . LEU C 1 155 ? 18.057 -20.234 -8.796 1.00 20.26 155 LEU B O 1
ATOM 5046 N N . SER C 1 156 ? 18.853 -21.782 -10.232 1.00 22.86 156 SER B N 1
ATOM 5047 C CA . SER C 1 156 ? 18.030 -22.858 -9.707 1.00 23.85 156 SER B CA 1
ATOM 5048 C C . SER C 1 156 ? 18.145 -22.996 -8.192 1.00 21.88 156 SER B C 1
ATOM 5049 O O . SER C 1 156 ? 17.135 -23.161 -7.513 1.00 26.75 156 SER B O 1
ATOM 5052 N N . GLN C 1 157 ? 19.359 -22.892 -7.656 1.00 19.61 157 GLN B N 1
ATOM 5053 C CA . GLN C 1 157 ? 19.585 -22.956 -6.205 1.00 20.94 157 GLN B CA 1
ATOM 5054 C C . GLN C 1 157 ? 19.008 -21.746 -5.464 1.00 20.17 157 GLN B C 1
ATOM 5055 O O . GLN C 1 157 ? 18.423 -21.886 -4.390 1.00 23.58 157 GLN B O 1
ATOM 5061 N N . LEU C 1 158 ? 19.182 -20.566 -6.046 1.00 16.93 158 LEU B N 1
ATOM 5062 C CA . LEU C 1 158 ? 18.786 -19.312 -5.416 1.00 15.50 158 LEU B CA 1
ATOM 5063 C C . LEU C 1 158 ? 17.275 -19.083 -5.405 1.00 14.05 158 LEU B C 1
ATOM 5064 O O . LEU C 1 158 ? 16.764 -18.390 -4.534 1.00 16.06 158 LEU B O 1
ATOM 5069 N N . ILE C 1 159 ? 16.567 -19.680 -6.362 1.00 13.33 159 ILE B N 1
ATOM 5070 C CA . ILE C 1 159 ? 15.120 -19.502 -6.499 1.00 13.91 159 ILE B CA 1
ATOM 5071 C C . ILE C 1 159 ? 14.337 -20.590 -5.778 1.00 15.04 159 ILE B C 1
ATOM 5072 O O . ILE C 1 159 ? 13.152 -20.411 -5.466 1.00 15.62 159 ILE B O 1
ATOM 5077 N N . ASP C 1 160 ? 14.990 -21.720 -5.519 1.00 15.19 160 ASP B N 1
ATOM 5078 C CA . ASP C 1 160 ? 14.324 -22.834 -4.832 1.00 15.63 160 ASP B CA 1
ATOM 5079 C C . ASP C 1 160 ? 13.628 -22.440 -3.519 1.00 14.29 160 ASP B C 1
ATOM 5080 O O . ASP C 1 160 ? 12.503 -22.859 -3.269 1.00 14.86 160 ASP B O 1
ATOM 5085 N N . PRO C 1 161 ? 14.280 -21.623 -2.674 1.00 13.74 161 PRO B N 1
ATOM 5086 C CA . PRO C 1 161 ? 13.597 -21.256 -1.428 1.00 14.69 161 PRO B CA 1
ATOM 5087 C C . PRO C 1 161 ? 12.265 -20.529 -1.660 1.00 13.77 161 PRO B C 1
ATOM 5088 O O . PRO C 1 161 ? 11.293 -20.768 -0.935 1.00 13.59 161 PRO B O 1
ATOM 5092 N N . ALA C 1 162 ? 12.230 -19.663 -2.671 1.00 12.18 162 ALA B N 1
ATOM 5093 C CA . ALA C 1 162 ? 11.008 -18.959 -3.024 1.00 10.91 162 ALA B CA 1
ATOM 5094 C C . ALA C 1 162 ? 9.922 -19.918 -3.513 1.00 12.80 162 ALA B C 1
ATOM 5095 O O . ALA C 1 162 ? 8.762 -19.823 -3.111 1.00 13.85 162 ALA B O 1
ATOM 5097 N N . ILE C 1 163 ? 10.307 -20.844 -4.384 1.00 13.36 163 ILE B N 1
ATOM 5098 C CA . ILE C 1 163 ? 9.386 -21.863 -4.878 1.00 12.52 163 ILE B CA 1
ATOM 5099 C C . ILE C 1 163 ? 8.779 -22.669 -3.723 1.00 13.38 163 ILE B C 1
ATOM 5100 O O . ILE C 1 163 ? 7.578 -22.917 -3.695 1.00 13.84 163 ILE B O 1
ATOM 5105 N N . LYS C 1 164 ? 9.611 -23.065 -2.770 1.00 14.72 164 LYS B N 1
ATOM 5106 C CA . LYS C 1 164 ? 9.149 -23.839 -1.628 1.00 13.67 164 LYS B CA 1
ATOM 5107 C C . LYS C 1 164 ? 8.110 -23.064 -0.821 1.00 14.89 164 LYS B C 1
ATOM 5108 O O . LYS C 1 164 ? 7.086 -23.615 -0.432 1.00 13.76 164 LYS B O 1
ATOM 5114 N N . LEU C 1 165 ? 8.346 -21.771 -0.625 1.00 11.69 165 LEU B N 1
ATOM 5115 C CA . LEU C 1 165 ? 7.388 -20.935 0.096 1.00 12.49 165 LEU B CA 1
ATOM 5116 C C . LEU C 1 165 ? 6.071 -20.752 -0.669 1.00 12.33 165 LEU B C 1
ATOM 5117 O O . LEU C 1 165 ? 5.004 -20.673 -0.053 1.00 13.63 165 LEU B O 1
ATOM 5122 N N . ALA C 1 166 ? 6.153 -20.663 -2.002 1.00 12.19 166 ALA B N 1
ATOM 5123 C CA . ALA C 1 166 ? 4.956 -20.539 -2.841 1.00 11.43 166 ALA B CA 1
ATOM 5124 C C . ALA C 1 166 ? 4.151 -21.837 -2.853 1.00 13.94 166 ALA B C 1
ATOM 5125 O O . ALA C 1 166 ? 2.927 -21.802 -2.793 1.00 15.54 166 ALA B O 1
ATOM 5127 N N . GLU C 1 167 ? 4.844 -22.967 -2.960 1.00 14.15 167 GLU B N 1
ATOM 5128 C CA . GLU C 1 167 ? 4.207 -24.283 -3.004 1.00 16.20 167 GLU B CA 1
ATOM 5129 C C . GLU C 1 167 ? 3.613 -24.702 -1.660 1.00 16.12 167 GLU B C 1
ATOM 5130 O O . GLU C 1 167 ? 2.511 -25.242 -1.622 1.00 18.50 167 GLU B O 1
ATOM 5136 N N . ASN C 1 168 ? 4.343 -24.446 -0.572 1.00 15.79 168 ASN B N 1
ATOM 5137 C CA . ASN C 1 168 ? 3.989 -24.957 0.754 1.00 17.39 168 ASN B CA 1
ATOM 5138 C C . ASN C 1 168 ? 3.242 -23.947 1.612 1.00 17.66 168 ASN B C 1
ATOM 5139 O O . ASN C 1 168 ? 2.534 -24.328 2.546 1.00 19.36 168 ASN B O 1
ATOM 5144 N N . GLY C 1 169 ? 3.426 -22.661 1.316 1.00 15.24 169 GLY B N 1
ATOM 5145 C CA . GLY C 1 169 ? 2.751 -21.611 2.039 1.00 16.52 169 GLY B CA 1
ATOM 5146 C C . GLY C 1 169 ? 3.503 -21.050 3.230 1.00 15.56 169 GLY B C 1
ATOM 5147 O O . GLY C 1 169 ? 4.489 -21.621 3.709 1.00 17.02 169 GLY B O 1
ATOM 5148 N N . TYR C 1 170 ? 3.016 -19.901 3.690 1.00 15.06 170 TYR B N 1
ATOM 5149 C CA . TYR C 1 170 ? 3.469 -19.266 4.915 1.00 15.40 170 TYR B CA 1
ATOM 5150 C C . TYR C 1 170 ? 2.277 -18.605 5.598 1.00 15.45 170 TYR B C 1
ATOM 5151 O O . TYR C 1 170 ? 1.246 -18.341 4.975 1.00 15.52 170 TYR B O 1
ATOM 5160 N N . ALA C 1 171 ? 2.426 -18.351 6.891 1.00 17.64 171 ALA B N 1
ATOM 5161 C CA . ALA C 1 171 ? 1.353 -17.782 7.692 1.00 18.79 171 ALA B CA 1
ATOM 5162 C C . ALA C 1 171 ? 1.262 -16.273 7.491 1.00 19.28 171 ALA B C 1
ATOM 5163 O O . ALA C 1 171 ? 2.266 -15.569 7.567 1.00 20.12 171 ALA B O 1
ATOM 5165 N N . ILE C 1 172 ? 0.050 -15.797 7.230 1.00 19.77 172 ILE B N 1
ATOM 5166 C CA . ILE C 1 172 ? -0.230 -14.368 7.088 1.00 18.92 172 ILE B CA 1
ATOM 5167 C C . ILE C 1 172 ? 0.031 -13.654 8.426 1.00 19.69 172 ILE B C 1
ATOM 5168 O O . ILE C 1 172 ? -0.469 -14.073 9.476 1.00 21.25 172 ILE B O 1
ATOM 5173 N N . SER C 1 173 ? 0.822 -12.586 8.382 1.00 20.45 173 SER B N 1
ATOM 5174 C CA . SER C 1 173 ? 1.159 -11.820 9.586 1.00 18.32 173 SER B CA 1
ATOM 5175 C C . SER C 1 173 ? 0.036 -10.851 9.913 1.00 20.94 173 SER B C 1
ATOM 5176 O O . SER C 1 173 ? -0.883 -10.654 9.103 1.00 15.70 173 SER B O 1
ATOM 5179 N N . GLN C 1 174 ? 0.118 -10.236 11.095 1.00 21.38 174 GLN B N 1
ATOM 5180 C CA . GLN C 1 174 ? -0.844 -9.214 11.474 1.00 22.02 174 GLN B CA 1
ATOM 5181 C C . GLN C 1 174 ? -0.865 -8.083 10.452 1.00 20.24 174 GLN B C 1
ATOM 5182 O O . GLN C 1 174 ? -1.930 -7.675 10.014 1.00 18.93 174 GLN B O 1
ATOM 5188 N N . ARG C 1 175 ? 0.312 -7.594 10.074 1.00 20.76 175 ARG B N 1
ATOM 5189 C CA . ARG C 1 175 ? 0.415 -6.475 9.151 1.00 20.69 175 ARG B CA 1
ATOM 5190 C C . ARG C 1 175 ? -0.134 -6.840 7.767 1.00 17.87 175 ARG B C 1
ATOM 5191 O O . ARG C 1 175 ? -0.835 -6.046 7.146 1.00 18.37 175 ARG B O 1
ATOM 5199 N N . GLN C 1 176 ? 0.162 -8.052 7.300 1.00 18.18 176 GLN B N 1
ATOM 5200 C CA . GLN C 1 176 ? -0.327 -8.507 5.997 1.00 15.76 176 GLN B CA 1
ATOM 5201 C C . GLN C 1 176 ? -1.844 -8.623 5.970 1.00 16.99 176 GLN B C 1
ATOM 5202 O O . GLN C 1 176 ? -2.466 -8.294 4.969 1.00 16.72 176 GLN B O 1
ATOM 5208 N N . ALA C 1 177 ? -2.439 -9.089 7.067 1.00 17.58 177 ALA B N 1
ATOM 5209 C CA . ALA C 1 177 ? -3.892 -9.149 7.142 1.00 17.37 177 ALA B CA 1
ATOM 5210 C C . ALA C 1 177 ? -4.463 -7.738 6.984 1.00 16.54 177 ALA B C 1
ATOM 5211 O O . ALA C 1 177 ? -5.468 -7.541 6.289 1.00 18.91 177 ALA B O 1
ATOM 5213 N N . GLU C 1 178 ? -3.816 -6.772 7.640 1.00 17.08 178 GLU B N 1
ATOM 5214 C CA . GLU C 1 178 ? -4.216 -5.367 7.559 1.00 17.32 178 GLU B CA 1
ATOM 5215 C C . GLU C 1 178 ? -4.074 -4.796 6.152 1.00 16.90 178 GLU B C 1
ATOM 5216 O O . GLU C 1 178 ? -5.016 -4.183 5.626 1.00 18.57 178 GLU B O 1
ATOM 5222 N N . THR C 1 179 ? -2.910 -4.992 5.534 1.00 14.79 179 THR B N 1
ATOM 5223 C CA . THR C 1 179 ? -2.687 -4.452 4.185 1.00 15.38 179 THR B CA 1
ATOM 5224 C C . THR C 1 179 ? -3.587 -5.139 3.141 1.00 15.22 179 THR B C 1
ATOM 5225 O O . THR C 1 179 ? -4.067 -4.485 2.214 1.00 14.76 179 THR B O 1
ATOM 5229 N N . LEU C 1 180 ? -3.827 -6.445 3.293 1.00 14.96 180 LEU B N 1
ATOM 5230 C CA . LEU C 1 180 ? -4.746 -7.161 2.400 1.00 15.28 180 LEU B CA 1
ATOM 5231 C C . LEU C 1 180 ? -6.158 -6.574 2.507 1.00 16.08 180 LEU B C 1
ATOM 5232 O O . LEU C 1 180 ? -6.811 -6.306 1.492 1.00 16.37 180 LEU B O 1
ATOM 5237 N N . LYS C 1 181 ? -6.609 -6.350 3.736 1.00 17.93 181 LYS B N 1
ATOM 5238 C CA . LYS C 1 181 ? -7.915 -5.726 3.983 1.00 19.39 181 LYS B CA 1
ATOM 5239 C C . LYS C 1 181 ? -8.043 -4.366 3.303 1.00 19.42 181 LYS B C 1
ATOM 5240 O O . LYS C 1 181 ? -9.074 -4.066 2.681 1.00 22.28 181 LYS B O 1
ATOM 5246 N N . GLU C 1 182 ? -7.003 -3.547 3.425 1.00 18.63 182 GLU B N 1
ATOM 5247 C CA . GLU C 1 182 ? -6.984 -2.223 2.804 1.00 19.18 182 GLU B CA 1
ATOM 5248 C C . GLU C 1 182 ? -7.091 -2.275 1.268 1.00 17.41 182 GLU B C 1
ATOM 5249 O O . GLU C 1 182 ? -7.628 -1.347 0.664 1.00 19.61 182 GLU B O 1
ATOM 5255 N N . ALA C 1 183 ? -6.596 -3.359 0.655 1.00 16.72 183 ALA B N 1
ATOM 5256 C CA . ALA C 1 183 ? -6.598 -3.525 -0.805 1.00 15.74 183 ALA B CA 1
ATOM 5257 C C . ALA C 1 183 ? -7.819 -4.289 -1.311 1.00 16.54 183 ALA B C 1
ATOM 5258 O O . ALA C 1 183 ? -7.998 -4.447 -2.510 1.00 15.31 183 ALA B O 1
ATOM 5260 N N . ARG C 1 184 ? -8.647 -4.759 -0.388 1.00 16.53 184 ARG B N 1
ATOM 5261 C CA . ARG C 1 184 ? -9.714 -5.694 -0.695 1.00 16.49 184 ARG B CA 1
ATOM 5262 C C . ARG C 1 184 ? -10.615 -5.271 -1.860 1.00 16.71 184 ARG B C 1
ATOM 5263 O O . ARG C 1 184 ? -10.899 -6.069 -2.756 1.00 15.76 184 ARG B O 1
ATOM 5271 N N . GLU C 1 185 ? -11.078 -4.022 -1.827 1.00 17.63 185 GLU B N 1
ATOM 5272 C CA . GLU C 1 185 ? -12.015 -3.535 -2.831 1.00 18.09 185 GLU B CA 1
ATOM 5273 C C . GLU C 1 185 ? -11.335 -3.387 -4.195 1.00 17.76 185 GLU B C 1
ATOM 5274 O O . GLU C 1 185 ? -11.981 -3.514 -5.227 1.00 20.65 185 GLU B O 1
ATOM 5280 N N . ARG C 1 186 ? -10.025 -3.144 -4.186 1.00 16.57 186 ARG B N 1
ATOM 5281 C CA . ARG C 1 186 ? -9.256 -3.092 -5.430 1.00 15.05 186 ARG B CA 1
ATOM 5282 C C . ARG C 1 186 ? -9.132 -4.488 -6.042 1.00 15.52 186 ARG B C 1
ATOM 5283 O O . ARG C 1 186 ? -9.348 -4.657 -7.248 1.00 16.10 186 ARG B O 1
ATOM 5291 N N . PHE C 1 187 ? -8.784 -5.483 -5.223 1.00 14.11 187 PHE B N 1
ATOM 5292 C CA . PHE C 1 187 ? -8.707 -6.872 -5.693 1.00 15.41 187 PHE B CA 1
ATOM 5293 C C . PHE C 1 187 ? -10.025 -7.344 -6.299 1.00 15.70 187 PHE B C 1
ATOM 5294 O O . PHE C 1 187 ? -10.022 -8.090 -7.277 1.00 15.59 187 PHE B O 1
ATOM 5302 N N . LEU C 1 188 ? -11.146 -6.923 -5.696 1.00 15.32 188 LEU B N 1
ATOM 5303 C CA . LEU C 1 188 ? -12.480 -7.387 -6.094 1.00 14.91 188 LEU B CA 1
ATOM 5304 C C . LEU C 1 188 ? -12.905 -6.908 -7.489 1.00 15.93 188 LEU B C 1
ATOM 5305 O O . LEU C 1 188 ? -13.876 -7.410 -8.053 1.00 16.64 188 LEU B O 1
ATOM 5310 N N . LYS C 1 189 ? -12.149 -5.967 -8.054 1.00 16.89 189 LYS B N 1
ATOM 5311 C CA . LYS C 1 189 ? -12.356 -5.540 -9.432 1.00 17.28 189 LYS B CA 1
ATOM 5312 C C . LYS C 1 189 ? -11.858 -6.537 -10.485 1.00 15.84 189 LYS B C 1
ATOM 5313 O O . LYS C 1 189 ? -12.255 -6.443 -11.649 1.00 17.78 189 LYS B O 1
ATOM 5319 N N . TYR C 1 190 ? -10.978 -7.463 -10.091 1.00 14.39 190 TYR B N 1
ATOM 5320 C CA . TYR C 1 190 ? -10.271 -8.333 -11.035 1.00 16.11 190 TYR B CA 1
ATOM 5321 C C . TYR C 1 190 ? -10.473 -9.808 -10.709 1.00 16.90 190 TYR B C 1
ATOM 5322 O O . TYR C 1 190 ? -10.161 -10.256 -9.604 1.00 15.97 190 TYR B O 1
ATOM 5331 N N . SER C 1 191 ? -11.025 -10.559 -11.663 1.00 16.21 191 SER B N 1
ATOM 5332 C CA . SER C 1 191 ? -11.236 -11.995 -11.453 1.00 16.84 191 SER B CA 1
ATOM 5333 C C . SER C 1 191 ? -9.928 -12.712 -11.103 1.00 15.08 191 SER B C 1
ATOM 5334 O O . SER C 1 191 ? -9.926 -13.628 -10.287 1.00 17.37 191 SER B O 1
ATOM 5337 N N . SER C 1 192 ? -8.816 -12.278 -11.692 1.00 14.76 192 SER B N 1
ATOM 5338 C CA . SER C 1 192 ? -7.521 -12.899 -11.418 1.00 15.07 192 SER B CA 1
ATOM 5339 C C . SER C 1 192 ? -7.140 -12.767 -9.943 1.00 16.11 192 SER B C 1
ATOM 5340 O O . SER C 1 192 ? -6.750 -13.743 -9.303 1.00 18.23 192 SER B O 1
ATOM 5343 N N . SER C 1 193 ? -7.265 -11.558 -9.405 1.00 14.12 193 SER B N 1
ATOM 5344 C CA . SER C 1 193 ? -6.837 -11.293 -8.034 1.00 15.03 193 SER B CA 1
ATOM 5345 C C . SER C 1 193 ? -7.816 -11.904 -7.034 1.00 15.13 193 SER B C 1
ATOM 5346 O O . SER C 1 193 ? -7.442 -12.264 -5.929 1.00 16.82 193 SER B O 1
ATOM 5349 N N . LYS C 1 194 ? -9.072 -12.051 -7.443 1.00 16.19 194 LYS B N 1
ATOM 5350 C CA . LYS C 1 194 ? -10.056 -12.722 -6.605 1.00 16.45 194 LYS B CA 1
ATOM 5351 C C . LYS C 1 194 ? -9.670 -14.182 -6.347 1.00 16.92 194 LYS B C 1
ATOM 5352 O O . LYS C 1 194 ? -9.995 -14.742 -5.296 1.00 17.85 194 LYS B O 1
ATOM 5358 N N . LYS C 1 195 ? -8.981 -14.786 -7.312 1.00 16.01 195 LYS B N 1
ATOM 5359 C CA . LYS C 1 195 ? -8.494 -16.155 -7.181 1.00 17.94 195 LYS B CA 1
ATOM 5360 C C . LYS C 1 195 ? -7.315 -16.237 -6.210 1.00 17.14 195 LYS B C 1
ATOM 5361 O O . LYS C 1 195 ? -7.232 -17.161 -5.407 1.00 20.14 195 LYS B O 1
ATOM 5367 N N . TYR C 1 196 ? -6.420 -15.258 -6.271 1.00 14.97 196 TYR B N 1
ATOM 5368 C CA . TYR C 1 196 ? -5.133 -15.341 -5.561 1.00 14.10 196 TYR B CA 1
ATOM 5369 C C . TYR C 1 196 ? -5.104 -14.708 -4.178 1.00 15.27 196 TYR B C 1
ATOM 5370 O O . TYR C 1 196 ? -4.330 -15.147 -3.316 1.00 16.98 196 TYR B O 1
ATOM 5379 N N . PHE C 1 197 ? -5.933 -13.689 -3.955 1.00 14.03 197 PHE B N 1
ATOM 5380 C CA . PHE C 1 197 ? -5.836 -12.910 -2.715 1.00 15.32 197 PHE B CA 1
ATOM 5381 C C . PHE C 1 197 ? -7.062 -13.009 -1.811 1.00 14.51 197 PHE B C 1
ATOM 5382 O O . PHE C 1 197 ? -7.203 -12.248 -0.857 1.00 17.62 197 PHE B O 1
ATOM 5390 N N . PHE C 1 198 ? -7.912 -13.992 -2.103 1.00 14.73 198 PHE B N 1
ATOM 5391 C CA . PHE C 1 198 ? -9.000 -14.396 -1.226 1.00 15.39 198 PHE B CA 1
ATOM 5392 C C . PHE C 1 198 ? -8.962 -15.911 -1.083 1.00 16.32 198 PHE B C 1
ATOM 5393 O O . PHE C 1 198 ? -8.540 -16.634 -1.998 1.00 18.40 198 PHE B O 1
ATOM 5401 N N . LYS C 1 199 ? -9.431 -16.384 0.064 1.00 15.68 199 LYS B N 1
ATOM 5402 C CA . LYS C 1 199 ? -9.670 -17.811 0.272 1.00 16.20 199 LYS B CA 1
ATOM 5403 C C . LYS C 1 199 ? -10.901 -18.284 -0.514 1.00 20.17 199 LYS B C 1
ATOM 5404 O O . LYS C 1 199 ? -11.706 -17.481 -0.982 1.00 20.10 199 LYS B O 1
ATOM 5410 N N . LYS C 1 200 ? -11.057 -19.596 -0.649 1.00 21.61 200 LYS B N 1
ATOM 5411 C CA . LYS C 1 200 ? -12.240 -20.148 -1.316 1.00 23.08 200 LYS B CA 1
ATOM 5412 C C . LYS C 1 200 ? -13.509 -19.484 -0.768 1.00 21.59 200 LYS B C 1
ATOM 5413 O O . LYS C 1 200 ? -13.623 -19.232 0.446 1.00 20.21 200 LYS B O 1
ATOM 5419 N N . GLY C 1 201 ? -14.447 -19.197 -1.666 1.00 23.40 201 GLY B N 1
ATOM 5420 C CA . GLY C 1 201 ? -15.696 -18.512 -1.307 1.00 22.62 201 GLY B CA 1
ATOM 5421 C C . GLY C 1 201 ? -15.516 -17.004 -1.245 1.00 23.11 201 GLY B C 1
ATOM 5422 O O . GLY C 1 201 ? -16.380 -16.294 -0.717 1.00 24.10 201 GLY B O 1
ATOM 5423 N N . HIS C 1 202 ? -14.389 -16.531 -1.782 1.00 22.60 202 HIS B N 1
ATOM 5424 C CA . HIS C 1 202 ? -13.996 -15.120 -1.754 1.00 20.85 202 HIS B CA 1
ATOM 5425 C C . HIS C 1 202 ? -14.023 -14.549 -0.348 1.00 19.81 202 HIS B C 1
ATOM 5426 O O . HIS C 1 202 ? -14.609 -13.487 -0.092 1.00 19.06 202 HIS B O 1
ATOM 5433 N N . LEU C 1 203 ? -13.357 -15.268 0.557 1.00 18.41 203 LEU B N 1
ATOM 5434 C CA . LEU C 1 203 ? -13.279 -14.893 1.953 1.00 19.31 203 LEU B CA 1
ATOM 5435 C C . LEU C 1 203 ? -11.932 -14.233 2.213 1.00 19.91 203 LEU B C 1
ATOM 5436 O O . LEU C 1 203 ? -10.905 -14.586 1.604 1.00 18.47 203 LEU B O 1
ATOM 5441 N N . ASP C 1 204 ? -11.936 -13.271 3.120 1.00 19.19 204 ASP B N 1
ATOM 5442 C CA . ASP C 1 204 ? -10.725 -12.522 3.438 1.00 18.74 204 ASP B CA 1
ATOM 5443 C C . ASP C 1 204 ? -9.691 -13.399 4.117 1.00 18.19 204 ASP B C 1
ATOM 5444 O O . ASP C 1 204 ? -10.038 -14.187 4.999 1.00 19.50 204 ASP B O 1
ATOM 5449 N N . TYR C 1 205 ? -8.423 -13.257 3.726 1.00 18.35 205 TYR B N 1
ATOM 5450 C CA . TYR C 1 205 ? -7.332 -13.847 4.494 1.00 17.75 205 TYR B CA 1
ATOM 5451 C C . TYR C 1 205 ? -7.218 -13.154 5.842 1.00 19.71 205 TYR B C 1
ATOM 5452 O O . TYR C 1 205 ? -7.347 -11.930 5.932 1.00 22.28 205 TYR B O 1
ATOM 5461 N N . GLN C 1 206 ? -6.994 -13.948 6.884 1.00 19.69 206 GLN B N 1
ATOM 5462 C CA . GLN C 1 206 ? -6.818 -13.439 8.239 1.00 21.53 206 GLN B CA 1
ATOM 5463 C C . GLN C 1 206 ? -5.442 -13.806 8.773 1.00 21.10 206 GLN B C 1
ATOM 5464 O O . GLN C 1 206 ? -4.796 -14.742 8.294 1.00 20.63 206 GLN B O 1
ATOM 5470 N N . GLU C 1 207 ? -5.013 -13.069 9.790 1.00 20.95 207 GLU B N 1
ATOM 5471 C CA . GLU C 1 207 ? -3.781 -13.362 10.493 1.00 22.83 207 GLU B CA 1
ATOM 5472 C C . GLU C 1 207 ? -3.736 -14.840 10.874 1.00 23.42 207 GLU B C 1
ATOM 5473 O O . GLU C 1 207 ? -4.699 -15.365 11.446 1.00 26.03 207 GLU B O 1
ATOM 5479 N N . GLY C 1 208 ? -2.630 -15.509 10.540 1.00 22.60 208 GLY B N 1
ATOM 5480 C CA . GLY C 1 208 ? -2.426 -16.912 10.893 1.00 22.67 208 GLY B CA 1
ATOM 5481 C C . GLY C 1 208 ? -2.783 -17.890 9.794 1.00 22.35 208 GLY B C 1
ATOM 5482 O O . GLY C 1 208 ? -2.314 -19.037 9.793 1.00 23.92 208 GLY B O 1
ATOM 5483 N N . ASP C 1 209 ? -3.622 -17.456 8.855 1.00 19.77 209 ASP B N 1
ATOM 5484 C CA . ASP C 1 209 ? -4.016 -18.317 7.746 1.00 19.43 209 ASP B CA 1
ATOM 5485 C C . ASP C 1 209 ? -2.790 -18.683 6.919 1.00 17.47 209 ASP B C 1
ATOM 5486 O O . ASP C 1 209 ? -1.873 -17.874 6.766 1.00 18.62 209 ASP B O 1
ATOM 5491 N N . LEU C 1 210 ? -2.799 -19.894 6.374 1.00 18.17 210 LEU B N 1
ATOM 5492 C CA . LEU C 1 210 ? -1.762 -20.345 5.458 1.00 16.53 210 LEU B CA 1
ATOM 5493 C C . LEU C 1 210 ? -2.033 -19.807 4.055 1.00 17.12 210 LEU B C 1
ATOM 5494 O O . LEU C 1 210 ? -3.093 -20.078 3.470 1.00 18.77 210 LEU B O 1
ATOM 5499 N N . PHE C 1 211 ? -1.061 -19.065 3.518 1.00 14.51 211 PHE B N 1
ATOM 5500 C CA . PHE C 1 211 ? -1.163 -18.447 2.203 1.00 15.26 211 PHE B CA 1
ATOM 5501 C C . PHE C 1 211 ? -0.278 -19.213 1.235 1.00 12.95 211 PHE B C 1
ATOM 5502 O O . PHE C 1 211 ? 0.951 -19.155 1.321 1.00 12.70 211 PHE B O 1
ATOM 5510 N N . VAL C 1 212 ? -0.928 -19.956 0.349 1.00 14.03 212 VAL B N 1
ATOM 5511 C CA . VAL C 1 212 ? -0.295 -20.821 -0.638 1.00 13.53 212 VAL B CA 1
ATOM 5512 C C . VAL C 1 212 ? -0.536 -20.232 -2.031 1.00 14.12 212 VAL B C 1
ATOM 5513 O O . VAL C 1 212 ? -1.650 -19.758 -2.332 1.00 14.19 212 VAL B O 1
ATOM 5517 N N . GLN C 1 213 ? 0.496 -20.274 -2.873 1.00 13.78 213 GLN B N 1
ATOM 5518 C CA . GLN C 1 213 ? 0.466 -19.657 -4.200 1.00 12.46 213 GLN B CA 1
ATOM 5519 C C . GLN C 1 213 ? 0.967 -20.625 -5.267 1.00 15.33 213 GLN B C 1
ATOM 5520 O O . GLN C 1 213 ? 2.080 -20.492 -5.771 1.00 13.99 213 GLN B O 1
ATOM 5526 N N . LYS C 1 214 ? 0.127 -21.604 -5.602 1.00 15.28 214 LYS B N 1
ATOM 5527 C CA . LYS C 1 214 ? 0.496 -22.643 -6.568 1.00 14.66 214 LYS B CA 1
ATOM 5528 C C . LYS C 1 214 ? 0.802 -22.117 -7.971 1.00 14.61 214 LYS B C 1
ATOM 5529 O O . LYS C 1 214 ? 1.757 -22.580 -8.606 1.00 16.05 214 LYS B O 1
ATOM 5535 N N . ASP C 1 215 ? 0.003 -21.171 -8.468 1.00 14.22 215 ASP B N 1
ATOM 5536 C CA . ASP C 1 215 ? 0.256 -20.613 -9.812 1.00 12.93 215 ASP B CA 1
ATOM 5537 C C . ASP C 1 215 ? 1.579 -19.831 -9.832 1.00 14.39 215 ASP B C 1
ATOM 5538 O O . ASP C 1 215 ? 2.342 -19.925 -10.781 1.00 13.56 215 ASP B O 1
ATOM 5543 N N . LEU C 1 216 ? 1.850 -19.089 -8.765 1.00 13.86 216 LEU B N 1
ATOM 5544 C CA . LEU C 1 216 ? 3.116 -18.374 -8.656 1.00 14.42 216 LEU B CA 1
ATOM 5545 C C . LEU C 1 216 ? 4.272 -19.375 -8.675 1.00 13.80 216 LEU B C 1
ATOM 5546 O O . LEU C 1 216 ? 5.272 -19.140 -9.335 1.00 13.76 216 LEU B O 1
ATOM 5551 N N . ALA C 1 217 ? 4.113 -20.497 -7.969 1.00 14.60 217 ALA B N 1
ATOM 5552 C CA . ALA C 1 217 ? 5.142 -21.549 -7.956 1.00 13.94 217 ALA B CA 1
ATOM 5553 C C . ALA C 1 217 ? 5.414 -22.083 -9.366 1.00 15.06 217 ALA B C 1
ATOM 5554 O O . ALA C 1 217 ? 6.573 -22.331 -9.733 1.00 14.60 217 ALA B O 1
ATOM 5556 N N . LYS C 1 218 ? 4.352 -22.272 -10.150 1.00 15.57 218 LYS B N 1
ATOM 5557 C CA . LYS C 1 218 ? 4.506 -22.701 -11.550 1.00 15.83 218 LYS B CA 1
ATOM 5558 C C . LYS C 1 218 ? 5.311 -21.691 -12.374 1.00 15.39 218 LYS B C 1
ATOM 5559 O O . LYS C 1 218 ? 6.184 -22.065 -13.150 1.00 15.65 218 LYS B O 1
ATOM 5565 N N . THR C 1 219 ? 5.024 -20.409 -12.192 1.00 13.39 219 THR B N 1
ATOM 5566 C CA . THR C 1 219 ? 5.739 -19.373 -12.913 1.00 13.47 219 THR B CA 1
ATOM 5567 C C . THR C 1 219 ? 7.210 -19.361 -12.476 1.00 14.78 219 THR B C 1
ATOM 5568 O O . THR C 1 219 ? 8.106 -19.317 -13.311 1.00 14.84 219 THR B O 1
ATOM 5572 N N . LEU C 1 220 ? 7.453 -19.413 -11.171 1.00 12.84 220 LEU B N 1
ATOM 5573 C CA . LEU C 1 220 ? 8.824 -19.465 -10.664 1.00 13.11 220 LEU B CA 1
ATOM 5574 C C . LEU C 1 220 ? 9.600 -20.697 -11.153 1.00 13.57 220 LEU B C 1
ATOM 5575 O O . LEU C 1 220 ? 10.805 -20.617 -11.387 1.00 13.08 220 LEU B O 1
ATOM 5580 N N . ASN C 1 221 ? 8.908 -21.829 -11.276 1.00 14.29 221 ASN B N 1
ATOM 5581 C CA . ASN C 1 221 ? 9.515 -23.053 -11.819 1.00 14.32 221 ASN B CA 1
ATOM 5582 C C . ASN C 1 221 ? 9.920 -22.903 -13.289 1.00 15.71 221 ASN B C 1
ATOM 5583 O O . ASN C 1 221 ? 10.927 -23.466 -13.717 1.00 17.74 221 ASN B O 1
ATOM 5588 N N . GLN C 1 222 ? 9.140 -22.139 -14.055 1.00 14.13 222 GLN B N 1
ATOM 5589 C CA . GLN C 1 222 ? 9.502 -21.827 -15.442 1.00 15.39 222 GLN B CA 1
ATOM 5590 C C . GLN C 1 222 ? 10.778 -20.990 -15.475 1.00 15.75 222 GLN B C 1
ATOM 5591 O O . GLN C 1 222 ? 11.633 -21.184 -16.336 1.00 15.15 222 GLN B O 1
ATOM 5597 N N . ILE C 1 223 ? 10.901 -20.058 -14.533 1.00 14.49 223 ILE B N 1
ATOM 5598 C CA . ILE C 1 223 ? 12.102 -19.240 -14.434 1.00 14.64 223 ILE B CA 1
ATOM 5599 C C . ILE C 1 223 ? 13.287 -20.098 -13.995 1.00 15.38 223 ILE B C 1
ATOM 5600 O O . ILE C 1 223 ? 14.388 -19.949 -14.513 1.00 15.90 223 ILE B O 1
ATOM 5605 N N . LYS C 1 224 ? 13.053 -20.996 -13.040 1.00 15.92 224 LYS B N 1
ATOM 5606 C CA . LYS C 1 224 ? 14.096 -21.917 -12.569 1.00 16.36 224 LYS B CA 1
ATOM 5607 C C . LYS C 1 224 ? 14.675 -22.726 -13.730 1.00 17.79 224 LYS B C 1
ATOM 5608 O O . LYS C 1 224 ? 15.888 -22.886 -13.845 1.00 19.62 224 LYS B O 1
ATOM 5614 N N . THR C 1 225 ? 13.789 -23.238 -14.578 1.00 17.59 225 THR B N 1
ATOM 5615 C CA . THR C 1 225 ? 14.182 -24.150 -15.656 1.00 19.99 225 THR B CA 1
ATOM 5616 C C . THR C 1 225 ? 14.748 -23.440 -16.880 1.00 19.82 225 THR B C 1
ATOM 5617 O O . THR C 1 225 ? 15.716 -23.919 -17.484 1.00 21.48 225 THR B O 1
ATOM 5621 N N . LEU C 1 226 ? 14.164 -22.297 -17.237 1.00 17.36 226 LEU B N 1
ATOM 5622 C CA . LEU C 1 226 ? 14.490 -21.628 -18.490 1.00 19.26 226 LEU B CA 1
ATOM 5623 C C . LEU C 1 226 ? 15.178 -20.270 -18.324 1.00 17.39 226 LEU B C 1
ATOM 5624 O O . LEU C 1 226 ? 15.554 -19.655 -19.326 1.00 20.06 226 LEU B O 1
ATOM 5629 N N . GLY C 1 227 ? 15.343 -19.799 -17.087 1.00 16.21 227 GLY B N 1
ATOM 5630 C CA . GLY C 1 227 ? 15.857 -18.455 -16.843 1.00 15.74 227 GLY B CA 1
ATOM 5631 C C . GLY C 1 227 ? 14.793 -17.413 -17.122 1.00 15.25 227 GLY B C 1
ATOM 5632 O O . GLY C 1 227 ? 13.599 -17.711 -17.079 1.00 16.28 227 GLY B O 1
ATOM 5633 N N . ALA C 1 228 ? 15.215 -16.194 -17.450 1.00 15.10 228 ALA B N 1
ATOM 5634 C CA . ALA C 1 228 ? 14.268 -15.112 -17.719 1.00 13.70 228 ALA B CA 1
ATOM 5635 C C . ALA C 1 228 ? 13.319 -15.422 -18.888 1.00 15.10 228 ALA B C 1
ATOM 5636 O O . ALA C 1 228 ? 12.190 -14.943 -18.903 1.00 15.43 228 ALA B O 1
ATOM 5638 N N . LYS C 1 229 ? 13.753 -16.232 -19.862 1.00 16.11 229 LYS B N 1
ATOM 5639 C CA . LYS C 1 229 ? 12.857 -16.587 -20.969 1.00 16.58 229 LYS B CA 1
ATOM 5640 C C . LYS C 1 229 ? 11.617 -17.370 -20.501 1.00 16.63 229 LYS B C 1
ATOM 5641 O O . LYS C 1 229 ? 10.606 -17.422 -21.211 1.00 17.76 229 L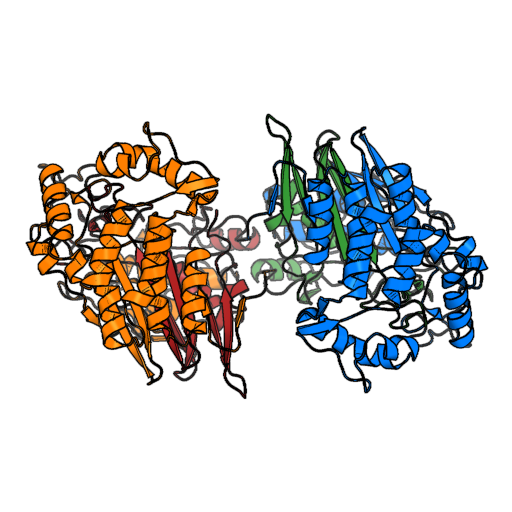YS B O 1
ATOM 5647 N N . GLY C 1 230 ? 11.697 -17.950 -19.302 1.00 15.76 230 GLY B N 1
ATOM 5648 C CA . GLY C 1 230 ? 10.556 -18.572 -18.648 1.00 16.73 230 GLY B CA 1
ATOM 5649 C C . GLY C 1 230 ? 9.464 -17.605 -18.228 1.00 15.48 230 GLY B C 1
ATOM 5650 O O . GLY C 1 230 ? 8.329 -18.015 -18.010 1.00 14.42 230 GLY B O 1
ATOM 5651 N N . PHE C 1 231 ? 9.814 -16.326 -18.092 1.00 14.58 231 PHE B N 1
ATOM 5652 C CA . PHE C 1 231 ? 8.849 -15.267 -17.836 1.00 14.73 231 PHE B CA 1
ATOM 5653 C C . PHE C 1 231 ? 8.469 -14.504 -19.115 1.00 13.13 231 PHE B C 1
ATOM 5654 O O . PHE C 1 231 ? 7.282 -14.267 -19.367 1.00 14.23 231 PHE B O 1
ATOM 5662 N N . TYR C 1 232 ? 9.474 -14.118 -19.910 1.00 14.25 232 TYR B N 1
ATOM 5663 C CA . TYR C 1 232 ? 9.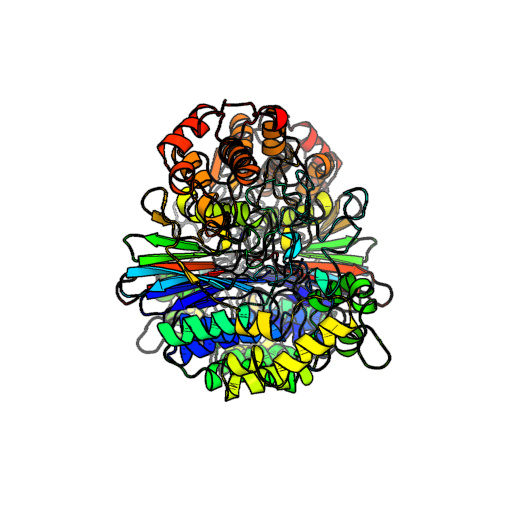283 -13.173 -21.022 1.00 14.98 232 TYR B CA 1
ATOM 5664 C C . TYR C 1 232 ? 8.887 -13.836 -22.342 1.00 16.27 232 TYR B C 1
ATOM 5665 O O . TYR C 1 232 ? 8.585 -13.144 -23.311 1.00 17.94 232 TYR B O 1
ATOM 5674 N N . GLN C 1 233 ? 8.899 -15.171 -22.363 1.00 16.48 233 GLN B N 1
ATOM 5675 C CA . GLN C 1 233 ? 8.482 -15.954 -23.521 1.00 18.66 233 GLN B CA 1
ATOM 5676 C C . GLN C 1 233 ? 7.697 -17.182 -23.073 1.00 19.19 233 GLN B C 1
ATOM 5677 O O . GLN C 1 233 ? 7.481 -17.398 -21.874 1.00 18.18 233 GLN B O 1
ATOM 5683 N N . GLY C 1 234 ? 7.267 -17.981 -24.048 1.00 18.11 234 GLY B N 1
ATOM 5684 C CA . GLY C 1 234 ? 6.611 -19.252 -23.765 1.00 18.88 234 GLY B CA 1
ATOM 5685 C C . GLY C 1 234 ? 5.267 -19.112 -23.072 1.00 18.82 234 GLY B C 1
ATOM 5686 O O . GLY C 1 234 ? 4.551 -18.134 -23.288 1.00 18.82 234 GLY B O 1
ATOM 5687 N N . GLN C 1 235 ? 4.941 -20.084 -22.222 1.00 19.47 235 GLN B N 1
ATOM 5688 C CA . GLN C 1 235 ? 3.611 -20.171 -21.604 1.00 20.47 235 GLN B CA 1
ATOM 5689 C C . GLN C 1 235 ? 3.262 -18.935 -20.763 1.00 18.51 235 GLN B C 1
ATOM 5690 O O . GLN C 1 235 ? 2.163 -18.409 -20.851 1.00 18.22 235 GLN B O 1
ATOM 5696 N N . VAL C 1 236 ? 4.198 -18.474 -19.945 1.00 15.87 236 VAL B N 1
ATOM 5697 C CA . VAL C 1 236 ? 3.919 -17.306 -19.102 1.00 13.94 236 VAL B CA 1
ATOM 5698 C C . VAL C 1 236 ? 3.673 -16.060 -19.951 1.00 15.05 236 VAL B C 1
ATOM 5699 O O . VAL C 1 236 ? 2.763 -15.286 -19.656 1.00 14.81 236 VAL B O 1
ATOM 5703 N N . ALA C 1 237 ? 4.469 -15.871 -21.011 1.00 16.62 237 ALA B N 1
ATOM 5704 C CA . ALA C 1 237 ? 4.265 -14.733 -21.903 1.00 17.41 237 ALA B CA 1
ATOM 5705 C C . ALA C 1 237 ? 2.877 -14.794 -22.557 1.00 17.80 237 ALA B C 1
ATOM 5706 O O . ALA C 1 237 ? 2.198 -13.778 -22.652 1.00 17.47 237 ALA B O 1
ATOM 5708 N N . GLU C 1 238 ? 2.450 -15.994 -22.959 1.00 18.07 238 GLU B N 1
ATOM 5709 C CA . GLU C 1 238 ? 1.109 -16.199 -23.525 1.00 20.02 238 GLU B CA 1
ATOM 5710 C C . GLU C 1 238 ? 0.008 -15.844 -22.522 1.00 18.72 238 GLU B C 1
ATOM 5711 O O . GLU C 1 238 ? -0.976 -15.202 -22.891 1.00 18.55 238 GLU B O 1
ATOM 5717 N N . LEU C 1 239 ? 0.179 -16.268 -21.262 1.00 17.14 239 LEU B N 1
ATOM 5718 C CA . LEU C 1 239 ? -0.755 -15.929 -20.184 1.00 17.62 239 LEU B CA 1
ATOM 5719 C C . LEU C 1 239 ? -0.866 -14.421 -19.986 1.00 16.16 239 LEU B C 1
ATOM 5720 O O . LEU C 1 239 ? -1.972 -13.889 -19.824 1.00 15.40 239 LEU B O 1
ATOM 5725 N N . ILE C 1 240 ? 0.279 -13.739 -20.022 1.00 14.98 240 ILE B N 1
ATOM 5726 C CA . ILE C 1 240 ? 0.306 -12.283 -19.869 1.00 14.54 240 ILE B CA 1
ATOM 5727 C C . ILE C 1 240 ? -0.434 -11.613 -21.036 1.00 13.92 240 ILE B C 1
ATOM 5728 O O . ILE C 1 240 ? -1.304 -10.773 -20.817 1.00 16.28 240 ILE B O 1
ATOM 5733 N N . GLU C 1 241 ? -0.123 -12.006 -22.270 1.00 15.76 241 GLU B N 1
ATOM 5734 C CA . GLU C 1 241 ? -0.790 -11.417 -23.431 1.00 16.29 241 GLU B CA 1
ATOM 5735 C C . GLU C 1 241 ? -2.300 -11.665 -23.413 1.00 16.61 241 GLU B C 1
ATOM 5736 O O . GLU C 1 241 ? -3.096 -10.747 -23.656 1.00 17.68 241 GLU B O 1
ATOM 5742 N N . LYS C 1 242 ? -2.688 -12.904 -23.128 1.00 17.25 242 LYS B N 1
ATOM 5743 C CA . LYS C 1 242 ? -4.107 -13.270 -23.124 1.00 18.59 242 LYS B CA 1
ATOM 5744 C C . LYS C 1 242 ? -4.882 -12.419 -22.113 1.00 17.69 242 LYS B C 1
ATOM 5745 O O . LYS C 1 242 ? -5.949 -11.878 -22.426 1.00 18.04 242 LYS B O 1
ATOM 5751 N N . ASP C 1 243 ? -4.341 -12.290 -20.904 1.00 16.91 243 ASP B N 1
ATOM 5752 C CA . ASP C 1 243 ? -5.077 -11.613 -19.837 1.00 16.69 243 ASP B CA 1
ATOM 5753 C C . ASP C 1 243 ? -5.135 -10.101 -20.080 1.00 17.51 243 ASP B C 1
ATOM 5754 O O . ASP C 1 243 ? -6.129 -9.452 -19.776 1.00 18.49 243 ASP B O 1
ATOM 5759 N N . MET C 1 244 ? -4.062 -9.548 -20.634 1.00 17.15 244 MET B N 1
ATOM 5760 C CA . MET C 1 244 ? -4.056 -8.157 -21.068 1.00 17.98 244 MET B CA 1
ATOM 5761 C C . MET C 1 244 ? -5.133 -7.877 -22.121 1.00 18.57 244 MET B C 1
ATOM 5762 O O . MET C 1 244 ? -5.876 -6.903 -22.020 1.00 18.75 244 MET B O 1
ATOM 5767 N N . LYS C 1 245 ? -5.218 -8.737 -23.129 1.00 19.69 245 LYS B N 1
ATOM 5768 C CA . LYS C 1 245 ? -6.205 -8.545 -24.192 1.00 20.54 245 LYS B CA 1
ATOM 5769 C C . LYS C 1 245 ? -7.634 -8.616 -23.646 1.00 21.62 245 LYS B C 1
ATOM 5770 O O . LYS C 1 245 ? -8.486 -7.819 -24.030 1.00 23.31 245 LYS B O 1
ATOM 5776 N N . LYS C 1 246 ? -7.874 -9.560 -22.739 1.00 22.28 246 LYS B N 1
ATOM 5777 C CA . LYS C 1 246 ? -9.179 -9.739 -22.095 1.00 24.68 246 LYS B CA 1
ATOM 5778 C C . LYS C 1 246 ? -9.613 -8.516 -21.271 1.00 23.75 246 LYS B C 1
ATOM 5779 O O . LYS C 1 246 ? -10.811 -8.219 -21.179 1.00 24.03 246 LYS B O 1
ATOM 5785 N N . ASN C 1 247 ? -8.648 -7.800 -20.695 1.00 21.93 247 ASN B N 1
ATOM 5786 C CA . ASN C 1 247 ? -8.945 -6.785 -19.682 1.00 21.13 247 ASN B CA 1
ATOM 5787 C C . ASN C 1 247 ? -8.493 -5.357 -20.005 1.00 21.72 247 ASN B C 1
ATOM 5788 O O . ASN C 1 247 ? -8.287 -4.543 -19.095 1.00 25.00 247 ASN B O 1
ATOM 5793 N N . GLY C 1 248 ? -8.354 -5.042 -21.291 1.00 22.78 248 GLY B N 1
ATOM 5794 C CA . GLY C 1 248 ? -8.103 -3.661 -21.714 1.00 23.73 248 GLY B CA 1
ATOM 5795 C C . GLY C 1 248 ? -6.677 -3.173 -21.514 1.00 20.80 248 GLY B C 1
ATOM 5796 O O . GLY C 1 248 ? -6.414 -1.969 -21.557 1.00 22.16 248 GLY B O 1
ATOM 5797 N N . GLY C 1 249 ? -5.754 -4.100 -21.295 1.00 18.90 249 GLY B N 1
ATOM 5798 C CA . GLY C 1 249 ? -4.337 -3.768 -21.254 1.00 16.33 249 GLY B CA 1
ATOM 5799 C C . GLY C 1 249 ? -3.721 -3.824 -22.644 1.00 17.63 249 GLY B C 1
ATOM 5800 O O . GLY C 1 249 ? -4.347 -4.314 -23.592 1.00 18.66 249 GLY B O 1
ATOM 5801 N N . ILE C 1 250 ? -2.489 -3.332 -22.767 1.00 16.27 250 ILE B N 1
ATOM 5802 C CA . ILE C 1 250 ? -1.820 -3.239 -24.068 1.00 16.44 250 ILE B CA 1
ATOM 5803 C C . ILE C 1 250 ? -0.485 -3.998 -24.157 1.00 14.38 250 ILE B C 1
ATOM 5804 O O . ILE C 1 250 ? 0.156 -3.985 -25.209 1.00 17.54 250 ILE B O 1
ATOM 5809 N N . ILE C 1 251 ? -0.087 -4.684 -23.083 1.00 15.51 251 ILE B N 1
ATOM 5810 C CA . ILE C 1 251 ? 1.165 -5.441 -23.069 1.00 15.18 251 ILE B CA 1
ATOM 5811 C C . ILE C 1 251 ? 0.955 -6.772 -23.783 1.00 17.02 251 ILE B C 1
ATOM 5812 O O . ILE C 1 251 ? -0.024 -7.483 -23.530 1.00 17.81 251 ILE B O 1
ATOM 5817 N N . THR C 1 252 ? 1.853 -7.081 -24.712 1.00 17.85 252 THR B N 1
ATOM 5818 C CA . THR C 1 252 ? 1.769 -8.324 -25.480 1.00 17.68 252 THR B CA 1
ATOM 5819 C C . THR C 1 252 ? 3.094 -9.081 -25.404 1.00 17.57 252 THR B C 1
ATOM 5820 O O . THR C 1 252 ? 4.046 -8.639 -24.759 1.00 15.85 252 THR B O 1
ATOM 5824 N N . LYS C 1 253 ? 3.152 -10.231 -26.069 1.00 18.42 253 LYS B N 1
ATOM 5825 C CA . LYS C 1 253 ? 4.395 -10.983 -26.188 1.00 17.42 253 LYS B CA 1
ATOM 5826 C C . LYS C 1 253 ? 5.527 -10.133 -26.777 1.00 15.95 253 LYS B C 1
ATOM 5827 O O . LYS C 1 253 ? 6.690 -10.334 -26.440 1.00 15.54 253 LYS B O 1
ATOM 5833 N N . GLU C 1 254 ? 5.191 -9.194 -27.657 1.00 17.67 254 GLU B N 1
ATOM 5834 C CA . GLU C 1 254 ? 6.207 -8.314 -28.258 1.00 16.17 254 GLU B CA 1
ATOM 5835 C C . GLU C 1 254 ? 6.868 -7.416 -27.204 1.00 14.49 254 GLU B C 1
ATOM 5836 O O . GLU C 1 254 ? 8.093 -7.263 -27.173 1.00 15.19 254 GLU B O 1
ATOM 5842 N N . ASP C 1 255 ? 6.053 -6.820 -26.344 1.00 15.58 255 ASP B N 1
ATOM 5843 C CA . ASP C 1 255 ? 6.566 -5.985 -25.245 1.00 15.31 255 ASP B CA 1
ATOM 5844 C C . ASP C 1 255 ? 7.509 -6.780 -24.361 1.00 14.50 255 ASP B C 1
ATOM 5845 O O . ASP C 1 255 ? 8.558 -6.285 -23.959 1.00 14.62 255 ASP B O 1
ATOM 5850 N N . LEU C 1 256 ? 7.113 -8.015 -24.055 1.00 13.06 256 LEU B N 1
ATOM 5851 C CA . LEU C 1 256 ? 7.893 -8.874 -23.174 1.00 14.94 256 LEU B CA 1
ATOM 5852 C C . LEU C 1 256 ? 9.227 -9.262 -23.827 1.00 14.73 256 LEU B C 1
ATOM 5853 O O . LEU C 1 256 ? 10.279 -9.234 -23.181 1.00 14.49 256 LEU B O 1
ATOM 5858 N N . ALA C 1 257 ? 9.171 -9.625 -25.111 1.00 14.53 257 ALA B N 1
ATOM 5859 C CA . ALA C 1 257 ? 10.383 -9.960 -25.868 1.00 15.91 257 ALA B CA 1
ATOM 5860 C C . ALA C 1 257 ? 11.355 -8.775 -25.942 1.00 15.20 257 ALA B C 1
ATOM 5861 O O . ALA C 1 257 ? 12.584 -8.970 -26.006 1.00 18.41 257 ALA B O 1
ATOM 5863 N N . SER C 1 258 ? 10.799 -7.562 -25.938 1.00 15.46 258 SER B N 1
ATOM 5864 C CA . SER C 1 258 ? 11.579 -6.332 -26.057 1.00 15.61 258 SER B CA 1
ATOM 5865 C C . SER C 1 258 ? 12.067 -5.782 -24.709 1.00 13.37 258 SER B C 1
ATOM 5866 O O . SER C 1 258 ? 12.829 -4.808 -24.697 1.00 13.16 258 SER B O 1
ATOM 5869 N N . TYR C 1 259 ? 11.650 -6.371 -23.581 1.00 13.37 259 TYR B N 1
ATOM 5870 C CA . TYR C 1 259 ? 12.085 -5.841 -22.291 1.00 12.57 259 TYR B CA 1
ATOM 5871 C C . TYR C 1 259 ? 13.607 -5.911 -22.201 1.00 12.30 259 TYR B C 1
ATOM 5872 O O . TYR C 1 259 ? 14.203 -6.977 -22.427 1.00 13.34 259 TYR B O 1
ATOM 5881 N N . ASN C 1 260 ? 14.228 -4.784 -21.845 1.00 11.81 260 ASN B N 1
ATOM 5882 C CA . ASN C 1 260 ? 15.682 -4.717 -21.660 1.00 10.65 260 ASN B CA 1
ATOM 5883 C C . ASN C 1 260 ? 16.101 -4.010 -20.373 1.00 9.90 260 ASN B C 1
ATOM 5884 O O . ASN C 1 260 ? 15.644 -2.912 -20.071 1.00 12.03 260 ASN B O 1
ATOM 5889 N N . VAL C 1 261 ? 16.972 -4.661 -19.619 1.00 10.56 261 VAL B N 1
ATOM 5890 C CA . VAL C 1 261 ? 17.689 -4.004 -18.535 1.00 10.69 261 VAL B CA 1
ATOM 5891 C C . VAL C 1 261 ? 18.766 -3.136 -19.171 1.00 11.16 261 VAL B C 1
ATOM 5892 O O . VAL C 1 261 ? 19.135 -3.338 -20.344 1.00 12.04 261 VAL B O 1
ATOM 5896 N N . LYS C 1 262 ? 19.263 -2.177 -18.397 1.00 12.53 262 LYS B N 1
ATOM 5897 C CA . LYS C 1 262 ? 20.406 -1.360 -18.792 1.00 12.77 262 LYS B CA 1
ATOM 5898 C C . LYS C 1 262 ? 21.380 -1.254 -17.628 1.00 12.30 262 LYS B C 1
ATOM 5899 O O . LYS C 1 262 ? 20.999 -0.906 -16.510 1.00 11.29 262 LYS B O 1
ATOM 5905 N N . TRP C 1 263 ? 22.638 -1.585 -17.898 1.00 12.25 263 TRP B N 1
ATOM 5906 C CA . TRP C 1 263 ? 23.727 -1.318 -16.981 1.00 12.00 263 TRP B CA 1
ATOM 5907 C C . TRP C 1 263 ? 24.138 0.125 -17.178 1.00 11.28 263 TRP B C 1
ATOM 5908 O O . TRP C 1 263 ? 24.511 0.533 -18.282 1.00 16.30 263 TRP B O 1
ATOM 5919 N N . ARG C 1 264 ? 24.051 0.902 -16.109 1.00 11.37 264 ARG B N 1
ATOM 5920 C CA . ARG C 1 264 ? 24.308 2.331 -16.183 1.00 11.94 264 ARG B CA 1
ATOM 5921 C C . ARG C 1 264 ? 25.401 2.724 -15.210 1.00 11.29 264 ARG B C 1
ATOM 5922 O O . ARG C 1 264 ? 25.681 2.005 -14.251 1.00 14.70 264 ARG B O 1
ATOM 5930 N N . LYS C 1 265 ? 26.019 3.872 -15.456 1.00 12.30 265 LYS B N 1
ATOM 5931 C CA . LYS C 1 265 ? 26.883 4.473 -14.447 1.00 13.93 265 LYS B CA 1
ATOM 5932 C C . LYS C 1 265 ? 25.981 4.983 -13.313 1.00 11.56 265 LYS B C 1
ATOM 5933 O O . LYS C 1 265 ? 24.971 5.627 -13.572 1.00 12.10 265 LYS B O 1
ATOM 5939 N N . PRO C 1 266 ? 26.338 4.698 -12.054 1.00 11.96 266 PRO B N 1
ATOM 5940 C CA . PRO C 1 266 ? 25.607 5.329 -10.961 1.00 12.09 266 PRO B CA 1
ATOM 5941 C C . PRO C 1 266 ? 25.913 6.823 -10.909 1.00 12.84 266 PRO B C 1
ATOM 5942 O O . PRO C 1 266 ? 26.912 7.278 -11.498 1.00 13.35 266 PRO B O 1
ATOM 5946 N N A VAL C 1 267 ? 25.069 7.589 -10.224 0.50 12.23 267 VAL B N 1
ATOM 5947 N N B VAL C 1 267 ? 25.079 7.583 -10.209 0.50 11.89 267 VAL B N 1
ATOM 5948 C CA A VAL C 1 267 ? 25.432 8.965 -9.915 0.50 13.12 267 VAL B CA 1
ATOM 5949 C CA B VAL C 1 267 ? 25.418 8.968 -9.920 0.50 12.63 267 VAL B CA 1
ATOM 5950 C C A VAL C 1 267 ? 26.325 8.932 -8.677 0.50 12.68 267 VAL B C 1
ATOM 5951 C C B VAL C 1 267 ? 26.308 8.952 -8.671 0.50 12.57 267 VAL B C 1
ATOM 5952 O O A VAL C 1 267 ? 26.059 8.190 -7.727 0.50 12.41 267 VAL B O 1
ATOM 5953 O O B VAL C 1 267 ? 26.019 8.241 -7.705 0.50 12.60 267 VAL B O 1
ATOM 5960 N N . VAL C 1 268 ? 27.399 9.717 -8.712 1.00 13.38 268 VAL B N 1
ATOM 5961 C CA . VAL C 1 268 ? 28.427 9.678 -7.680 1.00 14.23 268 VAL B CA 1
ATOM 5962 C C . VAL C 1 268 ? 28.687 11.087 -7.171 1.00 14.11 268 VAL B C 1
ATOM 5963 O O . VAL C 1 268 ? 28.740 12.029 -7.953 1.00 16.13 268 VAL B O 1
ATOM 5967 N N . GLY C 1 269 ? 28.800 11.220 -5.855 1.00 12.04 269 GLY B N 1
ATOM 5968 C CA . GLY C 1 269 ? 29.161 12.478 -5.229 1.00 12.54 269 GLY B CA 1
ATOM 5969 C C . GLY C 1 269 ? 30.003 12.224 -4.000 1.00 12.49 269 GLY B C 1
ATOM 5970 O O . GLY C 1 269 ? 30.434 11.099 -3.745 1.00 13.07 269 GLY B O 1
ATOM 5971 N N . SER C 1 270 ? 30.244 13.280 -3.242 1.00 13.47 270 SER B N 1
ATOM 5972 C CA . SER C 1 270 ? 31.006 13.192 -2.014 1.00 12.77 270 SER B CA 1
ATOM 5973 C C . SER C 1 270 ? 30.328 14.000 -0.917 1.00 12.04 270 SER B C 1
ATOM 5974 O O . SER C 1 270 ? 29.684 15.029 -1.181 1.00 12.82 270 SER B O 1
ATOM 5977 N N . TYR C 1 271 ? 30.502 13.543 0.317 1.00 12.42 271 TYR B N 1
ATOM 5978 C CA . TYR C 1 271 ? 29.977 14.238 1.486 1.00 14.50 271 TYR B CA 1
ATOM 5979 C C . TYR C 1 271 ? 30.942 14.056 2.646 1.00 14.45 271 TYR B C 1
ATOM 5980 O O . TYR C 1 271 ? 31.078 12.956 3.175 1.00 13.14 271 TYR B O 1
ATOM 5989 N N . ARG C 1 272 ? 31.649 15.131 2.996 1.00 14.46 272 ARG B N 1
ATOM 5990 C CA . ARG C 1 272 ? 32.555 15.139 4.145 1.00 16.06 272 ARG B CA 1
ATOM 5991 C C . ARG C 1 272 ? 33.569 13.991 4.129 1.00 15.05 272 ARG B C 1
ATOM 5992 O O . ARG C 1 272 ? 33.844 13.362 5.157 1.00 16.38 272 ARG B O 1
ATOM 6000 N N . GLY C 1 273 ? 34.109 13.720 2.946 1.00 17.16 273 GLY B N 1
ATOM 6001 C CA . GLY C 1 273 ? 35.155 12.711 2.777 1.00 16.30 273 GLY B CA 1
ATOM 6002 C C . GLY C 1 273 ? 34.662 11.312 2.460 1.00 17.09 273 GLY B C 1
ATOM 6003 O O . GLY C 1 273 ? 35.470 10.387 2.283 1.00 20.36 273 GLY B O 1
ATOM 6004 N N . TYR C 1 274 ? 33.344 11.142 2.416 1.00 14.13 274 TYR B N 1
ATOM 6005 C CA . TYR C 1 274 ? 32.735 9.878 2.008 1.00 13.61 274 TYR B CA 1
ATOM 6006 C C . TYR C 1 274 ? 32.249 9.985 0.577 1.00 13.43 274 TYR B C 1
ATOM 6007 O O . TYR C 1 274 ? 31.820 11.053 0.139 1.00 16.80 274 TYR B O 1
ATOM 6016 N N . LYS C 1 275 ? 32.321 8.876 -0.148 1.00 12.98 275 LYS B N 1
ATOM 6017 C CA . LYS C 1 275 ? 31.809 8.791 -1.510 1.00 14.05 275 LYS B CA 1
ATOM 6018 C C . LYS C 1 275 ? 30.368 8.251 -1.494 1.00 12.17 275 LYS B C 1
ATOM 6019 O O . LYS C 1 275 ? 30.078 7.235 -0.855 1.00 14.29 275 LYS B O 1
ATOM 6025 N N . ILE C 1 276 ? 29.474 8.952 -2.182 1.00 11.24 276 ILE B N 1
ATOM 6026 C CA . ILE C 1 276 ? 28.066 8.583 -2.305 1.00 11.32 276 ILE B CA 1
ATOM 6027 C C . ILE C 1 276 ? 27.820 7.962 -3.687 1.00 10.87 276 ILE B C 1
ATOM 6028 O O . ILE C 1 276 ? 28.026 8.611 -4.710 1.00 11.97 276 ILE B O 1
ATOM 6033 N N A ILE C 1 277 ? 27.387 6.705 -3.704 0.50 11.14 277 ILE B N 1
ATOM 6034 N N B ILE C 1 277 ? 27.390 6.704 -3.702 0.50 10.36 277 ILE B N 1
ATOM 6035 C CA A ILE C 1 277 ? 27.043 6.002 -4.938 0.50 10.82 277 ILE B CA 1
ATOM 6036 C CA B ILE C 1 277 ? 27.061 5.986 -4.932 0.50 9.35 277 ILE B CA 1
ATOM 6037 C C A ILE C 1 277 ? 25.550 5.698 -4.922 0.50 10.52 277 ILE B C 1
ATOM 6038 C C B ILE C 1 277 ? 25.557 5.684 -4.930 0.50 9.69 277 ILE B C 1
ATOM 6039 O O A ILE C 1 277 ? 25.061 5.019 -4.021 0.50 11.47 277 ILE B O 1
ATOM 6040 O O B ILE C 1 277 ? 25.067 4.991 -4.040 0.50 10.74 277 ILE B O 1
ATOM 6049 N N . SER C 1 278 ? 24.818 6.221 -5.896 1.00 10.03 278 SER B N 1
ATOM 6050 C CA . SER C 1 278 ? 23.354 6.060 -5.903 1.00 9.00 278 SER B CA 1
ATOM 6051 C C . SER C 1 278 ? 22.796 5.952 -7.313 1.00 9.09 278 SER B C 1
ATOM 6052 O O . SER C 1 278 ? 23.553 5.949 -8.293 1.00 10.35 278 SER B O 1
ATOM 6055 N N . MET C 1 279 ? 21.478 5.827 -7.415 1.00 10.36 279 MET B N 1
ATOM 6056 C CA . MET C 1 279 ? 20.855 5.510 -8.697 1.00 9.58 279 MET B CA 1
ATOM 6057 C C . MET C 1 279 ? 20.672 6.736 -9.574 1.00 7.72 279 MET B C 1
ATOM 6058 O O . MET C 1 279 ? 20.082 7.734 -9.149 1.00 9.43 279 MET B O 1
ATOM 6063 N N . SER C 1 280 ? 21.145 6.603 -10.810 1.00 10.53 280 SER B N 1
ATOM 6064 C CA . SER C 1 280 ? 21.064 7.620 -11.867 1.00 10.60 280 SER B CA 1
ATOM 6065 C C . SER C 1 280 ? 19.713 7.518 -12.587 1.00 9.48 280 SER B C 1
ATOM 6066 O O . SER C 1 280 ? 18.923 6.628 -12.286 1.00 9.83 280 SER B O 1
ATOM 6069 N N . PRO C 1 281 ? 19.431 8.429 -13.547 1.00 10.10 281 PRO B N 1
ATOM 6070 C CA . PRO C 1 281 ? 18.193 8.279 -14.304 1.00 9.13 281 PRO B CA 1
ATOM 6071 C C . PRO C 1 281 ? 18.093 6.859 -14.894 1.00 10.97 281 PRO B C 1
ATOM 6072 O O . PRO C 1 281 ? 19.085 6.331 -15.378 1.00 10.62 281 PRO B O 1
ATOM 6076 N N . PRO C 1 282 ? 16.898 6.264 -14.903 1.00 10.10 282 PRO B N 1
ATOM 6077 C CA . PRO C 1 282 ? 15.595 6.910 -14.763 1.00 10.58 282 PRO B CA 1
ATOM 6078 C C . PRO C 1 282 ? 15.079 7.106 -13.332 1.00 10.72 282 PRO B C 1
ATOM 6079 O O . PRO C 1 282 ? 13.898 7.410 -13.151 1.00 10.54 282 PRO B O 1
ATOM 6083 N N . SER C 1 283 ? 15.927 6.941 -12.318 1.00 10.04 283 SER B N 1
ATOM 6084 C CA . SER C 1 283 ? 15.564 7.490 -11.015 1.00 9.16 283 SER B CA 1
ATOM 6085 C C . SER C 1 283 ? 16.075 8.912 -10.888 1.00 10.90 283 SER B C 1
ATOM 6086 O O . SER C 1 283 ? 17.110 9.282 -11.466 1.00 10.44 283 SER B O 1
ATOM 6089 N N . SER C 1 284 ? 15.314 9.706 -10.138 1.00 10.55 284 SER B N 1
ATOM 6090 C CA . SER C 1 284 ? 15.739 11.022 -9.682 1.00 10.06 284 SER B CA 1
ATOM 6091 C C . SER C 1 284 ? 16.444 10.947 -8.327 1.00 9.62 284 SER B C 1
ATOM 6092 O O . SER C 1 284 ? 17.020 11.930 -7.849 1.00 10.81 284 SER B O 1
ATOM 6095 N N . GLY C 1 285 ? 16.389 9.781 -7.696 1.00 9.04 285 GLY B N 1
ATOM 6096 C CA . GLY C 1 285 ? 16.687 9.701 -6.275 1.00 9.37 285 GLY B CA 1
ATOM 6097 C C . GLY C 1 285 ? 18.130 10.005 -5.935 1.00 9.20 285 GLY B C 1
ATOM 6098 O O . GLY C 1 285 ? 18.416 10.825 -5.057 1.00 9.62 285 GLY B O 1
ATOM 6099 N N . GLY C 1 286 ? 19.047 9.345 -6.633 1.00 9.84 286 GLY B N 1
ATOM 6100 C CA . GLY C 1 286 ? 20.462 9.555 -6.396 1.00 9.00 286 GLY B CA 1
ATOM 6101 C C . GLY C 1 286 ? 20.902 10.979 -6.678 1.00 9.26 286 GLY B C 1
ATOM 6102 O O . GLY C 1 286 ? 21.703 11.536 -5.935 1.00 10.86 286 GLY B O 1
ATOM 6103 N N . THR C 1 287 ? 20.379 11.571 -7.756 1.00 9.70 287 THR B N 1
ATOM 6104 C CA . THR C 1 287 ? 20.719 12.949 -8.115 1.00 10.47 287 THR B CA 1
ATOM 6105 C C . THR C 1 287 ? 20.320 13.916 -7.013 1.00 9.89 287 THR B C 1
ATOM 6106 O O . THR C 1 287 ? 21.141 14.723 -6.561 1.00 9.49 287 THR B O 1
ATOM 6110 N N . HIS C 1 288 ? 19.074 13.828 -6.559 1.00 8.43 288 HIS B N 1
ATOM 6111 C CA . HIS C 1 288 ? 18.603 14.753 -5.526 1.00 8.90 288 HIS B CA 1
ATOM 6112 C C . HIS C 1 288 ? 19.201 14.465 -4.150 1.00 9.14 288 HIS B C 1
ATOM 6113 O O . HIS C 1 288 ? 19.419 15.379 -3.379 1.00 9.34 288 HIS B O 1
ATOM 6120 N N A LEU C 1 289 ? 19.478 13.201 -3.853 0.50 8.22 289 LEU B N 1
ATOM 6121 N N B LEU C 1 289 ? 19.483 13.200 -3.863 0.50 9.30 289 LEU B N 1
ATOM 6122 C CA A LEU C 1 289 ? 20.187 12.844 -2.625 0.50 7.63 289 LEU B CA 1
ATOM 6123 C CA B LEU C 1 289 ? 20.189 12.828 -2.639 0.50 9.65 289 LEU B CA 1
ATOM 6124 C C A LEU C 1 289 ? 21.543 13.546 -2.560 0.50 8.89 289 LEU B C 1
ATOM 6125 C C B LEU C 1 289 ? 21.542 13.532 -2.560 0.50 10.21 289 LEU B C 1
ATOM 6126 O O A LEU C 1 289 ? 21.872 14.211 -1.570 0.50 8.66 289 LEU B O 1
ATOM 6127 O O B LEU C 1 289 ? 21.870 14.179 -1.558 0.50 10.85 289 LEU B O 1
ATOM 6136 N N . ILE C 1 290 ? 22.315 13.409 -3.631 1.00 9.60 290 ILE B N 1
ATOM 6137 C CA . ILE C 1 290 ? 23.628 14.066 -3.720 1.00 9.14 290 ILE B CA 1
ATOM 6138 C C . ILE C 1 290 ? 23.511 15.600 -3.711 1.00 9.45 290 ILE B C 1
ATOM 6139 O O . ILE C 1 290 ? 24.279 16.261 -3.030 1.00 10.26 290 ILE B O 1
ATOM 6144 N N . GLN C 1 291 ? 22.529 16.140 -4.432 1.00 10.69 291 GLN B N 1
ATOM 6145 C CA . GLN C 1 291 ? 22.251 17.585 -4.458 1.00 9.66 291 GLN B CA 1
ATOM 6146 C C . GLN C 1 291 ? 21.977 18.127 -3.064 1.00 8.58 291 GLN B C 1
ATOM 6147 O O . GLN C 1 291 ? 22.572 19.120 -2.641 1.00 11.03 291 GLN B O 1
ATOM 6153 N N . ILE C 1 292 ? 21.094 17.446 -2.341 1.00 8.36 292 ILE B N 1
ATOM 6154 C CA . ILE C 1 292 ? 20.717 17.869 -0.988 1.00 8.39 292 ILE B CA 1
ATOM 6155 C C . ILE C 1 292 ? 21.883 17.786 -0.007 1.00 9.19 292 ILE B C 1
ATOM 6156 O O . ILE C 1 292 ? 22.110 18.730 0.757 1.00 9.84 292 ILE B O 1
ATOM 6161 N N . LEU C 1 293 ? 22.609 16.666 -0.024 1.00 9.76 293 LEU B N 1
ATOM 6162 C CA . LEU C 1 293 ? 23.807 16.515 0.785 1.00 11.13 293 LEU B CA 1
ATOM 6163 C C . LEU C 1 293 ? 24.823 17.604 0.436 1.00 9.31 293 LEU B C 1
ATOM 6164 O O . LEU C 1 293 ? 25.480 18.158 1.335 1.00 10.75 293 LEU B O 1
ATOM 6169 N N . ASN C 1 294 ? 24.956 17.918 -0.859 1.00 10.01 294 ASN B N 1
ATOM 6170 C CA . ASN C 1 294 ? 25.894 18.976 -1.292 1.00 10.60 294 ASN B CA 1
ATOM 6171 C C . ASN C 1 294 ? 25.567 20.320 -0.637 1.00 11.52 294 ASN B C 1
ATOM 6172 O O . ASN C 1 294 ? 26.474 21.042 -0.218 1.00 12.12 294 ASN B O 1
ATOM 6177 N N . VAL C 1 295 ? 24.276 20.652 -0.549 1.00 10.82 295 VAL B N 1
ATOM 6178 C CA . VAL C 1 295 ? 23.852 21.905 0.105 1.00 11.51 295 VAL B CA 1
ATOM 6179 C C . VAL C 1 295 ? 24.211 21.858 1.591 1.00 12.13 295 VAL B C 1
ATOM 6180 O O . VAL C 1 295 ? 24.843 22.765 2.117 1.00 14.37 295 VAL B O 1
ATOM 6184 N N . MET C 1 296 ? 23.843 20.762 2.251 1.00 12.78 296 MET B N 1
ATOM 6185 C CA . MET C 1 296 ? 24.069 20.580 3.686 1.00 11.10 296 MET B CA 1
ATOM 6186 C C . MET C 1 296 ? 25.551 20.633 4.052 1.00 12.02 296 MET B C 1
ATOM 6187 O O . MET C 1 296 ? 25.909 21.066 5.151 1.00 13.56 296 MET B O 1
ATOM 6192 N N . GLU C 1 297 ? 26.401 20.199 3.121 1.00 11.53 297 GLU B N 1
ATOM 6193 C CA . GLU C 1 297 ? 27.856 20.146 3.316 1.00 10.94 297 GLU B CA 1
ATOM 6194 C C . GLU C 1 297 ? 28.452 21.512 3.628 1.00 12.63 297 GLU B C 1
ATOM 6195 O O . GLU C 1 297 ? 29.516 21.604 4.257 1.00 14.38 297 GLU B O 1
ATOM 6201 N N . ASN C 1 298 ? 27.776 22.565 3.181 1.00 13.17 298 ASN B N 1
ATOM 6202 C CA . ASN C 1 298 ? 28.238 23.934 3.431 1.00 14.47 298 ASN B CA 1
ATOM 6203 C C . ASN C 1 298 ? 28.111 24.389 4.892 1.00 16.22 298 ASN B C 1
ATOM 6204 O O . ASN C 1 298 ? 28.689 25.420 5.276 1.00 18.27 298 ASN B O 1
ATOM 6209 N N . ALA C 1 299 ? 27.368 23.626 5.696 1.00 15.18 299 ALA B N 1
ATOM 6210 C CA . ALA C 1 299 ? 27.217 23.895 7.124 1.00 14.91 299 ALA B CA 1
ATOM 6211 C C . ALA C 1 299 ? 27.884 22.797 7.953 1.00 16.51 299 ALA B C 1
ATOM 6212 O O . ALA C 1 299 ? 27.968 21.649 7.520 1.00 17.30 299 ALA B O 1
ATOM 6214 N N . ASP C 1 300 ? 28.362 23.162 9.141 1.00 16.98 300 ASP B N 1
ATOM 6215 C CA . ASP C 1 300 ? 28.822 22.193 10.137 1.00 15.33 300 ASP B CA 1
ATOM 6216 C C . ASP C 1 300 ? 27.609 21.742 10.948 1.00 14.56 300 ASP B C 1
ATOM 6217 O O . ASP C 1 300 ? 27.288 22.309 11.992 1.00 16.37 300 ASP B O 1
ATOM 6222 N N . LEU C 1 301 ? 26.924 20.720 10.449 1.00 12.79 301 LEU B N 1
ATOM 6223 C CA . LEU C 1 301 ? 25.718 20.220 11.118 1.00 13.60 301 LEU B CA 1
ATOM 6224 C C . LEU C 1 301 ? 26.047 19.590 12.479 1.00 12.29 301 LEU B C 1
ATOM 6225 O O . LEU C 1 301 ? 25.264 19.709 13.436 1.00 13.44 301 LEU B O 1
ATOM 6230 N N A SER C 1 302 ? 27.191 18.912 12.556 0.50 13.51 302 SER B N 1
ATOM 6231 N N B SER C 1 302 ? 27.201 18.928 12.562 0.50 13.18 302 SER B N 1
ATOM 6232 C CA A SER C 1 302 ? 27.621 18.253 13.783 0.50 14.33 302 SER B CA 1
ATOM 6233 C CA B SER C 1 302 ? 27.626 18.248 13.782 0.50 13.76 302 SER B CA 1
ATOM 6234 C C A SER C 1 302 ? 27.632 19.194 14.980 0.50 15.11 302 SER B C 1
ATOM 6235 C C B SER C 1 302 ? 27.718 19.176 14.988 0.50 15.15 302 SER B C 1
ATOM 6236 O O A SER C 1 302 ? 27.318 18.779 16.094 0.50 16.69 302 SER B O 1
ATOM 6237 O O B SER C 1 302 ? 27.577 18.728 16.121 0.50 17.65 302 SER B O 1
ATOM 6242 N N . ALA C 1 303 ? 27.966 20.460 14.743 1.00 14.64 303 ALA B N 1
ATOM 6243 C CA . ALA C 1 303 ? 28.089 21.444 15.830 1.00 16.89 303 ALA B CA 1
ATOM 6244 C C . ALA C 1 303 ? 26.828 21.531 16.709 1.00 16.04 303 ALA B C 1
ATOM 6245 O O . ALA C 1 303 ? 26.912 21.611 17.948 1.00 18.66 303 ALA B O 1
ATOM 6247 N N . LEU C 1 304 ? 25.656 21.524 16.077 1.00 14.54 304 LEU B N 1
ATOM 6248 C CA . LEU C 1 304 ? 24.392 21.616 16.818 1.00 14.53 304 LEU B CA 1
ATOM 6249 C C . LEU C 1 304 ? 23.701 20.277 17.061 1.00 13.72 304 LEU B C 1
ATOM 6250 O O . LEU C 1 304 ? 22.886 20.175 17.980 1.00 15.05 304 LEU B O 1
ATOM 6255 N N . GLY C 1 305 ? 24.027 19.272 16.248 1.00 13.42 305 GLY B N 1
ATOM 6256 C CA . GLY C 1 305 ? 23.572 17.902 16.460 1.00 14.53 305 GLY B CA 1
ATOM 6257 C C . GLY C 1 305 ? 22.190 17.569 15.932 1.00 12.65 305 GLY B C 1
ATOM 6258 O O . GLY C 1 305 ? 21.491 18.406 15.345 1.00 12.34 305 GLY B O 1
ATOM 6259 N N . TYR C 1 306 ? 21.805 16.317 16.145 1.00 12.18 306 TYR B N 1
ATOM 6260 C CA . TYR C 1 306 ? 20.551 15.786 15.650 1.00 13.57 306 TYR B CA 1
ATOM 6261 C C . TYR C 1 306 ? 19.360 16.578 16.174 1.00 10.94 306 TYR B C 1
ATOM 6262 O O . TYR C 1 306 ? 19.289 16.891 17.363 1.00 11.66 306 TYR B O 1
ATOM 6271 N N . GLY C 1 307 ? 18.430 16.905 15.282 1.00 12.17 307 GLY B N 1
ATOM 6272 C CA . GLY C 1 307 ? 17.156 17.492 15.678 1.00 12.93 307 GLY B CA 1
ATOM 6273 C C . GLY C 1 307 ? 17.167 18.986 15.934 1.00 12.16 307 GLY B C 1
ATOM 6274 O O . GLY C 1 307 ? 16.129 19.544 16.301 1.00 12.27 307 GLY B O 1
ATOM 6275 N N . ALA C 1 308 ? 18.318 19.644 15.764 1.00 12.56 308 ALA B N 1
ATOM 6276 C CA . ALA C 1 308 ? 18.377 21.108 15.912 1.00 12.43 308 ALA B CA 1
ATOM 6277 C C . ALA C 1 308 ? 17.589 21.787 14.805 1.00 11.88 308 ALA B C 1
ATOM 6278 O O . ALA C 1 308 ? 17.752 21.444 13.638 1.00 12.05 308 ALA B O 1
ATOM 6280 N N . SER C 1 309 ? 16.734 22.744 15.171 1.00 12.22 309 SER B N 1
ATOM 6281 C CA . SER C 1 309 ? 15.917 23.474 14.185 1.00 12.62 309 SER B CA 1
ATOM 6282 C C . SER C 1 309 ? 16.782 24.145 13.094 1.00 12.14 309 SER B C 1
ATOM 6283 O O . SER C 1 309 ? 16.414 24.143 11.921 1.00 12.86 309 SER B O 1
ATOM 6286 N N . LYS C 1 310 ? 17.954 24.667 13.457 1.00 12.23 310 LYS B N 1
ATOM 6287 C CA . LYS C 1 310 ? 18.820 25.281 12.450 1.00 14.71 310 LYS B CA 1
ATOM 6288 C C . LYS C 1 310 ? 19.298 24.269 11.397 1.00 13.68 310 LYS B C 1
ATOM 6289 O O . LYS C 1 310 ? 19.422 24.603 10.212 1.00 15.35 310 LYS B O 1
ATOM 6295 N N . ASN C 1 311 ? 19.548 23.035 11.820 1.00 12.70 311 ASN B N 1
ATOM 6296 C CA . ASN C 1 311 ? 19.975 21.973 10.899 1.00 12.37 311 ASN B CA 1
ATOM 6297 C C . ASN C 1 311 ? 18.827 21.461 10.023 1.00 10.82 311 ASN B C 1
ATOM 6298 O O . ASN C 1 311 ? 18.985 21.255 8.809 1.00 12.54 311 ASN B O 1
ATOM 6303 N N . ILE C 1 312 ? 17.666 21.289 10.638 1.00 9.55 312 ILE B N 1
ATOM 6304 C CA . ILE C 1 312 ? 16.451 20.870 9.929 1.00 9.99 312 ILE B CA 1
ATOM 6305 C C . ILE C 1 312 ? 16.113 21.887 8.829 1.00 10.05 312 ILE B C 1
ATOM 6306 O O . ILE C 1 312 ? 15.790 21.521 7.681 1.00 11.22 312 ILE B O 1
ATOM 6311 N N . HIS C 1 313 ? 16.231 23.166 9.179 1.00 11.07 313 HIS B N 1
ATOM 6312 C CA . HIS C 1 313 ? 15.975 24.257 8.246 1.00 11.64 313 HIS B CA 1
ATOM 6313 C C . HIS C 1 313 ? 16.878 24.188 7.014 1.00 10.80 313 HIS B C 1
ATOM 6314 O O . HIS C 1 313 ? 16.399 24.315 5.891 1.00 12.14 313 HIS B O 1
ATOM 6321 N N . ILE C 1 314 ? 18.183 24.013 7.225 1.00 12.09 314 ILE B N 1
ATOM 6322 C CA . ILE C 1 314 ? 19.120 23.920 6.093 1.00 12.22 314 ILE B CA 1
ATOM 6323 C C . ILE C 1 314 ? 18.708 22.750 5.187 1.00 12.50 314 ILE B C 1
ATOM 6324 O O . ILE C 1 314 ? 18.615 22.887 3.957 1.00 12.99 314 ILE B O 1
ATOM 6329 N N . ALA C 1 315 ? 18.461 21.600 5.799 1.00 11.24 315 ALA B N 1
ATOM 6330 C CA . ALA C 1 315 ? 18.053 20.410 5.045 1.00 11.04 315 ALA B CA 1
ATOM 6331 C C . ALA C 1 315 ? 16.741 20.591 4.282 1.00 10.36 315 ALA B C 1
ATOM 6332 O O . ALA C 1 315 ? 16.651 20.234 3.102 1.00 10.24 315 ALA B O 1
ATOM 6334 N N . ALA C 1 316 ? 15.732 21.143 4.952 1.00 10.89 316 ALA B N 1
ATOM 6335 C CA . ALA C 1 316 ? 14.414 21.327 4.340 1.00 9.61 316 ALA B CA 1
ATOM 6336 C C . ALA C 1 316 ? 14.458 22.331 3.191 1.00 10.38 316 ALA B C 1
ATOM 6337 O O . ALA C 1 316 ? 13.769 22.150 2.181 1.00 11.64 316 ALA B O 1
ATOM 6339 N N . GLU C 1 317 ? 15.238 23.396 3.334 1.00 10.17 317 GLU B N 1
ATOM 6340 C CA . GLU C 1 317 ? 15.339 24.359 2.229 1.00 10.91 317 GLU B CA 1
ATOM 6341 C C . GLU C 1 317 ? 16.047 23.753 1.019 1.00 11.79 317 GLU B C 1
ATOM 6342 O O . GLU C 1 317 ? 15.649 24.004 -0.131 1.00 12.20 317 GLU B O 1
ATOM 6348 N N . ALA C 1 318 ? 17.065 22.939 1.282 1.00 11.30 318 ALA B N 1
ATOM 6349 C CA . ALA C 1 318 ? 17.730 22.189 0.232 1.00 9.34 318 ALA B CA 1
ATOM 6350 C C . ALA C 1 318 ? 16.743 21.216 -0.434 1.00 8.98 318 ALA B C 1
ATOM 6351 O O . ALA C 1 318 ? 16.663 21.143 -1.657 1.00 10.91 318 ALA B O 1
ATOM 6353 N N . MET C 1 319 ? 15.979 20.484 0.368 1.00 10.28 319 MET B N 1
ATOM 6354 C CA . MET C 1 319 ? 14.932 19.602 -0.158 1.00 10.30 319 MET B CA 1
ATOM 6355 C C . MET C 1 319 ? 13.934 20.356 -1.041 1.00 11.67 319 MET B C 1
ATOM 6356 O O . MET C 1 319 ? 13.582 19.890 -2.125 1.00 11.53 319 MET B O 1
ATOM 6361 N N . ARG C 1 320 ? 13.501 21.536 -0.585 1.00 10.71 320 ARG B N 1
ATOM 6362 C CA . ARG C 1 320 ? 12.496 22.310 -1.294 1.00 11.33 320 ARG B CA 1
ATOM 6363 C C . ARG C 1 320 ? 12.970 22.599 -2.724 1.00 10.94 320 ARG B C 1
ATOM 6364 O O . ARG C 1 320 ? 12.241 22.390 -3.695 1.00 12.04 320 ARG B O 1
ATOM 6372 N N . GLN C 1 321 ? 14.214 23.049 -2.854 1.00 10.26 321 GLN B N 1
ATOM 6373 C CA . GLN C 1 321 ? 14.753 23.370 -4.163 1.00 8.77 321 GLN B CA 1
ATOM 6374 C C . GLN C 1 321 ? 14.916 22.120 -5.027 1.00 9.07 321 GLN B C 1
ATOM 6375 O O . GLN C 1 321 ? 14.630 22.150 -6.223 1.00 11.46 321 GLN B O 1
ATOM 6381 N N . ALA C 1 322 ? 15.404 21.041 -4.420 1.00 10.66 322 ALA B N 1
ATOM 6382 C CA . ALA C 1 322 ? 15.594 19.755 -5.113 1.00 10.03 322 ALA B CA 1
ATOM 6383 C C . ALA C 1 322 ? 14.302 19.238 -5.751 1.00 9.71 322 ALA B C 1
ATOM 6384 O O . ALA C 1 322 ? 14.301 18.817 -6.913 1.00 11.17 322 ALA B O 1
ATOM 6386 N N . TYR C 1 323 ? 13.207 19.280 -5.003 1.00 9.98 323 TYR B N 1
ATOM 6387 C CA . TYR C 1 323 ? 11.926 18.779 -5.520 1.00 9.08 323 TYR B CA 1
ATOM 6388 C C . TYR C 1 323 ? 11.333 19.697 -6.593 1.00 10.47 323 TYR B C 1
ATOM 6389 O O . TYR C 1 323 ? 10.667 19.215 -7.495 1.00 12.05 323 TYR B O 1
ATOM 6398 N N . ALA C 1 324 ? 11.586 21.004 -6.499 1.00 11.48 324 ALA B N 1
ATOM 6399 C CA . ALA C 1 324 ? 11.194 21.923 -7.566 1.00 11.35 324 ALA B CA 1
ATOM 6400 C C . ALA C 1 324 ? 11.975 21.568 -8.825 1.00 11.84 324 ALA B C 1
ATOM 6401 O O . ALA C 1 324 ? 11.406 21.473 -9.920 1.00 13.00 324 ALA B O 1
ATOM 6403 N N . ASP C 1 325 ? 13.282 21.367 -8.663 1.00 11.16 325 ASP B N 1
ATOM 6404 C CA . ASP C 1 325 ? 14.134 20.956 -9.779 1.00 10.77 325 ASP B CA 1
ATOM 6405 C C . ASP C 1 325 ? 13.640 19.655 -10.421 1.00 10.77 325 ASP B C 1
ATOM 6406 O O . ASP C 1 325 ? 13.621 19.526 -11.646 1.00 10.78 325 ASP B O 1
ATOM 6411 N N . ARG C 1 326 ? 13.236 18.706 -9.585 1.00 11.04 326 ARG B N 1
ATOM 6412 C CA . ARG C 1 326 ? 12.762 17.406 -10.048 1.00 11.59 326 ARG B CA 1
ATOM 6413 C C . ARG C 1 326 ? 11.617 17.553 -11.036 1.00 11.58 326 ARG B C 1
ATOM 6414 O O . ARG C 1 326 ? 11.565 16.861 -12.054 1.00 12.05 326 ARG B O 1
ATOM 6422 N N . SER C 1 327 ? 10.711 18.474 -10.727 1.00 12.07 327 SER B N 1
ATOM 6423 C CA . SER C 1 327 ? 9.462 18.635 -11.466 1.00 12.81 327 SER B CA 1
ATOM 6424 C C . SER C 1 327 ? 9.635 19.074 -12.917 1.00 12.88 327 SER B C 1
ATOM 6425 O O . SER C 1 327 ? 8.719 18.906 -13.734 1.00 14.72 327 SER B O 1
ATOM 6428 N N . VAL C 1 328 ? 10.783 19.664 -13.220 1.00 12.10 328 VAL B N 1
ATOM 6429 C CA . VAL C 1 328 ? 11.086 20.166 -14.556 1.00 13.90 328 VAL B CA 1
ATOM 6430 C C . VAL C 1 328 ? 12.201 19.376 -15.268 1.00 12.95 328 VAL B C 1
ATOM 6431 O O . VAL C 1 328 ? 12.115 19.098 -16.467 1.00 13.57 328 VAL B O 1
ATOM 6435 N N . TYR C 1 329 ? 13.268 19.042 -14.552 1.00 13.03 329 TYR B N 1
ATOM 6436 C CA . TYR C 1 329 ? 14.462 18.518 -15.220 1.00 13.09 329 TYR B CA 1
ATOM 6437 C C . TYR C 1 329 ? 14.581 17.011 -15.356 1.00 12.48 329 TYR B C 1
ATOM 6438 O O . TYR C 1 329 ? 15.402 16.550 -16.146 1.00 16.46 329 TYR B O 1
ATOM 6447 N N A MET C 1 330 ? 13.800 16.246 -14.597 0.50 11.03 330 MET B N 1
ATOM 6448 N N B MET C 1 330 ? 13.771 16.262 -14.609 0.50 10.92 330 MET B N 1
ATOM 6449 C CA A MET C 1 330 ? 14.083 14.821 -14.448 0.50 10.21 330 MET B CA 1
ATOM 6450 C CA B MET C 1 330 ? 13.993 14.829 -14.426 0.50 10.33 330 MET B CA 1
ATOM 6451 C C A MET C 1 330 ? 13.109 13.920 -15.216 0.50 11.75 330 MET B C 1
ATOM 6452 C C B MET C 1 330 ? 13.083 13.949 -15.282 0.50 11.76 330 MET B C 1
ATOM 6453 O O A MET C 1 330 ? 11.881 14.113 -15.197 0.50 12.24 330 MET B O 1
ATOM 6454 O O B MET C 1 330 ? 11.864 14.179 -15.385 0.50 11.82 330 MET B O 1
ATOM 6463 N N . GLY C 1 331 ? 13.692 12.932 -15.889 1.00 11.49 331 GLY B N 1
ATOM 6464 C CA . GLY C 1 331 ? 12.965 11.949 -16.669 1.00 10.66 331 GLY B CA 1
ATOM 6465 C C . GLY C 1 331 ? 13.946 10.867 -17.063 1.00 10.64 331 GLY B C 1
ATOM 6466 O O . GLY C 1 331 ? 15.100 10.882 -16.640 1.00 12.02 331 GLY B O 1
ATOM 6467 N N . ASP C 1 332 ? 13.498 9.935 -17.895 1.00 12.12 332 ASP B N 1
ATOM 6468 C CA . ASP C 1 332 ? 14.383 8.914 -18.440 1.00 11.35 332 ASP B CA 1
ATOM 6469 C C . ASP C 1 332 ? 15.321 9.592 -19.435 1.00 10.49 332 ASP B C 1
ATOM 6470 O O . ASP C 1 332 ? 14.883 10.055 -20.505 1.00 11.85 332 ASP B O 1
ATOM 6475 N N . ALA C 1 333 ? 16.610 9.622 -19.087 1.00 11.49 333 ALA B N 1
ATOM 6476 C CA . ALA C 1 333 ? 17.622 10.332 -19.875 1.00 11.23 333 ALA B CA 1
ATOM 6477 C C . ALA C 1 333 ? 17.895 9.710 -21.238 1.00 12.00 333 ALA B C 1
ATOM 6478 O O . ALA C 1 333 ? 18.583 10.321 -22.070 1.00 14.32 333 ALA B O 1
ATOM 6480 N N . ASP C 1 334 ? 17.342 8.516 -21.475 1.00 10.56 334 ASP B N 1
ATOM 6481 C CA . ASP C 1 334 ? 17.400 7.889 -22.799 1.00 11.13 334 ASP B CA 1
ATOM 6482 C C . ASP C 1 334 ? 16.454 8.573 -23.792 1.00 11.51 334 ASP B C 1
ATOM 6483 O O . ASP C 1 334 ? 16.616 8.414 -25.020 1.00 13.36 334 ASP B O 1
ATOM 6488 N N . PHE C 1 335 ? 15.473 9.309 -23.264 1.00 11.74 335 PHE B N 1
ATOM 6489 C CA . PHE C 1 335 ? 14.424 9.937 -24.066 1.00 11.13 335 PHE B CA 1
ATOM 6490 C C . PHE C 1 335 ? 14.403 11.458 -24.012 1.00 11.82 335 PHE B C 1
ATOM 6491 O O . PHE C 1 335 ? 13.882 12.096 -24.928 1.00 15.59 335 PHE B O 1
ATOM 6499 N N A VAL C 1 336 ? 14.969 12.033 -22.953 0.50 12.33 336 VAL B N 1
ATOM 6500 N N B VAL C 1 336 ? 14.962 12.032 -22.948 0.50 13.04 336 VAL B N 1
ATOM 6501 C CA A VAL C 1 336 ? 15.036 13.476 -22.805 0.50 12.16 336 VAL B CA 1
ATOM 6502 C CA B VAL C 1 336 ? 15.041 13.477 -22.796 0.50 13.62 336 VAL B CA 1
ATOM 6503 C C A VAL C 1 336 ? 16.381 13.858 -22.194 0.50 12.60 336 VAL B C 1
ATOM 6504 C C B VAL C 1 336 ? 16.403 13.846 -22.223 0.50 13.37 336 VAL B C 1
ATOM 6505 O O A VAL C 1 336 ? 17.020 13.039 -21.531 0.50 14.30 336 VAL B O 1
ATOM 6506 O O B VAL C 1 336 ? 17.074 13.010 -21.618 0.50 14.82 336 VAL B O 1
ATOM 6513 N N . SER C 1 337 ? 16.819 15.094 -22.422 1.00 14.42 337 SER B N 1
ATOM 6514 C CA . SER C 1 337 ? 18.086 15.568 -21.860 1.00 14.39 337 SER B CA 1
ATOM 6515 C C . SER C 1 337 ? 17.864 15.883 -20.384 1.00 14.77 337 SER B C 1
ATOM 6516 O O . SER C 1 337 ? 16.946 16.622 -20.039 1.00 17.90 337 SER B O 1
ATOM 6519 N N . VAL C 1 338 ? 18.685 15.289 -19.524 1.00 14.46 338 VAL B N 1
ATOM 6520 C CA . VAL C 1 338 ? 18.553 15.421 -18.069 1.00 12.60 338 VAL B CA 1
ATOM 6521 C C . VAL C 1 338 ? 19.884 15.958 -17.540 1.00 13.17 338 VAL B C 1
ATOM 6522 O O . VAL C 1 338 ? 20.903 15.293 -17.689 1.00 14.54 338 VAL B O 1
ATOM 6526 N N . PRO C 1 339 ? 19.879 17.156 -16.915 1.00 12.61 339 PRO B N 1
ATOM 6527 C CA . PRO C 1 339 ? 21.130 17.818 -16.509 1.00 13.15 339 PRO B CA 1
ATOM 6528 C C . PRO C 1 339 ? 21.690 17.315 -15.176 1.00 13.57 339 PRO B C 1
ATOM 6529 O O . PRO C 1 339 ? 21.864 18.094 -14.226 1.00 13.62 339 PRO B O 1
ATOM 6533 N N . VAL C 1 340 ? 21.988 16.024 -15.113 1.00 14.08 340 VAL B N 1
ATOM 6534 C CA . VAL C 1 340 ? 22.456 15.411 -13.872 1.00 12.38 340 VAL B CA 1
ATOM 6535 C C . VAL C 1 340 ? 23.718 16.118 -13.369 1.00 11.33 340 VAL B C 1
ATOM 6536 O O . VAL C 1 340 ? 23.793 16.499 -12.210 1.00 12.43 340 VAL B O 1
ATOM 6540 N N . ASP C 1 341 ? 24.686 16.337 -14.247 1.00 13.52 341 ASP B N 1
ATOM 6541 C CA . ASP C 1 341 ? 25.966 16.908 -13.812 1.00 14.08 341 ASP B CA 1
ATOM 6542 C C . ASP C 1 341 ? 25.797 18.298 -13.230 1.00 14.59 341 ASP B C 1
ATOM 6543 O O . ASP C 1 341 ? 26.479 18.642 -12.276 1.00 14.92 341 ASP B O 1
ATOM 6548 N N . LYS C 1 342 ? 24.876 19.078 -13.778 1.00 15.42 342 LYS B N 1
ATOM 6549 C CA . LYS C 1 342 ? 24.613 20.412 -13.255 1.00 14.23 342 LYS B CA 1
ATOM 6550 C C . LYS C 1 342 ? 23.925 20.352 -11.898 1.00 14.54 342 LYS B C 1
ATOM 6551 O O . LYS C 1 342 ? 24.232 21.147 -11.015 1.00 16.50 342 LYS B O 1
ATOM 6557 N N . LEU C 1 343 ? 22.989 19.415 -11.738 1.00 12.63 343 LEU B N 1
ATOM 6558 C CA . LEU C 1 343 ? 22.242 19.291 -10.480 1.00 11.21 343 LEU B CA 1
ATOM 6559 C C . LEU C 1 343 ? 23.096 18.790 -9.304 1.00 11.53 343 LEU B C 1
ATOM 6560 O O . LEU C 1 343 ? 22.815 19.138 -8.148 1.00 13.17 343 LEU B O 1
ATOM 6565 N N . ILE C 1 344 ? 24.124 17.995 -9.596 1.00 11.21 344 ILE B N 1
ATOM 6566 C CA . ILE C 1 344 ? 25.035 17.486 -8.553 1.00 12.00 344 ILE B CA 1
ATOM 6567 C C . ILE C 1 344 ? 26.325 18.286 -8.436 1.00 12.23 344 ILE B C 1
ATOM 6568 O O . ILE C 1 344 ? 27.200 17.932 -7.650 1.00 13.34 344 ILE B O 1
ATOM 6573 N N . ASN C 1 345 ? 26.427 19.389 -9.188 1.00 12.32 345 ASN B N 1
ATOM 6574 C CA . ASN C 1 345 ? 27.594 20.268 -9.092 1.00 14.35 345 ASN B CA 1
ATOM 6575 C C . ASN C 1 345 ? 27.571 20.981 -7.750 1.00 13.64 345 ASN B C 1
ATOM 6576 O O . ASN C 1 345 ? 26.546 21.569 -7.357 1.00 12.86 345 ASN B O 1
ATOM 6581 N N . LYS C 1 346 ? 28.692 20.928 -7.046 1.00 14.59 346 LYS B N 1
ATOM 6582 C CA . LYS C 1 346 ? 28.774 21.565 -5.737 1.00 14.28 346 LYS B CA 1
ATOM 6583 C C . LYS C 1 346 ? 28.649 23.085 -5.802 1.00 14.55 346 LYS B C 1
ATOM 6584 O O . LYS C 1 346 ? 28.188 23.687 -4.842 1.00 16.58 346 LYS B O 1
ATOM 6590 N N . ALA C 1 347 ? 29.042 23.698 -6.922 1.00 15.99 347 ALA B N 1
ATOM 6591 C CA . ALA C 1 347 ? 28.870 25.147 -7.093 1.00 16.30 347 ALA B CA 1
ATOM 6592 C C . ALA C 1 347 ? 27.389 25.537 -7.125 1.00 15.41 347 ALA B C 1
ATOM 6593 O O . ALA C 1 347 ? 26.997 26.558 -6.572 1.00 15.87 347 ALA B O 1
ATOM 6595 N N . TYR C 1 348 ? 26.550 24.698 -7.730 1.00 14.19 348 TYR B N 1
ATOM 6596 C CA . TYR C 1 348 ? 25.101 24.931 -7.740 1.00 14.60 348 TYR B CA 1
ATOM 6597 C C . TYR C 1 348 ? 24.551 24.780 -6.323 1.00 15.18 348 TYR B C 1
ATOM 6598 O O . TYR C 1 348 ? 23.751 25.598 -5.881 1.00 15.53 348 TYR B O 1
ATOM 6607 N N . ALA C 1 349 ? 24.989 23.729 -5.619 1.00 13.34 349 ALA B N 1
ATOM 6608 C CA . ALA C 1 349 ? 24.612 23.534 -4.214 1.00 12.23 349 ALA B CA 1
ATOM 6609 C C . ALA C 1 349 ? 25.021 24.711 -3.325 1.00 13.50 349 ALA B C 1
ATOM 6610 O O . ALA C 1 349 ? 24.266 25.102 -2.423 1.00 13.19 349 ALA B O 1
ATOM 6612 N N . LYS C 1 350 ? 26.210 25.269 -3.568 1.00 13.95 350 LYS B N 1
ATOM 6613 C CA . LYS C 1 350 ? 26.670 26.427 -2.788 1.00 13.64 350 LYS B CA 1
ATOM 6614 C C . LYS C 1 350 ? 25.767 27.637 -3.059 1.00 13.80 350 LYS B C 1
ATOM 6615 O O . LYS C 1 350 ? 25.406 28.348 -2.128 1.00 14.10 350 LYS B O 1
ATOM 6621 N N . LYS C 1 351 ? 25.355 27.826 -4.311 1.00 14.10 351 LYS B N 1
ATOM 6622 C CA . LYS C 1 351 ? 24.401 28.887 -4.651 1.00 15.76 351 LYS B CA 1
ATOM 6623 C C . LYS C 1 351 ? 23.073 28.709 -3.915 1.00 15.16 351 LYS B C 1
ATOM 6624 O O . LYS C 1 351 ? 22.518 29.677 -3.392 1.00 17.27 351 LYS B O 1
ATOM 6630 N N . ILE C 1 352 ? 22.566 27.475 -3.864 1.00 14.35 352 ILE B N 1
ATOM 6631 C CA . ILE C 1 352 ? 21.361 27.208 -3.084 1.00 13.42 352 ILE B CA 1
ATOM 6632 C C . ILE C 1 352 ? 21.596 27.543 -1.605 1.00 13.87 352 ILE B C 1
ATOM 6633 O O . ILE C 1 352 ? 20.811 28.269 -0.996 1.00 16.08 352 ILE B O 1
ATOM 6638 N N . PHE C 1 353 ? 22.672 27.010 -1.030 1.00 12.99 353 PHE B N 1
ATOM 6639 C CA . PHE C 1 353 ? 22.976 27.243 0.387 1.00 12.52 353 PHE B CA 1
ATOM 6640 C C . PHE C 1 353 ? 23.033 28.735 0.720 1.00 13.29 353 PHE B C 1
ATOM 6641 O O . PHE C 1 353 ? 22.524 29.177 1.755 1.00 14.90 353 PHE B O 1
ATOM 6649 N N . ASP C 1 354 ? 23.653 29.504 -0.162 1.00 13.65 354 ASP B N 1
ATOM 6650 C CA . ASP C 1 354 ? 23.869 30.934 0.092 1.00 15.83 354 ASP B CA 1
ATOM 6651 C C . ASP C 1 354 ? 22.576 31.762 0.049 1.00 15.92 354 ASP B C 1
ATOM 6652 O O . ASP C 1 354 ? 22.567 32.913 0.502 1.00 18.77 354 ASP B O 1
ATOM 6657 N N . THR C 1 355 ? 21.505 31.196 -0.514 1.00 16.77 355 THR B N 1
ATOM 6658 C CA . THR C 1 355 ? 20.180 31.802 -0.457 1.00 17.99 355 THR B CA 1
ATOM 6659 C C . THR C 1 355 ? 19.432 31.531 0.860 1.00 18.59 355 THR B C 1
ATOM 6660 O O . THR C 1 355 ? 18.389 32.150 1.105 1.00 20.59 355 THR B O 1
ATOM 6664 N N . ILE C 1 356 ? 19.927 30.607 1.686 1.00 17.69 356 ILE B N 1
ATOM 6665 C CA . ILE C 1 356 ? 19.229 30.233 2.917 1.00 17.67 356 ILE B CA 1
ATOM 6666 C C . ILE C 1 356 ? 19.437 31.318 3.974 1.00 19.38 356 ILE B C 1
ATOM 6667 O O . ILE C 1 356 ? 20.579 31.624 4.351 1.00 19.83 356 ILE B O 1
ATOM 6672 N N A GLN C 1 357 ? 18.340 31.952 4.366 0.50 21.43 357 GLN B N 1
ATOM 6673 N N B GLN C 1 357 ? 18.317 31.844 4.478 0.50 20.80 357 GLN B N 1
ATOM 6674 C CA A GLN C 1 357 ? 18.376 33.066 5.297 0.50 23.04 357 GLN B CA 1
ATOM 6675 C CA B GLN C 1 357 ? 18.271 32.842 5.560 0.50 22.08 357 GLN B CA 1
ATOM 6676 C C A GLN C 1 357 ? 18.088 32.510 6.674 0.50 22.74 357 GLN B C 1
ATOM 6677 C C B GLN C 1 357 ? 18.222 32.173 6.934 0.50 21.80 357 GLN B C 1
ATOM 6678 O O A GLN C 1 357 ? 17.082 31.833 6.864 0.50 20.38 357 GLN B O 1
ATOM 6679 O O B GLN C 1 357 ? 17.740 31.064 7.061 0.50 20.68 357 GLN B O 1
ATOM 6690 N N A PRO C 1 358 ? 18.968 32.787 7.644 0.50 24.76 358 PRO B N 1
ATOM 6691 N N B PRO C 1 358 ? 18.689 32.874 7.977 0.50 23.38 358 PRO B N 1
ATOM 6692 C CA A PRO C 1 358 ? 18.632 32.329 8.979 0.50 24.93 358 PRO B CA 1
ATOM 6693 C CA B PRO C 1 358 ? 18.780 32.361 9.349 0.50 23.99 358 PRO B CA 1
ATOM 6694 C C A PRO C 1 358 ? 17.259 32.854 9.375 0.50 23.80 358 PRO B C 1
ATOM 6695 C C B PRO C 1 358 ? 17.450 31.906 9.959 0.50 23.26 358 PRO B C 1
ATOM 6696 O O A PRO C 1 358 ? 16.951 34.019 9.136 0.50 24.36 358 PRO B O 1
ATOM 6697 O O B PRO C 1 358 ? 17.383 30.836 10.568 0.50 25.55 358 PRO B O 1
ATOM 6704 N N A ASP C 1 359 ? 16.427 31.994 9.945 0.50 24.18 359 ASP B N 1
ATOM 6705 N N B ASP C 1 359 ? 16.405 32.715 9.825 0.50 22.79 359 ASP B N 1
ATOM 6706 C CA A ASP C 1 359 ? 15.190 32.451 10.566 0.50 24.18 359 ASP B CA 1
ATOM 6707 C CA B ASP C 1 359 ? 15.120 32.371 10.430 0.50 22.39 359 ASP B CA 1
ATOM 6708 C C A ASP C 1 359 ? 14.003 32.637 9.604 0.50 21.84 359 ASP B C 1
ATOM 6709 C C B ASP C 1 359 ? 13.976 32.615 9.459 0.50 21.04 359 ASP B C 1
ATOM 6710 O O A ASP C 1 359 ? 12.925 33.033 10.041 0.50 21.25 359 ASP B O 1
ATOM 6711 O O B ASP C 1 359 ? 12.922 33.126 9.832 0.50 20.50 359 ASP B O 1
ATOM 6720 N N A THR C 1 360 ? 14.174 32.357 8.311 0.50 20.42 360 THR B N 1
ATOM 6721 N N B THR C 1 360 ? 14.184 32.223 8.207 0.50 19.78 360 THR B N 1
ATOM 6722 C CA A THR C 1 360 ? 13.017 32.350 7.407 0.50 18.42 360 THR B CA 1
ATOM 6723 C CA B THR C 1 360 ? 13.197 32.461 7.175 0.50 18.96 360 THR B CA 1
ATOM 6724 C C A THR C 1 360 ? 13.145 31.356 6.246 0.50 17.60 360 THR B C 1
ATOM 6725 C C B THR C 1 360 ? 13.184 31.317 6.183 0.50 17.79 360 THR B C 1
ATOM 6726 O O A THR C 1 360 ? 14.240 31.053 5.783 0.50 18.03 360 THR B O 1
ATOM 6727 O O B THR C 1 360 ? 14.243 30.838 5.780 0.50 19.29 360 THR B O 1
ATOM 6734 N N . VAL C 1 361 ? 11.991 30.873 5.796 1.00 17.84 361 VAL B N 1
ATOM 6735 C CA . VAL C 1 361 ? 11.877 29.913 4.707 1.00 15.60 361 VAL B CA 1
ATOM 6736 C C . VAL C 1 361 ? 11.681 30.674 3.410 1.00 15.56 361 VAL B C 1
ATOM 6737 O O . VAL C 1 361 ? 11.266 31.833 3.413 1.00 18.69 361 VAL B O 1
ATOM 6741 N N . THR C 1 362 ? 11.978 30.010 2.303 1.00 15.57 362 THR B N 1
ATOM 6742 C CA . THR C 1 362 ? 11.541 30.456 0.990 1.00 15.81 362 THR B CA 1
ATOM 6743 C C . THR C 1 362 ? 10.230 29.734 0.717 1.00 15.62 362 THR B C 1
ATOM 6744 O O . THR C 1 362 ? 10.237 28.523 0.518 1.00 16.51 362 THR B O 1
ATOM 6748 N N . PRO C 1 363 ? 9.099 30.462 0.685 1.00 13.67 363 PRO B N 1
ATOM 6749 C CA . PRO C 1 363 ? 7.847 29.797 0.340 1.00 14.63 363 PRO B CA 1
ATOM 6750 C C . PRO C 1 363 ? 7.959 29.108 -1.023 1.00 14.39 363 PRO B C 1
ATOM 6751 O O . PRO C 1 363 ? 8.657 29.604 -1.913 1.00 15.36 363 PRO B O 1
ATOM 6755 N N . SER C 1 364 ? 7.270 27.983 -1.195 1.00 13.11 364 SER B N 1
ATOM 6756 C CA . SER C 1 364 ? 7.364 27.237 -2.449 1.00 13.77 364 SER B CA 1
ATOM 6757 C C . SER C 1 364 ? 6.931 28.059 -3.667 1.00 14.22 364 SER B C 1
ATOM 6758 O O . SER C 1 364 ? 7.444 27.853 -4.765 1.00 16.58 364 SER B O 1
ATOM 6761 N N . SER C 1 365 ? 6.022 29.011 -3.463 1.00 14.81 365 SER B N 1
ATOM 6762 C CA . SER C 1 365 ? 5.598 29.906 -4.537 1.00 16.58 365 SER B CA 1
ATOM 6763 C C . SER C 1 365 ? 6.730 30.802 -5.050 1.00 15.85 365 SER B C 1
ATOM 6764 O O . SER C 1 365 ? 6.621 31.339 -6.139 1.00 18.17 365 SER B O 1
ATOM 6767 N N . GLN C 1 366 ? 7.817 30.938 -4.286 1.00 15.58 366 GLN B N 1
ATOM 6768 C CA . GLN C 1 366 ? 8.956 31.773 -4.682 1.00 15.94 366 GLN B CA 1
ATOM 6769 C C . GLN C 1 366 ? 10.154 30.975 -5.212 1.00 15.25 366 GLN B C 1
ATOM 6770 O O . GLN C 1 366 ? 11.179 31.557 -5.575 1.00 18.42 366 GLN B O 1
ATOM 6776 N N . ILE C 1 367 ? 10.024 29.647 -5.252 1.00 15.06 367 ILE B N 1
ATOM 6777 C CA . ILE C 1 367 ? 11.080 28.796 -5.763 1.00 15.20 367 ILE B CA 1
ATOM 6778 C C . ILE C 1 367 ? 11.011 28.730 -7.293 1.00 14.52 367 ILE B C 1
ATOM 6779 O O . ILE C 1 367 ? 9.938 28.575 -7.869 1.00 18.57 367 ILE B O 1
ATOM 6784 N N . LYS C 1 368 ? 12.164 28.872 -7.932 1.00 15.72 368 LYS B N 1
ATOM 6785 C CA . LYS C 1 368 ? 12.292 28.698 -9.388 1.00 17.85 368 LYS B CA 1
ATOM 6786 C C . LYS C 1 368 ? 13.122 27.442 -9.628 1.00 18.13 368 LYS B C 1
ATOM 6787 O O . LYS C 1 368 ? 14.242 27.365 -9.128 1.00 17.32 368 LYS B O 1
ATOM 6793 N N . PRO C 1 369 ? 12.593 26.467 -10.397 1.00 17.18 369 PRO B N 1
ATOM 6794 C CA . PRO C 1 369 ? 13.437 25.324 -10.764 1.00 17.14 369 PRO B CA 1
ATOM 6795 C C . PRO C 1 369 ? 14.750 25.798 -11.385 1.00 17.79 369 PRO B C 1
ATOM 6796 O O . PRO C 1 369 ? 14.746 26.676 -12.269 1.00 20.28 369 PRO B O 1
ATOM 6800 N N . GLY C 1 370 ? 15.865 25.262 -10.896 1.00 15.80 370 GLY B N 1
ATOM 6801 C CA . GLY C 1 370 ? 17.188 25.650 -11.366 1.00 17.05 370 GLY B CA 1
ATOM 6802 C C . GLY C 1 370 ? 17.655 26.998 -10.853 1.00 20.57 370 GLY B C 1
ATOM 6803 O O . GLY C 1 370 ? 18.732 27.451 -11.231 1.00 21.13 370 GLY B O 1
ATOM 6804 N N . MET C 1 371 ? 16.844 27.619 -9.989 1.00 21.79 371 MET B N 1
ATOM 6805 C CA . MET C 1 371 ? 17.047 28.992 -9.489 1.00 26.16 371 MET B CA 1
ATOM 6806 C C . MET C 1 371 ? 17.062 30.046 -10.600 1.00 31.44 371 MET B C 1
ATOM 6807 O O . MET C 1 371 ? 17.690 31.105 -10.457 1.00 32.88 371 MET B O 1
ATOM 6812 N N . GLY C 1 372 ? 16.339 29.766 -11.686 1.00 36.22 372 GLY B N 1
ATOM 6813 C CA . GLY C 1 372 ? 16.337 30.629 -12.872 1.00 39.68 372 GLY B CA 1
ATOM 6814 C C . GLY C 1 372 ? 17.721 30.790 -13.479 1.00 42.45 372 GLY B C 1
ATOM 6815 O O . GLY C 1 372 ? 18.018 31.814 -14.102 1.00 45.14 372 GLY B O 1
ATOM 6816 N N . GLN C 1 373 ? 18.565 29.776 -13.294 1.00 44.56 373 GLN B N 1
ATOM 6817 C CA . GLN C 1 373 ? 19.975 29.821 -13.695 1.00 46.00 373 GLN B CA 1
ATOM 6818 C C . GLN C 1 373 ? 20.384 28.620 -14.549 1.00 46.49 373 GLN B C 1
ATOM 6819 O O . GLN C 1 373 ? 21.054 28.784 -15.573 1.00 46.97 373 GLN B O 1
ATOM 6825 N N . LEU C 1 374 ? 19.990 27.422 -14.116 1.00 46.85 374 LEU B N 1
ATOM 6826 C CA . LEU C 1 374 ? 20.436 26.162 -14.727 1.00 46.69 374 LEU B CA 1
ATOM 6827 C C . LEU C 1 374 ? 20.322 26.186 -16.251 1.00 47.82 374 LEU B C 1
ATOM 6828 O O . LEU C 1 374 ? 21.330 26.179 -16.957 1.00 49.51 374 LEU B O 1
ATOM 6833 N N A THR D 2 1 ? 7.469 -1.830 -3.493 0.50 15.63 380 THR D N 1
ATOM 6834 N N B THR D 2 1 ? 6.490 -0.558 -2.303 0.50 18.44 380 THR D N 1
ATOM 6835 C CA A THR D 2 1 ? 8.061 -0.678 -2.764 0.50 14.57 380 THR D CA 1
ATOM 6836 C CA B THR D 2 1 ? 7.961 -0.667 -2.512 0.50 17.88 380 THR D CA 1
ATOM 6837 C C A THR D 2 1 ? 8.674 -1.237 -1.454 0.50 11.96 380 THR D C 1
ATOM 6838 C C B THR D 2 1 ? 8.645 -1.356 -1.360 0.50 13.30 380 THR D C 1
ATOM 6839 O O A THR D 2 1 ? 8.110 -1.132 -0.367 0.50 11.51 380 THR D O 1
ATOM 6840 O O B THR D 2 1 ? 8.135 -1.386 -0.241 0.50 10.46 380 THR D O 1
ATOM 6847 N N . THR D 2 2 ? 9.848 -1.850 -1.607 1.00 11.69 381 THR D N 1
ATOM 6848 C CA . THR D 2 2 ? 10.623 -2.453 -0.517 1.00 10.82 381 THR D CA 1
ATOM 6849 C C . THR D 2 2 ? 12.104 -2.373 -0.886 1.00 9.02 381 THR D C 1
ATOM 6850 O O . THR D 2 2 ? 12.456 -2.401 -2.067 1.00 10.50 381 THR D O 1
ATOM 6854 N N . HIS D 2 3 ? 12.957 -2.224 0.122 1.00 8.98 382 HIS D N 1
ATOM 6855 C CA . HIS D 2 3 ? 14.382 -2.115 -0.068 1.00 8.28 382 HIS D CA 1
ATOM 6856 C C . HIS D 2 3 ? 15.105 -3.217 0.667 1.00 8.34 382 HIS D C 1
ATOM 6857 O O . HIS D 2 3 ? 14.746 -3.539 1.805 1.00 9.11 382 HIS D O 1
ATOM 6864 N N . TYR D 2 4 ? 16.146 -3.763 0.048 1.00 7.64 383 TYR D N 1
ATOM 6865 C CA . TYR D 2 4 ? 17.022 -4.676 0.761 1.00 7.19 383 TYR D CA 1
ATOM 6866 C C . TYR D 2 4 ? 18.493 -4.402 0.483 1.00 8.08 383 TYR D C 1
ATOM 6867 O O . TYR D 2 4 ? 18.857 -3.872 -0.569 1.00 9.64 383 TYR D O 1
ATOM 6876 N N . SER D 2 5 ? 19.317 -4.753 1.459 1.00 8.74 384 SER D N 1
ATOM 6877 C CA . SER D 2 5 ? 20.726 -4.402 1.474 1.00 8.71 384 SER D CA 1
ATOM 6878 C C . SER D 2 5 ? 21.555 -5.640 1.808 1.00 9.11 384 SER D C 1
ATOM 6879 O O . SER D 2 5 ? 21.233 -6.380 2.760 1.00 10.41 384 SER D O 1
ATOM 6882 N N . VAL D 2 6 ? 22.625 -5.854 1.043 1.00 9.97 385 VAL D N 1
ATOM 6883 C CA . VAL D 2 6 ? 23.514 -7.000 1.251 1.00 10.60 385 VAL D CA 1
ATOM 6884 C C . VAL D 2 6 ? 24.984 -6.537 1.214 1.00 10.48 385 VAL D C 1
ATOM 6885 O O . VAL D 2 6 ? 25.367 -5.726 0.364 1.00 10.52 385 VAL D O 1
ATOM 6889 N N . ALA D 2 7 ? 25.805 -7.056 2.130 1.00 10.21 386 ALA D N 1
ATOM 6890 C CA . ALA D 2 7 ? 27.254 -6.840 2.096 1.00 10.50 386 ALA D CA 1
ATOM 6891 C C . ALA D 2 7 ? 27.922 -8.158 2.460 1.00 11.53 386 ALA D C 1
ATOM 6892 O O . ALA D 2 7 ? 27.522 -8.795 3.445 1.00 11.26 386 ALA D O 1
ATOM 6894 N N . ASP D 2 8 ? 28.925 -8.566 1.674 1.00 11.45 387 ASP D N 1
ATOM 6895 C CA . ASP D 2 8 ? 29.606 -9.847 1.908 1.00 12.24 387 ASP D CA 1
ATOM 6896 C C . ASP D 2 8 ? 31.027 -9.652 2.462 1.00 12.39 387 ASP D C 1
ATOM 6897 O O . ASP D 2 8 ? 31.484 -8.538 2.679 1.00 13.24 387 ASP D O 1
ATOM 6902 N N . ARG D 2 9 ? 31.719 -10.743 2.722 1.00 14.46 388 ARG D N 1
ATOM 6903 C CA . ARG D 2 9 ? 32.996 -10.654 3.425 1.00 12.79 388 ARG D CA 1
ATOM 6904 C C . ARG D 2 9 ? 34.125 -10.144 2.525 1.00 13.75 388 ARG D C 1
ATOM 6905 O O . ARG D 2 9 ? 35.172 -9.703 3.015 1.00 16.26 388 ARG D O 1
ATOM 6913 N N . TRP D 2 10 ? 33.905 -10.179 1.218 1.00 13.74 389 TRP D N 1
ATOM 6914 C CA . TRP D 2 10 ? 34.936 -9.814 0.253 1.00 14.25 389 TRP D CA 1
ATOM 6915 C C . TRP D 2 10 ? 34.980 -8.334 -0.110 1.00 14.59 389 TRP D C 1
ATOM 6916 O O . TRP D 2 10 ? 35.984 -7.853 -0.653 1.00 18.31 389 TRP D O 1
ATOM 6927 N N . GLY D 2 11 ? 33.908 -7.616 0.192 1.00 14.73 390 GLY D N 1
ATOM 6928 C CA . GLY D 2 11 ? 33.815 -6.198 -0.128 1.00 14.95 390 GLY D CA 1
ATOM 6929 C C . GLY D 2 11 ? 32.775 -5.848 -1.178 1.00 13.71 390 GLY D C 1
ATOM 6930 O O . GLY D 2 11 ? 32.653 -4.679 -1.550 1.00 15.09 390 GLY D O 1
ATOM 6931 N N . ASN D 2 12 ? 32.034 -6.835 -1.673 1.00 12.84 391 ASN D N 1
ATOM 6932 C CA . ASN D 2 12 ? 30.883 -6.540 -2.526 1.00 11.72 391 ASN D CA 1
ATOM 6933 C C . ASN D 2 12 ? 29.720 -6.028 -1.672 1.00 11.66 391 ASN D C 1
ATOM 6934 O O . ASN D 2 12 ? 29.516 -6.460 -0.533 1.00 12.86 391 ASN D O 1
ATOM 6939 N N . ALA D 2 13 ? 28.947 -5.112 -2.241 1.00 12.28 392 ALA D N 1
ATOM 6940 C CA . ALA D 2 13 ? 27.725 -4.641 -1.601 1.00 9.88 392 ALA D CA 1
ATOM 6941 C C . ALA D 2 13 ? 26.670 -4.467 -2.673 1.00 9.29 392 ALA D C 1
ATOM 6942 O O . ALA D 2 13 ? 26.986 -4.054 -3.783 1.00 10.46 392 ALA D O 1
ATOM 6944 N N . VAL D 2 14 ? 25.422 -4.794 -2.345 1.00 9.76 393 VAL D N 1
ATOM 6945 C CA . VAL D 2 14 ? 24.308 -4.664 -3.285 1.00 10.64 393 VAL D CA 1
ATOM 6946 C C . VAL D 2 14 ? 23.137 -4.021 -2.559 1.00 9.51 393 VAL D C 1
ATOM 6947 O O . VAL D 2 14 ? 22.735 -4.478 -1.491 1.00 11.59 393 VAL D O 1
ATOM 6951 N N . SER D 2 15 ? 22.624 -2.943 -3.139 1.00 8.79 394 SER D N 1
ATOM 6952 C CA . SER D 2 15 ? 21.527 -2.180 -2.581 1.00 9.28 394 SER D CA 1
ATOM 6953 C C . SER D 2 15 ? 20.392 -2.212 -3.593 1.00 8.37 394 SER D C 1
ATOM 6954 O O . SER D 2 15 ? 20.538 -1.693 -4.690 1.00 8.70 394 SER D O 1
ATOM 6957 N N . VAL D 2 16 ? 19.284 -2.860 -3.248 1.00 9.63 395 VAL D N 1
ATOM 6958 C CA . VAL D 2 16 ? 18.177 -3.066 -4.192 1.00 10.10 395 VAL D CA 1
ATOM 6959 C C . VAL D 2 16 ? 16.884 -2.466 -3.683 1.00 9.43 395 VAL D C 1
ATOM 6960 O O . VAL D 2 16 ? 16.415 -2.821 -2.601 1.00 8.70 395 VAL D O 1
ATOM 6964 N N . THR D 2 17 ? 16.318 -1.538 -4.455 1.00 8.56 396 THR D N 1
ATOM 6965 C CA . THR D 2 17 ? 14.951 -1.082 -4.194 1.00 7.58 396 THR D CA 1
ATOM 6966 C C . THR D 2 17 ? 14.108 -1.533 -5.385 1.00 7.51 396 THR D C 1
ATOM 6967 O O . THR D 2 17 ? 14.468 -1.286 -6.543 1.00 8.24 396 THR D O 1
ATOM 6971 N N . TYR D 2 18 ? 13.022 -2.244 -5.111 1.00 8.47 397 TYR D N 1
ATOM 6972 C CA . TYR D 2 18 ? 12.159 -2.701 -6.181 1.00 8.49 397 TYR D CA 1
ATOM 6973 C C . TYR D 2 18 ? 10.705 -2.715 -5.728 1.00 8.29 397 TYR D C 1
ATOM 6974 O O . TYR D 2 18 ? 10.405 -2.591 -4.530 1.00 8.91 397 TYR D O 1
ATOM 6983 N N . THR D 2 19 ? 9.792 -2.837 -6.686 1.00 10.16 398 THR D N 1
ATOM 6984 C CA . THR D 2 19 ? 8.425 -2.392 -6.440 1.00 10.45 398 THR D CA 1
ATOM 6985 C C . THR D 2 19 ? 7.440 -2.781 -7.511 1.00 10.62 398 THR D C 1
ATOM 6986 O O . THR D 2 19 ? 7.831 -3.036 -8.643 1.00 10.71 398 THR D O 1
ATOM 6990 N N . ILE D 2 20 ? 6.161 -2.797 -7.124 1.00 10.42 399 ILE D N 1
ATOM 6991 C CA . ILE D 2 20 ? 5.046 -2.755 -8.066 1.00 9.93 399 ILE D CA 1
ATOM 6992 C C . ILE D 2 20 ? 4.277 -1.430 -7.945 1.00 9.12 399 ILE D C 1
ATOM 6993 O O . ILE D 2 20 ? 3.194 -1.274 -8.490 1.00 10.81 399 ILE D O 1
ATOM 6998 N N . ASN D 2 21 ? 4.919 -0.479 -7.278 1.00 9.41 400 ASN D N 1
ATOM 6999 C CA . ASN D 2 21 ? 4.456 0.882 -6.994 1.00 9.74 400 ASN D CA 1
ATOM 7000 C C . ASN D 2 21 ? 3.548 0.943 -5.763 1.00 9.74 400 ASN D C 1
ATOM 7001 O O . ASN D 2 21 ? 4.058 0.872 -4.646 1.00 12.07 400 ASN D O 1
ATOM 7006 N N . ALA D 2 22 ? 2.233 1.082 -5.939 1.00 11.96 401 ALA D N 1
ATOM 7007 C CA . ALA D 2 22 ? 1.324 1.088 -4.782 1.00 11.26 401 ALA D CA 1
ATOM 7008 C C . ALA D 2 22 ? 1.370 -0.237 -4.036 1.00 10.26 401 ALA D C 1
ATOM 7009 O O . ALA D 2 22 ? 1.899 -1.231 -4.527 1.00 10.14 401 ALA D O 1
ATOM 7011 N N . SER D 2 23 ? 0.799 -0.259 -2.843 1.00 11.10 402 SER D N 1
ATOM 7012 C CA . SER D 2 23 ? 0.655 -1.509 -2.121 1.00 11.87 402 SER D CA 1
ATOM 7013 C C . SER D 2 23 ? -0.219 -2.440 -2.974 1.00 11.11 402 SER D C 1
ATOM 7014 O O . SER D 2 23 ? -1.340 -2.100 -3.329 1.00 13.29 402 SER D O 1
ATOM 7017 N N . TYR D 2 24 ? 0.331 -3.605 -3.313 1.00 11.09 403 TYR D N 1
ATOM 7018 C CA . TYR D 2 24 ? -0.286 -4.575 -4.235 1.00 10.86 403 TYR D CA 1
ATOM 7019 C C . TYR D 2 24 ? -0.407 -4.083 -5.697 1.00 10.76 403 TYR D C 1
ATOM 7020 O O . TYR D 2 24 ? -1.177 -4.631 -6.500 1.00 10.83 403 TYR D O 1
ATOM 7029 N N . GLY D 2 25 ? 0.382 -3.068 -6.034 1.00 10.35 404 GLY D N 1
ATOM 7030 C CA . GLY D 2 25 ? 0.464 -2.558 -7.391 1.00 10.81 404 GLY D CA 1
ATOM 7031 C C . GLY D 2 25 ? -0.865 -2.074 -7.926 1.00 10.30 404 GLY D C 1
ATOM 7032 O O . GLY D 2 25 ? -1.598 -1.333 -7.256 1.00 11.86 404 GLY D O 1
ATOM 7033 N N . SER D 2 26 ? -1.187 -2.535 -9.131 1.00 11.27 405 SER D N 1
ATOM 7034 C CA . SER D 2 26 ? -2.429 -2.194 -9.789 1.00 11.85 405 SER D CA 1
ATOM 7035 C C . SER D 2 26 ? -3.614 -2.981 -9.245 1.00 10.83 405 SER D C 1
ATOM 7036 O O . SER D 2 26 ? -4.739 -2.787 -9.706 1.00 13.69 405 SER D O 1
ATOM 7039 N N . ALA D 2 27 ? -3.338 -3.908 -8.322 1.00 11.59 406 ALA D N 1
ATOM 7040 C CA . ALA D 2 27 ? -4.317 -4.836 -7.750 1.00 12.07 406 ALA D CA 1
ATOM 7041 C C . ALA D 2 27 ? -4.823 -5.915 -8.709 1.00 11.94 406 ALA D C 1
ATOM 7042 O O . ALA D 2 27 ? -5.625 -6.757 -8.294 1.00 13.24 406 ALA D O 1
ATOM 7044 N N . ALA D 2 28 ? -4.345 -5.892 -9.961 1.00 13.04 407 ALA D N 1
ATOM 7045 C CA . ALA D 2 28 ? -4.694 -6.872 -10.987 1.00 13.34 407 ALA D CA 1
ATOM 7046 C C . ALA D 2 28 ? -3.547 -7.864 -11.139 1.00 13.01 407 ALA D C 1
ATOM 7047 O O . ALA D 2 28 ? -2.381 -7.469 -11.240 1.00 14.36 407 ALA D O 1
ATOM 7049 N N . SER D 2 29 ? -3.893 -9.149 -11.155 1.00 13.59 408 SER D N 1
ATOM 7050 C CA . SER D 2 29 ? -2.937 -10.227 -11.314 1.00 12.60 408 SER D CA 1
ATOM 7051 C C . SER D 2 29 ? -3.036 -10.761 -12.722 1.00 12.44 408 SER D C 1
ATOM 7052 O O . SER D 2 29 ? -4.031 -10.520 -13.403 1.00 14.49 408 SER D O 1
ATOM 7055 N N . ILE D 2 30 ? -2.019 -11.498 -13.150 1.00 14.20 409 ILE D N 1
ATOM 7056 C CA . ILE D 2 30 ? -2.077 -12.216 -14.414 1.00 13.84 409 ILE D CA 1
ATOM 7057 C C . ILE D 2 30 ? -2.670 -13.594 -14.155 1.00 13.15 409 ILE D C 1
ATOM 7058 O O . ILE D 2 30 ? -2.086 -14.425 -13.446 1.00 13.65 409 ILE D O 1
ATOM 7063 N N . ASP D 2 31 ? -3.852 -13.823 -14.705 1.00 15.19 410 ASP D N 1
ATOM 7064 C CA . ASP D 2 31 ? -4.567 -15.084 -14.499 1.00 15.43 410 ASP D CA 1
ATOM 7065 C C . ASP D 2 31 ? -3.727 -16.267 -15.020 1.00 15.17 410 ASP D C 1
ATOM 7066 O O . ASP D 2 31 ? -3.266 -16.260 -16.164 1.00 15.46 410 ASP D O 1
ATOM 7071 N N . GLY D 2 32 ? -3.521 -17.254 -14.145 1.00 15.59 411 GLY D N 1
ATOM 7072 C CA . GLY D 2 32 ? -2.745 -18.458 -14.438 1.00 16.27 411 GLY D CA 1
ATOM 7073 C C . GLY D 2 32 ? -1.288 -18.371 -14.019 1.00 15.71 411 GLY D C 1
ATOM 7074 O O . GLY D 2 32 ? -0.606 -19.389 -13.924 1.00 16.67 411 GLY D O 1
ATOM 7075 N N . ALA D 2 33 ? -0.809 -17.159 -13.759 1.00 14.68 412 ALA D N 1
ATOM 7076 C CA . ALA D 2 33 ? 0.602 -16.934 -13.440 1.00 13.61 412 ALA D CA 1
ATOM 7077 C C . ALA D 2 33 ? 0.844 -16.550 -11.977 1.00 13.83 412 ALA D C 1
ATOM 7078 O O . ALA D 2 33 ? 1.976 -16.611 -11.507 1.00 13.86 412 ALA D O 1
ATOM 7080 N N . GLY D 2 34 ? -0.202 -16.139 -11.264 1.00 13.49 413 GLY D N 1
ATOM 7081 C CA . GLY D 2 34 ? -0.108 -15.939 -9.809 1.00 14.12 413 GLY D CA 1
ATOM 7082 C C . GLY D 2 34 ? 0.636 -14.710 -9.303 1.00 13.12 413 GLY D C 1
ATOM 7083 O O . GLY D 2 34 ? 1.000 -14.661 -8.127 1.00 15.60 413 GLY D O 1
ATOM 7084 N N . PHE D 2 35 ? 0.879 -13.724 -10.170 1.00 12.21 414 PHE D N 1
ATOM 7085 C CA . PHE D 2 35 ? 1.559 -12.492 -9.754 1.00 11.86 414 PHE D CA 1
ATOM 7086 C C . PHE D 2 35 ? 0.780 -11.228 -10.066 1.00 10.50 414 PHE D C 1
ATOM 7087 O O . PHE D 2 35 ? 0.003 -11.157 -11.023 1.00 12.07 414 PHE D O 1
ATOM 7095 N N . LEU D 2 36 ? 0.951 -10.247 -9.189 1.00 10.32 415 LEU D N 1
ATOM 7096 C CA . LEU D 2 36 ? 0.369 -8.916 -9.367 1.00 10.37 415 LEU D CA 1
ATOM 7097 C C . LEU D 2 36 ? 1.152 -8.053 -10.352 1.00 12.12 415 LEU D C 1
ATOM 7098 O O . LEU D 2 36 ? 2.394 -8.038 -10.354 1.00 10.93 415 LEU D O 1
ATOM 7103 N N . LEU D 2 37 ? 0.403 -7.326 -11.168 1.00 11.37 416 LEU D N 1
ATOM 7104 C CA . LEU D 2 37 ? 0.949 -6.292 -12.039 1.00 10.75 416 LEU D CA 1
ATOM 7105 C C . LEU D 2 37 ? 1.223 -5.011 -11.273 1.00 11.83 416 LEU D C 1
ATOM 7106 O O . LEU D 2 37 ? 0.455 -4.608 -10.392 1.00 13.49 416 LEU D O 1
ATOM 7111 N N . ASN D 2 38 ? 2.317 -4.363 -11.646 1.00 11.00 417 ASN D N 1
ATOM 7112 C CA . ASN D 2 38 ? 2.627 -3.023 -11.176 1.00 11.13 417 ASN D CA 1
ATOM 7113 C C . ASN D 2 38 ? 1.614 -1.989 -11.665 1.00 10.77 417 ASN D C 1
ATOM 7114 O O . ASN D 2 38 ? 0.938 -2.211 -12.678 1.00 12.24 417 ASN D O 1
ATOM 7119 N N . ASN D 2 39 ? 1.521 -0.867 -10.949 1.00 9.95 418 ASN D N 1
ATOM 7120 C CA . ASN D 2 39 ? 0.929 0.353 -11.511 1.00 10.82 418 ASN D CA 1
ATOM 7121 C C . ASN D 2 39 ? 1.977 1.455 -11.653 1.00 10.44 418 ASN D C 1
ATOM 7122 O O . ASN D 2 39 ? 1.743 2.617 -11.303 1.00 11.00 418 ASN D O 1
ATOM 7127 N N . GLU D 2 40 ? 3.117 1.088 -12.235 1.00 10.95 419 GLU D N 1
ATOM 7128 C CA . GLU D 2 40 ? 4.232 2.025 -12.399 1.00 11.03 419 GLU D CA 1
ATOM 7129 C C . GLU D 2 40 ? 3.961 3.155 -13.404 1.00 11.83 419 GLU D C 1
ATOM 7130 O O . GLU D 2 40 ? 4.672 4.169 -13.406 1.00 12.40 419 GLU D O 1
ATOM 7136 N N . MET D 2 41 ? 2.952 2.996 -14.258 1.00 12.43 420 MET D N 1
ATOM 7137 C CA . MET D 2 41 ? 2.608 4.048 -15.221 1.00 12.22 420 MET D CA 1
ATOM 7138 C C . MET D 2 41 ? 2.197 5.342 -14.518 1.00 10.92 420 MET D C 1
ATOM 7139 O O . MET D 2 41 ? 2.370 6.433 -15.071 1.00 12.38 420 MET D O 1
ATOM 7144 N N . ASP D 2 42 ? 1.685 5.242 -13.291 1.00 11.53 421 ASP D N 1
ATOM 7145 C CA . ASP D 2 42 ? 1.386 6.450 -12.503 1.00 11.92 421 ASP D CA 1
ATOM 7146 C C . ASP D 2 42 ? 2.614 7.281 -12.079 1.00 12.34 421 ASP D C 1
ATOM 7147 O O . ASP D 2 42 ? 2.461 8.401 -11.576 1.00 14.21 421 ASP D O 1
ATOM 7152 N N . ASP D 2 43 ? 3.818 6.732 -12.238 1.00 11.36 422 ASP D N 1
ATOM 7153 C CA . ASP D 2 43 ? 5.041 7.489 -11.989 1.00 11.97 422 ASP D CA 1
ATOM 7154 C C . ASP D 2 43 ? 5.429 8.397 -13.169 1.00 12.11 422 ASP D C 1
ATOM 7155 O O . ASP D 2 43 ? 6.329 9.232 -13.043 1.00 13.20 422 ASP D O 1
ATOM 7160 N N . PHE D 2 44 ? 4.748 8.256 -14.306 1.00 12.45 423 PHE D N 1
ATOM 7161 C CA . PHE D 2 44 ? 4.856 9.256 -15.369 1.00 13.67 423 PHE D CA 1
ATOM 7162 C C . PHE D 2 44 ? 4.018 10.467 -14.985 1.00 14.26 423 PHE D C 1
ATOM 7163 O O . PHE D 2 44 ? 3.115 10.377 -14.149 1.00 15.31 423 PHE D O 1
ATOM 7171 N N . SER D 2 45 ? 4.296 11.598 -15.628 1.00 13.43 424 SER D N 1
ATOM 7172 C CA . SER D 2 45 ? 3.333 12.685 -15.658 1.00 14.38 424 SER D CA 1
ATOM 7173 C C . SER D 2 45 ? 2.305 12.330 -16.718 1.00 14.54 424 SER D C 1
ATOM 7174 O O . SER D 2 45 ? 2.633 12.277 -17.907 1.00 16.06 424 SER D O 1
ATOM 7177 N N . ILE D 2 46 ? 1.066 12.067 -16.295 1.00 14.70 425 ILE D N 1
ATOM 7178 C CA . ILE D 2 46 ? 0.014 11.663 -17.226 1.00 14.47 425 ILE D CA 1
ATOM 7179 C C . ILE D 2 46 ? -0.690 12.882 -17.849 1.00 15.52 425 ILE D C 1
ATOM 7180 O O . ILE D 2 46 ? -1.402 12.742 -18.848 1.00 17.54 425 ILE D O 1
ATOM 7185 N N . LYS D 2 47 ? -0.451 14.060 -17.261 1.00 16.36 426 LYS D N 1
ATOM 7186 C CA . LYS D 2 47 ? -0.966 15.352 -17.727 1.00 18.15 426 LYS D CA 1
ATOM 7187 C C . LYS D 2 47 ? -0.140 16.448 -17.035 1.00 18.36 426 LYS D C 1
ATOM 7188 O O . LYS D 2 47 ? 0.101 16.365 -15.836 1.00 18.23 426 LYS D O 1
ATOM 7194 N N . PRO D 2 48 ? 0.304 17.478 -17.777 1.00 18.91 427 PRO D N 1
ATOM 7195 C CA . PRO D 2 48 ? 1.182 18.437 -17.118 1.00 18.19 427 PRO D CA 1
ATOM 7196 C C . PRO D 2 48 ? 0.593 19.051 -15.848 1.00 19.15 427 PRO D C 1
ATOM 7197 O O . PRO D 2 48 ? -0.545 19.501 -15.848 1.00 20.22 427 PRO D O 1
ATOM 7201 N N . GLY D 2 49 ? 1.379 19.056 -14.771 1.00 18.79 428 GLY D N 1
ATOM 7202 C CA . GLY D 2 49 ? 0.951 19.624 -13.495 1.00 19.21 428 GLY D CA 1
ATOM 7203 C C . GLY D 2 49 ? 0.013 18.768 -12.656 1.00 18.36 428 GLY D C 1
ATOM 7204 O O . GLY D 2 49 ? -0.351 19.162 -11.545 1.00 18.93 428 GLY D O 1
ATOM 7205 N N . ASN D 2 50 ? -0.380 17.601 -13.166 1.00 17.55 429 ASN D N 1
ATOM 7206 C CA . ASN D 2 50 ? -1.230 16.679 -12.422 1.00 17.92 429 ASN D CA 1
ATOM 7207 C C . ASN D 2 50 ? -0.396 15.969 -11.352 1.00 17.40 429 ASN D C 1
ATOM 7208 O O . ASN D 2 50 ? 0.604 15.326 -11.684 1.00 17.40 429 ASN D O 1
ATOM 7213 N N . PRO D 2 51 ? -0.800 16.074 -10.072 1.00 17.00 430 PRO D N 1
ATOM 7214 C CA . PRO D 2 51 ? -0.078 15.339 -9.033 1.00 16.02 430 PRO D CA 1
ATOM 7215 C C . PRO D 2 51 ? -0.420 13.859 -9.049 1.00 15.92 430 PRO D C 1
ATOM 7216 O O . PRO D 2 51 ? -1.591 13.495 -9.183 1.00 17.12 430 PRO D O 1
ATOM 7220 N N . ASN D 2 52 ? 0.604 13.021 -8.912 1.00 13.82 431 ASN D N 1
ATOM 7221 C CA . ASN D 2 52 ? 0.402 11.572 -8.837 1.00 14.37 431 ASN D CA 1
ATOM 7222 C C . ASN D 2 52 ? 0.139 11.075 -7.393 1.00 14.46 431 ASN D C 1
ATOM 7223 O O . ASN D 2 52 ? -0.184 11.873 -6.502 1.00 15.65 431 ASN D O 1
ATOM 7228 N N . LEU D 2 53 ? 0.274 9.765 -7.171 1.00 13.84 432 LEU D N 1
ATOM 7229 C CA . LEU D 2 53 ? -0.006 9.148 -5.866 1.00 13.72 432 LEU D CA 1
ATOM 7230 C C . LEU D 2 53 ? 0.804 9.753 -4.699 1.00 15.15 432 LEU D C 1
ATOM 7231 O O . LEU D 2 53 ? 0.364 9.692 -3.534 1.00 15.64 432 LEU D O 1
ATOM 7236 N N . TYR D 2 54 ? 1.973 10.323 -5.006 1.00 13.76 433 TYR D N 1
ATOM 7237 C CA . TYR D 2 54 ? 2.868 10.910 -3.999 1.00 11.92 433 TYR D CA 1
ATOM 7238 C C . TYR D 2 54 ? 2.909 12.431 -4.054 1.00 11.63 433 TYR D C 1
ATOM 7239 O O . TYR D 2 54 ? 3.756 13.050 -3.417 1.00 14.01 433 TYR D O 1
ATOM 7248 N N . GLY D 2 55 ? 1.992 13.030 -4.804 1.00 14.25 434 GLY D N 1
ATOM 7249 C CA . GLY D 2 55 ? 1.916 14.489 -4.898 1.00 15.92 434 GLY D CA 1
ATOM 7250 C C . GLY D 2 55 ? 3.015 15.096 -5.757 1.00 16.35 434 GLY D C 1
ATOM 7251 O O . GLY D 2 55 ? 3.261 16.300 -5.700 1.00 19.14 434 GLY D O 1
ATOM 7252 N N . LEU D 2 56 ? 3.660 14.268 -6.578 1.00 14.48 435 LEU D N 1
ATOM 7253 C CA . LEU D 2 56 ? 4.714 14.737 -7.464 1.00 14.06 435 LEU D CA 1
ATOM 7254 C C . LEU D 2 56 ? 4.116 15.170 -8.791 1.00 14.83 435 LEU D C 1
ATOM 7255 O O . LEU D 2 56 ? 3.149 14.561 -9.276 1.00 15.29 435 LEU D O 1
ATOM 7260 N N . VAL D 2 57 ? 4.699 16.217 -9.377 1.00 15.22 436 VAL D N 1
ATOM 7261 C CA . VAL D 2 57 ? 4.226 16.765 -10.650 1.00 15.43 436 VAL D CA 1
ATOM 7262 C C . VAL D 2 57 ? 5.318 16.771 -11.709 1.00 16.99 436 VAL D C 1
ATOM 7263 O O . VAL D 2 57 ? 6.492 16.580 -11.415 1.00 15.24 436 VAL D O 1
ATOM 7267 N N . GLY D 2 58 ? 4.916 16.992 -12.950 1.00 16.31 437 GLY D N 1
ATOM 7268 C CA . GLY D 2 58 ? 5.848 17.045 -14.055 1.00 16.13 437 GLY D CA 1
ATOM 7269 C C . GLY D 2 58 ? 5.274 17.693 -15.296 1.00 15.64 437 GLY D C 1
ATOM 7270 O O . GLY D 2 58 ? 4.179 18.298 -15.276 1.00 17.58 437 GLY D O 1
ATOM 7271 N N . GLY D 2 59 ? 6.020 17.555 -16.383 1.00 15.57 438 GLY D N 1
ATOM 7272 C CA . GLY D 2 59 ? 5.679 18.174 -17.656 1.00 15.28 438 GLY D CA 1
ATOM 7273 C C . GLY D 2 59 ? 6.261 17.337 -18.782 1.00 15.71 438 GLY D C 1
ATOM 7274 O O . GLY D 2 59 ? 5.926 16.150 -18.909 1.00 18.27 438 GLY D O 1
ATOM 7275 N N . ASP D 2 60 ? 7.154 17.939 -19.565 1.00 14.98 439 ASP D N 1
ATOM 7276 C CA . ASP D 2 60 ? 7.694 17.292 -20.759 1.00 16.63 439 ASP D CA 1
ATOM 7277 C C . ASP D 2 60 ? 8.654 16.160 -20.429 1.00 16.55 439 ASP D C 1
ATOM 7278 O O . ASP D 2 60 ? 8.619 15.101 -21.066 1.00 16.66 439 ASP D O 1
ATOM 7283 N N . ALA D 2 61 ? 9.545 16.400 -19.467 1.00 13.94 440 ALA D N 1
ATOM 7284 C CA . ALA D 2 61 ? 10.667 15.491 -19.246 1.00 11.71 440 ALA D CA 1
ATOM 7285 C C . ALA D 2 61 ? 10.169 14.099 -18.846 1.00 13.07 440 ALA D C 1
ATOM 7286 O O . ALA D 2 61 ? 10.692 13.095 -19.308 1.00 13.10 440 ALA D O 1
ATOM 7288 N N . ASN D 2 62 ? 9.144 14.053 -17.999 1.00 11.45 441 ASN D N 1
ATOM 7289 C CA . ASN D 2 62 ? 8.578 12.787 -17.531 1.00 10.64 441 ASN D CA 1
ATOM 7290 C C . ASN D 2 62 ? 7.201 12.453 -18.143 1.00 10.85 441 ASN D C 1
ATOM 7291 O O . ASN D 2 62 ? 6.425 11.695 -17.560 1.00 12.04 441 ASN D O 1
ATOM 7296 N N . ALA D 2 63 ? 6.915 12.978 -19.338 1.00 12.32 442 ALA D N 1
ATOM 7297 C CA . ALA D 2 63 ? 5.714 12.613 -20.058 1.00 12.68 442 ALA D CA 1
ATOM 7298 C C . ALA D 2 63 ? 5.863 11.192 -20.608 1.00 12.66 442 ALA D C 1
ATOM 7299 O O . ALA D 2 63 ? 6.974 10.715 -20.815 1.00 12.70 442 ALA D O 1
ATOM 7301 N N . ILE D 2 64 ? 4.739 10.527 -20.847 1.00 12.24 443 ILE D N 1
ATOM 7302 C CA . ILE D 2 64 ? 4.741 9.172 -21.377 1.00 11.93 443 ILE D CA 1
ATOM 7303 C C . ILE D 2 64 ? 5.231 9.157 -22.824 1.00 12.60 443 ILE D C 1
ATOM 7304 O O . ILE D 2 64 ? 4.801 9.969 -23.633 1.00 14.65 443 ILE D O 1
ATOM 7309 N N . GLU D 2 65 ? 6.155 8.242 -23.115 1.00 12.89 444 GLU D N 1
ATOM 7310 C CA . GLU D 2 65 ? 6.540 7.873 -24.482 1.00 12.79 444 GLU D CA 1
ATOM 7311 C C . GLU D 2 65 ? 6.646 6.355 -24.496 1.00 12.98 444 GLU D C 1
ATOM 7312 O O . GLU D 2 65 ? 7.063 5.768 -23.512 1.00 13.39 444 GLU D O 1
ATOM 7318 N N . ALA D 2 66 ? 6.269 5.719 -25.597 1.00 13.17 445 ALA D N 1
ATOM 7319 C CA . ALA D 2 66 ? 6.421 4.272 -25.688 1.00 11.70 445 ALA D CA 1
ATOM 7320 C C . ALA D 2 66 ? 7.868 3.864 -25.370 1.00 12.48 445 ALA D C 1
ATOM 7321 O O . ALA D 2 66 ? 8.812 4.532 -25.771 1.00 11.59 445 ALA D O 1
ATOM 7323 N N . ASN D 2 67 ? 8.006 2.785 -24.609 1.00 12.01 446 ASN D N 1
ATOM 7324 C CA . ASN D 2 67 ? 9.302 2.184 -24.222 1.00 11.83 446 ASN D CA 1
ATOM 7325 C C . ASN D 2 67 ? 10.142 2.965 -23.221 1.00 10.70 446 ASN D C 1
ATOM 7326 O O . ASN D 2 67 ? 11.193 2.480 -22.794 1.00 11.41 446 ASN D O 1
ATOM 7331 N N . LYS D 2 68 ? 9.654 4.147 -22.830 1.00 10.96 447 LYS D N 1
ATOM 7332 C CA . LYS D 2 68 ? 10.332 5.014 -21.869 1.00 10.87 447 LYS D CA 1
ATOM 7333 C C . LYS D 2 68 ? 10.085 4.500 -20.457 1.00 11.39 447 LYS D C 1
ATOM 7334 O O . LYS D 2 68 ? 9.063 3.884 -20.188 1.00 12.80 447 LYS D O 1
ATOM 7340 N N . ARG D 2 69 ? 11.008 4.783 -19.551 1.00 10.57 448 ARG D N 1
ATOM 7341 C CA . ARG D 2 69 ? 10.882 4.326 -18.171 1.00 8.71 448 ARG D CA 1
ATOM 7342 C C . ARG D 2 69 ? 10.354 5.481 -17.325 1.00 9.37 448 ARG D C 1
ATOM 7343 O O . ARG D 2 69 ? 10.917 6.580 -17.342 1.00 11.16 448 ARG D O 1
ATOM 7351 N N . PRO D 2 70 ? 9.261 5.250 -16.580 1.00 9.21 449 PRO D N 1
ATOM 7352 C CA . PRO D 2 70 ? 8.762 6.348 -15.750 1.00 10.51 449 PRO D CA 1
ATOM 7353 C C . PRO D 2 70 ? 9.741 6.762 -14.664 1.00 10.47 449 PRO D C 1
ATOM 7354 O O . PRO D 2 70 ? 10.384 5.904 -14.051 1.00 10.33 449 PRO D O 1
ATOM 7358 N N . LEU D 2 71 ? 9.832 8.064 -14.422 1.00 10.76 450 LEU D N 1
ATOM 7359 C CA . LEU D 2 71 ? 10.730 8.590 -13.398 1.00 8.92 450 LEU D CA 1
ATOM 7360 C C . LEU D 2 71 ? 10.448 7.989 -12.025 1.00 9.90 450 LEU D C 1
ATOM 7361 O O . LEU D 2 71 ? 9.298 7.925 -11.588 1.00 10.83 450 LEU D O 1
ATOM 7366 N N . SER D 2 72 ? 11.515 7.561 -11.351 1.00 8.63 451 SER D N 1
ATOM 7367 C CA . SER D 2 72 ? 11.427 7.000 -9.999 1.00 8.91 451 SER D CA 1
ATOM 7368 C C . SER D 2 72 ? 12.035 7.979 -8.989 1.00 9.29 451 SER D C 1
ATOM 7369 O O . SER D 2 72 ? 12.760 8.895 -9.365 1.00 9.75 451 S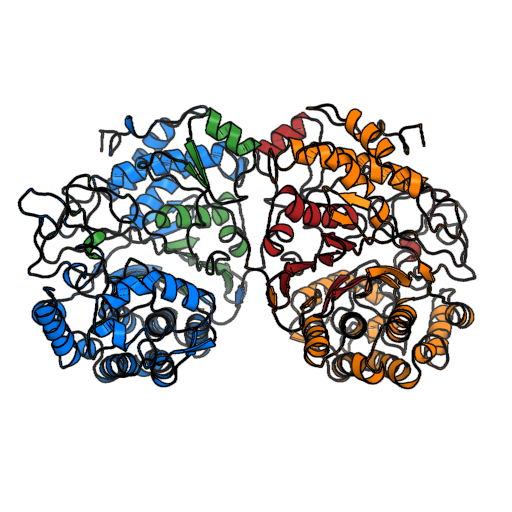ER D O 1
ATOM 7372 N N . SER D 2 73 ? 11.725 7.760 -7.709 1.00 8.62 452 SER D N 1
ATOM 7373 C CA . SER D 2 73 ? 12.446 8.384 -6.590 1.00 9.23 452 SER D CA 1
ATOM 7374 C C . SER D 2 73 ? 13.325 7.389 -5.831 1.00 10.10 452 SER D C 1
ATOM 7375 O O . SER D 2 73 ? 13.995 7.767 -4.868 1.00 9.90 452 SER D O 1
ATOM 7378 N N . MET D 2 74 ? 13.333 6.126 -6.252 1.00 8.84 453 MET D N 1
ATOM 7379 C CA . MET D 2 74 ? 14.081 5.100 -5.522 1.00 8.61 453 MET D CA 1
ATOM 7380 C C . MET D 2 74 ? 15.577 5.409 -5.475 1.00 10.03 453 MET D C 1
ATOM 7381 O O . MET D 2 74 ? 16.168 5.830 -6.471 1.00 10.13 453 MET D O 1
ATOM 7386 N N . SER D 2 75 ? 16.158 5.251 -4.286 1.00 9.16 454 SER D N 1
ATOM 7387 C CA . SER D 2 75 ? 17.500 5.731 -4.005 1.00 8.13 454 SER D CA 1
ATOM 7388 C C . SER D 2 75 ? 18.350 4.671 -3.305 1.00 8.22 454 SER D C 1
ATOM 7389 O O . SER D 2 75 ? 18.941 4.933 -2.250 1.00 9.95 454 SER D O 1
ATOM 7392 N N . PRO D 2 76 ? 18.438 3.470 -3.908 1.00 8.41 455 PRO D N 1
ATOM 7393 C CA . PRO D 2 76 ? 19.382 2.503 -3.372 1.00 8.46 455 PRO D CA 1
ATOM 7394 C C . PRO D 2 76 ? 20.774 3.114 -3.433 1.00 8.56 455 PRO D C 1
ATOM 7395 O O . PRO D 2 76 ? 21.194 3.606 -4.490 1.00 9.86 455 PRO D O 1
ATOM 7399 N N . THR D 2 77 ? 21.464 3.078 -2.297 1.00 8.80 456 THR D N 1
ATOM 7400 C CA . THR D 2 77 ? 22.694 3.821 -2.106 1.00 7.49 456 THR D CA 1
ATOM 7401 C C . THR D 2 77 ? 23.765 3.012 -1.391 1.00 8.89 456 THR D C 1
ATOM 7402 O O . THR D 2 77 ? 23.474 2.221 -0.502 1.00 11.33 456 THR D O 1
ATOM 7406 N N . ILE D 2 78 ? 25.018 3.245 -1.777 1.00 10.73 457 ILE D N 1
ATOM 7407 C CA . ILE D 2 78 ? 26.172 2.695 -1.089 1.00 10.35 457 ILE D CA 1
ATOM 7408 C C . ILE D 2 78 ? 27.085 3.887 -0.810 1.00 10.29 457 ILE D C 1
ATOM 7409 O O . ILE D 2 78 ? 27.349 4.685 -1.703 1.00 11.38 457 ILE D O 1
ATOM 7414 N N . VAL D 2 79 ? 27.527 4.013 0.437 1.00 11.68 458 VAL D N 1
ATOM 7415 C CA . VAL D 2 79 ? 28.477 5.039 0.845 1.00 10.11 458 VAL D CA 1
ATOM 7416 C C . VAL D 2 79 ? 29.816 4.339 1.078 1.00 11.12 458 VAL D C 1
ATOM 7417 O O . VAL D 2 79 ? 29.867 3.276 1.727 1.00 11.62 458 VAL D O 1
ATOM 7421 N N . LEU D 2 80 ? 30.887 4.924 0.539 1.00 12.34 459 LEU D N 1
ATOM 7422 C CA . LEU D 2 80 ? 32.246 4.397 0.685 1.00 12.55 459 LEU D CA 1
ATOM 7423 C C . LEU D 2 80 ? 33.101 5.307 1.557 1.00 13.84 459 LEU D C 1
ATOM 7424 O O . LEU D 2 80 ? 32.938 6.530 1.560 1.00 14.72 459 LEU D O 1
ATOM 7429 N N . LYS D 2 81 ? 34.006 4.682 2.304 1.00 15.49 460 LYS D N 1
ATOM 7430 C CA . LYS D 2 81 ? 35.042 5.383 3.058 1.00 17.77 460 LYS D CA 1
ATOM 7431 C C . LYS D 2 81 ? 36.351 4.793 2.563 1.00 21.38 460 LYS D C 1
ATOM 7432 O O . LYS D 2 81 ? 36.590 3.596 2.739 1.00 21.74 460 LYS D O 1
ATOM 7438 N N . ASN D 2 82 ? 37.165 5.619 1.905 1.00 25.48 461 ASN D N 1
ATOM 7439 C CA . ASN D 2 82 ? 38.421 5.175 1.282 1.00 28.02 461 ASN D CA 1
ATOM 7440 C C . ASN D 2 82 ? 38.213 4.048 0.253 1.00 26.71 461 ASN D C 1
ATOM 7441 O O . ASN D 2 82 ? 38.968 3.074 0.232 1.00 28.35 461 ASN D O 1
ATOM 7446 N N . ASN D 2 83 ? 37.195 4.211 -0.594 1.00 25.05 462 ASN D N 1
ATOM 7447 C CA . ASN D 2 83 ? 36.747 3.210 -1.585 1.00 24.71 462 ASN D CA 1
ATOM 7448 C C . ASN D 2 83 ? 36.380 1.831 -1.022 1.00 22.06 462 ASN D C 1
ATOM 7449 O O . ASN D 2 83 ? 36.316 0.860 -1.775 1.00 24.42 462 ASN D O 1
ATOM 7454 N N . LYS D 2 84 ? 36.119 1.758 0.284 1.00 16.87 463 LYS D N 1
ATOM 7455 C CA . LYS D 2 84 ? 35.626 0.536 0.919 1.00 15.73 463 LYS D CA 1
ATOM 7456 C C . LYS D 2 84 ? 34.198 0.760 1.416 1.00 14.20 463 LYS D C 1
ATOM 7457 O O . LYS D 2 84 ? 33.816 1.874 1.781 1.00 14.30 463 LYS D O 1
ATOM 7463 N N . VAL D 2 85 ? 33.411 -0.307 1.432 1.00 13.02 464 VAL D N 1
ATOM 7464 C CA . VAL D 2 85 ? 32.011 -0.207 1.822 1.00 13.10 464 VAL D CA 1
ATOM 7465 C C . VAL D 2 85 ? 31.928 0.327 3.254 1.00 12.15 464 VAL D C 1
ATOM 7466 O O . VAL D 2 85 ? 32.624 -0.151 4.157 1.00 15.51 464 VAL D O 1
ATOM 7470 N N . PHE D 2 86 ? 31.067 1.322 3.440 1.00 11.89 465 PHE D N 1
ATOM 7471 C CA . PHE D 2 86 ? 30.810 1.928 4.744 1.00 10.77 465 PHE D CA 1
ATOM 7472 C C . PHE D 2 86 ? 29.325 1.805 5.122 1.00 11.44 465 PHE D C 1
ATOM 7473 O O . PHE D 2 86 ? 29.002 1.349 6.226 1.00 12.24 465 PHE D O 1
ATOM 7481 N N . LEU D 2 87 ? 28.433 2.217 4.225 1.00 12.12 466 LEU D N 1
ATOM 7482 C CA . LEU D 2 87 ? 26.994 2.041 4.402 1.00 10.91 466 LEU D CA 1
ATOM 7483 C C . LEU D 2 87 ? 26.352 1.464 3.154 1.00 9.24 466 LEU D C 1
ATOM 7484 O O . LEU D 2 87 ? 26.744 1.795 2.034 1.00 9.58 466 LEU D O 1
ATOM 7489 N N . VAL D 2 88 ? 25.336 0.632 3.368 1.00 9.54 467 VAL D N 1
ATOM 7490 C CA . VAL D 2 88 ? 24.427 0.173 2.317 1.00 10.32 467 VAL D CA 1
ATOM 7491 C C . VAL D 2 88 ? 23.027 0.536 2.824 1.00 9.36 467 VAL D C 1
ATOM 7492 O O . VAL D 2 88 ? 22.625 0.119 3.915 1.00 10.65 467 VAL D O 1
ATOM 7496 N N . VAL D 2 89 ? 22.304 1.339 2.059 1.00 9.60 468 VAL D N 1
ATOM 7497 C CA . VAL D 2 89 ? 21.078 1.945 2.554 1.00 10.18 468 VAL D CA 1
ATOM 7498 C C . VAL D 2 89 ? 20.095 2.212 1.423 1.00 9.58 468 VAL D C 1
ATOM 7499 O O . VAL D 2 89 ? 20.477 2.398 0.266 1.00 11.03 468 VAL D O 1
ATOM 7503 N N . GLY D 2 90 ? 18.821 2.187 1.778 1.00 8.86 469 GLY D N 1
ATOM 7504 C CA . GLY D 2 90 ? 17.732 2.509 0.863 1.00 9.31 469 GLY D CA 1
ATOM 7505 C C . GLY D 2 90 ? 16.412 2.396 1.590 1.00 9.09 469 GLY D C 1
ATOM 7506 O O . GLY D 2 90 ? 16.378 2.001 2.759 1.00 10.23 469 GLY D O 1
ATOM 7507 N N . SER D 2 91 ? 15.324 2.756 0.911 1.00 9.41 470 SER D N 1
ATOM 7508 C CA . SER D 2 91 ? 13.997 2.729 1.517 1.00 8.91 470 SER D CA 1
ATOM 7509 C C . SER D 2 91 ? 12.916 2.826 0.451 1.00 8.01 470 SER D C 1
ATOM 7510 O O . SER D 2 91 ? 13.147 3.391 -0.625 1.00 9.10 470 SER D O 1
ATOM 7513 N N . PRO D 2 92 ? 11.718 2.331 0.775 1.00 8.72 471 PRO D N 1
ATOM 7514 C CA . PRO D 2 92 ? 10.512 2.660 0.058 1.00 9.70 471 PRO D CA 1
ATOM 7515 C C . PRO D 2 92 ? 9.930 3.989 0.553 1.00 11.98 471 PRO D C 1
ATOM 7516 O O . PRO D 2 92 ? 10.513 4.622 1.451 1.00 10.63 471 PRO D O 1
ATOM 7520 N N . GLY D 2 93 ? 8.800 4.406 -0.026 1.00 12.65 472 GLY D N 1
ATOM 7521 C CA . GLY D 2 93 ? 8.143 5.645 0.376 1.00 13.28 472 GLY D CA 1
ATOM 7522 C C . GLY D 2 93 ? 7.776 6.624 -0.721 1.00 11.88 472 GLY D C 1
ATOM 7523 O O . GLY D 2 93 ? 7.337 7.733 -0.425 1.00 13.74 472 GLY D O 1
ATOM 7524 N N . GLY D 2 94 ? 7.966 6.245 -1.981 1.00 13.33 473 GLY D N 1
ATOM 7525 C CA . GLY D 2 94 ? 7.683 7.155 -3.093 1.00 14.27 473 GLY D CA 1
ATOM 7526 C C . GLY D 2 94 ? 8.504 8.429 -2.973 1.00 12.41 473 GLY D C 1
ATOM 7527 O O . GLY D 2 94 ? 9.738 8.384 -2.851 1.00 13.64 473 GLY D O 1
ATOM 7528 N N . SER D 2 95 ? 7.828 9.576 -2.999 1.00 11.99 474 SER D N 1
ATOM 7529 C CA . SER D 2 95 ? 8.512 10.860 -2.855 1.00 12.06 474 SER D CA 1
ATOM 7530 C C . SER D 2 95 ? 9.363 10.955 -1.581 1.00 12.13 474 SER D C 1
ATOM 7531 O O . SER D 2 95 ? 10.350 11.678 -1.545 1.00 13.93 474 SER D O 1
ATOM 7534 N N . ARG D 2 96 ? 8.984 10.221 -0.538 1.00 11.54 475 ARG D N 1
ATOM 7535 C CA . ARG D 2 96 ? 9.683 10.315 0.746 1.00 10.67 475 ARG D CA 1
ATOM 7536 C C . ARG D 2 96 ? 11.002 9.545 0.766 1.00 10.02 475 ARG D C 1
ATOM 7537 O O . ARG D 2 96 ? 11.763 9.679 1.701 1.00 11.04 475 ARG D O 1
ATOM 7545 N N . ILE D 2 97 ? 11.293 8.767 -0.273 1.00 8.48 476 ILE D N 1
ATOM 7546 C CA . ILE D 2 97 ? 12.509 7.951 -0.265 1.00 9.50 476 ILE D CA 1
ATOM 7547 C C . ILE D 2 97 ? 13.747 8.832 -0.140 1.00 9.74 476 ILE D C 1
ATOM 7548 O O . ILE D 2 97 ? 14.615 8.561 0.670 1.00 10.52 476 ILE D O 1
ATOM 7553 N N . ILE D 2 98 ? 13.830 9.875 -0.966 1.00 9.19 477 ILE D N 1
ATOM 7554 C CA . ILE D 2 98 ? 15.045 10.673 -1.070 1.00 9.44 477 ILE D CA 1
ATOM 7555 C C . ILE D 2 98 ? 15.413 11.267 0.288 1.00 8.93 477 ILE D C 1
ATOM 7556 O O . ILE D 2 98 ? 16.571 11.184 0.735 1.00 9.78 477 ILE D O 1
ATOM 7561 N N . THR D 2 99 ? 14.420 11.851 0.954 1.00 9.58 478 THR D N 1
ATOM 7562 C CA . THR D 2 99 ? 14.628 12.474 2.261 1.00 9.41 478 THR D CA 1
ATOM 7563 C C . THR D 2 99 ? 14.886 11.463 3.389 1.00 8.20 478 THR D C 1
ATOM 7564 O O . THR D 2 99 ? 15.701 11.714 4.273 1.00 10.63 478 THR D O 1
ATOM 7568 N N . THR D 2 100 ? 14.235 10.307 3.340 1.00 8.38 479 THR D N 1
ATOM 7569 C CA . THR D 2 100 ? 14.506 9.247 4.319 1.00 9.13 479 THR D CA 1
ATOM 7570 C C . THR D 2 100 ? 15.949 8.784 4.247 1.00 8.77 479 THR D C 1
ATOM 7571 O O . THR D 2 100 ? 16.645 8.725 5.261 1.00 10.07 479 THR D O 1
ATOM 7575 N N . VAL D 2 101 ? 16.410 8.491 3.032 1.00 9.02 480 VAL D N 1
ATOM 7576 C CA . VAL D 2 101 ? 17.750 7.932 2.860 1.00 9.41 480 VAL D CA 1
ATOM 7577 C C . VAL D 2 101 ? 18.809 8.969 3.253 1.00 8.74 480 VAL D C 1
ATOM 7578 O O . VAL D 2 101 ? 19.789 8.647 3.916 1.00 10.32 480 VAL D O 1
ATOM 7582 N N . LEU D 2 102 ? 18.614 10.224 2.859 1.00 9.91 481 LEU D N 1
ATOM 7583 C CA . LEU D 2 102 ? 19.597 11.239 3.226 1.00 10.82 481 LEU D CA 1
ATOM 7584 C C . LEU D 2 102 ? 19.676 11.460 4.743 1.00 7.84 481 LEU D C 1
ATOM 7585 O O . LEU D 2 102 ? 20.762 11.688 5.267 1.00 10.06 481 LEU D O 1
ATOM 7590 N N . GLN D 2 103 ? 18.558 11.342 5.452 1.00 9.33 482 GLN D N 1
ATOM 7591 C CA . GLN D 2 103 ? 18.564 11.499 6.915 1.00 9.29 482 GLN D CA 1
ATOM 7592 C C . GLN D 2 103 ? 19.339 10.383 7.609 1.00 8.12 482 GLN D C 1
ATOM 7593 O O . GLN D 2 103 ? 20.113 10.644 8.529 1.00 10.51 482 GLN D O 1
ATOM 7599 N N . VAL D 2 104 ? 19.148 9.143 7.161 1.00 7.55 483 VAL D N 1
ATOM 7600 C CA . VAL D 2 104 ? 19.892 8.015 7.718 1.00 9.04 483 VAL D CA 1
ATOM 7601 C C . VAL D 2 104 ? 21.396 8.216 7.491 1.00 9.46 483 VAL D C 1
ATOM 7602 O O . VAL D 2 104 ? 22.186 8.045 8.409 1.00 9.75 483 VAL D O 1
ATOM 7606 N N . ILE D 2 105 ? 21.783 8.608 6.277 1.00 9.96 484 ILE D N 1
ATOM 7607 C CA . ILE D 2 105 ? 23.199 8.864 5.966 1.00 10.69 484 ILE D CA 1
ATOM 7608 C C . ILE D 2 105 ? 23.763 10.009 6.826 1.00 9.70 484 ILE D C 1
ATOM 7609 O O . ILE D 2 105 ? 24.848 9.896 7.383 1.00 10.85 484 ILE D O 1
ATOM 7614 N N . SER D 2 106 ? 23.025 11.111 6.925 1.00 10.25 485 SER D N 1
ATOM 7615 C CA . SER D 2 106 ? 23.448 12.247 7.727 1.00 10.83 485 SER D CA 1
ATOM 7616 C C . SER D 2 106 ? 23.563 11.862 9.214 1.00 9.44 485 SER D C 1
ATOM 7617 O O . SER D 2 106 ? 24.497 12.271 9.910 1.00 10.79 485 SER D O 1
ATOM 7620 N N . ASN D 2 107 ? 22.605 11.092 9.701 1.00 9.56 486 ASN D N 1
ATOM 7621 C CA . ASN D 2 107 ? 22.627 10.680 11.098 1.00 8.43 486 ASN D CA 1
ATOM 7622 C C . ASN D 2 107 ? 23.915 9.944 11.464 1.00 10.60 486 ASN D C 1
ATOM 7623 O O . ASN D 2 107 ? 24.417 10.093 12.561 1.00 12.09 486 ASN D O 1
ATOM 7628 N N . VAL D 2 108 ? 24.444 9.157 10.530 1.00 11.16 487 VAL D N 1
ATOM 7629 C CA . VAL D 2 108 ? 25.691 8.453 10.750 1.00 12.39 487 VAL D CA 1
ATOM 7630 C C . VAL D 2 108 ? 26.864 9.417 10.640 1.00 12.40 487 VAL D C 1
ATOM 7631 O O . VAL D 2 108 ? 27.654 9.543 11.552 1.00 13.21 487 VAL D O 1
ATOM 7635 N N . ILE D 2 109 ? 26.970 10.092 9.501 1.00 11.97 488 ILE D N 1
ATOM 7636 C CA . ILE D 2 109 ? 28.141 10.909 9.172 1.00 11.81 488 ILE D CA 1
ATOM 7637 C C . ILE D 2 109 ? 28.208 12.202 9.996 1.00 12.07 488 ILE D C 1
ATOM 7638 O O . ILE D 2 109 ? 29.270 12.546 10.544 1.00 13.81 488 ILE D O 1
ATOM 7643 N N . ASP D 2 110 ? 27.091 12.910 10.089 1.00 11.03 489 ASP D N 1
ATOM 7644 C CA . ASP D 2 110 ? 27.060 14.175 10.829 1.00 10.55 489 ASP D CA 1
ATOM 7645 C C . ASP D 2 110 ? 26.964 13.993 12.342 1.00 11.95 489 ASP D C 1
ATOM 7646 O O . ASP D 2 110 ? 27.633 14.714 13.096 1.00 14.00 489 ASP D O 1
ATOM 7651 N N . TYR D 2 111 ? 26.141 13.042 12.783 1.00 12.68 490 TYR D N 1
ATOM 7652 C CA . TYR D 2 111 ? 25.803 12.933 14.204 1.00 11.32 490 TYR D CA 1
ATOM 7653 C C . TYR D 2 111 ? 26.402 11.728 14.923 1.00 11.48 490 TYR D C 1
ATOM 7654 O O . TYR D 2 111 ? 26.272 11.614 16.139 1.00 13.26 490 TYR D O 1
ATOM 7663 N N . ASN D 2 112 ? 27.087 10.858 14.183 1.00 12.63 491 ASN D N 1
ATOM 7664 C CA . ASN D 2 112 ? 27.788 9.699 14.758 1.00 13.97 491 ASN D CA 1
ATOM 7665 C C . ASN D 2 112 ? 26.838 8.708 15.446 1.00 13.45 491 ASN D C 1
ATOM 7666 O O . ASN D 2 112 ? 27.202 8.033 16.413 1.00 15.36 491 ASN D O 1
ATOM 7671 N N . MET D 2 113 ? 25.614 8.618 14.937 1.00 12.42 492 MET D N 1
ATOM 7672 C CA . MET D 2 113 ? 24.707 7.563 15.352 1.00 11.68 492 MET D CA 1
ATOM 7673 C C . MET D 2 113 ? 25.206 6.218 14.839 1.00 11.87 492 MET D C 1
ATOM 7674 O O . MET D 2 113 ? 25.781 6.141 13.742 1.00 12.62 492 MET D O 1
ATOM 7679 N N . ASN D 2 114 ? 24.983 5.162 15.622 1.00 12.08 493 ASN D N 1
ATOM 7680 C CA . ASN D 2 114 ? 25.100 3.813 15.092 1.00 13.39 493 ASN D CA 1
ATOM 7681 C C . ASN D 2 114 ? 23.953 3.559 14.110 1.00 12.01 493 ASN D C 1
ATOM 7682 O O . ASN D 2 114 ? 23.015 4.361 14.007 1.00 11.29 493 ASN D O 1
ATOM 7687 N N . ILE D 2 115 ? 24.035 2.477 13.349 1.00 11.61 494 ILE D N 1
ATOM 7688 C CA . ILE D 2 115 ? 23.078 2.282 12.253 1.00 11.97 494 ILE D CA 1
ATOM 7689 C C . ILE D 2 115 ? 21.627 2.085 12.739 1.00 11.42 494 ILE D C 1
ATOM 7690 O O . ILE D 2 115 ? 20.678 2.489 12.056 1.00 10.82 494 ILE D O 1
ATOM 7695 N N . SER D 2 116 ? 21.448 1.467 13.914 1.00 10.79 495 SER D N 1
ATOM 7696 C CA . SER D 2 116 ? 20.116 1.317 14.502 1.00 12.46 495 SER D CA 1
ATOM 7697 C C . SER D 2 116 ? 19.529 2.664 14.938 1.00 10.69 495 SER D C 1
ATOM 7698 O O . SER D 2 116 ? 18.348 2.960 14.707 1.00 11.24 495 SER D O 1
ATOM 7701 N N . GLU D 2 117 ? 20.366 3.491 15.544 1.00 11.33 496 GLU D N 1
ATOM 7702 C CA . GLU D 2 117 ? 19.956 4.838 15.940 1.00 11.30 496 GLU D CA 1
ATOM 7703 C C . GLU D 2 117 ? 19.608 5.684 14.724 1.00 11.49 496 GLU D C 1
ATOM 7704 O O . GLU D 2 117 ? 18.596 6.411 14.718 1.00 11.62 496 GLU D O 1
ATOM 7710 N N . ALA D 2 118 ? 20.437 5.562 13.686 1.00 10.43 497 ALA D N 1
ATOM 7711 C CA . ALA D 2 118 ? 20.284 6.360 12.478 1.00 9.81 497 ALA D CA 1
ATOM 7712 C C . ALA D 2 118 ? 18.964 6.035 11.786 1.00 8.43 497 ALA D C 1
ATOM 7713 O O . ALA D 2 118 ? 18.339 6.915 11.222 1.00 10.27 497 ALA D O 1
ATOM 7715 N N . VAL D 2 119 ? 18.571 4.759 11.824 1.00 8.42 498 VAL D N 1
ATOM 7716 C CA . VAL D 2 119 ? 17.319 4.302 11.217 1.00 9.47 498 VAL D CA 1
ATOM 7717 C C . VAL D 2 119 ? 16.074 4.610 12.085 1.00 10.09 498 VAL D C 1
ATOM 7718 O O . VAL D 2 119 ? 15.069 5.058 11.563 1.00 11.35 498 VAL D O 1
ATOM 7722 N N A SER D 2 120 ? 16.166 4.378 13.396 0.50 10.27 499 SER D N 1
ATOM 7723 N N B SER D 2 120 ? 16.140 4.382 13.398 0.50 8.49 499 SER D N 1
ATOM 7724 C CA A SER D 2 120 ? 15.048 4.646 14.304 0.50 12.55 499 SER D CA 1
ATOM 7725 C CA B SER D 2 120 ? 14.982 4.660 14.258 0.50 9.82 499 SER D CA 1
ATOM 7726 C C A SER D 2 120 ? 14.722 6.137 14.431 0.50 11.52 499 SER D C 1
ATOM 7727 C C B SER D 2 120 ? 14.707 6.156 14.437 0.50 9.70 499 SER D C 1
ATOM 7728 O O A SER D 2 120 ? 13.565 6.509 14.589 0.50 12.73 499 SER D O 1
ATOM 7729 O O B SER D 2 120 ? 13.570 6.554 14.654 0.50 10.12 499 SER D O 1
ATOM 7734 N N . ALA D 2 121 ? 15.743 6.984 14.359 1.00 10.51 500 ALA D N 1
ATOM 7735 C CA . ALA D 2 121 ? 15.572 8.424 14.595 1.00 10.07 500 ALA D CA 1
ATOM 7736 C C . ALA D 2 121 ? 14.391 8.995 13.804 1.00 10.33 500 ALA D C 1
ATOM 7737 O O . ALA D 2 121 ? 14.250 8.690 12.614 1.00 10.18 500 ALA D O 1
ATOM 7739 N N . PRO D 2 122 ? 13.545 9.818 14.457 1.00 9.69 501 PRO D N 1
ATOM 7740 C CA . PRO D 2 122 ? 12.450 10.479 13.736 1.00 11.06 501 PRO D CA 1
ATOM 7741 C C . PRO D 2 122 ? 12.922 11.267 12.515 1.00 11.00 501 PRO D C 1
ATOM 7742 O O . PRO D 2 122 ? 14.025 11.843 12.508 1.00 10.35 501 PRO D O 1
ATOM 7746 N N . ARG D 2 123 ? 12.068 11.263 11.506 1.00 9.52 502 ARG D N 1
ATOM 7747 C CA . ARG D 2 123 ? 12.329 11.842 10.201 1.00 9.46 502 ARG D CA 1
ATOM 7748 C C . ARG D 2 123 ? 11.372 12.977 9.910 1.00 10.44 502 ARG D C 1
ATOM 7749 O O . ARG D 2 123 ? 10.228 12.981 10.377 1.00 11.58 502 ARG D O 1
ATOM 7757 N N . PHE D 2 124 ? 11.863 13.939 9.130 1.00 10.61 503 PHE D N 1
ATOM 7758 C CA . PHE D 2 124 ? 11.039 15.023 8.594 1.00 10.21 503 PHE D CA 1
ATOM 7759 C C . PHE D 2 124 ? 11.106 14.979 7.067 1.00 9.66 503 PHE D C 1
ATOM 7760 O O . PHE D 2 124 ? 11.904 14.237 6.495 1.00 11.45 503 PHE D O 1
ATOM 7768 N N . HIS D 2 125 ? 10.291 15.797 6.404 1.00 9.62 504 HIS D N 1
ATOM 7769 C CA . HIS D 2 125 ? 10.183 15.722 4.948 1.00 9.11 504 HIS D CA 1
ATOM 7770 C C . HIS D 2 125 ? 9.602 17.009 4.397 1.00 10.67 504 HIS D C 1
ATOM 7771 O O . HIS D 2 125 ? 8.618 17.527 4.924 1.00 12.20 504 HIS D O 1
ATOM 7778 N N . MET D 2 126 ? 10.227 17.494 3.329 1.00 11.18 505 MET D N 1
ATOM 7779 C CA . MET D 2 126 ? 9.784 18.657 2.575 1.00 9.56 505 MET D CA 1
ATOM 7780 C C . MET D 2 126 ? 9.926 18.307 1.105 1.00 10.04 505 MET D C 1
ATOM 7781 O O . MET D 2 126 ? 11.010 17.939 0.662 1.00 13.07 505 MET D O 1
ATOM 7786 N N . GLN D 2 127 ? 8.835 18.395 0.356 1.00 10.73 506 GLN D N 1
ATOM 7787 C CA . GLN D 2 127 ? 8.881 18.065 -1.069 1.00 10.38 506 GLN D CA 1
ATOM 7788 C C . GLN D 2 127 ? 8.355 19.186 -1.959 1.00 12.07 506 GLN D C 1
ATOM 7789 O O . GLN D 2 127 ? 7.978 18.936 -3.115 1.00 11.99 506 GLN D O 1
ATOM 7795 N N . TRP D 2 128 ? 8.404 20.408 -1.429 1.00 13.03 507 TRP D N 1
ATOM 7796 C CA . TRP D 2 128 ? 8.071 21.643 -2.159 1.00 11.59 507 TRP D CA 1
ATOM 7797 C C . TRP D 2 128 ? 6.567 21.825 -2.388 1.00 11.66 507 TRP D C 1
ATOM 7798 O O . TRP D 2 128 ? 5.997 22.823 -1.957 1.00 13.02 507 TRP D O 1
ATOM 7809 N N . LEU D 2 129 ? 5.937 20.860 -3.047 1.00 13.74 508 LEU D N 1
ATOM 7810 C CA . LEU D 2 129 ? 4.483 20.782 -3.116 1.00 14.03 508 LEU D CA 1
ATOM 7811 C C . LEU D 2 129 ? 4.069 19.392 -2.638 1.00 13.52 508 LEU D C 1
ATOM 7812 O O . LEU D 2 129 ? 4.544 18.387 -3.192 1.00 13.00 508 LEU D O 1
ATOM 7817 N N . PRO D 2 130 ? 3.228 19.319 -1.588 1.00 14.74 509 PRO D N 1
ATOM 7818 C CA . PRO D 2 130 ? 2.675 20.440 -0.826 1.00 14.41 509 PRO D CA 1
ATOM 7819 C C . PRO D 2 130 ? 3.745 21.189 -0.039 1.00 14.25 509 PRO D C 1
ATOM 7820 O O . PRO D 2 130 ? 4.770 20.617 0.324 1.00 14.12 509 PRO D O 1
ATOM 7824 N N . ASP D 2 131 ? 3.492 22.466 0.211 1.00 13.95 510 ASP D N 1
ATOM 7825 C CA . ASP D 2 131 ? 4.412 23.317 0.954 1.00 13.88 510 ASP D CA 1
ATOM 7826 C C . ASP D 2 131 ? 4.138 23.149 2.444 1.00 13.60 510 ASP D C 1
ATOM 7827 O O . ASP D 2 131 ? 3.469 23.977 3.094 1.00 16.80 510 ASP D O 1
ATOM 7832 N N . GLU D 2 132 ? 4.673 22.060 2.974 1.00 13.36 511 GLU D N 1
ATOM 7833 C CA . GLU D 2 132 ? 4.518 21.679 4.376 1.00 11.84 511 GLU D CA 1
ATOM 7834 C C . GLU D 2 132 ? 5.774 20.949 4.825 1.00 12.05 511 GLU D C 1
ATOM 7835 O O . GLU D 2 132 ? 6.432 20.273 4.022 1.00 12.67 511 GLU D O 1
ATOM 7841 N N . LEU D 2 133 ? 6.079 21.067 6.110 1.00 12.56 512 LEU D N 1
ATOM 7842 C CA . LEU D 2 133 ? 7.151 20.296 6.719 1.00 11.65 512 LEU D CA 1
ATOM 7843 C C . LEU D 2 133 ? 6.461 19.144 7.434 1.00 11.96 512 LEU D C 1
ATOM 7844 O O . LEU D 2 133 ? 5.796 19.325 8.473 1.00 12.68 512 LEU D O 1
ATOM 7849 N N . ARG D 2 134 ? 6.618 17.963 6.852 1.00 11.77 513 ARG D N 1
ATOM 7850 C CA . ARG D 2 134 ? 6.000 16.743 7.346 1.00 11.34 513 ARG D CA 1
ATOM 7851 C C . ARG D 2 134 ? 6.883 16.115 8.428 1.00 11.32 513 ARG D C 1
ATOM 7852 O O . ARG D 2 134 ? 8.091 15.973 8.247 1.00 12.45 513 ARG D O 1
ATOM 7860 N N . ILE D 2 135 ? 6.272 15.772 9.562 1.00 11.51 514 ILE D N 1
ATOM 7861 C CA . ILE D 2 135 ? 6.989 15.170 10.689 1.00 11.28 514 ILE D CA 1
ATOM 7862 C C . ILE D 2 135 ? 6.264 13.901 11.144 1.00 10.57 514 ILE D C 1
ATOM 7863 O O . ILE D 2 135 ? 5.162 13.594 10.673 1.00 10.56 514 ILE D O 1
ATOM 7868 N N . GLU D 2 136 ? 6.907 13.163 12.044 1.00 11.05 515 GLU D N 1
ATOM 7869 C CA . GLU D 2 136 ? 6.344 11.950 12.624 1.00 9.79 515 GLU D CA 1
ATOM 7870 C C . GLU D 2 136 ? 5.927 12.215 14.064 1.00 10.16 515 GLU D C 1
ATOM 7871 O O . GLU D 2 136 ? 6.441 13.123 14.722 1.00 12.03 515 GLU D O 1
ATOM 7877 N N . LYS D 2 137 ? 4.990 11.417 14.547 1.00 11.97 516 LYS D N 1
ATOM 7878 C CA . LYS D 2 137 ? 4.508 11.547 15.906 1.00 11.26 516 LYS D CA 1
ATOM 7879 C C . LYS D 2 137 ? 5.656 11.378 16.899 1.00 12.82 516 LYS D C 1
ATOM 7880 O O . LYS D 2 137 ? 6.508 10.484 16.752 1.00 12.67 516 LYS D O 1
ATOM 7886 N N . PHE D 2 138 ? 5.652 12.252 17.905 1.00 12.51 517 PHE D N 1
ATOM 7887 C CA . PHE D 2 138 ? 6.707 12.371 18.919 1.00 13.18 517 PHE D CA 1
ATOM 7888 C C . PHE D 2 138 ? 8.087 12.709 18.364 1.00 13.73 517 PHE D C 1
ATOM 7889 O O . PHE D 2 138 ? 9.087 12.583 19.078 1.00 16.75 517 PHE D O 1
ATOM 7897 N N . GLY D 2 139 ? 8.136 13.168 17.114 1.00 11.75 518 GLY D N 1
ATOM 7898 C CA . GLY D 2 139 ? 9.391 13.379 16.417 1.00 10.36 518 GLY D CA 1
ATOM 7899 C C . GLY D 2 139 ? 10.049 14.711 16.657 1.00 11.25 518 GLY D C 1
ATOM 7900 O O . GLY D 2 139 ? 11.243 14.848 16.433 1.00 12.24 518 GLY D O 1
ATOM 7901 N N . MET D 2 140 ? 9.260 15.684 17.106 1.00 11.74 519 MET D N 1
ATOM 7902 C CA . MET D 2 140 ? 9.709 17.057 17.216 1.00 13.61 519 MET D CA 1
ATOM 7903 C C . MET D 2 140 ? 9.099 17.689 18.461 1.00 12.76 519 MET D C 1
ATOM 7904 O O . MET D 2 140 ? 7.887 17.825 18.549 1.00 16.23 519 MET D O 1
ATOM 7909 N N . PRO D 2 141 ? 9.942 18.105 19.416 1.00 12.96 520 PRO D N 1
ATOM 7910 C CA . PRO D 2 141 ? 9.397 18.695 20.634 1.00 11.58 520 PRO D CA 1
ATOM 7911 C C . PRO D 2 141 ? 8.976 20.151 20.408 1.00 11.85 520 PRO D C 1
ATOM 7912 O O . PRO D 2 141 ? 9.393 20.787 19.430 1.00 11.99 520 PRO D O 1
ATOM 7916 N N . ALA D 2 142 ? 8.155 20.652 21.326 1.00 9.88 521 ALA D N 1
ATOM 7917 C CA . ALA D 2 142 ? 7.547 21.973 21.224 1.00 11.72 521 ALA D CA 1
ATOM 7918 C C . ALA D 2 142 ? 8.549 23.071 20.883 1.00 12.63 521 ALA D C 1
ATOM 7919 O O . ALA D 2 142 ? 8.271 23.913 20.028 1.00 13.15 521 ALA D O 1
ATOM 7921 N N . ASP D 2 143 ? 9.716 23.062 21.527 1.00 11.38 522 ASP D N 1
ATOM 7922 C CA . ASP D 2 143 ? 10.673 24.157 21.350 1.00 12.15 522 ASP D CA 1
ATOM 7923 C C . ASP D 2 143 ? 11.122 24.238 19.890 1.00 11.28 522 ASP D C 1
ATOM 7924 O O . ASP D 2 143 ? 11.252 25.328 19.331 1.00 14.25 522 ASP D O 1
ATOM 7929 N N . VAL D 2 144 ? 11.377 23.077 19.293 1.00 11.93 523 VAL D N 1
ATOM 7930 C CA . VAL D 2 144 ? 11.843 22.988 17.913 1.00 11.81 523 VAL D CA 1
ATOM 7931 C C . VAL D 2 144 ? 10.715 23.343 16.947 1.00 13.53 523 VAL D C 1
ATOM 7932 O O . VAL D 2 144 ? 10.916 24.109 15.984 1.00 13.83 523 VAL D O 1
ATOM 7936 N N . LYS D 2 145 ? 9.528 22.801 17.214 1.00 13.32 524 LYS D N 1
ATOM 7937 C CA . LYS D 2 145 ? 8.329 23.112 16.435 1.00 16.13 524 LYS D CA 1
ATOM 7938 C C . LYS D 2 145 ? 8.087 24.607 16.373 1.00 15.07 524 LYS D C 1
ATOM 7939 O O . LYS D 2 145 ? 7.831 25.160 15.306 1.00 15.94 524 LYS D O 1
ATOM 7945 N N . ASP D 2 146 ? 8.130 25.245 17.538 1.00 14.79 525 ASP D N 1
ATOM 7946 C CA . ASP D 2 146 ? 7.847 26.676 17.642 1.00 15.39 525 ASP D CA 1
ATOM 7947 C C . ASP D 2 146 ? 8.876 27.492 16.870 1.00 15.11 525 ASP D C 1
ATOM 7948 O O . ASP D 2 146 ? 8.524 28.424 16.145 1.00 15.75 525 ASP D O 1
ATOM 7953 N N . ASN D 2 147 ? 10.147 27.128 16.985 1.00 14.49 526 ASN D N 1
ATOM 7954 C CA . ASN D 2 147 ? 11.181 27.863 16.255 1.00 14.17 526 ASN D CA 1
ATOM 7955 C C . ASN D 2 147 ? 11.037 27.684 14.744 1.00 14.06 526 ASN D C 1
ATOM 7956 O O . ASN D 2 147 ? 11.240 28.629 13.979 1.00 16.32 526 ASN D O 1
ATOM 7961 N N . LEU D 2 148 ? 10.671 26.485 14.304 1.00 13.26 527 LEU D N 1
ATOM 7962 C CA . LEU D 2 148 ? 10.440 26.252 12.872 1.00 12.23 527 LEU D CA 1
ATOM 7963 C C . LEU D 2 148 ? 9.183 26.962 12.349 1.00 12.93 527 LEU D C 1
ATOM 7964 O O . LEU D 2 148 ? 9.202 27.526 11.254 1.00 16.23 527 LEU D O 1
ATOM 7969 N N . THR D 2 149 ? 8.109 26.938 13.127 1.00 13.35 528 THR D N 1
ATOM 7970 C CA . THR D 2 149 ? 6.881 27.653 12.774 1.00 14.60 528 THR D CA 1
ATOM 7971 C C . THR D 2 149 ? 7.151 29.151 12.636 1.00 14.61 528 THR D C 1
ATOM 7972 O O . THR D 2 149 ? 6.661 29.799 11.700 1.00 16.12 528 THR D O 1
ATOM 7976 N N . LYS D 2 150 ? 7.968 29.693 13.539 1.00 15.39 529 LYS D N 1
ATOM 7977 C CA . LYS D 2 150 ? 8.340 31.107 13.477 1.00 17.04 529 LYS D CA 1
ATOM 7978 C C . LYS D 2 150 ? 9.108 31.469 12.197 1.00 15.14 529 LYS D C 1
ATOM 7979 O O . LYS D 2 150 ? 9.068 32.617 11.762 1.00 18.73 529 LYS D O 1
ATOM 7985 N N . MET D 2 151 ? 9.774 30.485 11.584 1.00 15.27 530 MET D N 1
ATOM 7986 C CA . MET D 2 151 ? 10.457 30.669 10.302 1.00 14.72 530 MET D CA 1
ATOM 7987 C C . MET D 2 151 ? 9.501 30.693 9.110 1.00 15.66 530 MET D C 1
ATOM 7988 O O . MET D 2 151 ? 9.885 31.137 8.008 1.00 16.33 530 MET D O 1
ATOM 7993 N N . GLY D 2 152 ? 8.280 30.204 9.314 1.00 15.59 531 GLY D N 1
ATOM 7994 C CA . GLY D 2 152 ? 7.290 30.106 8.245 1.00 15.25 531 GLY D CA 1
ATOM 7995 C C . GLY D 2 152 ? 6.931 28.688 7.805 1.00 15.92 531 GLY D C 1
ATOM 7996 O O . GLY D 2 152 ? 6.151 28.508 6.858 1.00 17.30 531 GLY D O 1
ATOM 7997 N N . TYR D 2 153 ? 7.465 27.674 8.482 1.00 14.80 532 TYR D N 1
ATOM 7998 C CA . TYR D 2 153 ? 7.082 26.300 8.157 1.00 14.51 532 TYR D CA 1
ATOM 7999 C C . TYR D 2 153 ? 5.652 26.032 8.615 1.00 15.68 532 TYR D C 1
ATOM 8000 O O . TYR D 2 153 ? 5.240 26.455 9.712 1.00 16.38 532 TYR D O 1
ATOM 8009 N N . GLN D 2 154 ? 4.905 25.329 7.773 1.00 15.11 533 GLN D N 1
ATOM 8010 C CA . GLN D 2 154 ? 3.615 24.768 8.149 1.00 16.34 533 GLN D CA 1
ATOM 8011 C C . GLN D 2 154 ? 3.877 23.312 8.490 1.00 13.95 533 GLN D C 1
ATOM 8012 O O . GLN D 2 154 ? 4.083 22.487 7.604 1.00 15.33 533 GLN D O 1
ATOM 8018 N N . ILE D 2 155 ? 3.893 23.007 9.780 1.00 14.70 534 ILE D N 1
ATOM 8019 C CA . ILE D 2 155 ? 4.254 21.675 10.246 1.00 13.74 534 ILE D CA 1
ATOM 8020 C C . ILE D 2 155 ? 3.032 20.785 10.343 1.00 14.45 534 ILE D C 1
ATOM 8021 O O . ILE D 2 155 ? 2.019 21.171 10.939 1.00 15.91 534 ILE D O 1
ATOM 8026 N N A VAL D 2 156 ? 3.139 19.586 9.775 0.50 12.88 535 VAL D N 1
ATOM 8027 N N B VAL D 2 156 ? 3.133 19.592 9.761 0.50 13.30 535 VAL D N 1
ATOM 8028 C CA A VAL D 2 156 ? 2.053 18.609 9.802 0.50 12.99 535 VAL D CA 1
ATOM 8029 C CA B VAL D 2 156 ? 2.054 18.608 9.799 0.50 13.71 535 VAL D CA 1
ATOM 8030 C C A VAL D 2 156 ? 2.571 17.242 10.238 0.50 11.97 535 VAL D C 1
ATOM 8031 C C B VAL D 2 156 ? 2.584 17.252 10.254 0.50 12.37 535 VAL D C 1
ATOM 8032 O O A VAL D 2 156 ? 3.583 16.759 9.734 0.50 12.75 535 VAL D O 1
ATOM 8033 O O B VAL D 2 156 ? 3.619 16.787 9.778 0.50 12.92 535 VAL D O 1
ATOM 8040 N N . THR D 2 157 ? 1.881 16.637 11.199 1.00 12.04 536 THR D N 1
ATOM 8041 C CA . THR D 2 157 ? 2.202 15.288 11.653 1.00 13.00 536 THR D CA 1
ATOM 8042 C C . THR D 2 157 ? 1.405 14.287 10.820 1.00 14.24 536 THR D C 1
ATOM 8043 O O . THR D 2 157 ? 0.168 14.347 10.754 1.00 15.70 536 THR D O 1
ATOM 8047 N N . LYS D 2 158 ? 2.135 13.381 10.171 1.00 12.83 537 LYS D N 1
ATOM 8048 C CA . LYS D 2 158 ? 1.560 12.377 9.288 1.00 13.36 537 LYS D CA 1
ATOM 8049 C C . LYS D 2 158 ? 2.140 11.011 9.651 1.00 12.52 537 LYS D C 1
ATOM 8050 O O . LYS D 2 158 ? 3.045 10.934 10.477 1.00 14.07 537 LYS D O 1
ATOM 8056 N N . PRO D 2 159 ? 1.617 9.932 9.051 1.00 12.10 538 PRO D N 1
ATOM 8057 C CA . PRO D 2 159 ? 2.117 8.599 9.369 1.00 13.88 538 PRO D CA 1
ATOM 8058 C C . PRO D 2 159 ? 3.614 8.441 9.130 1.00 13.46 538 PRO D C 1
ATOM 8059 O O . PRO D 2 159 ? 4.213 9.181 8.353 1.00 12.06 538 PRO D O 1
ATOM 8063 N N . VAL D 2 160 ? 4.209 7.468 9.801 1.00 12.60 539 VAL D N 1
ATOM 8064 C CA . VAL D 2 160 ? 5.654 7.278 9.719 1.00 11.93 539 VAL D CA 1
ATOM 8065 C C . VAL D 2 160 ? 6.100 7.052 8.275 1.00 11.79 539 VAL D C 1
ATOM 8066 O O . VAL D 2 160 ? 5.367 6.471 7.472 1.00 13.52 539 VAL D O 1
ATOM 8070 N N . MET D 2 161 ? 7.317 7.505 7.978 1.00 10.64 540 MET D N 1
ATOM 8071 C CA . MET D 2 161 ? 7.858 7.516 6.617 1.00 9.92 540 MET D CA 1
ATOM 8072 C C . MET D 2 161 ? 9.005 6.551 6.482 1.00 10.49 540 MET D C 1
ATOM 8073 O O . MET D 2 161 ? 9.989 6.644 7.220 1.00 11.40 540 MET D O 1
ATOM 8078 N N . GLY D 2 162 ? 8.902 5.657 5.507 1.00 11.17 541 GLY D N 1
ATOM 8079 C CA . GLY D 2 162 ? 10.016 4.814 5.127 1.00 12.22 541 GLY D CA 1
ATOM 8080 C C . GLY D 2 162 ? 10.066 3.464 5.815 1.00 9.98 541 GLY D C 1
ATOM 8081 O O . GLY D 2 162 ? 9.286 3.162 6.734 1.00 12.41 541 GLY D O 1
ATOM 8082 N N . ASP D 2 163 ? 11.002 2.651 5.339 1.00 9.94 542 ASP D N 1
ATOM 8083 C CA . ASP D 2 163 ? 11.269 1.327 5.896 1.00 9.48 542 ASP D CA 1
ATOM 8084 C C . ASP D 2 163 ? 12.675 0.940 5.446 1.00 9.49 542 ASP D C 1
ATOM 8085 O O . ASP D 2 163 ? 12.879 0.234 4.457 1.00 10.69 542 ASP D O 1
ATOM 8090 N N . VAL D 2 164 ? 13.645 1.474 6.170 1.00 9.01 543 VAL D N 1
ATOM 8091 C CA . VAL D 2 164 ? 15.034 1.364 5.805 1.00 7.69 543 VAL D CA 1
ATOM 8092 C C . VAL D 2 164 ? 15.621 0.038 6.303 1.00 9.31 543 VAL D C 1
ATOM 8093 O O . VAL D 2 164 ? 15.464 -0.339 7.474 1.00 10.19 543 VAL D O 1
ATOM 8097 N N . ASN D 2 165 ? 16.302 -0.661 5.407 1.00 10.10 544 ASN D N 1
ATOM 8098 C CA . ASN D 2 165 ? 17.140 -1.784 5.796 1.00 9.24 544 ASN D CA 1
ATOM 8099 C C . ASN D 2 165 ? 18.542 -1.393 5.412 1.00 8.67 544 ASN D C 1
ATOM 8100 O O . ASN D 2 165 ? 18.815 -1.136 4.234 1.00 9.98 544 ASN D O 1
ATOM 8105 N N . ALA D 2 166 ? 19.423 -1.330 6.408 1.00 9.24 545 ALA D N 1
ATOM 8106 C CA . ALA D 2 166 ? 20.735 -0.726 6.232 1.00 9.17 545 ALA D CA 1
ATOM 8107 C C . ALA D 2 166 ? 21.840 -1.530 6.895 1.00 10.79 545 ALA D C 1
ATOM 8108 O O . ALA D 2 166 ? 21.618 -2.177 7.916 1.00 10.79 545 ALA D O 1
ATOM 8110 N N . ILE D 2 167 ? 23.029 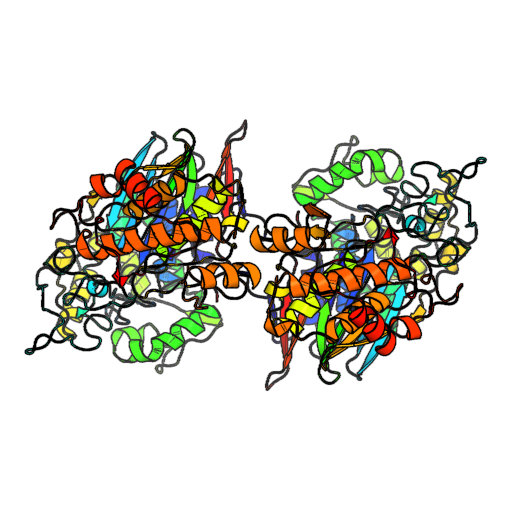-1.442 6.311 1.00 10.07 546 ILE D N 1
ATOM 8111 C CA . ILE D 2 167 ? 24.230 -2.090 6.826 1.00 9.92 546 ILE D CA 1
ATOM 8112 C C . ILE D 2 167 ? 25.347 -1.047 6.972 1.00 11.19 546 ILE D C 1
ATOM 8113 O O . ILE D 2 167 ? 25.533 -0.200 6.092 1.00 9.93 546 ILE D O 1
ATOM 8118 N N . GLN D 2 168 ? 26.066 -1.101 8.094 1.00 11.49 547 GLN D N 1
ATOM 8119 C CA . GLN D 2 168 ? 27.307 -0.354 8.271 1.00 11.27 547 GLN D CA 1
ATOM 8120 C C . GLN D 2 168 ? 28.453 -1.357 8.400 1.00 12.14 547 GLN D C 1
ATOM 8121 O O . GLN D 2 168 ? 28.325 -2.343 9.127 1.00 13.63 547 GLN D O 1
ATOM 8127 N N . VAL D 2 169 ? 29.542 -1.123 7.663 1.00 12.15 548 VAL D N 1
ATOM 8128 C CA . VAL D 2 169 ? 30.726 -1.976 7.719 1.00 12.76 548 VAL D CA 1
ATOM 8129 C C . VAL D 2 169 ? 31.898 -1.186 8.292 1.00 14.78 548 VAL D C 1
ATOM 8130 O O . VAL D 2 169 ? 32.211 -0.096 7.820 1.00 15.20 548 VAL D O 1
ATOM 8134 N N . LEU D 2 170 ? 32.534 -1.744 9.317 1.00 15.41 549 LEU D N 1
ATOM 8135 C CA . LEU D 2 170 ? 33.681 -1.111 9.951 1.00 17.50 549 LEU D CA 1
ATOM 8136 C C . LEU D 2 170 ? 34.859 -2.072 9.963 1.00 20.30 549 LEU D C 1
ATOM 8137 O O . LEU D 2 170 ? 34.677 -3.293 10.053 1.00 18.62 549 LEU D O 1
ATOM 8142 N N . PRO D 2 171 ? 36.076 -1.527 9.858 1.00 24.82 550 PRO D N 1
ATOM 8143 C CA . PRO D 2 171 ? 37.256 -2.370 9.777 1.00 28.79 550 PRO D CA 1
ATOM 8144 C C . PRO D 2 171 ? 37.692 -2.898 11.138 1.00 31.64 550 PRO D C 1
ATOM 8145 O O . PRO D 2 171 ? 37.399 -2.288 12.173 1.00 33.70 550 PRO D O 1
ATOM 8149 N N . LYS D 2 172 ? 38.347 -4.053 11.114 1.00 33.71 551 LYS D N 1
ATOM 8150 C CA . LYS D 2 172 ? 39.063 -4.587 12.268 1.00 36.40 551 LYS D CA 1
ATOM 8151 C C . LYS D 2 172 ? 40.378 -5.141 11.737 1.00 38.06 551 LYS D C 1
ATOM 8152 O O . LYS D 2 172 ? 40.535 -5.303 10.527 1.00 38.58 551 LYS D O 1
ATOM 8158 N N . THR D 2 173 ? 41.336 -5.423 12.617 1.00 40.41 552 THR D N 1
ATOM 8159 C CA . THR D 2 173 ? 42.633 -5.916 12.152 1.00 40.94 552 THR D CA 1
ATOM 8160 C C . THR D 2 173 ? 42.444 -7.183 11.305 1.00 39.85 552 THR D C 1
ATOM 8161 O O . THR D 2 173 ? 43.052 -7.325 10.240 1.00 41.04 552 THR D O 1
ATOM 8165 N N . LYS D 2 174 ? 41.569 -8.076 11.763 1.00 37.95 553 LYS D N 1
ATOM 8166 C CA . LYS D 2 174 ? 41.227 -9.289 11.027 1.00 37.48 553 LYS D CA 1
ATOM 8167 C C . LYS D 2 174 ? 39.803 -9.191 10.453 1.00 36.26 553 LYS D C 1
ATOM 8168 O O . LYS D 2 174 ? 38.817 -9.399 11.161 1.00 37.50 553 LYS D O 1
ATOM 8174 N N . GLY D 2 175 ? 39.709 -8.848 9.169 1.00 32.74 554 GLY D N 1
ATOM 8175 C CA . GLY D 2 175 ? 38.422 -8.721 8.483 1.00 30.43 554 GLY D CA 1
ATOM 8176 C C . GLY D 2 175 ? 37.646 -7.470 8.872 1.00 27.35 554 GLY D C 1
ATOM 8177 O O . GLY D 2 175 ? 38.226 -6.427 9.189 1.00 29.13 554 GLY D O 1
ATOM 8178 N N . SER D 2 176 ? 36.324 -7.578 8.832 1.00 23.70 555 SER D N 1
ATOM 8179 C CA . SER D 2 176 ? 35.435 -6.463 9.169 1.00 19.81 555 SER D CA 1
ATOM 8180 C C . SER D 2 176 ? 34.325 -6.909 10.125 1.00 18.84 555 SER D C 1
ATOM 8181 O O . SER D 2 176 ? 34.102 -8.106 10.333 1.00 20.20 555 SER D O 1
ATOM 8184 N N . VAL D 2 177 ? 33.644 -5.920 10.698 1.00 15.60 556 VAL D N 1
ATOM 8185 C CA . VAL D 2 177 ? 32.406 -6.126 11.432 1.00 15.64 556 VAL D CA 1
ATOM 8186 C C . VAL D 2 177 ? 31.284 -5.488 10.629 1.00 12.78 556 VAL D C 1
ATOM 8187 O O . VAL D 2 177 ? 31.416 -4.357 10.117 1.00 13.91 556 VAL D O 1
ATOM 8191 N N . PHE D 2 178 ? 30.182 -6.224 10.532 1.00 13.65 557 PHE D N 1
ATOM 8192 C CA . PHE D 2 178 ? 28.983 -5.792 9.830 1.00 12.39 557 PHE D CA 1
ATOM 8193 C C . PHE D 2 178 ? 27.884 -5.523 10.850 1.00 13.59 557 PHE D C 1
ATOM 8194 O O . PHE D 2 178 ? 27.537 -6.399 11.653 1.00 13.98 557 PHE D O 1
ATOM 8202 N N . TYR D 2 179 ? 27.357 -4.302 10.821 1.00 12.98 558 TYR D N 1
ATOM 8203 C CA . TYR D 2 179 ? 26.261 -3.888 11.682 1.00 12.53 558 TYR D CA 1
ATOM 8204 C C . TYR D 2 179 ? 25.024 -3.605 10.829 1.00 12.98 558 TYR D C 1
ATOM 8205 O O . TYR D 2 179 ? 25.119 -2.999 9.765 1.00 13.78 558 TYR D O 1
ATOM 8214 N N . GLY D 2 180 ? 23.865 -4.063 11.283 1.00 12.11 559 GLY D N 1
ATOM 8215 C CA . GLY D 2 180 ? 22.662 -3.931 10.498 1.00 11.45 559 GLY D CA 1
ATOM 8216 C C . GLY D 2 180 ? 21.482 -3.434 11.288 1.00 11.00 559 GLY D C 1
ATOM 8217 O O . GLY D 2 180 ? 21.422 -3.602 12.508 1.00 12.08 559 GLY D O 1
ATOM 8218 N N . SER D 2 181 ? 20.547 -2.800 10.583 1.00 11.43 560 SER D N 1
ATOM 8219 C CA . SER D 2 181 ? 19.287 -2.423 11.175 1.00 10.84 560 SER D CA 1
ATOM 8220 C C . SER D 2 181 ? 18.139 -2.576 10.196 1.00 9.65 560 SER D C 1
ATOM 8221 O O . SER D 2 181 ? 18.221 -2.152 9.040 1.00 10.99 560 SER D O 1
ATOM 8224 N N . THR D 2 182 ? 17.070 -3.187 10.676 1.00 10.18 561 THR D N 1
ATOM 8225 C CA . THR D 2 182 ? 15.784 -3.052 10.051 1.00 11.83 561 THR D CA 1
ATOM 8226 C C . THR D 2 182 ? 15.132 -1.761 10.593 1.00 10.48 561 THR D C 1
ATOM 8227 O O . THR D 2 182 ? 15.749 -0.997 11.358 1.00 12.75 561 THR D O 1
ATOM 8231 N N . ASP D 2 183 ? 13.902 -1.495 10.187 1.00 11.03 562 ASP D N 1
ATOM 8232 C CA . ASP D 2 183 ? 13.231 -0.233 10.552 1.00 9.85 562 ASP D CA 1
ATOM 8233 C C . ASP D 2 183 ? 12.063 -0.541 11.483 1.00 12.18 562 ASP D C 1
ATOM 8234 O O . ASP D 2 183 ? 11.207 -1.334 11.125 1.00 14.98 562 ASP D O 1
ATOM 8239 N N . PRO D 2 184 ? 12.002 0.121 12.659 1.00 12.50 563 PRO D N 1
ATOM 8240 C CA . PRO D 2 184 ? 10.849 -0.065 13.547 1.00 15.43 563 PRO D CA 1
ATOM 8241 C C . PRO D 2 184 ? 9.508 0.233 12.861 1.00 14.80 563 PRO D C 1
ATOM 8242 O O . PRO D 2 184 ? 8.475 -0.296 13.273 1.00 17.62 563 PRO D O 1
ATOM 8246 N N . ARG D 2 185 ? 9.535 1.054 11.811 1.00 14.99 564 ARG D N 1
ATOM 8247 C CA . ARG D 2 185 ? 8.326 1.486 11.110 1.00 13.15 564 ARG D CA 1
ATOM 8248 C C . ARG D 2 185 ? 7.685 0.405 10.255 1.00 17.41 564 ARG D C 1
ATOM 8249 O O . ARG D 2 185 ? 6.548 0.554 9.836 1.00 19.20 564 ARG D O 1
ATOM 8257 N N . LYS D 2 186 ? 8.419 -0.665 9.979 1.00 19.69 565 LYS D N 1
ATOM 8258 C CA . LYS D 2 186 ? 7.946 -1.682 9.053 1.00 25.01 565 LYS D CA 1
ATOM 8259 C C . LYS D 2 186 ? 6.497 -2.111 9.321 1.00 28.82 565 LYS D C 1
ATOM 8260 O O . LYS D 2 186 ? 5.688 -2.162 8.395 1.00 31.85 565 LYS D O 1
ATOM 8266 N N . GLU D 2 187 ? 6.172 -2.408 10.580 1.00 30.35 566 GLU D N 1
ATOM 8267 C CA . GLU D 2 187 ? 4.870 -3.010 10.916 1.00 35.34 566 GLU D CA 1
ATOM 8268 C C . GLU D 2 187 ? 3.833 -2.021 11.479 1.00 38.20 566 GLU D C 1
ATOM 8269 O O . GLU D 2 187 ? 2.903 -2.431 12.180 1.00 40.84 566 GLU D O 1
ATOM 8275 N N . PHE D 2 188 ? 3.971 -0.733 11.165 1.00 39.34 567 PHE D N 1
ATOM 8276 C CA . PHE D 2 188 ? 3.008 0.271 11.635 1.00 40.41 567 PHE D CA 1
ATOM 8277 C C . PHE D 2 188 ? 1.753 0.244 10.763 1.00 42.17 567 PHE D C 1
ATOM 8278 O O . PHE D 2 188 ? 1.808 0.548 9.569 1.00 44.03 567 PHE D O 1
#

Secondary structure (DSSP, 8-state):
--PPPEEESSSEEEE-SSHHHHHHHHHHHHTT--HHHHHHHHHHHHHHH-TTT--SSSEEEEEEE-TTS-EEEEEE--B--TT--TTTTB-TTS-B-TTTTTSSGGGPPBP-HHHHHHHHHHHH--S-HHHHHHHHHHHHHH-EEPPHHHHHHHHHHHHHHTT-HHHHHHSEETTTEEP-TT-EE--HHHHHHHHHHHHHTTHHHHSHHHHHHHHHHHHHTT----HHHHHT---EEEPPEEEEETTEEEEE--TTBSHHHHHHHHHHHHTTS-GGGT-TT-HHHHHHHHHHHHHHHHHHHHH-S-TTTS---HHHHT-HHHHHHHHHT--SS----GGG--GGGG--/--PPPEEESSSEEEE-SSHHHHHHHHHHHHTT--HHHHHHHHHHHHHHH-TTT--SSSEEEEEEE-TTS-EEEEEE--B--TT--TTTTB-TTS-BPTTTTTSSSTTPPBP-HHHHHHHHHHHH--S-HHHHHHHHHHHHHH-EEPPHHHHHHHHHHHHHHTT-HHHHHHSSBTTTBPP-TT-EE--HHHHHHHHHHHHHTTHHHHSHHHHHHHHHHHHHTT----HHHHHT---EEEPPEEEEETTEEEEE--TTBSHHHHHHHHHHHHTTS-GGGT-TT-HHHHHHHHHHHHHHHHHHHHH-S-TTTS---HHHHT-HHHHHHHHHTPBTTB---GGG--GGGGT-/-EEEEEEETTS-EEEEEEE-SSTTTTS-B-TTT--BPP-GGGGSBSSTT---TTS---SSTTB--TTPPPPB----EEEEETTEEEEEE----TTHHHHHHHHHHHHHHTT---HHHHHHS---B--SSS--EEE-TTSS-HHHHHHHHHHT--EEE-S------EEEEEE-SSSEEEEEE--GGGG-/-EEEEEEETTS-EEEEEEE-SSTTTTS-B-TTT--BPP-GGGGSBSSTT---TTS---SSTTB--TTPPPPB----EEEEETTEEEEEE----TTHHHHHHHHHHHHHHTT---HHHHHHS---B--SSS--EEE-TTSS-HHHHHHHHHHT--EEE-S------EEEEEE-SSSEEEEEE--GGGG-

CATH classification: 1.10.246.130

B-factor: mean 17.59, std 8.15, range [4.29, 57.14]

Radius of gyration: 31.74 Å; Cα contacts (8 Å, |Δi|>4): 2805; chains: 4; bounding box: 59×63×93 Å

GO terms:
  GO:1902807 negative regulation of cell cycle G1/S phase transition (P, IDA)
  GO:0042130 negative regulation of T cell proliferation (P, IMP)
  GO:0032757 positive regulation of interleukin-8 production (P, IMP)

Organism: Helicobacter pylori (strain ATCC 700392 / 26695) (NCBI:txid85962)

Solvent-accessible surface area: 37881 Å² total

InterPro domains:
  IPR000101 Gamma-glutamyltranspeptidase [TIGR00066] (38-564)
  IPR029055 Nucleophile aminohydrolases, N-terminal [SSF56235] (34-566)
  IPR043137 Gamma-glutamyltranspeptidase, small subunit, C-terminal domain [G3DSA:3.60.20.40] (380-567)
  IPR043138 Gamma-glutamyltranspeptidase, large subunit [G3DSA:1.10.246.130] (266-379)
  IPR051792 Gamma-glutamyltransferase, bacteria [PTHR43199] (29-566)
  IPR055262 Gamma-glutamyltranspeptidase, conserved site [PS00462] (380-404)